Protein 7YZT (pdb70)

Nearest PDB structures (foldseek):
  7yzt-assembly1_B  TM=1.002E+00  e=1.503E-66  Acinetobacter radioresistens
  7zmj-assembly1_B  TM=9.293E-01  e=2.876E-34  Streptomyces lividans
  6yrc-assembly6_F  TM=9.322E-01  e=9.033E-34  Streptomyces lividans 1326
  7qzf-assembly1_C  TM=9.186E-01  e=6.684E-34  Streptomyces lividans
  8u4z-assembly1_A  TM=9.301E-01  e=1.423E-31  Klebsiella pneumoniae

Structure (mmCIF, N/CA/C/O backbone):
data_7YZT
#
_entry.id   7YZT
#
_cell.length_a   88.140
_cell.length_b   88.140
_cell.length_c   231.569
_cell.angle_alpha   90.000
_cell.angle_beta   90.000
_cell.angle_gamma   120.000
#
_symmetry.space_group_name_H-M   'P 32 2 1'
#
loop_
_entity.id
_entity.type
_entity.pdbx_description
1 polymer 'Dyp-type peroxidase family protein'
2 non-polymer 'PROTOPORPHYRIN IX CONTAINING FE'
3 water water
#
loop_
_atom_site.group_PDB
_atom_site.id
_atom_site.type_symbol
_atom_site.label_atom_id
_atom_site.label_alt_id
_atom_site.label_comp_id
_atom_site.label_asym_id
_atom_site.label_entity_id
_atom_site.label_seq_id
_atom_site.pdbx_PDB_ins_code
_atom_site.Cartn_x
_atom_site.Cartn_y
_atom_site.Cartn_z
_atom_site.occupancy
_atom_site.B_iso_or_equiv
_atom_site.auth_seq_id
_atom_site.auth_comp_id
_atom_site.auth_asym_id
_atom_site.auth_atom_id
_atom_site.pdbx_PDB_model_num
ATOM 1 C CA . GLY A 1 2 ? 16.138 11.548 -31.922 1.00 36.39 2 GLY A CA 1
ATOM 2 C C . GLY A 1 2 ? 16.193 12.117 -30.510 1.00 32.90 2 GLY A C 1
ATOM 3 O O . GLY A 1 2 ? 16.311 13.328 -30.332 1.00 34.45 2 GLY A O 1
ATOM 4 N N . THR A 1 3 ? 16.104 11.240 -29.506 1.00 24.24 3 THR A N 1
ATOM 5 C CA . THR A 1 3 ? 16.160 11.639 -28.105 1.00 26.87 3 THR A CA 1
ATOM 6 C C . THR A 1 3 ? 17.298 10.881 -27.440 1.00 24.07 3 THR A C 1
ATOM 7 O O . THR A 1 3 ? 17.296 9.646 -27.438 1.00 24.40 3 THR A O 1
ATOM 11 N N . ALA A 1 4 ? 18.264 11.613 -26.884 1.00 22.42 4 ALA A N 1
ATOM 12 C CA . ALA A 1 4 ? 19.307 10.969 -26.095 1.00 20.71 4 ALA A CA 1
ATOM 13 C C . ALA A 1 4 ? 18.686 10.280 -24.886 1.00 20.62 4 ALA A C 1
ATOM 14 O O . ALA A 1 4 ? 17.673 10.729 -24.340 1.00 22.05 4 ALA A O 1
ATOM 16 N N . GLN A 1 5 ? 19.300 9.183 -24.450 1.00 19.11 5 GLN A N 1
ATOM 17 C CA . GLN A 1 5 ? 18.841 8.592 -23.204 1.00 19.31 5 GLN A CA 1
ATOM 18 C C . GLN A 1 5 ? 18.988 9.621 -22.085 1.00 18.57 5 GLN A C 1
ATOM 19 O O . GLN A 1 5 ? 19.845 10.508 -22.147 1.00 18.71 5 GLN A O 1
ATOM 25 N N . SER A 1 6 ? 18.132 9.491 -21.056 1.00 16.69 6 SER A N 1
ATOM 26 C CA . SER A 1 6 ? 17.783 10.614 -20.185 1.00 18.69 6 SER A CA 1
ATOM 27 C C . SER A 1 6 ? 18.922 11.100 -19.297 1.00 19.41 6 SER A C 1
ATOM 28 O O . SER A 1 6 ? 18.885 12.254 -18.857 1.00 17.93 6 SER A O 1
ATOM 31 N N . VAL A 1 7 ? 19.909 10.258 -18.989 1.00 17.63 7 VAL A N 1
ATOM 32 C CA . VAL A 1 7 ? 20.962 10.697 -18.071 1.00 15.61 7 VAL A CA 1
ATOM 33 C C . VAL A 1 7 ? 22.050 11.505 -18.764 1.00 17.83 7 VAL A C 1
ATOM 34 O O . VAL A 1 7 ? 22.814 12.201 -18.080 1.00 19.17 7 VAL A O 1
ATOM 38 N N . ILE A 1 8 ? 22.140 11.457 -20.098 1.00 17.03 8 ILE A N 1
ATOM 39 C CA . ILE A 1 8 ? 23.331 11.974 -20.775 1.00 18.81 8 ILE A CA 1
ATOM 40 C C . ILE A 1 8 ? 23.425 13.494 -20.638 1.00 19.09 8 ILE A C 1
ATOM 41 O O . ILE A 1 8 ? 24.441 14.031 -20.181 1.00 16.99 8 ILE A O 1
ATOM 46 N N . LEU A 1 9 ? 22.377 14.212 -21.053 1.00 18.46 9 LEU A N 1
ATOM 47 C CA . LEU A 1 9 ? 22.492 15.659 -21.231 1.00 18.03 9 LEU A CA 1
ATOM 48 C C . LEU A 1 9 ? 22.330 16.490 -19.954 1.00 19.93 9 LEU A C 1
ATOM 49 O O . LEU A 1 9 ? 23.038 17.496 -19.810 1.00 18.02 9 LEU A O 1
ATOM 54 N N . PRO A 1 10 ? 21.454 16.139 -19.001 1.00 19.54 10 PRO A N 1
ATOM 55 C CA . PRO A 1 10 ? 21.340 16.975 -17.795 1.00 17.84 10 PRO A CA 1
ATOM 56 C C . PRO A 1 10 ? 22.636 17.012 -16.990 1.00 19.68 10 PRO A C 1
ATOM 57 O O . PRO A 1 10 ? 23.494 16.129 -17.074 1.00 16.24 10 PRO A O 1
ATOM 61 N N . LEU A 1 11 ? 22.781 18.076 -16.203 1.00 17.40 11 LEU A N 1
ATOM 62 C CA . LEU A 1 11 ? 23.923 18.170 -15.312 1.00 19.07 11 LEU A CA 1
ATOM 63 C C . LEU A 1 11 ? 23.838 17.061 -14.262 1.00 18.74 11 LEU A C 1
ATOM 64 O O . LEU A 1 11 ? 22.757 16.514 -14.014 1.00 20.50 11 LEU A O 1
ATOM 69 N N . PRO A 1 12 ? 24.968 16.691 -13.655 1.00 21.08 12 PRO A N 1
ATOM 70 C CA . PRO A 1 12 ? 24.990 15.516 -12.770 1.00 19.21 12 PRO A CA 1
ATOM 71 C C . PRO A 1 12 ? 24.132 15.688 -11.525 1.00 19.56 12 PRO A C 1
ATOM 72 O O . PRO A 1 12 ? 24.099 16.756 -10.913 1.00 16.64 12 PRO A O 1
ATOM 76 N N . SER A 1 13 ? 23.513 14.585 -11.110 1.00 18.66 13 SER A N 1
ATOM 77 C CA . SER A 1 13 ? 22.754 14.495 -9.875 1.00 18.60 13 SER A CA 1
ATOM 78 C C . SER A 1 13 ? 23.668 14.026 -8.741 1.00 20.37 13 SER A C 1
ATOM 79 O O . SER A 1 13 ? 24.837 13.684 -8.950 1.00 19.28 13 SER A O 1
ATOM 82 N N . ASP A 1 14 ? 23.120 13.981 -7.524 1.00 19.31 14 ASP A N 1
ATOM 83 C CA . ASP A 1 14 ? 23.932 13.703 -6.336 1.00 21.38 14 ASP A CA 1
ATOM 84 C C . ASP A 1 14 ? 24.253 12.225 -6.137 1.00 18.07 14 ASP A C 1
ATOM 85 O O . ASP A 1 14 ? 25.209 11.917 -5.417 1.00 19.47 14 ASP A O 1
ATOM 90 N N . HIS A 1 15 ? 23.471 11.303 -6.725 1.00 17.87 15 HIS A N 1
ATOM 91 C CA . HIS A 1 15 ? 23.650 9.872 -6.494 1.00 18.88 15 HIS A CA 1
ATOM 92 C C . HIS A 1 15 ? 23.612 9.114 -7.812 1.00 18.34 15 HIS A C 1
ATOM 93 O O . HIS A 1 15 ? 22.909 9.511 -8.739 1.00 18.92 15 HIS A O 1
ATOM 100 N N . ALA A 1 16 ? 24.379 8.025 -7.886 1.00 17.95 16 ALA A N 1
ATOM 101 C CA . ALA A 1 16 ? 24.399 7.172 -9.069 1.00 16.99 16 ALA A CA 1
ATOM 102 C C . ALA A 1 16 ? 24.665 5.724 -8.680 1.00 17.48 16 ALA A C 1
ATOM 103 O O . ALA A 1 16 ? 25.205 5.427 -7.605 1.00 17.44 16 ALA A O 1
ATOM 105 N N . ARG A 1 17 ? 24.317 4.830 -9.602 1.00 18.06 17 ARG A N 1
ATOM 106 C CA . ARG A 1 17 ? 24.779 3.446 -9.612 1.00 16.81 17 ARG A CA 1
ATOM 107 C C . ARG A 1 17 ? 25.276 3.130 -11.015 1.00 19.66 17 ARG A C 1
ATOM 108 O O . ARG A 1 17 ? 24.603 3.450 -12.001 1.00 18.13 17 ARG A O 1
ATOM 116 N N . PHE A 1 18 ? 26.451 2.520 -11.110 1.00 20.81 18 PHE A N 1
ATOM 117 C CA . PHE A 1 18 ? 27.045 2.167 -12.396 1.00 19.57 18 PHE A CA 1
ATOM 118 C C . PHE A 1 18 ? 27.199 0.656 -12.443 1.00 20.71 18 PHE A C 1
ATOM 119 O O . PHE A 1 18 ? 27.928 0.076 -11.631 1.00 20.77 18 PHE A O 1
ATOM 127 N N . ILE A 1 19 ? 26.512 0.017 -13.385 1.00 19.08 19 ILE A N 1
ATOM 128 C CA . ILE A 1 19 ? 26.444 -1.433 -13.447 1.00 19.01 19 ILE A CA 1
ATOM 129 C C . ILE A 1 19 ? 27.104 -1.900 -14.731 1.00 18.43 19 ILE A C 1
ATOM 130 O O . ILE A 1 19 ? 26.780 -1.402 -15.812 1.00 19.30 19 ILE A O 1
ATOM 135 N N . SER A 1 20 ? 28.007 -2.868 -14.611 1.00 17.53 20 SER A N 1
ATOM 136 C CA . SER A 1 20 ? 28.551 -3.579 -15.760 1.00 17.74 20 SER A CA 1
ATOM 137 C C . SER A 1 20 ? 28.347 -5.076 -15.561 1.00 20.94 20 SER A C 1
ATOM 138 O O . SER A 1 20 ? 28.554 -5.602 -14.460 1.00 21.51 20 SER A O 1
ATOM 141 N N . LEU A 1 21 ? 27.920 -5.765 -16.623 1.00 19.39 21 LEU A N 1
ATOM 142 C CA . LEU A 1 21 ? 27.613 -7.182 -16.503 1.00 22.27 21 LEU A CA 1
ATOM 143 C C . LEU A 1 21 ? 27.876 -7.905 -17.815 1.00 25.09 21 LEU A C 1
ATOM 144 O O . LEU A 1 21 ? 27.943 -7.303 -18.891 1.00 20.76 21 LEU A O 1
ATOM 149 N N . ARG A 1 22 ? 28.026 -9.218 -17.694 1.00 23.62 22 ARG A N 1
ATOM 150 C CA . ARG A 1 22 ? 28.041 -10.140 -18.815 1.00 24.66 22 ARG A CA 1
ATOM 151 C C . ARG A 1 22 ? 26.787 -11.004 -18.735 1.00 24.79 22 ARG A C 1
ATOM 152 O O . ARG A 1 22 ? 26.303 -11.313 -17.643 1.00 23.78 22 ARG A O 1
ATOM 160 N N . LEU A 1 23 ? 26.254 -11.395 -19.892 1.00 24.61 23 LEU A N 1
ATOM 161 C CA . LEU A 1 23 ? 24.946 -12.052 -19.880 1.00 27.00 23 LEU A CA 1
ATOM 162 C C . LEU A 1 23 ? 24.982 -13.424 -19.230 1.00 27.58 23 LEU A C 1
ATOM 163 O O . LEU A 1 23 ? 23.996 -13.822 -18.598 1.00 29.05 23 LEU A O 1
ATOM 168 N N . LYS A 1 24 ? 26.092 -14.147 -19.368 1.00 25.40 24 LYS A N 1
ATOM 169 C CA . LYS A 1 24 ? 26.230 -15.518 -18.886 1.00 30.79 24 LYS A CA 1
ATOM 170 C C . LYS A 1 24 ? 25.048 -16.371 -19.345 1.00 31.91 24 LYS A C 1
ATOM 171 O O . LYS A 1 24 ? 24.979 -16.733 -20.522 1.00 30.16 24 LYS A O 1
ATOM 177 N N . ASP A 1 25 ? 24.112 -16.687 -18.447 1.00 28.46 25 ASP A N 1
ATOM 178 C CA . ASP A 1 25 ? 22.980 -17.544 -18.786 1.00 32.10 25 ASP A CA 1
ATOM 179 C C . ASP A 1 25 ? 21.722 -16.779 -19.180 1.00 31.61 25 ASP A C 1
ATOM 180 O O . ASP A 1 25 ? 20.712 -17.409 -19.501 1.00 36.04 25 ASP A O 1
ATOM 185 N N . LEU A 1 26 ? 21.742 -15.452 -19.148 1.00 29.90 26 LEU A N 1
ATOM 186 C CA . LEU A 1 26 ? 20.569 -14.668 -19.506 1.00 30.94 26 LEU A CA 1
ATOM 187 C C . LEU A 1 26 ? 20.393 -14.654 -21.019 1.00 29.98 26 LEU A C 1
ATOM 188 O O . LEU A 1 26 ? 21.356 -14.435 -21.760 1.00 29.25 26 LEU A O 1
ATOM 193 N N . SER A 1 27 ? 19.169 -14.892 -21.476 1.00 28.19 27 SER A N 1
ATOM 194 C CA . SER A 1 27 ? 18.890 -14.860 -22.902 1.00 28.85 27 SER A CA 1
ATOM 195 C C . SER A 1 27 ? 18.692 -13.421 -23.365 1.00 31.03 27 SER A C 1
ATOM 196 O O . SER A 1 27 ? 18.430 -12.519 -22.565 1.00 27.92 27 SER A O 1
ATOM 199 N N . VAL A 1 28 ? 18.833 -13.212 -24.678 1.00 31.84 28 VAL A N 1
ATOM 200 C CA . VAL A 1 28 ? 18.587 -11.890 -25.250 1.00 30.97 28 VAL A CA 1
ATOM 201 C C . VAL A 1 28 ? 17.160 -11.450 -24.952 1.00 31.07 28 VAL A C 1
ATOM 202 O O . VAL A 1 28 ? 16.915 -10.303 -24.561 1.00 29.74 28 VAL A O 1
ATOM 206 N N . ALA A 1 29 ? 16.200 -12.364 -25.122 1.00 30.25 29 ALA A N 1
ATOM 207 C CA . ALA A 1 29 ? 14.809 -12.073 -24.792 1.00 30.69 29 ALA A CA 1
ATOM 208 C C . ALA A 1 29 ? 14.651 -11.671 -23.331 1.00 28.76 29 ALA A C 1
ATOM 209 O O . ALA A 1 29 ? 13.924 -10.721 -23.018 1.00 29.97 29 ALA A O 1
ATOM 211 N N . GLU A 1 30 ? 15.308 -12.388 -22.416 1.00 27.83 30 GLU A N 1
ATOM 212 C CA . GLU A 1 30 ? 15.207 -12.031 -21.003 1.00 29.36 30 GLU A CA 1
ATOM 213 C C . GLU A 1 30 ? 15.832 -10.671 -20.734 1.00 25.37 30 GLU A C 1
ATOM 214 O O . GLU A 1 30 ? 15.328 -9.903 -19.909 1.00 23.50 30 GLU A O 1
ATOM 220 N N . LEU A 1 31 ? 16.936 -10.363 -21.418 1.00 28.06 31 LEU A N 1
ATOM 221 C CA . LEU A 1 31 ? 17.560 -9.051 -21.270 1.00 26.85 31 LEU A CA 1
ATOM 222 C C . LEU A 1 31 ? 16.577 -7.942 -21.626 1.00 25.24 31 LEU A C 1
ATOM 223 O O . LEU A 1 31 ? 16.412 -6.976 -20.870 1.00 22.97 31 LEU A O 1
ATOM 228 N N . LYS A 1 32 ? 15.883 -8.080 -22.759 1.00 24.15 32 LYS A N 1
ATOM 229 C CA . LYS A 1 32 ? 14.919 -7.054 -23.149 1.00 25.56 32 LYS A CA 1
ATOM 230 C C . LYS A 1 32 ? 13.807 -6.926 -22.119 1.00 26.48 32 LYS A C 1
ATOM 231 O O . LYS A 1 32 ? 13.387 -5.812 -21.786 1.00 26.33 32 LYS A O 1
ATOM 237 N N . LYS A 1 33 ? 13.324 -8.061 -21.597 1.00 27.00 33 LYS A N 1
ATOM 238 C CA . LYS A 1 33 ? 12.316 -8.023 -20.544 1.00 26.63 33 LYS A CA 1
ATOM 239 C C . LYS A 1 33 ? 12.796 -7.203 -19.360 1.00 25.10 33 LYS A C 1
ATOM 240 O O . LYS A 1 33 ? 12.044 -6.401 -18.798 1.00 23.52 33 LYS A O 1
ATOM 246 N N . HIS A 1 34 ? 14.047 -7.383 -18.966 1.00 23.83 34 HIS A N 1
ATOM 247 C CA . HIS A 1 34 ? 14.470 -6.728 -17.746 1.00 24.55 34 HIS A CA 1
ATOM 248 C C . HIS A 1 34 ? 14.866 -5.284 -17.981 1.00 22.32 34 HIS A C 1
ATOM 249 O O . HIS A 1 34 ? 14.715 -4.457 -17.073 1.00 23.31 34 HIS A O 1
ATOM 256 N N . ILE A 1 35 ? 15.328 -4.941 -19.183 1.00 23.33 35 ILE A N 1
ATOM 257 C CA . ILE A 1 35 ? 15.452 -3.520 -19.498 1.00 23.19 35 ILE A CA 1
ATOM 258 C C . ILE A 1 35 ? 14.082 -2.864 -19.447 1.00 24.36 35 ILE A C 1
ATOM 259 O O . ILE A 1 35 ? 13.916 -1.770 -18.888 1.00 22.08 35 ILE A O 1
ATOM 264 N N . ALA A 1 36 ? 13.071 -3.538 -20.003 1.00 22.61 36 ALA A N 1
ATOM 265 C CA . ALA A 1 36 ? 11.705 -3.024 -19.934 1.00 25.71 36 ALA A CA 1
ATOM 266 C C . ALA A 1 36 ? 11.231 -2.862 -18.493 1.00 22.72 36 ALA A C 1
ATOM 267 O O . ALA A 1 36 ? 10.551 -1.882 -18.167 1.00 23.57 36 ALA A O 1
ATOM 269 N N . LEU A 1 37 ? 11.582 -3.805 -17.611 1.00 24.88 37 LEU A N 1
ATOM 270 C CA . LEU A 1 37 ? 11.207 -3.655 -16.203 1.00 24.68 37 LEU A CA 1
ATOM 271 C C . LEU A 1 37 ? 11.896 -2.454 -15.577 1.00 23.56 37 LEU A C 1
ATOM 272 O O . LEU A 1 37 ? 11.299 -1.739 -14.763 1.00 22.82 37 LEU A O 1
ATOM 277 N N . LEU A 1 38 ? 13.168 -2.243 -15.915 1.00 22.85 38 LEU A N 1
ATOM 278 C CA . LEU A 1 38 ? 13.857 -1.035 -15.482 1.00 21.54 38 LEU A CA 1
ATOM 279 C C . LEU A 1 38 ? 13.122 0.213 -15.961 1.00 22.26 38 LEU A C 1
ATOM 280 O O . LEU A 1 38 ? 12.892 1.148 -15.191 1.00 22.51 38 LEU A O 1
ATOM 285 N N . HIS A 1 39 ? 12.752 0.243 -17.243 1.00 22.94 39 HIS A N 1
ATOM 286 C CA . HIS A 1 39 ? 12.053 1.403 -17.790 1.00 22.52 39 HIS A CA 1
ATOM 287 C C . HIS A 1 39 ? 10.698 1.610 -17.121 1.00 24.51 39 HIS A C 1
ATOM 288 O O . HIS A 1 39 ? 10.291 2.750 -16.861 1.00 21.95 39 HIS A O 1
ATOM 295 N N . SER A 1 40 ? 9.973 0.521 -16.854 1.00 22.67 40 SER A N 1
ATOM 296 C CA . SER A 1 40 ? 8.668 0.638 -16.214 1.00 24.29 40 SER A CA 1
ATOM 297 C C . SER A 1 40 ? 8.778 1.289 -14.834 1.00 23.71 40 SER A C 1
ATOM 298 O O . SER A 1 40 ? 7.998 2.185 -14.492 1.00 22.16 40 SER A O 1
ATOM 301 N N . THR A 1 41 ? 9.750 0.847 -14.024 1.00 22.06 41 THR A N 1
ATOM 302 C CA . THR A 1 41 ? 9.946 1.422 -12.695 1.00 22.80 41 THR A CA 1
ATOM 303 C C . THR A 1 41 ? 10.431 2.869 -12.781 1.00 20.27 41 THR A C 1
ATOM 304 O O . THR A 1 41 ? 9.976 3.730 -12.018 1.00 20.25 41 THR A O 1
ATOM 308 N N . ARG A 1 42 ? 11.340 3.153 -13.714 1.00 21.57 42 ARG A N 1
ATOM 309 C CA . ARG A 1 42 ? 11.756 4.529 -13.975 1.00 21.94 42 ARG A CA 1
ATOM 310 C C . ARG A 1 42 ? 10.554 5.411 -14.305 1.00 21.68 42 ARG A C 1
ATOM 311 O O . ARG A 1 42 ? 10.340 6.454 -13.674 1.00 21.82 42 ARG A O 1
ATOM 319 N N . ASP A 1 43 ? 9.722 4.973 -15.259 1.00 21.28 43 ASP A N 1
ATOM 320 C CA . ASP A 1 43 ? 8.569 5.774 -15.664 1.00 20.54 43 ASP A CA 1
ATOM 321 C C . ASP A 1 43 ? 7.622 5.998 -14.502 1.00 22.26 43 ASP A C 1
ATOM 322 O O . ASP A 1 43 ? 7.121 7.111 -14.300 1.00 23.25 43 ASP A O 1
ATOM 327 N N . ARG A 1 44 ? 7.353 4.940 -13.735 1.00 21.03 44 ARG A N 1
ATOM 328 C CA . ARG A 1 44 ? 6.420 5.026 -12.622 1.00 22.63 44 ARG A CA 1
ATOM 329 C C . ARG A 1 44 ? 6.932 5.967 -11.538 1.00 23.97 44 ARG A C 1
ATOM 330 O O . ARG A 1 44 ? 6.161 6.747 -10.963 1.00 22.96 44 ARG A O 1
ATOM 338 N N . LEU A 1 45 ? 8.239 5.927 -11.258 1.00 19.24 45 LEU A N 1
ATOM 339 C CA . LEU A 1 45 ? 8.803 6.803 -10.238 1.00 21.31 45 LEU A CA 1
ATOM 340 C C . LEU A 1 45 ? 8.884 8.251 -10.713 1.00 22.37 45 LEU A C 1
ATOM 341 O O . LEU A 1 45 ? 8.723 9.176 -9.907 1.00 20.94 45 LEU A O 1
ATOM 346 N N . ILE A 1 46 ? 9.123 8.473 -12.010 1.00 22.82 46 ILE A N 1
ATOM 347 C CA . ILE A 1 46 ? 9.135 9.838 -12.523 1.00 21.20 46 ILE A CA 1
ATOM 348 C C . ILE A 1 46 ? 7.794 10.510 -12.271 1.00 23.75 46 ILE A C 1
ATOM 349 O O . ILE A 1 46 ? 7.739 11.681 -11.872 1.00 24.02 46 ILE A O 1
ATOM 354 N N . THR A 1 47 ? 6.693 9.778 -12.493 1.00 23.28 47 THR A N 1
ATOM 355 C CA . THR A 1 47 ? 5.359 10.339 -12.289 1.00 23.82 47 THR A CA 1
ATOM 356 C C . THR A 1 47 ? 5.150 10.724 -10.832 1.00 26.92 47 THR A C 1
ATOM 357 O O . THR A 1 47 ? 4.506 11.736 -10.531 1.00 28.45 47 THR A O 1
ATOM 361 N N . GLN A 1 48 ? 5.681 9.922 -9.913 1.00 25.41 48 GLN A N 1
ATOM 362 C CA . GLN A 1 48 ? 5.511 10.199 -8.492 1.00 28.64 48 GLN A CA 1
ATOM 363 C C . GLN A 1 48 ? 6.516 11.217 -7.964 1.00 27.52 48 GLN A C 1
ATOM 364 O O . GLN A 1 48 ? 6.226 11.897 -6.974 1.00 25.84 48 GLN A O 1
ATOM 370 N N . HIS A 1 49 ? 7.692 11.338 -8.590 1.00 24.71 49 HIS A N 1
ATOM 371 C CA . HIS A 1 49 ? 8.741 12.244 -8.112 1.00 26.50 49 HIS A CA 1
ATOM 372 C C . HIS A 1 49 ? 9.340 13.020 -9.277 1.00 22.83 49 HIS A C 1
ATOM 373 O O . HIS A 1 49 ? 10.521 12.872 -9.598 1.00 23.89 49 HIS A O 1
ATOM 380 N N . PRO A 1 50 ? 8.559 13.879 -9.931 1.00 22.92 50 PRO A N 1
ATOM 381 C CA . PRO A 1 50 ? 9.074 14.558 -11.131 1.00 24.41 50 PRO A CA 1
ATOM 382 C C . PRO A 1 50 ? 10.245 15.491 -10.855 1.00 25.72 50 PRO A C 1
ATOM 383 O O . PRO A 1 50 ? 10.935 15.888 -11.803 1.00 28.53 50 PRO A O 1
ATOM 387 N N . ALA A 1 51 ? 10.513 15.834 -9.599 1.00 22.92 51 ALA A N 1
ATOM 388 C CA . ALA A 1 51 ? 11.656 16.672 -9.255 1.00 26.23 51 ALA A CA 1
ATOM 389 C C . ALA A 1 51 ? 12.884 15.884 -8.796 1.00 26.59 51 ALA A C 1
ATOM 390 O O . ALA A 1 51 ? 13.898 16.497 -8.451 1.00 27.29 51 ALA A O 1
ATOM 392 N N . ALA A 1 52 ? 12.837 14.549 -8.796 1.00 25.68 52 ALA A N 1
ATOM 393 C CA . ALA A 1 52 ? 13.924 13.734 -8.273 1.00 21.16 52 ALA A CA 1
ATOM 394 C C . ALA A 1 52 ? 14.968 13.370 -9.326 1.00 21.13 52 ALA A C 1
ATOM 395 O O . ALA A 1 52 ? 15.835 12.524 -9.055 1.00 21.67 52 ALA A O 1
ATOM 397 N N . GLN A 1 53 ? 14.925 14.003 -10.501 1.00 19.26 53 GLN A N 1
ATOM 398 C CA . GLN A 1 53 ? 16.000 13.887 -11.491 1.00 20.51 53 GLN A CA 1
ATOM 399 C C . GLN A 1 53 ? 16.289 12.430 -11.835 1.00 19.24 53 GLN A C 1
ATOM 400 O O . GLN A 1 53 ? 17.441 11.998 -11.880 1.00 17.72 53 GLN A O 1
ATOM 406 N N . ILE A 1 54 ? 15.230 11.660 -12.062 1.00 17.86 54 ILE A N 1
ATOM 407 C CA . ILE A 1 54 ? 15.362 10.226 -12.294 1.00 20.70 54 ILE A CA 1
ATOM 408 C C . ILE A 1 54 ? 15.780 9.998 -13.741 1.00 20.11 54 ILE A C 1
ATOM 409 O O . ILE A 1 54 ? 15.030 10.320 -14.675 1.00 19.21 54 ILE A O 1
ATOM 414 N N . LYS A 1 55 ? 16.970 9.421 -13.926 1.00 20.71 55 LYS A N 1
ATOM 415 C CA . LYS A 1 55 ? 17.618 9.325 -15.226 1.00 18.64 55 LYS A CA 1
ATOM 416 C C . LYS A 1 55 ? 18.367 8.010 -15.332 1.00 16.98 55 LYS A C 1
ATOM 417 O O . LYS A 1 55 ? 18.790 7.432 -14.329 1.00 17.67 55 LYS A O 1
ATOM 423 N N . ALA A 1 56 ? 18.577 7.568 -16.571 1.00 19.47 56 ALA A N 1
ATOM 424 C CA . ALA A 1 56 ? 19.313 6.334 -16.815 1.00 19.45 56 ALA A CA 1
ATOM 425 C C . ALA A 1 56 ? 19.829 6.302 -18.245 1.00 19.12 56 ALA A C 1
ATOM 426 O O . ALA A 1 56 ? 19.332 7.006 -19.127 1.00 20.25 56 ALA A O 1
ATOM 428 N N . ALA A 1 57 ? 20.842 5.474 -18.457 1.00 19.52 57 ALA A N 1
ATOM 429 C CA . ALA A 1 57 ? 21.229 5.055 -19.794 1.00 18.62 57 ALA A CA 1
ATOM 430 C C . ALA A 1 57 ? 21.554 3.576 -19.751 1.00 19.23 57 ALA A C 1
ATOM 431 O O . ALA A 1 57 ? 22.217 3.109 -18.819 1.00 18.33 57 ALA A O 1
ATOM 433 N N . VAL A 1 58 ? 21.088 2.851 -20.764 1.00 19.13 58 VAL A N 1
ATOM 434 C CA . VAL A 1 58 ? 21.424 1.446 -20.968 1.00 17.50 58 VAL A CA 1
ATOM 435 C C . VAL A 1 58 ? 22.257 1.365 -22.240 1.00 16.77 58 VAL A C 1
ATOM 436 O O . VAL A 1 58 ? 21.883 1.936 -23.269 1.00 18.41 58 VAL A O 1
ATOM 440 N N . ALA A 1 59 ? 23.388 0.672 -22.169 1.00 18.03 59 ALA A N 1
ATOM 441 C CA . ALA A 1 59 ? 24.325 0.609 -23.281 1.00 18.75 59 ALA A CA 1
ATOM 442 C C . ALA A 1 59 ? 24.842 -0.817 -23.414 1.00 20.37 59 ALA A C 1
ATOM 443 O O . ALA A 1 59 ? 24.721 -1.631 -22.490 1.00 18.23 59 ALA A O 1
ATOM 445 N N . PHE A 1 60 ? 25.422 -1.119 -24.584 1.00 18.76 60 PHE A N 1
ATOM 446 C CA . PHE A 1 60 ? 25.744 -2.491 -24.956 1.00 20.50 60 PHE A CA 1
ATOM 447 C C . PHE A 1 60 ? 27.164 -2.590 -25.485 1.00 19.01 60 PHE A C 1
ATOM 448 O O . PHE A 1 60 ? 27.633 -1.704 -26.205 1.00 20.31 60 PHE A O 1
ATOM 456 N N . GLY A 1 61 ? 27.841 -3.680 -25.127 1.00 20.90 61 GLY A N 1
ATOM 457 C CA . GLY A 1 61 ? 29.161 -3.965 -25.638 1.00 19.30 61 GLY A CA 1
ATOM 458 C C . GLY A 1 61 ? 29.152 -4.332 -27.107 1.00 25.05 61 GLY A C 1
ATOM 459 O O . GLY A 1 61 ? 28.114 -4.691 -27.682 1.00 20.59 61 GLY A O 1
ATOM 460 N N . PRO A 1 62 ? 30.320 -4.234 -27.754 1.00 25.08 62 PRO A N 1
ATOM 461 C CA . PRO A 1 62 ? 30.371 -4.498 -29.202 1.00 25.38 62 PRO A CA 1
ATOM 462 C C . PRO A 1 62 ? 30.109 -5.949 -29.530 1.00 30.97 62 PRO A C 1
ATOM 463 O O . PRO A 1 62 ? 29.520 -6.247 -30.578 1.00 27.84 62 PRO A O 1
ATOM 467 N N . GLU A 1 63 ? 30.507 -6.856 -28.635 1.00 29.23 63 GLU A N 1
ATOM 468 C CA . GLU A 1 63 ? 30.303 -8.277 -28.859 1.00 30.93 63 GLU A CA 1
ATOM 469 C C . GLU A 1 63 ? 28.814 -8.628 -28.904 1.00 32.79 63 GLU A C 1
ATOM 470 O O . GLU A 1 63 ? 28.385 -9.405 -29.764 1.00 34.80 63 GLU A O 1
ATOM 476 N N . ILE A 1 64 ? 28.003 -8.046 -28.012 1.00 29.14 64 ILE A N 1
ATOM 477 C CA . ILE A 1 64 ? 26.573 -8.361 -27.973 1.00 27.55 64 ILE A CA 1
ATOM 478 C C . ILE A 1 64 ? 25.725 -7.497 -28.902 1.00 30.18 64 ILE A C 1
ATOM 479 O O . ILE A 1 64 ? 24.592 -7.886 -29.224 1.00 28.57 64 ILE A O 1
ATOM 484 N N . TRP A 1 65 ? 26.232 -6.340 -29.341 1.00 27.89 65 TRP A N 1
ATOM 485 C CA . TRP A 1 65 ? 25.373 -5.387 -30.039 1.00 26.99 65 TRP A CA 1
ATOM 486 C C . TRP A 1 65 ? 24.745 -6.004 -31.282 1.00 27.18 65 TRP A C 1
ATOM 487 O O . TRP A 1 65 ? 23.553 -5.807 -31.540 1.00 26.99 65 TRP A O 1
ATOM 498 N N . LEU A 1 66 ? 25.525 -6.763 -32.061 1.00 27.18 66 LEU A N 1
ATOM 499 C CA . LEU A 1 66 ? 24.993 -7.330 -33.298 1.00 29.30 66 LEU A CA 1
ATOM 500 C C . LEU A 1 66 ? 23.980 -8.444 -33.066 1.00 30.47 66 LEU A C 1
ATOM 501 O O . LEU A 1 66 ? 23.267 -8.806 -34.008 1.00 30.76 66 LEU A O 1
ATOM 506 N N . GLN A 1 67 ? 23.897 -8.999 -31.859 1.00 27.67 67 GLN A N 1
ATOM 507 C CA . GLN A 1 67 ? 22.790 -9.884 -31.519 1.00 29.67 67 GLN A CA 1
ATOM 508 C C . GLN A 1 67 ? 21.505 -9.118 -31.243 1.00 31.44 67 GLN A C 1
ATOM 509 O O . GLN A 1 67 ? 20.424 -9.715 -31.232 1.00 35.99 67 GLN A O 1
ATOM 515 N N . LEU A 1 68 ? 21.601 -7.817 -30.996 1.00 25.25 68 LEU A N 1
ATOM 516 C CA . LEU A 1 68 ? 20.439 -6.997 -30.695 1.00 26.42 68 LEU A CA 1
ATOM 517 C C . LEU A 1 68 ? 19.969 -6.173 -31.876 1.00 30.16 68 LEU A C 1
ATOM 518 O O . LEU A 1 68 ? 18.782 -5.833 -31.951 1.00 31.28 68 LEU A O 1
ATOM 523 N N . TYR A 1 69 ? 20.878 -5.819 -32.780 1.00 28.06 69 TYR A N 1
ATOM 524 C CA . TYR A 1 69 ? 20.529 -4.959 -33.898 1.00 27.06 69 TYR A CA 1
ATOM 525 C C . TYR A 1 69 ? 21.365 -5.355 -35.106 1.00 28.98 69 TYR A C 1
ATOM 526 O O . TYR A 1 69 ? 22.493 -5.842 -34.978 1.00 30.47 69 TYR A O 1
ATOM 535 N N . LYS A 1 70 ? 20.803 -5.125 -36.284 1.00 28.62 70 LYS A N 1
ATOM 536 C CA . LYS A 1 70 ? 21.349 -5.670 -37.520 1.00 33.11 70 LYS A CA 1
ATOM 537 C C . LYS A 1 70 ? 22.593 -4.940 -38.013 1.00 30.83 70 LYS A C 1
ATOM 538 O O . LYS A 1 70 ? 23.177 -5.370 -39.014 1.00 29.42 70 LYS A O 1
ATOM 544 N N . GLU A 1 71 ? 23.014 -3.856 -37.357 1.00 28.76 71 GLU A N 1
ATOM 545 C CA . GLU A 1 71 ? 24.031 -2.966 -37.915 1.00 25.17 71 GLU A CA 1
ATOM 546 C C . GLU A 1 71 ? 24.845 -2.338 -36.788 1.00 25.07 71 GLU A C 1
ATOM 547 O O . GLU A 1 71 ? 24.280 -1.910 -35.777 1.00 23.07 71 GLU A O 1
ATOM 553 N N . MET A 1 72 ? 26.176 -2.280 -36.968 1.00 24.15 72 MET A N 1
ATOM 554 C CA . MET A 1 72 ? 27.033 -1.593 -36.002 1.00 23.68 72 MET A CA 1
ATOM 555 C C . MET A 1 72 ? 27.126 -0.103 -36.319 1.00 23.69 72 MET A C 1
ATOM 556 O O . MET A 1 72 ? 27.350 0.272 -37.476 1.00 24.32 72 MET A O 1
ATOM 561 N N . PRO A 1 73 ? 27.008 0.775 -35.320 1.00 23.03 73 PRO A N 1
ATOM 562 C CA . PRO A 1 73 ? 27.316 2.189 -35.558 1.00 23.13 73 PRO A CA 1
ATOM 563 C C . PRO A 1 73 ? 28.775 2.330 -35.956 1.00 24.76 73 PRO A C 1
ATOM 564 O O . PRO A 1 73 ? 29.641 1.620 -35.444 1.00 21.90 73 PRO A O 1
ATOM 568 N N . SER A 1 74 ? 29.046 3.257 -36.871 1.00 24.73 74 SER A N 1
ATOM 569 C CA . SER A 1 74 ? 30.365 3.309 -37.494 1.00 22.90 74 SER A CA 1
ATOM 570 C C . SER A 1 74 ? 31.431 3.636 -36.455 1.00 26.05 74 SER A C 1
ATOM 571 O O . SER A 1 74 ? 31.298 4.592 -35.687 1.00 25.25 74 SER A O 1
ATOM 574 N N . GLY A 1 75 ? 32.486 2.826 -36.424 1.00 22.23 75 GLY A N 1
ATOM 575 C CA . GLY A 1 75 ? 33.586 3.057 -35.521 1.00 25.34 75 GLY A CA 1
ATOM 576 C C . GLY A 1 75 ? 33.452 2.382 -34.176 1.00 25.30 75 GLY A C 1
ATOM 577 O O . GLY A 1 75 ? 34.377 2.479 -33.358 1.00 27.30 75 GLY A O 1
ATOM 578 N N . PHE A 1 76 ? 32.329 1.718 -33.914 1.00 22.45 76 PHE A N 1
ATOM 579 C CA . PHE A 1 76 ? 32.147 1.013 -32.651 1.00 22.14 76 PHE A CA 1
ATOM 580 C C . PHE A 1 76 ? 33.105 -0.166 -32.583 1.00 22.51 76 PHE A C 1
ATOM 581 O O . PHE A 1 76 ? 33.303 -0.885 -33.566 1.00 22.57 76 PHE A O 1
ATOM 589 N N . LYS A 1 77 ? 33.722 -0.345 -31.419 1.00 19.80 77 LYS A N 1
ATOM 590 C CA . LYS A 1 77 ? 34.796 -1.311 -31.237 1.00 22.25 77 LYS A CA 1
ATOM 591 C C . LYS A 1 77 ? 35.020 -1.441 -29.738 1.00 22.27 77 LYS A C 1
ATOM 592 O O . LYS A 1 77 ? 34.528 -0.626 -28.954 1.00 19.69 77 LYS A O 1
ATOM 598 N N . GLN A 1 78 ? 35.793 -2.454 -29.348 1.00 22.42 78 GLN A N 1
ATOM 599 C CA . GLN A 1 78 ? 36.134 -2.616 -27.941 1.00 21.99 78 GLN A CA 1
ATOM 600 C C . GLN A 1 78 ? 37.319 -1.731 -27.572 1.00 22.76 78 GLN A C 1
ATOM 601 O O . GLN A 1 78 ? 38.169 -1.414 -28.409 1.00 23.29 78 GLN A O 1
ATOM 607 N N . LEU A 1 79 ? 37.358 -1.322 -26.303 1.00 19.25 79 LEU A N 1
ATOM 608 C CA . LEU A 1 79 ? 38.539 -0.683 -25.740 1.00 21.14 79 LEU A CA 1
ATOM 609 C C . LEU A 1 79 ? 39.790 -1.513 -26.020 1.00 19.36 79 LEU A C 1
ATOM 610 O O . LEU A 1 79 ? 39.759 -2.744 -25.970 1.00 19.42 79 LEU A O 1
ATOM 615 N N . ALA A 1 80 ? 40.907 -0.820 -26.356 1.00 19.21 80 ALA A N 1
ATOM 616 C CA . ALA A 1 80 ? 42.161 -1.540 -26.513 1.00 22.52 80 ALA A CA 1
ATOM 617 C C . ALA A 1 80 ? 43.016 -1.386 -25.261 1.00 21.83 80 ALA A C 1
ATOM 618 O O . ALA A 1 80 ? 42.969 -0.345 -24.599 1.00 20.15 80 ALA A O 1
ATOM 620 N N . PRO A 1 81 ? 43.820 -2.393 -24.918 1.00 20.89 81 PRO A N 1
ATOM 621 C CA . PRO A 1 81 ? 44.650 -2.295 -23.710 1.00 21.88 81 PRO A CA 1
ATOM 622 C C . PRO A 1 81 ? 45.816 -1.336 -23.886 1.00 23.52 81 PRO A C 1
ATOM 623 O O . PRO A 1 81 ? 46.238 -1.005 -25.000 1.00 21.91 81 PRO A O 1
ATOM 627 N N . GLN A 1 82 ? 46.340 -0.879 -22.749 1.00 18.57 82 GLN A N 1
ATOM 628 C CA . GLN A 1 82 ? 47.536 -0.049 -22.721 1.00 21.39 82 GLN A CA 1
ATOM 629 C C . GLN A 1 82 ? 48.690 -0.830 -22.112 1.00 21.80 82 GLN A C 1
ATOM 630 O O . GLN A 1 82 ? 48.556 -1.394 -21.021 1.00 20.48 82 GLN A O 1
ATOM 636 N N . GLN A 1 83 ? 49.818 -0.851 -22.811 1.00 19.18 83 GLN A N 1
ATOM 637 C CA . GLN A 1 83 ? 51.089 -1.282 -22.234 1.00 20.98 83 GLN A CA 1
ATOM 638 C C . GLN A 1 83 ? 52.055 -0.106 -22.382 1.00 22.14 83 GLN A C 1
ATOM 639 O O . GLN A 1 83 ? 52.864 -0.050 -23.312 1.00 21.87 83 GLN A O 1
ATOM 645 N N . GLY A 1 84 ? 51.939 0.863 -21.478 1.00 23.37 84 GLY A N 1
ATOM 646 C CA . GLY A 1 84 ? 52.801 2.026 -21.539 1.00 21.11 84 GLY A CA 1
ATOM 647 C C . GLY A 1 84 ? 53.697 2.135 -20.327 1.00 26.35 84 GLY A C 1
ATOM 648 O O . GLY A 1 84 ? 54.196 1.119 -19.829 1.00 26.33 84 GLY A O 1
ATOM 649 N N . THR A 1 85 ? 53.925 3.362 -19.848 1.00 23.03 85 THR A N 1
ATOM 650 C CA . THR A 1 85 ? 54.517 3.525 -18.521 1.00 23.73 85 THR A CA 1
ATOM 651 C C . THR A 1 85 ? 53.701 2.775 -17.479 1.00 24.54 85 THR A C 1
ATOM 652 O O . THR A 1 85 ? 54.256 2.127 -16.579 1.00 23.00 85 THR A O 1
ATOM 656 N N . PHE A 1 86 ? 52.381 2.838 -17.595 1.00 22.55 86 PHE A N 1
ATOM 657 C CA . PHE A 1 86 ? 51.471 2.074 -16.753 1.00 22.16 86 PHE A CA 1
ATOM 658 C C . PHE A 1 86 ? 50.656 1.132 -17.627 1.00 20.05 86 PHE A C 1
ATOM 659 O O . PHE A 1 86 ? 50.536 1.328 -18.837 1.00 21.56 86 PHE A O 1
ATOM 667 N N . GLN A 1 87 ? 50.123 0.089 -17.010 1.00 20.69 87 GLN A N 1
ATOM 668 C CA . GLN A 1 87 ? 49.299 -0.889 -17.708 1.00 20.46 87 GLN A CA 1
ATOM 669 C C . GLN A 1 87 ? 47.825 -0.531 -17.564 1.00 22.53 87 GLN A C 1
ATOM 670 O O . GLN A 1 87 ? 47.393 0.012 -16.541 1.00 18.03 87 GLN A O 1
ATOM 676 N N . MET A 1 88 ? 47.043 -0.895 -18.582 1.00 22.07 88 MET A N 1
ATOM 677 C CA . MET A 1 88 ? 45.588 -0.760 -18.545 1.00 20.63 88 MET A CA 1
ATOM 678 C C . MET A 1 88 ? 44.950 -2.011 -19.129 1.00 21.47 88 MET A C 1
ATOM 679 O O . MET A 1 88 ? 44.854 -2.135 -20.358 1.00 21.68 88 MET A O 1
ATOM 684 N N . PRO A 1 89 ? 44.480 -2.931 -18.287 1.00 21.94 89 PRO A N 1
ATOM 685 C CA . PRO A 1 89 ? 43.697 -4.060 -18.801 1.00 22.16 89 PRO A CA 1
ATOM 686 C C . PRO A 1 89 ? 42.371 -3.574 -19.365 1.00 22.80 89 PRO A C 1
ATOM 687 O O . PRO A 1 89 ? 41.885 -2.487 -19.038 1.00 20.36 89 PRO A O 1
ATOM 691 N N . VAL A 1 90 ? 41.778 -4.406 -20.218 1.00 19.60 90 VAL A N 1
ATOM 692 C CA . VAL A 1 90 ? 40.412 -4.212 -20.686 1.00 18.46 90 VAL A CA 1
ATOM 693 C C . VAL A 1 90 ? 39.534 -5.294 -20.075 1.00 20.44 90 VAL A C 1
ATOM 694 O O . VAL A 1 90 ? 39.910 -6.472 -20.046 1.00 21.48 90 VAL A O 1
ATOM 698 N N . VAL A 1 91 ? 38.363 -4.898 -19.589 1.00 18.46 91 VAL A N 1
ATOM 699 C CA . VAL A 1 91 ? 37.425 -5.846 -18.987 1.00 18.72 91 VAL A CA 1
ATOM 700 C C . VAL A 1 91 ? 36.114 -5.724 -19.754 1.00 20.16 91 VAL A C 1
ATOM 701 O O . VAL A 1 91 ? 35.246 -4.908 -19.394 1.00 20.52 91 VAL A O 1
ATOM 705 N N . PRO A 1 92 ? 35.948 -6.480 -20.834 1.00 21.16 92 PRO A N 1
ATOM 706 C CA . PRO A 1 92 ? 34.744 -6.329 -21.660 1.00 21.89 92 PRO A CA 1
ATOM 707 C C . PRO A 1 92 ? 33.499 -6.719 -20.889 1.00 21.76 92 PRO A C 1
ATOM 708 O O . PRO A 1 92 ? 33.521 -7.610 -20.034 1.00 20.13 92 PRO A O 1
ATOM 712 N N . ALA A 1 93 ? 32.394 -6.046 -21.217 1.00 21.39 93 ALA A N 1
ATOM 713 C CA . ALA A 1 93 ? 31.102 -6.339 -20.609 1.00 18.54 93 ALA A CA 1
ATOM 714 C C . ALA A 1 93 ? 30.016 -6.211 -21.667 1.00 20.26 93 ALA A C 1
ATOM 715 O O . ALA A 1 93 ? 30.161 -5.462 -22.635 1.00 19.26 93 ALA A O 1
ATOM 717 N N . ASP A 1 94 ? 28.926 -6.968 -21.484 1.00 20.50 94 ASP A N 1
ATOM 718 C CA . ASP A 1 94 ? 27.851 -6.961 -22.475 1.00 19.42 94 ASP A CA 1
ATOM 719 C C . ASP A 1 94 ? 26.874 -5.820 -22.269 1.00 19.25 94 ASP A C 1
ATOM 720 O O . ASP A 1 94 ? 26.317 -5.304 -23.244 1.00 19.79 94 ASP A O 1
ATOM 725 N N . VAL A 1 95 ? 26.631 -5.423 -21.024 1.00 20.75 95 VAL A N 1
ATOM 726 C CA . VAL A 1 95 ? 25.614 -4.420 -20.722 1.00 17.17 95 VAL A CA 1
ATOM 727 C C . VAL A 1 95 ? 26.189 -3.466 -19.692 1.00 17.30 95 VAL A C 1
ATOM 728 O O . VAL A 1 95 ? 26.794 -3.903 -18.706 1.00 18.21 95 VAL A O 1
ATOM 732 N N . PHE A 1 96 ? 26.007 -2.169 -19.927 1.00 16.12 96 PHE A N 1
ATOM 733 C CA . PHE A 1 96 ? 26.322 -1.128 -18.963 1.00 19.20 96 PHE A CA 1
ATOM 734 C C . PHE A 1 96 ? 25.043 -0.371 -18.637 1.00 20.08 96 PHE A C 1
ATOM 735 O O . PHE A 1 96 ? 24.245 -0.066 -19.535 1.00 19.87 96 PHE A O 1
ATOM 743 N N . ILE A 1 97 ? 24.830 -0.086 -17.357 1.00 17.85 97 ILE A N 1
ATOM 744 C CA . ILE A 1 97 ? 23.685 0.712 -16.930 1.00 14.50 97 ILE A CA 1
ATOM 745 C C . ILE A 1 97 ? 24.180 1.858 -16.060 1.00 18.00 97 ILE A C 1
ATOM 746 O O . ILE A 1 97 ? 24.844 1.631 -15.042 1.00 18.48 97 ILE A O 1
ATOM 751 N N . HIS A 1 98 ? 23.857 3.081 -16.466 1.00 16.31 98 HIS A N 1
ATOM 752 C CA . HIS A 1 98 ? 24.122 4.295 -15.699 1.00 17.11 98 HIS A CA 1
ATOM 753 C C . HIS A 1 98 ? 22.789 4.720 -15.102 1.00 18.61 98 HIS A C 1
ATOM 754 O O . HIS A 1 98 ? 21.846 4.997 -15.846 1.00 19.12 98 HIS A O 1
ATOM 761 N N . ILE A 1 99 ? 22.690 4.705 -13.775 1.00 15.97 99 ILE A N 1
ATOM 762 C CA . ILE A 1 99 ? 21.487 5.123 -13.058 1.00 14.74 99 ILE A CA 1
ATOM 763 C C . ILE A 1 99 ? 21.836 6.356 -12.243 1.00 16.34 99 ILE A C 1
ATOM 764 O O . ILE A 1 99 ? 22.855 6.368 -11.548 1.00 15.00 99 ILE A O 1
ATOM 769 N N . ALA A 1 100 ? 20.992 7.383 -12.305 1.00 17.44 100 ALA A N 1
ATOM 770 C CA . ALA A 1 100 ? 21.246 8.592 -11.533 1.00 17.60 100 ALA A CA 1
ATOM 771 C C . ALA A 1 100 ? 19.938 9.177 -11.032 1.00 18.18 100 ALA A C 1
ATOM 772 O O . ALA A 1 100 ? 18.885 9.012 -11.657 1.00 18.12 100 ALA A O 1
ATOM 774 N N . SER A 1 101 ? 20.031 9.913 -9.927 1.00 19.73 101 SER A N 1
ATOM 775 C CA . SER A 1 101 ? 18.886 10.560 -9.305 1.00 18.67 101 SER A CA 1
ATOM 776 C C . SER A 1 101 ? 19.375 11.486 -8.198 1.00 20.21 101 SER A C 1
ATOM 777 O O . SER A 1 101 ? 20.493 11.349 -7.687 1.00 17.40 101 SER A O 1
ATOM 780 N N . ALA A 1 102 ? 18.507 12.424 -7.816 1.00 18.45 102 ALA A N 1
ATOM 781 C CA . ALA A 1 102 ? 18.782 13.213 -6.622 1.00 20.53 102 ALA A CA 1
ATOM 782 C C . ALA A 1 102 ? 18.675 12.388 -5.345 1.00 23.25 102 ALA A C 1
ATOM 783 O O . ALA A 1 102 ? 19.019 12.897 -4.273 1.00 19.67 102 ALA A O 1
ATOM 785 N N . ARG A 1 103 ? 18.220 11.136 -5.426 1.00 19.70 103 ARG A N 1
ATOM 786 C CA . ARG A 1 103 ? 17.962 10.322 -4.242 1.00 21.08 103 ARG A CA 1
ATOM 787 C C . ARG A 1 103 ? 18.610 8.950 -4.369 1.00 23.43 103 ARG A C 1
ATOM 788 O O . ARG A 1 103 ? 18.494 8.288 -5.411 1.00 18.70 103 ARG A O 1
ATOM 796 N N . ALA A 1 104 ? 19.285 8.520 -3.299 1.00 19.36 104 ALA A N 1
ATOM 797 C CA . ALA A 1 104 ? 19.904 7.198 -3.308 1.00 19.49 104 ALA A CA 1
ATOM 798 C C . ALA A 1 104 ? 18.870 6.079 -3.351 1.00 21.46 104 ALA A C 1
ATOM 799 O O . ALA A 1 104 ? 19.126 5.035 -3.961 1.00 19.78 104 ALA A O 1
ATOM 801 N N . ASP A 1 105 ? 17.713 6.255 -2.702 1.00 19.76 105 ASP A N 1
ATOM 802 C CA . ASP A 1 105 ? 16.743 5.161 -2.686 1.00 21.50 105 ASP A CA 1
ATOM 803 C C . ASP A 1 105 ? 16.184 4.899 -4.082 1.00 20.29 105 ASP A C 1
ATOM 804 O O . ASP A 1 105 ? 15.954 3.740 -4.449 1.00 20.90 105 ASP A O 1
ATOM 809 N N . ILE A 1 106 ? 15.990 5.958 -4.882 1.00 19.30 106 ILE A N 1
ATOM 810 C CA . ILE A 1 106 ? 15.516 5.791 -6.257 1.00 21.94 106 ILE A CA 1
ATOM 811 C C . ILE A 1 106 ? 16.553 5.041 -7.081 1.00 19.26 106 ILE A C 1
ATOM 812 O O . ILE A 1 106 ? 16.211 4.161 -7.877 1.00 18.41 106 ILE A O 1
ATOM 817 N N . CYS A 1 107 ? 17.837 5.380 -6.911 1.00 18.29 107 CYS A N 1
ATOM 818 C CA . CYS A 1 107 ? 18.897 4.670 -7.632 1.00 19.67 107 CYS A CA 1
ATOM 819 C C . CYS A 1 107 ? 18.853 3.180 -7.323 1.00 19.26 107 CYS A C 1
ATOM 820 O O . CYS A 1 107 ? 18.938 2.339 -8.228 1.00 18.55 107 CYS A O 1
ATOM 823 N N . PHE A 1 108 ? 18.725 2.835 -6.034 1.00 21.32 108 PHE A N 1
ATOM 824 C CA . PHE A 1 108 ? 18.564 1.433 -5.654 1.00 21.33 108 PHE A CA 1
ATOM 825 C C . PHE A 1 108 ? 17.315 0.832 -6.287 1.00 19.17 108 PHE A C 1
ATOM 826 O O . PHE A 1 108 ? 17.353 -0.297 -6.789 1.00 18.82 108 PHE A O 1
ATOM 834 N N . ALA A 1 109 ? 16.197 1.565 -6.262 1.00 19.54 109 ALA A N 1
ATOM 835 C CA . ALA A 1 109 ? 14.943 1.028 -6.794 1.00 23.20 109 ALA A CA 1
ATOM 836 C C . ALA A 1 109 ? 15.080 0.622 -8.256 1.00 20.35 109 ALA A C 1
ATOM 837 O O . ALA A 1 109 ? 14.554 -0.420 -8.668 1.00 21.33 109 ALA A O 1
ATOM 839 N N . LEU A 1 110 ? 15.778 1.434 -9.060 1.00 20.16 110 LEU A N 1
ATOM 840 C CA . LEU A 1 110 ? 15.928 1.113 -10.476 1.00 20.32 110 LEU A CA 1
ATOM 841 C C . LEU A 1 110 ? 16.819 -0.110 -10.675 1.00 19.10 110 LEU A C 1
ATOM 842 O O . LEU A 1 110 ? 16.507 -0.978 -11.497 1.00 20.33 110 LEU A O 1
ATOM 847 N N . SER A 1 111 ? 17.925 -0.200 -9.925 1.00 19.14 111 SER A N 1
ATOM 848 C CA . SER A 1 111 ? 18.768 -1.392 -9.970 1.00 18.99 111 SER A CA 1
ATOM 849 C C . SER A 1 111 ? 17.996 -2.627 -9.514 1.00 18.78 111 SER A C 1
ATOM 850 O O . SER A 1 111 ? 18.043 -3.678 -10.164 1.00 19.61 111 SER A O 1
ATOM 853 N N . GLN A 1 112 ? 17.272 -2.514 -8.396 1.00 18.76 112 GLN A N 1
ATOM 854 C CA . GLN A 1 112 ? 16.452 -3.625 -7.908 1.00 21.65 112 GLN A CA 1
ATOM 855 C C . GLN A 1 112 ? 15.501 -4.133 -8.989 1.00 22.60 112 GLN A C 1
ATOM 856 O O . GLN A 1 112 ? 15.377 -5.350 -9.214 1.00 21.69 112 GLN A O 1
ATOM 862 N N . ALA A 1 113 ? 14.830 -3.209 -9.683 1.00 19.55 113 ALA A N 1
ATOM 863 C CA . ALA A 1 113 ? 13.853 -3.606 -10.690 1.00 19.55 113 ALA A CA 1
ATOM 864 C C . ALA A 1 113 ? 14.507 -4.377 -11.831 1.00 23.55 113 ALA A C 1
ATOM 865 O O . ALA A 1 113 ? 13.936 -5.353 -12.332 1.00 21.31 113 ALA A O 1
ATOM 867 N N . PHE A 1 114 ? 15.694 -3.948 -12.273 1.00 19.74 114 PHE A N 1
ATOM 868 C CA . PHE A 1 114 ? 16.356 -4.652 -13.370 1.00 21.45 114 PHE A CA 1
ATOM 869 C C . PHE A 1 114 ? 16.727 -6.071 -12.956 1.00 23.26 114 PHE A C 1
ATOM 870 O O . PHE A 1 114 ? 16.513 -7.030 -13.705 1.00 22.57 114 PHE A O 1
ATOM 878 N N . PHE A 1 115 ? 17.289 -6.219 -11.763 1.00 19.75 115 PHE A N 1
ATOM 879 C CA . PHE A 1 115 ? 17.878 -7.484 -11.334 1.00 22.67 115 PHE A CA 1
ATOM 880 C C . PHE A 1 115 ? 16.877 -8.473 -10.749 1.00 24.55 115 PHE A C 1
ATOM 881 O O . PHE A 1 115 ? 17.253 -9.628 -10.516 1.00 24.58 115 PHE A O 1
ATOM 889 N N . GLU A 1 116 ? 15.639 -8.052 -10.481 1.00 22.40 116 GLU A N 1
ATOM 890 C CA . GLU A 1 116 ? 14.678 -8.916 -9.804 1.00 28.34 116 GLU A CA 1
ATOM 891 C C . GLU A 1 116 ? 14.508 -10.227 -10.564 1.00 28.90 116 GLU A C 1
ATOM 892 O O . GLU A 1 116 ? 14.022 -10.239 -11.701 1.00 27.45 116 GLU A O 1
ATOM 898 N N . GLY A 1 117 ? 14.933 -11.328 -9.947 1.00 30.93 117 GLY A N 1
ATOM 899 C CA . GLY A 1 117 ? 14.769 -12.647 -10.518 1.00 29.71 117 GLY A CA 1
ATOM 900 C C . GLY A 1 117 ? 15.849 -13.096 -11.477 1.00 31.69 117 GLY A C 1
ATOM 901 O O . GLY A 1 117 ? 15.685 -14.145 -12.106 1.00 31.17 117 GLY A O 1
ATOM 902 N N . ILE A 1 118 ? 16.943 -12.347 -11.624 1.00 30.46 118 ILE A N 1
ATOM 903 C CA . ILE A 1 118 ? 17.983 -12.757 -12.564 1.00 29.16 118 ILE A CA 1
ATOM 904 C C . ILE A 1 118 ? 19.368 -12.644 -11.949 1.00 29.18 118 ILE A C 1
ATOM 905 O O . ILE A 1 118 ? 20.371 -12.743 -12.664 1.00 29.77 118 ILE A O 1
ATOM 910 N N . LYS A 1 119 ? 19.435 -12.461 -10.626 1.00 30.55 119 LYS A N 1
ATOM 911 C CA . LYS A 1 119 ? 20.719 -12.222 -9.967 1.00 30.59 119 LYS A CA 1
ATOM 912 C C . LYS A 1 119 ? 21.716 -13.338 -10.244 1.00 32.08 119 LYS A C 1
ATOM 913 O O . LYS A 1 119 ? 22.906 -13.077 -10.448 1.00 33.70 119 LYS A O 1
ATOM 919 N N . ASP A 1 120 ? 21.261 -14.588 -10.221 1.00 33.66 120 ASP A N 1
ATOM 920 C CA . ASP A 1 120 ? 22.150 -15.710 -10.489 1.00 33.83 120 ASP A CA 1
ATOM 921 C C . ASP A 1 120 ? 22.233 -16.066 -11.969 1.00 33.94 120 ASP A C 1
ATOM 922 O O . ASP A 1 120 ? 23.015 -16.949 -12.334 1.00 32.43 120 ASP A O 1
ATOM 927 N N . LYS A 1 121 ? 21.483 -15.387 -12.834 1.00 29.31 121 LYS A N 1
ATOM 928 C CA . LYS A 1 121 ? 21.593 -15.658 -14.260 1.00 28.42 121 LYS A CA 1
ATOM 929 C C . LYS A 1 121 ? 22.684 -14.850 -14.945 1.00 30.21 121 LYS A C 1
ATOM 930 O O . LYS A 1 121 ? 23.230 -15.306 -15.958 1.00 28.63 121 LYS A O 1
ATOM 936 N N . VAL A 1 122 ? 23.010 -13.659 -14.445 1.00 26.40 122 VAL A N 1
ATOM 937 C CA . VAL A 1 122 ? 24.025 -12.821 -15.072 1.00 24.43 122 VAL A CA 1
ATOM 938 C C . VAL A 1 122 ? 25.319 -12.932 -14.274 1.00 27.28 122 VAL A C 1
ATOM 939 O O . VAL A 1 122 ? 25.344 -13.391 -13.133 1.00 25.74 122 VAL A O 1
ATOM 943 N N . GLU A 1 123 ? 26.409 -12.483 -14.880 1.00 24.79 123 GLU A N 1
ATOM 944 C CA . GLU A 1 123 ? 27.690 -12.304 -14.198 1.00 26.22 123 GLU A CA 1
ATOM 945 C C . GLU A 1 123 ? 27.906 -10.803 -14.026 1.00 25.72 123 GLU A C 1
ATOM 946 O O . GLU A 1 123 ? 28.340 -10.121 -14.957 1.00 26.55 123 GLU A O 1
ATOM 952 N N . VAL A 1 124 ? 27.583 -10.279 -12.851 1.00 24.47 124 VAL A N 1
ATOM 953 C CA . VAL A 1 124 ? 27.783 -8.855 -12.595 1.00 23.08 124 VAL A CA 1
ATOM 954 C C . VAL A 1 124 ? 29.260 -8.601 -12.322 1.00 24.54 124 VAL A C 1
ATOM 955 O O . VAL A 1 124 ? 29.825 -9.135 -11.361 1.00 23.22 124 VAL A O 1
ATOM 959 N N . LEU A 1 125 ? 29.887 -7.774 -13.159 1.00 21.00 125 LEU A N 1
ATOM 960 C CA . LEU A 1 125 ? 31.271 -7.379 -12.904 1.00 23.81 125 LEU A CA 1
ATOM 961 C C . LEU A 1 125 ? 31.356 -6.334 -11.793 1.00 24.29 125 LEU A C 1
ATOM 962 O O . LEU A 1 125 ? 32.182 -6.458 -10.878 1.00 26.29 125 LEU A O 1
ATOM 967 N N . ASP A 1 126 ? 30.500 -5.312 -11.840 1.00 22.48 126 ASP A N 1
ATOM 968 C CA . ASP A 1 126 ? 30.444 -4.331 -10.761 1.00 21.80 126 ASP A CA 1
ATOM 969 C C . ASP A 1 126 ? 29.088 -3.645 -10.740 1.00 22.26 126 ASP A C 1
ATOM 970 O O . ASP A 1 126 ? 28.459 -3.444 -11.782 1.00 22.10 126 ASP A O 1
ATOM 975 N N . GLU A 1 127 ? 28.643 -3.291 -9.535 1.00 19.43 127 GLU A N 1
ATOM 976 C CA . GLU A 1 127 ? 27.528 -2.368 -9.329 1.00 21.96 127 GLU A CA 1
ATOM 977 C C . GLU A 1 127 ? 28.058 -1.337 -8.340 1.00 21.45 127 GLU A C 1
ATOM 978 O O . GLU A 1 127 ? 28.053 -1.580 -7.132 1.00 23.28 127 GLU A O 1
ATOM 984 N N . ARG A 1 128 ? 28.552 -0.211 -8.845 1.00 20.39 128 ARG A N 1
ATOM 985 C CA . ARG A 1 128 ? 29.257 0.758 -8.013 1.00 20.43 128 ARG A CA 1
ATOM 986 C C . ARG A 1 128 ? 28.305 1.860 -7.564 1.00 20.73 128 ARG A C 1
ATOM 987 O O . ARG A 1 128 ? 27.716 2.570 -8.392 1.00 23.20 128 ARG A O 1
ATOM 995 N N . VAL A 1 129 ? 28.192 2.029 -6.259 1.00 20.49 129 VAL A N 1
ATOM 996 C CA . VAL A 1 129 ? 27.433 3.138 -5.700 1.00 20.66 129 VAL A CA 1
ATOM 997 C C . VAL A 1 129 ? 28.334 4.364 -5.645 1.00 21.33 129 VAL A C 1
ATOM 998 O O . VAL A 1 129 ? 29.450 4.309 -5.113 1.00 20.36 129 VAL A O 1
ATOM 1002 N N . CYS A 1 130 ? 27.852 5.477 -6.181 1.00 19.74 130 CYS A N 1
ATOM 1003 C CA . CYS A 1 130 ? 28.643 6.691 -6.278 1.00 20.34 130 CYS A CA 1
ATOM 1004 C C . CYS A 1 130 ? 27.837 7.866 -5.746 1.00 18.94 130 CYS A C 1
ATOM 1005 O O . CYS A 1 130 ? 26.603 7.831 -5.682 1.00 20.79 130 CYS A O 1
ATOM 1008 N N . PHE A 1 131 ? 28.558 8.921 -5.378 1.00 19.66 131 PHE A N 1
ATOM 1009 C CA . PHE A 1 131 ? 27.954 10.078 -4.734 1.00 21.51 131 PHE A CA 1
ATOM 1010 C C . PHE A 1 131 ? 28.776 11.315 -5.059 1.00 22.44 131 PHE A C 1
ATOM 1011 O O . PHE A 1 131 ? 30.006 11.246 -5.136 1.00 18.63 131 PHE A O 1
ATOM 1019 N N . ARG A 1 132 ? 28.092 12.443 -5.235 1.00 20.53 132 ARG A N 1
ATOM 1020 C CA . ARG A 1 132 ? 28.785 13.718 -5.327 1.00 23.12 132 ARG A CA 1
ATOM 1021 C C . ARG A 1 132 ? 29.537 13.971 -4.023 1.00 23.92 132 ARG A C 1
ATOM 1022 O O . ARG A 1 132 ? 29.019 13.728 -2.928 1.00 24.00 132 ARG A O 1
ATOM 1030 N N . TYR A 1 133 ? 30.783 14.421 -4.148 1.00 20.83 133 TYR A N 1
ATOM 1031 C CA . TYR A 1 133 ? 31.702 14.530 -3.019 1.00 22.59 133 TYR A CA 1
ATOM 1032 C C . TYR A 1 133 ? 32.013 16.008 -2.781 1.00 22.65 133 TYR A C 1
ATOM 1033 O O . TYR A 1 133 ? 32.747 16.636 -3.557 1.00 21.39 133 TYR A O 1
ATOM 1042 N N . PHE A 1 134 ? 31.432 16.558 -1.716 1.00 23.18 134 PHE A N 1
ATOM 1043 C CA . PHE A 1 134 ? 31.488 17.989 -1.380 1.00 25.28 134 PHE A CA 1
ATOM 1044 C C . PHE A 1 134 ? 31.155 18.783 -2.642 1.00 24.76 134 PHE A C 1
ATOM 1045 O O . PHE A 1 134 ? 30.192 18.423 -3.333 1.00 24.42 134 PHE A O 1
ATOM 1053 N N . ASP A 1 135 ? 31.889 19.846 -2.968 1.00 24.40 135 ASP A N 1
ATOM 1054 C CA . ASP A 1 135 ? 31.477 20.721 -4.059 1.00 27.45 135 ASP A CA 1
ATOM 1055 C C . ASP A 1 135 ? 32.006 20.198 -5.399 1.00 27.27 135 ASP A C 1
ATOM 1056 O O . ASP A 1 135 ? 32.845 20.821 -6.052 1.00 27.17 135 ASP A O 1
ATOM 1061 N N . GLY A 1 136 ? 31.509 19.016 -5.781 1.00 23.97 136 GLY A N 1
ATOM 1062 C CA . GLY A 1 136 ? 31.892 18.384 -7.037 1.00 21.88 136 GLY A CA 1
ATOM 1063 C C . GLY A 1 136 ? 33.346 17.965 -7.147 1.00 23.39 136 GLY A C 1
ATOM 1064 O O . GLY A 1 136 ? 33.919 18.015 -8.243 1.00 23.32 136 GLY A O 1
ATOM 1065 N N . ARG A 1 137 ? 33.958 17.531 -6.050 1.00 20.66 137 ARG A N 1
ATOM 1066 C CA . ARG A 1 137 ? 35.373 17.213 -6.055 1.00 17.06 137 ARG A CA 1
ATOM 1067 C C . ARG A 1 137 ? 35.607 15.713 -6.208 1.00 19.57 137 ARG A C 1
ATOM 1068 O O . ARG A 1 137 ? 34.750 14.882 -5.902 1.00 19.80 137 ARG A O 1
ATOM 1076 N N . ASP A 1 138 ? 36.787 15.385 -6.719 1.00 16.63 138 ASP A N 1
ATOM 1077 C CA . ASP A 1 138 ? 37.370 14.064 -6.596 1.00 17.06 138 ASP A CA 1
ATOM 1078 C C . ASP A 1 138 ? 37.989 13.941 -5.205 1.00 19.31 138 ASP A C 1
ATOM 1079 O O . ASP A 1 138 ? 38.253 14.939 -4.542 1.00 16.88 138 ASP A O 1
ATOM 1084 N N . ILE A 1 139 ? 38.170 12.707 -4.731 1.00 20.57 139 ILE A N 1
ATOM 1085 C CA . ILE A 1 139 ? 38.678 12.544 -3.373 1.00 19.35 139 ILE A CA 1
ATOM 1086 C C . ILE A 1 139 ? 40.125 12.995 -3.228 1.00 19.42 139 ILE A C 1
ATOM 1087 O O . ILE A 1 139 ? 40.619 13.100 -2.097 1.00 20.06 139 ILE A O 1
ATOM 1092 N N . THR A 1 140 ? 40.813 13.297 -4.335 1.00 19.32 140 THR A N 1
ATOM 1093 C CA . THR A 1 140 ? 42.080 14.012 -4.243 1.00 18.10 140 THR A CA 1
ATOM 1094 C C . THR A 1 140 ? 41.911 15.399 -3.653 1.00 17.64 140 THR A C 1
ATOM 1095 O O . THR A 1 140 ? 42.904 15.995 -3.221 1.00 19.24 140 THR A O 1
ATOM 1099 N N . GLY A 1 141 ? 40.684 15.932 -3.653 1.00 17.78 141 GLY A N 1
ATOM 1100 C CA . GLY A 1 141 ? 40.416 17.291 -3.240 1.00 19.16 141 GLY A CA 1
ATOM 1101 C C . GLY A 1 141 ? 40.274 18.283 -4.382 1.00 18.46 141 GLY A C 1
ATOM 1102 O O . GLY A 1 141 ? 39.935 19.448 -4.127 1.00 18.77 141 GLY A O 1
ATOM 1103 N N . PHE A 1 142 ? 40.521 17.857 -5.622 1.00 17.70 142 PHE A N 1
ATOM 1104 C CA . PHE A 1 142 ? 40.434 18.731 -6.783 1.00 17.97 142 PHE A CA 1
ATOM 1105 C C . PHE A 1 142 ? 39.035 18.648 -7.386 1.00 18.23 142 PHE A C 1
ATOM 1106 O O . PHE A 1 142 ? 38.432 17.573 -7.434 1.00 19.94 142 PHE A O 1
ATOM 1114 N N . ILE A 1 143 ? 38.513 19.800 -7.817 1.00 18.47 143 ILE A N 1
ATOM 1115 C CA . ILE A 1 143 ? 37.224 19.830 -8.505 1.00 18.46 143 ILE A CA 1
ATOM 1116 C C . ILE A 1 143 ? 37.349 19.060 -9.809 1.00 19.92 143 ILE A C 1
ATOM 1117 O O . ILE A 1 143 ? 38.325 19.231 -10.545 1.00 19.04 143 ILE A O 1
ATOM 1122 N N . ASP A 1 144 ? 36.367 18.196 -10.093 1.00 20.01 144 ASP A N 1
ATOM 1123 C CA . ASP A 1 144 ? 36.316 17.428 -11.331 1.00 20.61 144 ASP A CA 1
ATOM 1124 C C . ASP A 1 144 ? 35.100 17.916 -12.108 1.00 24.66 144 ASP A C 1
ATOM 1125 O O . ASP A 1 144 ? 33.973 17.857 -11.598 1.00 26.93 144 ASP A O 1
ATOM 1130 N N . GLY A 1 145 ? 35.337 18.448 -13.311 1.00 20.12 145 GLY A N 1
ATOM 1131 C CA . GLY A 1 145 ? 34.262 18.866 -14.194 1.00 23.44 145 GLY A CA 1
ATOM 1132 C C . GLY A 1 145 ? 34.428 20.234 -14.832 1.00 23.32 145 GLY A C 1
ATOM 1133 O O . GLY A 1 145 ? 33.640 20.595 -15.713 1.00 21.52 145 GLY A O 1
ATOM 1134 N N . THR A 1 146 ? 35.451 20.994 -14.414 1.00 22.50 146 THR A N 1
ATOM 1135 C CA . THR A 1 146 ? 35.564 22.407 -14.786 1.00 19.06 146 THR A CA 1
ATOM 1136 C C . THR A 1 146 ? 35.470 22.627 -16.297 1.00 22.04 146 THR A C 1
ATOM 1137 O O . THR A 1 146 ? 34.737 23.510 -16.757 1.00 22.74 146 THR A O 1
ATOM 1141 N N . GLU A 1 147 ? 36.186 21.833 -17.095 1.00 18.57 147 GLU A N 1
ATOM 1142 C CA . GLU A 1 147 ? 36.220 22.061 -18.539 1.00 21.99 147 GLU A CA 1
ATOM 1143 C C . GLU A 1 147 ? 35.239 21.179 -19.306 1.00 19.98 147 GLU A C 1
ATOM 1144 O O . GLU A 1 147 ? 35.247 21.192 -20.541 1.00 19.82 147 GLU A O 1
ATOM 1150 N N . ASN A 1 148 ? 34.406 20.420 -18.604 1.00 18.97 148 ASN A N 1
ATOM 1151 C CA . ASN A 1 148 ? 33.295 19.702 -19.225 1.00 19.41 148 ASN A CA 1
ATOM 1152 C C . ASN A 1 148 ? 32.378 20.673 -19.970 1.00 20.51 148 ASN A C 1
ATOM 1153 O O . ASN A 1 148 ? 32.115 21.774 -19.472 1.00 18.91 148 ASN A O 1
ATOM 1158 N N . PRO A 1 149 ? 31.818 20.285 -21.124 1.00 19.85 149 PRO A N 1
ATOM 1159 C CA . PRO A 1 149 ? 30.746 21.101 -21.719 1.00 18.45 149 PRO A CA 1
ATOM 1160 C C . PRO A 1 149 ? 29.626 21.345 -20.712 1.00 19.98 149 PRO A C 1
ATOM 1161 O O . PRO A 1 149 ? 29.278 20.466 -19.915 1.00 18.80 149 PRO A O 1
ATOM 1165 N N . GLN A 1 150 ? 29.048 22.545 -20.762 1.00 19.26 150 GLN A N 1
ATOM 1166 C CA . GLN A 1 150 ? 28.137 23.002 -19.715 1.00 21.13 150 GLN A CA 1
ATOM 1167 C C . GLN A 1 150 ? 26.759 23.355 -20.252 1.00 20.00 150 GLN A C 1
ATOM 1168 O O . GLN A 1 150 ? 25.750 22.913 -19.693 1.00 19.63 150 GLN A O 1
ATOM 1174 N N . PHE A 1 151 ? 26.682 24.156 -21.316 1.00 20.83 151 PHE A N 1
ATOM 1175 C CA . PHE A 1 151 ? 25.393 24.428 -21.944 1.00 20.23 151 PHE A CA 1
ATOM 1176 C C . PHE A 1 151 ? 24.814 23.143 -22.524 1.00 21.27 151 PHE A C 1
ATOM 1177 O O . PHE A 1 151 ? 25.549 22.299 -23.052 1.00 19.92 151 PHE A O 1
ATOM 1185 N N . ASN A 1 152 ? 23.486 23.011 -22.452 1.00 21.03 152 ASN A N 1
ATOM 1186 C CA . ASN A 1 152 ? 22.813 21.827 -22.985 1.00 24.76 152 ASN A CA 1
ATOM 1187 C C . ASN A 1 152 ? 23.203 21.548 -24.437 1.00 22.23 152 ASN A C 1
ATOM 1188 O O . ASN A 1 152 ? 23.469 20.400 -24.809 1.00 21.38 152 ASN A O 1
ATOM 1193 N N . ASP A 1 153 ? 23.253 22.590 -25.272 1.00 22.21 153 ASP A N 1
ATOM 1194 C CA . ASP A 1 153 ? 23.541 22.390 -26.692 1.00 24.90 153 ASP A CA 1
ATOM 1195 C C . ASP A 1 153 ? 24.987 21.952 -26.932 1.00 22.03 153 ASP A C 1
ATOM 1196 O O . ASP A 1 153 ? 25.263 21.162 -27.847 1.00 20.07 153 ASP A O 1
ATOM 1201 N N . ASP A 1 154 ? 25.928 22.493 -26.158 1.00 20.05 154 ASP A N 1
ATOM 1202 C CA . ASP A 1 154 ? 27.312 22.025 -26.231 1.00 22.06 154 ASP A CA 1
ATOM 1203 C C . ASP A 1 154 ? 27.429 20.569 -25.798 1.00 17.98 154 ASP A C 1
ATOM 1204 O O . ASP A 1 154 ? 28.130 19.775 -26.438 1.00 20.05 154 ASP A O 1
ATOM 1209 N N . ARG A 1 155 ? 26.770 20.206 -24.696 1.00 15.79 155 ARG A N 1
ATOM 1210 C CA . ARG A 1 155 ? 26.825 18.826 -24.225 1.00 17.06 155 ARG A CA 1
ATOM 1211 C C . ARG A 1 155 ? 26.276 17.882 -25.284 1.00 18.78 155 ARG A C 1
ATOM 1212 O O . ARG A 1 155 ? 26.827 16.797 -25.515 1.00 17.64 155 ARG A O 1
ATOM 1220 N N . ALA A 1 156 ? 25.204 18.296 -25.958 1.00 16.53 156 ALA A N 1
ATOM 1221 C CA . ALA A 1 156 ? 24.636 17.474 -27.020 1.00 17.90 156 ALA A CA 1
ATOM 1222 C C . ALA A 1 156 ? 25.587 17.359 -28.207 1.00 18.02 156 ALA A C 1
ATOM 1223 O O . ALA A 1 156 ? 25.711 16.286 -28.808 1.00 19.88 156 ALA A O 1
ATOM 1225 N N . GLU A 1 157 ? 26.258 18.447 -28.572 1.00 16.76 157 GLU A N 1
ATOM 1226 C CA . GLU A 1 157 ? 27.124 18.388 -29.749 1.00 21.08 157 GLU A CA 1
ATOM 1227 C C . GLU A 1 157 ? 28.325 17.486 -29.482 1.00 21.55 157 GLU A C 1
ATOM 1228 O O . GLU A 1 157 ? 28.750 16.724 -30.361 1.00 21.56 157 GLU A O 1
ATOM 1234 N N . VAL A 1 158 ? 28.823 17.498 -28.245 1.00 18.12 158 VAL A N 1
ATOM 1235 C CA . VAL A 1 158 ? 30.002 16.712 -27.890 1.00 17.97 158 VAL A CA 1
ATOM 1236 C C . VAL A 1 158 ? 29.662 15.224 -27.764 1.00 19.62 158 VAL A C 1
ATOM 1237 O O . VAL A 1 158 ? 30.417 14.359 -28.231 1.00 19.24 158 VAL A O 1
ATOM 1241 N N . ALA A 1 159 ? 28.527 14.895 -27.138 1.00 16.39 159 ALA A N 1
ATOM 1242 C CA . ALA A 1 159 ? 28.244 13.509 -26.759 1.00 18.77 159 ALA A CA 1
ATOM 1243 C C . ALA A 1 159 ? 27.507 12.691 -27.818 1.00 17.94 159 ALA A C 1
ATOM 1244 O O . ALA A 1 159 ? 27.691 11.467 -27.872 1.00 19.83 159 ALA A O 1
ATOM 1246 N N . LEU A 1 160 ? 26.665 13.314 -28.643 1.00 18.79 160 LEU A N 1
ATOM 1247 C CA . LEU A 1 160 ? 25.668 12.582 -29.421 1.00 21.41 160 LEU A CA 1
ATOM 1248 C C . LEU A 1 160 ? 26.069 12.409 -30.886 1.00 21.55 160 LEU A C 1
ATOM 1249 O O . LEU A 1 160 ? 26.623 13.320 -31.513 1.00 21.47 160 LEU A O 1
ATOM 1254 N N . LEU A 1 161 ? 25.755 11.240 -31.440 1.00 22.59 161 LEU A N 1
ATOM 1255 C CA . LEU A 1 161 ? 25.940 11.045 -32.867 1.00 23.90 161 LEU A CA 1
ATOM 1256 C C . LEU A 1 161 ? 24.998 11.982 -33.625 1.00 24.77 161 LEU A C 1
ATOM 1257 O O . LEU A 1 161 ? 23.856 12.195 -33.200 1.00 21.09 161 LEU A O 1
ATOM 1262 N N . PRO A 1 162 ? 25.463 12.592 -34.705 1.00 26.19 162 PRO A N 1
ATOM 1263 C CA . PRO A 1 162 ? 24.676 13.602 -35.419 1.00 28.83 162 PRO A CA 1
ATOM 1264 C C . PRO A 1 162 ? 23.597 12.975 -36.300 1.00 31.67 162 PRO A C 1
ATOM 1265 O O . PRO A 1 162 ? 23.498 11.758 -36.449 1.00 26.61 162 PRO A O 1
ATOM 1269 N N . GLU A 1 163 ? 22.788 13.854 -36.897 1.00 32.41 163 GLU A N 1
ATOM 1270 C CA . GLU A 1 163 ? 21.632 13.426 -37.676 1.00 37.89 163 GLU A CA 1
ATOM 1271 C C . GLU A 1 163 ? 22.015 12.508 -38.833 1.00 34.50 163 GLU A C 1
ATOM 1272 O O . GLU A 1 163 ? 21.237 11.617 -39.190 1.00 37.59 163 GLU A O 1
ATOM 1278 N N . ASP A 1 164 ? 23.201 12.686 -39.419 1.00 34.96 164 ASP A N 1
ATOM 1279 C CA . ASP A 1 164 ? 23.588 11.858 -40.557 1.00 37.28 164 ASP A CA 1
ATOM 1280 C C . ASP A 1 164 ? 24.056 10.466 -40.153 1.00 37.70 164 ASP A C 1
ATOM 1281 O O . ASP A 1 164 ? 24.509 9.711 -41.023 1.00 40.16 164 ASP A O 1
ATOM 1286 N N . SER A 1 165 ? 23.986 10.116 -38.868 1.00 30.52 165 SER A N 1
ATOM 1287 C CA . SER A 1 165 ? 24.228 8.750 -38.425 1.00 30.12 165 SER A CA 1
ATOM 1288 C C . SER A 1 165 ? 22.987 7.878 -38.556 1.00 29.55 165 SER A C 1
ATOM 1289 O O . SER A 1 165 ? 23.014 6.719 -38.128 1.00 28.74 165 SER A O 1
ATOM 1292 N N . GLY A 1 166 ? 21.901 8.419 -39.108 1.00 31.61 166 GLY A N 1
ATOM 1293 C CA . GLY A 1 166 ? 20.731 7.603 -39.394 1.00 28.82 166 GLY A CA 1
ATOM 1294 C C . GLY A 1 166 ? 20.066 7.144 -38.114 1.00 24.95 166 GLY A C 1
ATOM 1295 O O . GLY A 1 166 ? 19.779 7.945 -37.219 1.00 25.50 166 GLY A O 1
ATOM 1296 N N . VAL A 1 167 ? 19.828 5.833 -38.014 1.00 26.30 167 VAL A N 1
ATOM 1297 C CA . VAL A 1 167 ? 19.191 5.277 -36.826 1.00 27.93 167 VAL A CA 1
ATOM 1298 C C . VAL A 1 167 ? 20.053 5.467 -35.585 1.00 23.93 167 VAL A C 1
ATOM 1299 O O . VAL A 1 167 ? 19.530 5.462 -34.466 1.00 26.74 167 VAL A O 1
ATOM 1303 N N . PHE A 1 168 ? 21.365 5.638 -35.751 1.00 24.68 168 PHE A N 1
ATOM 1304 C CA . PHE A 1 168 ? 22.253 5.816 -34.608 1.00 23.52 168 PHE A CA 1
ATOM 1305 C C . PHE A 1 168 ? 22.320 7.259 -34.129 1.00 24.10 168 PHE A C 1
ATOM 1306 O O . PHE A 1 168 ? 22.925 7.510 -33.081 1.00 21.72 168 PHE A O 1
ATOM 1314 N N . ALA A 1 169 ? 21.704 8.198 -34.854 1.00 26.65 169 ALA A N 1
ATOM 1315 C CA . ALA A 1 169 ? 21.652 9.584 -34.409 1.00 21.49 169 ALA A CA 1
ATOM 1316 C C . ALA A 1 169 ? 21.122 9.659 -32.986 1.00 22.35 169 ALA A C 1
ATOM 1317 O O . ALA A 1 169 ? 20.226 8.904 -32.603 1.00 21.23 169 ALA A O 1
ATOM 1319 N N . ASP A 1 170 ? 21.714 10.558 -32.197 1.00 22.72 170 ASP A N 1
ATOM 1320 C CA . ASP A 1 170 ? 21.398 10.769 -30.786 1.00 23.41 170 ASP A CA 1
ATOM 1321 C C . ASP A 1 170 ? 21.744 9.573 -29.903 1.00 19.79 170 ASP A C 1
ATOM 1322 O O . ASP A 1 170 ? 21.361 9.549 -28.730 1.00 19.32 170 ASP A O 1
ATOM 1327 N N . GLY A 1 171 ? 22.418 8.562 -30.449 1.00 21.49 171 GLY A N 1
ATOM 1328 C CA . GLY A 1 171 ? 23.121 7.596 -29.628 1.00 17.56 171 GLY A CA 1
ATOM 1329 C C . GLY A 1 171 ? 24.432 8.193 -29.129 1.00 18.88 171 GLY A C 1
ATOM 1330 O O . GLY A 1 171 ? 24.815 9.291 -29.521 1.00 19.21 171 GLY A O 1
ATOM 1331 N N . SER A 1 172 ? 25.128 7.450 -28.268 1.00 16.77 172 SER A N 1
ATOM 1332 C CA . SER A 1 172 ? 26.385 7.936 -27.706 1.00 17.35 172 SER A CA 1
ATOM 1333 C C . SER A 1 172 ? 27.259 6.739 -27.358 1.00 18.12 172 SER A C 1
ATOM 1334 O O . SER A 1 172 ? 26.748 5.687 -26.969 1.00 18.99 172 SER A O 1
ATOM 1337 N N . PHE A 1 173 ? 28.578 6.893 -27.514 1.00 20.17 173 PHE A N 1
ATOM 1338 C CA . PHE A 1 173 ? 29.511 5.867 -27.065 1.00 19.01 173 PHE A CA 1
ATOM 1339 C C . PHE A 1 173 ? 29.924 6.146 -25.628 1.00 19.56 173 PHE A C 1
ATOM 1340 O O . PHE A 1 173 ? 30.193 7.292 -25.262 1.00 17.66 173 PHE A O 1
ATOM 1348 N N . ILE A 1 174 ? 29.977 5.086 -24.822 1.00 17.31 174 ILE A N 1
ATOM 1349 C CA . ILE A 1 174 ? 30.350 5.169 -23.412 1.00 18.38 174 ILE A CA 1
ATOM 1350 C C . ILE A 1 174 ? 31.708 4.515 -23.221 1.00 17.30 174 ILE A C 1
ATOM 1351 O O . ILE A 1 174 ? 31.948 3.408 -23.718 1.00 18.95 174 ILE A O 1
ATOM 1356 N N . PHE A 1 175 ? 32.586 5.195 -22.501 1.00 14.66 175 PHE A N 1
ATOM 1357 C CA . PHE A 1 175 ? 33.783 4.606 -21.911 1.00 14.27 175 PHE A CA 1
ATOM 1358 C C . PHE A 1 175 ? 33.603 4.689 -20.402 1.00 16.39 175 PHE A C 1
ATOM 1359 O O . PHE A 1 175 ? 33.351 5.775 -19.872 1.00 17.36 175 PHE A O 1
ATOM 1367 N N . ALA A 1 176 ? 33.657 3.539 -19.725 1.00 14.75 176 ALA A N 1
ATOM 1368 C CA . ALA A 1 176 ? 33.469 3.468 -18.278 1.00 17.72 176 ALA A CA 1
ATOM 1369 C C . ALA A 1 176 ? 34.652 2.739 -17.660 1.00 15.63 176 ALA A C 1
ATOM 1370 O O . ALA A 1 176 ? 35.042 1.674 -18.143 1.00 17.21 176 ALA A O 1
ATOM 1372 N N . GLN A 1 177 ? 35.219 3.302 -16.592 1.00 17.97 177 GLN A N 1
ATOM 1373 C CA . GLN A 1 177 ? 36.425 2.720 -16.006 1.00 19.42 177 GLN A CA 1
ATOM 1374 C C . GLN A 1 177 ? 36.564 3.164 -14.556 1.00 20.97 177 GLN A C 1
ATOM 1375 O O . GLN A 1 177 ? 36.657 4.370 -14.290 1.00 17.91 177 GLN A O 1
ATOM 1381 N N . ARG A 1 178 ? 36.600 2.203 -13.629 1.00 18.62 178 ARG A N 1
ATOM 1382 C CA . ARG A 1 178 ? 36.742 2.508 -12.204 1.00 21.45 178 ARG A CA 1
ATOM 1383 C C . ARG A 1 178 ? 38.214 2.666 -11.832 1.00 20.92 178 ARG A C 1
ATOM 1384 O O . ARG A 1 178 ? 39.064 1.874 -12.253 1.00 19.26 178 ARG A O 1
ATOM 1392 N N . TYR A 1 179 ? 38.510 3.694 -11.038 1.00 19.89 179 TYR A N 1
ATOM 1393 C CA . TYR A 1 179 ? 39.854 3.945 -10.525 1.00 20.16 179 TYR A CA 1
ATOM 1394 C C . TYR A 1 179 ? 39.860 3.851 -9.008 1.00 20.18 179 TYR A C 1
ATOM 1395 O O . TYR A 1 179 ? 38.924 4.319 -8.350 1.00 19.79 179 TYR A O 1
ATOM 1404 N N . ALA A 1 180 ? 40.923 3.260 -8.452 1.00 20.63 180 ALA A N 1
ATOM 1405 C CA . ALA A 1 180 ? 41.210 3.329 -7.021 1.00 20.71 180 ALA A CA 1
ATOM 1406 C C . ALA A 1 180 ? 42.398 4.249 -6.782 1.00 20.41 180 ALA A C 1
ATOM 1407 O O . ALA A 1 180 ? 43.415 4.153 -7.475 1.00 21.05 180 ALA A O 1
ATOM 1409 N N . HIS A 1 181 ? 42.275 5.127 -5.794 1.00 21.57 181 HIS A N 1
ATOM 1410 C CA . HIS A 1 181 ? 43.309 6.097 -5.466 1.00 21.18 181 HIS A CA 1
ATOM 1411 C C . HIS A 1 181 ? 44.191 5.598 -4.335 1.00 24.51 181 HIS A C 1
ATOM 1412 O O . HIS A 1 181 ? 43.741 4.880 -3.439 1.00 23.40 181 HIS A O 1
ATOM 1419 N N . ASP A 1 182 ? 45.449 6.020 -4.368 1.00 21.39 182 ASP A N 1
ATOM 1420 C CA . ASP A 1 182 ? 46.370 5.832 -3.242 1.00 21.49 182 ASP A CA 1
ATOM 1421 C C . ASP A 1 182 ? 46.468 7.186 -2.540 1.00 22.02 182 ASP A C 1
ATOM 1422 O O . ASP A 1 182 ? 47.357 7.990 -2.811 1.00 19.72 182 ASP A O 1
ATOM 1427 N N . LEU A 1 183 ? 45.531 7.440 -1.628 1.00 21.07 183 LEU A N 1
ATOM 1428 C CA . LEU A 1 183 ? 45.464 8.750 -0.986 1.00 23.18 183 LEU A CA 1
ATOM 1429 C C . LEU A 1 183 ? 46.600 8.946 0.005 1.00 23.86 183 LEU A C 1
ATOM 1430 O O . LEU A 1 183 ? 47.023 10.080 0.248 1.00 22.65 183 LEU A O 1
ATOM 1435 N N . GLU A 1 184 ? 47.121 7.863 0.579 1.00 24.01 184 GLU A N 1
ATOM 1436 C CA . GLU A 1 184 ? 48.231 8.027 1.509 1.00 24.78 184 GLU A CA 1
ATOM 1437 C C . GLU A 1 184 ? 49.458 8.572 0.788 1.00 26.10 184 GLU A C 1
ATOM 1438 O O . GLU A 1 184 ? 50.142 9.467 1.299 1.00 25.47 184 GLU A O 1
ATOM 1444 N N . LYS A 1 185 ? 49.732 8.061 -0.418 1.00 22.60 185 LYS A N 1
ATOM 1445 C CA . LYS A 1 185 ? 50.809 8.590 -1.250 1.00 22.90 185 LYS A CA 1
ATOM 1446 C C . LYS A 1 185 ? 50.506 10.012 -1.722 1.00 24.34 185 LYS A C 1
ATOM 1447 O O . LYS A 1 185 ? 51.395 10.874 -1.741 1.00 25.13 185 LYS A O 1
ATOM 1453 N N . TRP A 1 186 ? 49.251 10.271 -2.103 1.00 22.52 186 TRP A N 1
ATOM 1454 C CA . TRP A 1 186 ? 48.851 11.592 -2.582 1.00 23.17 186 TRP A CA 1
ATOM 1455 C C . TRP A 1 186 ? 49.002 12.652 -1.497 1.00 23.04 186 TRP A C 1
ATOM 1456 O O . TRP A 1 186 ? 49.494 13.759 -1.757 1.00 20.92 186 TRP A O 1
ATOM 1467 N N . LYS A 1 187 ? 48.601 12.321 -0.270 1.00 22.30 187 LYS A N 1
ATOM 1468 C CA . LYS A 1 187 ? 48.559 13.304 0.802 1.00 23.83 187 LYS A CA 1
ATOM 1469 C C . LYS A 1 187 ? 49.944 13.673 1.327 1.00 26.71 187 LYS A C 1
ATOM 1470 O O . LYS A 1 187 ? 50.074 14.706 1.991 1.00 25.53 187 LYS A O 1
ATOM 1476 N N . ARG A 1 188 ? 50.979 12.883 1.025 1.00 23.29 188 ARG A N 1
ATOM 1477 C CA . ARG A 1 188 ? 52.346 13.280 1.376 1.00 26.29 188 ARG A CA 1
ATOM 1478 C C . ARG A 1 188 ? 52.905 14.401 0.503 1.00 26.81 188 ARG A C 1
ATOM 1479 O O . ARG A 1 188 ? 53.985 14.913 0.812 1.00 26.77 188 ARG A O 1
ATOM 1487 N N . LEU A 1 189 ? 52.223 14.786 -0.569 1.00 22.70 189 LEU A N 1
ATOM 1488 C CA . LEU A 1 189 ? 52.710 15.844 -1.445 1.00 25.08 189 LEU A CA 1
ATOM 1489 C C . LEU A 1 189 ? 52.341 17.221 -0.905 1.00 21.45 189 LEU A C 1
ATOM 1490 O O . LEU A 1 189 ? 51.328 17.391 -0.223 1.00 22.18 189 LEU A O 1
ATOM 1495 N N . LYS A 1 190 ? 53.168 18.215 -1.223 1.00 25.64 190 LYS A N 1
ATOM 1496 C CA . LYS A 1 190 ? 52.756 19.601 -1.020 1.00 24.43 190 LYS A CA 1
ATOM 1497 C C . LYS A 1 190 ? 51.640 19.950 -1.997 1.00 22.37 190 LYS A C 1
ATOM 1498 O O . LYS A 1 190 ? 51.546 19.381 -3.088 1.00 19.36 190 LYS A O 1
ATOM 1504 N N . VAL A 1 191 ? 50.779 20.888 -1.605 1.00 18.26 191 VAL A N 1
ATOM 1505 C CA . VAL A 1 191 ? 49.662 21.228 -2.489 1.00 19.22 191 VAL A CA 1
ATOM 1506 C C . VAL A 1 191 ? 50.173 21.780 -3.817 1.00 20.25 191 VAL A C 1
ATOM 1507 O O . VAL A 1 191 ? 49.598 21.501 -4.876 1.00 16.90 191 VAL A O 1
ATOM 1511 N N . ASP A 1 192 ? 51.267 22.555 -3.794 1.00 18.10 192 ASP A N 1
ATOM 1512 C CA . ASP A 1 192 ? 51.790 23.096 -5.047 1.00 20.55 192 ASP A CA 1
ATOM 1513 C C . ASP A 1 192 ? 52.195 21.980 -6.008 1.00 21.10 192 ASP A C 1
ATOM 1514 O O . ASP A 1 192 ? 52.071 22.131 -7.233 1.00 19.49 192 ASP A O 1
ATOM 1519 N N . THR A 1 193 ? 52.694 20.862 -5.470 1.00 17.40 193 THR A N 1
ATOM 1520 C CA . THR A 1 193 ? 53.047 19.721 -6.310 1.00 17.96 193 THR A CA 1
ATOM 1521 C C . THR A 1 193 ? 51.806 19.038 -6.856 1.00 16.35 193 THR A C 1
ATOM 1522 O O . THR A 1 193 ? 51.777 18.644 -8.025 1.00 18.94 193 THR A O 1
ATOM 1526 N N . GLN A 1 194 ? 50.786 18.851 -6.014 1.00 17.09 194 GLN A N 1
ATOM 1527 C CA . GLN A 1 194 ? 49.513 18.340 -6.509 1.00 17.03 194 GLN A CA 1
ATOM 1528 C C . GLN A 1 194 ? 48.987 19.201 -7.656 1.00 18.49 194 GLN A C 1
ATOM 1529 O O . GLN A 1 194 ? 48.453 18.682 -8.645 1.00 16.36 194 GLN A O 1
ATOM 1535 N N . GLU A 1 195 ? 49.110 20.528 -7.532 1.00 15.94 195 GLU A N 1
ATOM 1536 C CA . GLU A 1 195 ? 48.630 21.409 -8.595 1.00 19.03 195 GLU A CA 1
ATOM 1537 C C . GLU A 1 195 ? 49.466 21.254 -9.874 1.00 18.30 195 GLU A C 1
ATOM 1538 O O . GLU A 1 195 ? 48.918 21.308 -10.984 1.00 17.18 195 GLU A O 1
ATOM 1544 N N . GLN A 1 196 ? 50.787 21.046 -9.739 1.00 17.01 196 GLN A N 1
ATOM 1545 C CA . GLN A 1 196 ? 51.624 20.658 -10.884 1.00 19.75 196 GLN A CA 1
ATOM 1546 C C . GLN A 1 196 ? 51.133 19.374 -11.548 1.00 18.95 196 GLN A C 1
ATOM 1547 O O . GLN A 1 196 ? 51.182 19.243 -12.779 1.00 19.23 196 GLN A O 1
ATOM 1553 N N . ILE A 1 197 ? 50.694 18.400 -10.747 1.00 16.13 197 ILE A N 1
ATOM 1554 C CA . ILE A 1 197 ? 50.286 17.103 -11.283 1.00 17.81 197 ILE A CA 1
ATOM 1555 C C . ILE A 1 197 ? 48.967 17.227 -12.028 1.00 20.33 197 ILE A C 1
ATOM 1556 O O . ILE A 1 197 ? 48.779 16.628 -13.093 1.00 17.77 197 ILE A O 1
ATOM 1561 N N . MET A 1 198 ? 48.036 18.008 -11.482 1.00 16.41 198 MET A N 1
ATOM 1562 C CA . MET A 1 198 ? 46.717 18.175 -12.085 1.00 18.31 198 MET A CA 1
ATOM 1563 C C . MET A 1 198 ? 46.743 19.181 -13.234 1.00 18.61 198 MET A C 1
ATOM 1564 O O . MET A 1 198 ? 46.096 18.969 -14.269 1.00 17.47 198 MET A O 1
ATOM 1569 N N . GLY A 1 199 ? 47.447 20.302 -13.054 1.00 16.98 199 GLY A N 1
ATOM 1570 C CA . GLY A 1 199 ? 47.404 21.400 -14.001 1.00 17.85 199 GLY A CA 1
ATOM 1571 C C . GLY A 1 199 ? 46.395 22.494 -13.686 1.00 19.92 199 GLY A C 1
ATOM 1572 O O . GLY A 1 199 ? 46.278 23.453 -14.466 1.00 19.59 199 GLY A O 1
ATOM 1573 N N . ARG A 1 200 ? 45.668 22.385 -12.577 1.00 14.54 200 ARG A N 1
ATOM 1574 C CA . ARG A 1 200 ? 44.775 23.430 -12.093 1.00 17.00 200 ARG A CA 1
ATOM 1575 C C . ARG A 1 200 ? 45.043 23.643 -10.609 1.00 16.84 200 ARG A C 1
ATOM 1576 O O . ARG A 1 200 ? 45.670 22.807 -9.952 1.00 17.45 200 ARG A O 1
ATOM 1584 N N . THR A 1 201 ? 44.565 24.767 -10.066 1.00 18.13 201 THR A N 1
ATOM 1585 C CA . THR A 1 201 ? 44.717 24.985 -8.629 1.00 18.46 201 THR A CA 1
ATOM 1586 C C . THR A 1 201 ? 43.720 24.125 -7.850 1.00 18.50 201 THR A C 1
ATOM 1587 O O . THR A 1 201 ? 42.649 23.772 -8.350 1.00 17.54 201 THR A O 1
ATOM 1591 N N . LYS A 1 202 ? 44.075 23.802 -6.600 1.00 15.49 202 LYS A N 1
ATOM 1592 C CA . LYS A 1 202 ? 43.282 22.835 -5.844 1.00 14.87 202 LYS A CA 1
ATOM 1593 C C . LYS A 1 202 ? 41.974 23.438 -5.342 1.00 16.71 202 LYS A C 1
ATOM 1594 O O . LYS A 1 202 ? 40.900 22.836 -5.499 1.00 17.16 202 LYS A O 1
ATOM 1600 N N . LEU A 1 203 ? 42.035 24.619 -4.720 1.00 14.46 203 LEU A N 1
ATOM 1601 C CA . LEU A 1 203 ? 40.822 25.188 -4.133 1.00 14.89 203 LEU A CA 1
ATOM 1602 C C . LEU A 1 203 ? 39.833 25.634 -5.208 1.00 16.79 203 LEU A C 1
ATOM 1603 O O . LEU A 1 203 ? 38.638 25.328 -5.132 1.00 15.08 203 LEU A O 1
ATOM 1608 N N . GLU A 1 204 ? 40.311 26.368 -6.207 1.00 17.46 204 GLU A N 1
ATOM 1609 C CA . GLU A 1 204 ? 39.444 27.060 -7.153 1.00 17.86 204 GLU A CA 1
ATOM 1610 C C . GLU A 1 204 ? 39.330 26.405 -8.524 1.00 19.33 204 GLU A C 1
ATOM 1611 O O . GLU A 1 204 ? 38.424 26.773 -9.281 1.00 19.52 204 GLU A O 1
ATOM 1617 N N . SER A 1 205 ? 40.201 25.453 -8.856 1.00 17.79 205 SER A N 1
ATOM 1618 C CA . SER A 1 205 ? 40.275 24.869 -10.199 1.00 18.54 205 SER A CA 1
ATOM 1619 C C . SER A 1 205 ? 40.549 25.940 -11.254 1.00 20.81 205 SER A C 1
ATOM 1620 O O . SER A 1 205 ? 39.952 25.938 -12.336 1.00 20.28 205 SER A O 1
ATOM 1623 N N . ILE A 1 206 ? 41.454 26.868 -10.939 1.00 18.87 206 ILE A N 1
ATOM 1624 C CA . ILE A 1 206 ? 41.938 27.819 -11.939 1.00 18.69 206 ILE A CA 1
ATOM 1625 C C . ILE A 1 206 ? 43.047 27.151 -12.739 1.00 18.84 206 ILE A C 1
ATOM 1626 O O . ILE A 1 206 ? 43.941 26.515 -12.170 1.00 18.23 206 ILE A O 1
ATOM 1631 N N . GLU A 1 207 ? 42.995 27.272 -14.057 1.00 18.59 207 GLU A N 1
ATOM 1632 C CA . GLU A 1 207 ? 44.017 26.617 -14.867 1.00 20.69 207 GLU A CA 1
ATOM 1633 C C . GLU A 1 207 ? 45.399 27.214 -14.605 1.00 19.13 207 GLU A C 1
ATOM 1634 O O . GLU A 1 207 ? 45.553 28.431 -14.508 1.00 20.94 207 GLU A O 1
ATOM 1640 N N . LEU A 1 208 ? 46.420 26.356 -14.503 1.00 21.62 208 LEU A N 1
ATOM 1641 C CA . LEU A 1 208 ? 47.785 26.864 -14.377 1.00 23.08 208 LEU A CA 1
ATOM 1642 C C . LEU A 1 208 ? 48.243 27.517 -15.686 1.00 25.72 208 LEU A C 1
ATOM 1643 O O . LEU A 1 208 ? 47.917 27.044 -16.777 1.00 23.49 208 LEU A O 1
ATOM 1648 N N . ASP A 1 209 ? 49.008 28.609 -15.574 1.00 26.48 209 ASP A N 1
ATOM 1649 C CA . ASP A 1 209 ? 49.567 29.262 -16.757 1.00 31.56 209 ASP A CA 1
ATOM 1650 C C . ASP A 1 209 ? 50.456 28.286 -17.525 1.00 31.21 209 ASP A C 1
ATOM 1651 O O . ASP A 1 209 ? 51.061 27.381 -16.944 1.00 29.03 209 ASP A O 1
ATOM 1656 N N . ASN A 1 210 ? 50.549 28.487 -18.846 1.00 31.78 210 ASN A N 1
ATOM 1657 C CA . ASN A 1 210 ? 51.325 27.568 -19.686 1.00 34.22 210 ASN A CA 1
ATOM 1658 C C . ASN A 1 210 ? 52.765 27.441 -19.206 1.00 33.74 210 ASN A C 1
ATOM 1659 O O . ASN A 1 210 ? 53.357 26.357 -19.271 1.00 32.33 210 ASN A O 1
ATOM 1664 N N . GLU A 1 211 ? 53.349 28.537 -18.734 1.00 31.93 211 GLU A N 1
ATOM 1665 C CA . GLU A 1 211 ? 54.745 28.512 -18.320 1.00 35.63 211 GLU A CA 1
ATOM 1666 C C . GLU A 1 211 ? 54.958 27.721 -17.031 1.00 33.73 211 GLU A C 1
ATOM 1667 O O . GLU A 1 211 ? 56.076 27.258 -16.780 1.00 34.82 211 GLU A O 1
ATOM 1673 N N . VAL A 1 212 ? 53.921 27.543 -16.213 1.00 30.03 212 VAL A N 1
ATOM 1674 C CA . VAL A 1 212 ? 54.060 26.806 -14.964 1.00 30.88 212 VAL A CA 1
ATOM 1675 C C . VAL A 1 212 ? 53.480 25.394 -15.042 1.00 31.18 212 VAL A C 1
ATOM 1676 O O . VAL A 1 212 ? 53.831 24.553 -14.197 1.00 30.13 212 VAL A O 1
ATOM 1680 N N . LYS A 1 213 ? 52.627 25.102 -16.025 1.00 27.20 213 LYS A N 1
ATOM 1681 C CA . LYS A 1 213 ? 52.057 23.766 -16.170 1.00 27.46 213 LYS A CA 1
ATOM 1682 C C . LYS A 1 213 ? 53.063 22.831 -16.826 1.00 27.14 213 LYS A C 1
ATOM 1683 O O . LYS A 1 213 ? 53.509 23.107 -17.944 1.00 28.24 213 LYS A O 1
ATOM 1689 N N . PRO A 1 214 ? 53.431 21.725 -16.195 1.00 24.78 214 PRO A N 1
ATOM 1690 C CA . PRO A 1 214 ? 54.394 20.806 -16.811 1.00 23.91 214 PRO A CA 1
ATOM 1691 C C . PRO A 1 214 ? 53.728 19.971 -17.898 1.00 23.36 214 PRO A C 1
ATOM 1692 O O . PRO A 1 214 ? 52.504 19.877 -17.992 1.00 21.45 214 PRO A O 1
ATOM 1696 N N . GLU A 1 215 ? 54.577 19.344 -18.718 1.00 23.52 215 GLU A N 1
ATOM 1697 C CA . GLU A 1 215 ? 54.087 18.577 -19.859 1.00 23.88 215 GLU A CA 1
ATOM 1698 C C . GLU A 1 215 ? 53.313 17.342 -19.427 1.00 21.59 215 GLU A C 1
ATOM 1699 O O . GLU A 1 215 ? 52.486 16.831 -20.194 1.00 21.15 215 GLU A O 1
ATOM 1705 N N . ASN A 1 216 ? 53.612 16.816 -18.238 1.00 18.86 216 ASN A N 1
ATOM 1706 C CA . ASN A 1 216 ? 53.032 15.576 -17.750 1.00 20.45 216 ASN A CA 1
ATOM 1707 C C . ASN A 1 216 ? 51.889 15.816 -16.775 1.00 18.95 216 ASN A C 1
ATOM 1708 O O . ASN A 1 216 ? 51.475 14.884 -16.079 1.00 17.72 216 ASN A O 1
ATOM 1713 N N . ALA A 1 217 ? 51.379 17.048 -16.704 1.00 19.26 217 ALA A N 1
ATOM 1714 C CA . ALA A 1 217 ? 50.185 17.326 -15.923 1.00 18.07 217 ALA A CA 1
ATOM 1715 C C . ALA A 1 217 ? 48.972 16.637 -16.540 1.00 18.96 217 ALA A C 1
ATOM 1716 O O . ALA A 1 217 ? 48.885 16.459 -17.757 1.00 17.61 217 ALA A O 1
ATOM 1718 N N . HIS A 1 218 ? 48.017 16.262 -15.679 1.00 16.58 218 HIS A N 1
ATOM 1719 C CA . HIS A 1 218 ? 46.852 15.511 -16.138 1.00 16.65 218 HIS A CA 1
ATOM 1720 C C . HIS A 1 218 ? 46.138 16.219 -17.282 1.00 20.46 218 HIS A C 1
ATOM 1721 O O . HIS A 1 218 ? 45.860 15.615 -18.323 1.00 18.43 218 HIS A O 1
ATOM 1728 N N . ILE A 1 219 ? 45.838 17.510 -17.121 1.00 19.45 219 ILE A N 1
ATOM 1729 C CA . ILE A 1 219 ? 45.077 18.154 -18.190 1.00 20.60 219 ILE A CA 1
ATOM 1730 C C . ILE A 1 219 ? 45.941 18.568 -19.369 1.00 20.09 219 ILE A C 1
ATOM 1731 O O . ILE A 1 219 ? 45.394 18.927 -20.416 1.00 18.12 219 ILE A O 1
ATOM 1736 N N . ALA A 1 220 ? 47.268 18.507 -19.251 1.00 17.22 220 ALA A N 1
ATOM 1737 C CA . ALA A 1 220 ? 48.087 18.590 -20.460 1.00 20.53 220 ALA A CA 1
ATOM 1738 C C . ALA A 1 220 ? 47.929 17.329 -21.303 1.00 20.26 220 ALA A C 1
ATOM 1739 O O . ALA A 1 220 ? 47.912 17.395 -22.539 1.00 20.55 220 ALA A O 1
ATOM 1741 N N . ARG A 1 221 ? 47.784 16.175 -20.652 1.00 17.43 221 ARG A N 1
ATOM 1742 C CA . ARG A 1 221 ? 47.647 14.933 -21.409 1.00 17.75 221 ARG A CA 1
ATOM 1743 C C . ARG A 1 221 ? 46.235 14.745 -21.954 1.00 19.75 221 ARG A C 1
ATOM 1744 O O . ARG A 1 221 ? 46.068 14.214 -23.059 1.00 18.97 221 ARG A O 1
ATOM 1752 N N . THR A 1 222 ? 45.207 15.164 -21.214 1.00 16.83 222 THR A N 1
ATOM 1753 C CA . THR A 1 222 ? 43.833 14.926 -21.658 1.00 19.27 222 THR A CA 1
ATOM 1754 C C . THR A 1 222 ? 43.267 16.040 -22.534 1.00 23.07 222 THR A C 1
ATOM 1755 O O . THR A 1 222 ? 42.117 15.926 -22.980 1.00 23.11 222 THR A O 1
ATOM 1759 N N . VAL A 1 223 ? 44.001 17.121 -22.764 1.00 19.06 223 VAL A N 1
ATOM 1760 C CA . VAL A 1 223 ? 43.588 18.114 -23.755 1.00 23.78 223 VAL A CA 1
ATOM 1761 C C . VAL A 1 223 ? 44.190 17.668 -25.079 1.00 25.37 223 VAL A C 1
ATOM 1762 O O . VAL A 1 223 ? 45.412 17.529 -25.192 1.00 23.30 223 VAL A O 1
ATOM 1766 N N . VAL A 1 224 ? 43.328 17.381 -26.057 1.00 24.12 224 VAL A N 1
ATOM 1767 C CA . VAL A 1 224 ? 43.732 16.761 -27.310 1.00 28.39 224 VAL A CA 1
ATOM 1768 C C . VAL A 1 224 ? 43.164 17.579 -28.457 1.00 29.79 224 VAL A C 1
ATOM 1769 O O . VAL A 1 224 ? 42.148 18.261 -28.322 1.00 31.22 224 VAL A O 1
ATOM 1773 N N . GLU A 1 225 ? 43.823 17.467 -29.605 1.00 33.61 225 GLU A N 1
ATOM 1774 C CA . GLU A 1 225 ? 43.689 18.407 -30.706 1.00 36.67 225 GLU A CA 1
ATOM 1775 C C . GLU A 1 225 ? 43.574 17.602 -31.994 1.00 38.79 225 GLU A C 1
ATOM 1776 O O . GLU A 1 225 ? 44.267 16.594 -32.150 1.00 35.13 225 GLU A O 1
ATOM 1782 N N . ASP A 1 226 ? 42.677 18.012 -32.896 1.00 38.77 226 ASP A N 1
ATOM 1783 C CA . ASP A 1 226 ? 42.555 17.303 -34.167 1.00 44.64 226 ASP A CA 1
ATOM 1784 C C . ASP A 1 226 ? 43.614 17.803 -35.152 1.00 45.79 226 ASP A C 1
ATOM 1785 O O . ASP A 1 226 ? 44.406 18.702 -34.849 1.00 45.95 226 ASP A O 1
ATOM 1790 N N . GLU A 1 227 ? 43.623 17.222 -36.357 1.00 49.81 227 GLU A N 1
ATOM 1791 C CA . GLU A 1 227 ? 44.669 17.558 -37.321 1.00 52.87 227 GLU A CA 1
ATOM 1792 C C . GLU A 1 227 ? 44.597 19.021 -37.742 1.00 52.51 227 GLU A C 1
ATOM 1793 O O . GLU A 1 227 ? 45.622 19.621 -38.081 1.00 55.36 227 GLU A O 1
ATOM 1799 N N . ASN A 1 228 ? 43.409 19.613 -37.711 1.00 52.23 228 ASN A N 1
ATOM 1800 C CA . ASN A 1 228 ? 43.220 20.996 -38.116 1.00 54.61 228 ASN A CA 1
ATOM 1801 C C . ASN A 1 228 ? 43.383 21.978 -36.960 1.00 52.69 228 ASN A C 1
ATOM 1802 O O . ASN A 1 228 ? 43.100 23.168 -37.130 1.00 54.77 228 ASN A O 1
ATOM 1807 N N . GLY A 1 229 ? 43.828 21.511 -35.793 1.00 50.44 229 GLY A N 1
ATOM 1808 C CA . GLY A 1 229 ? 44.116 22.390 -34.679 1.00 50.42 229 GLY A CA 1
ATOM 1809 C C . GLY A 1 229 ? 42.990 22.613 -33.685 1.00 50.47 229 GLY A C 1
ATOM 1810 O O . GLY A 1 229 ? 43.152 23.425 -32.764 1.00 48.38 229 GLY A O 1
ATOM 1811 N N . GLU A 1 230 ? 41.861 21.921 -33.826 1.00 47.36 230 GLU A N 1
ATOM 1812 C CA . GLU A 1 230 ? 40.721 22.143 -32.947 1.00 47.29 230 GLU A CA 1
ATOM 1813 C C . GLU A 1 230 ? 40.744 21.145 -31.793 1.00 41.45 230 GLU A C 1
ATOM 1814 O O . GLU A 1 230 ? 41.065 19.967 -31.979 1.00 37.55 230 GLU A O 1
ATOM 1820 N N . GLU A 1 231 ? 40.414 21.622 -30.596 1.00 38.77 231 GLU A N 1
ATOM 1821 C CA . GLU A 1 231 ? 40.397 20.732 -29.446 1.00 37.59 231 GLU A CA 1
ATOM 1822 C C . GLU A 1 231 ? 39.206 19.782 -29.541 1.00 34.00 231 GLU A C 1
ATOM 1823 O O . GLU A 1 231 ? 38.110 20.167 -29.956 1.00 34.41 231 GLU A O 1
ATOM 1829 N N . MET A 1 232 ? 39.432 18.522 -29.195 1.00 26.79 232 MET A N 1
ATOM 1830 C CA . MET A 1 232 ? 38.390 17.506 -29.238 1.00 25.38 232 MET A CA 1
ATOM 1831 C C . MET A 1 232 ? 37.898 17.252 -27.819 1.00 27.02 232 MET A C 1
ATOM 1832 O O . MET A 1 232 ? 38.706 17.079 -26.905 1.00 26.74 232 MET A O 1
ATOM 1837 N N . GLU A 1 233 ? 36.582 17.244 -27.630 1.00 22.43 233 GLU A N 1
ATOM 1838 C CA . GLU A 1 233 ? 36.022 17.195 -26.291 1.00 21.68 233 GLU A CA 1
ATOM 1839 C C . GLU A 1 233 ? 35.245 15.909 -26.071 1.00 22.07 233 GLU A C 1
ATOM 1840 O O . GLU A 1 233 ? 34.857 15.217 -27.020 1.00 20.37 233 GLU A O 1
ATOM 1846 N N . ILE A 1 234 ? 35.014 15.615 -24.785 1.00 18.87 234 ILE A N 1
ATOM 1847 C CA . ILE A 1 234 ? 34.156 14.521 -24.347 1.00 16.13 234 ILE A CA 1
ATOM 1848 C C . ILE A 1 234 ? 33.272 15.050 -23.227 1.00 18.19 234 ILE A C 1
ATOM 1849 O O . ILE A 1 234 ? 33.570 16.071 -22.597 1.00 17.47 234 ILE A O 1
ATOM 1854 N N . LEU A 1 235 ? 32.155 14.352 -22.997 1.00 16.08 235 LEU A N 1
ATOM 1855 C CA . LEU A 1 235 ? 31.225 14.685 -21.925 1.00 18.14 235 LEU A CA 1
ATOM 1856 C C . LEU A 1 235 ? 31.429 13.683 -20.793 1.00 16.93 235 LEU A C 1
ATOM 1857 O O . LEU A 1 235 ? 31.040 12.520 -20.915 1.00 17.28 235 LEU A O 1
ATOM 1862 N N . ARG A 1 236 ? 32.052 14.129 -19.693 1.00 18.04 236 ARG A N 1
ATOM 1863 C CA . ARG A 1 236 ? 32.319 13.249 -18.566 1.00 18.16 236 ARG A CA 1
ATOM 1864 C C . ARG A 1 236 ? 31.155 13.275 -17.585 1.00 19.77 236 ARG A C 1
ATOM 1865 O O . ARG A 1 236 ? 30.523 14.319 -17.369 1.00 20.63 236 ARG A O 1
ATOM 1873 N N . HIS A 1 237 ? 30.865 12.110 -16.999 1.00 17.86 237 HIS A N 1
ATOM 1874 C CA . HIS A 1 237 ? 29.851 11.978 -15.954 1.00 16.41 237 HIS A CA 1
ATOM 1875 C C . HIS A 1 237 ? 30.434 11.287 -14.717 1.00 18.90 237 HIS A C 1
ATOM 1876 O O . HIS A 1 237 ? 29.700 10.676 -13.938 1.00 17.64 237 HIS A O 1
ATOM 1883 N N . SER A 1 238 ? 31.750 11.393 -14.526 1.00 17.52 238 SER A N 1
ATOM 1884 C CA . SER A 1 238 ? 32.448 10.653 -13.478 1.00 20.36 238 SER A CA 1
ATOM 1885 C C . SER A 1 238 ? 31.914 11.028 -12.094 1.00 18.31 238 SER A C 1
ATOM 1886 O O . SER A 1 238 ? 31.542 12.173 -11.847 1.00 18.77 238 SER A O 1
ATOM 1889 N N . LEU A 1 239 ? 31.894 10.050 -11.180 1.00 16.70 239 LEU A N 1
ATOM 1890 C CA . LEU A 1 239 ? 31.474 10.311 -9.789 1.00 17.80 239 LEU A CA 1
ATOM 1891 C C . LEU A 1 239 ? 32.326 9.543 -8.789 1.00 18.25 239 LEU A C 1
ATOM 1892 O O . LEU A 1 239 ? 32.669 8.376 -9.031 1.00 17.20 239 LEU A O 1
ATOM 1897 N N . PRO A 1 240 ? 32.648 10.158 -7.649 1.00 18.22 240 PRO A N 1
ATOM 1898 C CA . PRO A 1 240 ? 33.405 9.459 -6.604 1.00 18.27 240 PRO A CA 1
ATOM 1899 C C . PRO A 1 240 ? 32.653 8.260 -6.039 1.00 19.00 240 PRO A C 1
ATOM 1900 O O . PRO A 1 240 ? 31.425 8.178 -6.082 1.00 18.78 240 PRO A O 1
ATOM 1904 N N . TYR A 1 241 ? 33.417 7.341 -5.461 1.00 19.08 241 TYR A N 1
ATOM 1905 C CA . TYR A 1 241 ? 32.871 6.245 -4.667 1.00 20.93 241 TYR A CA 1
ATOM 1906 C C . TYR A 1 241 ? 33.874 5.947 -3.570 1.00 17.91 241 TYR A C 1
ATOM 1907 O O . TYR A 1 241 ? 35.020 6.401 -3.622 1.00 19.02 241 TYR A O 1
ATOM 1916 N N . GLY A 1 242 ? 33.456 5.153 -2.592 1.00 17.78 242 GLY A N 1
ATOM 1917 C CA . GLY A 1 242 ? 34.421 4.617 -1.656 1.00 18.66 242 GLY A CA 1
ATOM 1918 C C . GLY A 1 242 ? 33.789 4.080 -0.398 1.00 21.13 242 GLY A C 1
ATOM 1919 O O . GLY A 1 242 ? 32.641 4.377 -0.055 1.00 19.64 242 GLY A O 1
ATOM 1920 N N . ASP A 1 243 ? 34.573 3.252 0.298 1.00 21.53 243 ASP A N 1
ATOM 1921 C CA . ASP A 1 243 ? 34.287 2.811 1.653 1.00 23.25 243 ASP A CA 1
ATOM 1922 C C . ASP A 1 243 ? 35.533 3.040 2.494 1.00 22.05 243 ASP A C 1
ATOM 1923 O O . ASP A 1 243 ? 36.655 2.917 1.994 1.00 22.73 243 ASP A O 1
ATOM 1928 N N . GLY A 1 244 ? 35.331 3.421 3.756 1.00 23.63 244 GLY A N 1
ATOM 1929 C CA . GLY A 1 244 ? 36.468 3.663 4.630 1.00 21.17 244 GLY A CA 1
ATOM 1930 C C . GLY A 1 244 ? 37.380 2.459 4.740 1.00 24.57 244 GLY A C 1
ATOM 1931 O O . GLY A 1 244 ? 38.603 2.606 4.804 1.00 26.28 244 GLY A O 1
ATOM 1932 N N . LYS A 1 245 ? 36.811 1.256 4.706 1.00 25.23 245 LYS A N 1
ATOM 1933 C CA . LYS A 1 245 ? 37.590 0.046 4.944 1.00 24.79 245 LYS A CA 1
ATOM 1934 C C . LYS A 1 245 ? 38.402 -0.420 3.739 1.00 29.78 245 LYS A C 1
ATOM 1935 O O . LYS A 1 245 ? 39.274 -1.277 3.909 1.00 32.51 245 LYS A O 1
ATOM 1941 N N . GLY A 1 246 ? 38.133 0.077 2.534 1.00 26.14 246 GLY A N 1
ATOM 1942 C CA . GLY A 1 246 ? 38.709 -0.500 1.322 1.00 30.84 246 GLY A CA 1
ATOM 1943 C C . GLY A 1 246 ? 38.945 0.500 0.213 1.00 28.05 246 GLY A C 1
ATOM 1944 O O . GLY A 1 246 ? 39.412 1.622 0.456 1.00 22.17 246 GLY A O 1
ATOM 1945 N N . ASP A 1 247 ? 38.641 0.087 -1.015 1.00 25.77 247 ASP A N 1
ATOM 1946 C CA . ASP A 1 247 ? 38.883 0.931 -2.172 1.00 26.93 247 ASP A CA 1
ATOM 1947 C C . ASP A 1 247 ? 38.114 2.238 -2.060 1.00 24.53 247 ASP A C 1
ATOM 1948 O O . ASP A 1 247 ? 36.941 2.263 -1.669 1.00 20.36 247 ASP A O 1
ATOM 1953 N N . GLN A 1 248 ? 38.782 3.322 -2.448 1.00 20.10 248 GLN A N 1
ATOM 1954 C CA . GLN A 1 248 ? 38.178 4.630 -2.620 1.00 19.65 248 GLN A CA 1
ATOM 1955 C C . GLN A 1 248 ? 38.726 5.242 -3.901 1.00 20.11 248 GLN A C 1
ATOM 1956 O O . GLN A 1 248 ? 39.911 5.085 -4.217 1.00 18.66 248 GLN A O 1
ATOM 1962 N N . GLY A 1 249 ? 37.860 5.907 -4.665 1.00 19.94 249 GLY A N 1
ATOM 1963 C CA . GLY A 1 249 ? 38.334 6.470 -5.919 1.00 19.63 249 GLY A CA 1
ATOM 1964 C C . GLY A 1 249 ? 37.300 7.223 -6.728 1.00 19.02 249 GLY A C 1
ATOM 1965 O O . GLY A 1 249 ? 36.368 7.823 -6.179 1.00 19.99 249 GLY A O 1
ATOM 1966 N N . LEU A 1 250 ? 37.470 7.187 -8.048 1.00 16.72 250 LEU A N 1
ATOM 1967 C CA . LEU A 1 250 ? 36.592 7.850 -8.999 1.00 15.76 250 LEU A CA 1
ATOM 1968 C C . LEU A 1 250 ? 36.066 6.789 -9.947 1.00 18.02 250 LEU A C 1
ATOM 1969 O O . LEU A 1 250 ? 36.848 5.990 -10.470 1.00 19.01 250 LEU A O 1
ATOM 1974 N N . PHE A 1 251 ? 34.755 6.777 -10.168 1.00 16.56 251 PHE A N 1
ATOM 1975 C CA . PHE A 1 251 ? 34.213 5.988 -11.267 1.00 18.63 251 PHE A CA 1
ATOM 1976 C C . PHE A 1 251 ? 34.214 6.902 -12.482 1.00 18.14 251 PHE A C 1
ATOM 1977 O O . PHE A 1 251 ? 33.396 7.826 -12.590 1.00 16.13 251 PHE A O 1
ATOM 1985 N N . PHE A 1 252 ? 35.170 6.683 -13.376 1.00 16.85 252 PHE A N 1
ATOM 1986 C CA . PHE A 1 252 ? 35.267 7.519 -14.559 1.00 17.48 252 PHE A CA 1
ATOM 1987 C C . PHE A 1 252 ? 34.302 7.023 -15.631 1.00 15.80 252 PHE A C 1
ATOM 1988 O O . PHE A 1 252 ? 34.249 5.826 -15.933 1.00 18.19 252 PHE A O 1
ATOM 1996 N N . ILE A 1 253 ? 33.552 7.945 -16.216 1.00 16.88 253 ILE A N 1
ATOM 1997 C CA . ILE A 1 253 ? 32.689 7.602 -17.335 1.00 19.33 253 ILE A CA 1
ATOM 1998 C C . ILE A 1 253 ? 32.604 8.818 -18.245 1.00 16.64 253 ILE A C 1
ATOM 1999 O O . ILE A 1 253 ? 32.554 9.960 -17.777 1.00 17.26 253 ILE A O 1
ATOM 2004 N N . ALA A 1 254 ? 32.657 8.574 -19.550 1.00 16.66 254 ALA A N 1
ATOM 2005 C CA . ALA A 1 254 ? 32.511 9.639 -20.528 1.00 17.58 254 ALA A CA 1
ATOM 2006 C C . ALA A 1 254 ? 31.596 9.189 -21.653 1.00 17.35 254 ALA A C 1
ATOM 2007 O O . ALA A 1 254 ? 31.558 8.008 -22.005 1.00 17.18 254 ALA A O 1
ATOM 2009 N N . TYR A 1 255 ? 30.855 10.151 -22.198 1.00 17.38 255 TYR A N 1
ATOM 2010 C CA . TYR A 1 255 ? 30.022 9.971 -23.375 1.00 17.45 255 TYR A CA 1
ATOM 2011 C C . TYR A 1 255 ? 30.644 10.749 -24.530 1.00 17.76 255 TYR A C 1
ATOM 2012 O O . TYR A 1 255 ? 31.085 11.886 -24.343 1.00 17.58 255 TYR A O 1
ATOM 2021 N N . THR A 1 256 ? 30.692 10.138 -25.719 1.00 17.69 256 THR A N 1
ATOM 2022 C CA . THR A 1 256 ? 31.372 10.766 -26.845 1.00 16.20 256 THR A CA 1
ATOM 2023 C C . THR A 1 256 ? 30.768 10.288 -28.157 1.00 18.27 256 THR A C 1
ATOM 2024 O O . THR A 1 256 ? 30.271 9.165 -28.251 1.00 18.53 256 THR A O 1
ATOM 2028 N N . LYS A 1 257 ? 30.838 11.143 -29.178 1.00 16.64 257 LYS A N 1
ATOM 2029 C CA . LYS A 1 257 ? 30.423 10.748 -30.519 1.00 19.08 257 LYS A CA 1
ATOM 2030 C C . LYS A 1 257 ? 31.543 10.060 -31.292 1.00 20.55 257 LYS A C 1
ATOM 2031 O O . LYS A 1 257 ? 31.321 9.623 -32.426 1.00 21.15 257 LYS A O 1
ATOM 2037 N N . ASP A 1 258 ? 32.739 9.948 -30.718 1.00 17.87 258 ASP A N 1
ATOM 2038 C CA . ASP A 1 258 ? 33.864 9.378 -31.456 1.00 18.89 258 ASP A CA 1
ATOM 2039 C C . ASP A 1 258 ? 34.832 8.747 -30.468 1.00 19.19 258 ASP A C 1
ATOM 2040 O O . ASP A 1 258 ? 35.567 9.466 -29.787 1.00 18.45 258 ASP A O 1
ATOM 2045 N N . LEU A 1 259 ? 34.849 7.414 -30.419 1.00 18.75 259 LEU A N 1
ATOM 2046 C CA . LEU A 1 259 ? 35.745 6.710 -29.504 1.00 17.57 259 LEU A CA 1
ATOM 2047 C C . LEU A 1 259 ? 37.216 6.955 -29.827 1.00 19.52 259 LEU A C 1
ATOM 2048 O O . LEU A 1 259 ? 38.070 6.798 -28.942 1.00 19.29 259 LEU A O 1
ATOM 2053 N N . ASN A 1 260 ? 37.539 7.388 -31.053 1.00 18.30 260 ASN A N 1
ATOM 2054 C CA . ASN A 1 260 ? 38.933 7.691 -31.353 1.00 18.66 260 ASN A CA 1
ATOM 2055 C C . ASN A 1 260 ? 39.463 8.814 -30.471 1.00 18.78 260 ASN A C 1
ATOM 2056 O O . ASN A 1 260 ? 40.673 8.883 -30.220 1.00 19.25 260 ASN A O 1
ATOM 2061 N N . ILE A 1 261 ? 38.580 9.698 -29.988 1.00 18.09 261 ILE A N 1
ATOM 2062 C CA . ILE A 1 261 ? 39.015 10.756 -29.071 1.00 17.64 261 ILE A CA 1
ATOM 2063 C C . ILE A 1 261 ? 39.524 10.150 -27.765 1.00 20.06 261 ILE A C 1
ATOM 2064 O O . ILE A 1 261 ? 40.604 10.510 -27.281 1.00 18.71 261 ILE A O 1
ATOM 2069 N N . ILE A 1 262 ? 38.738 9.235 -27.171 1.00 19.45 262 ILE A N 1
ATOM 2070 C CA . ILE A 1 262 ? 39.148 8.531 -25.949 1.00 19.54 262 ILE A CA 1
ATOM 2071 C C . ILE A 1 262 ? 40.427 7.740 -26.177 1.00 21.53 262 ILE A C 1
ATOM 2072 O O . ILE A 1 262 ? 41.308 7.703 -25.306 1.00 19.39 262 ILE A O 1
ATOM 2077 N N . ASP A 1 263 ? 40.533 7.051 -27.323 1.00 19.54 263 ASP A N 1
ATOM 2078 C CA . ASP A 1 263 ? 41.767 6.334 -27.634 1.00 19.46 263 ASP A CA 1
ATOM 2079 C C . ASP A 1 263 ? 42.982 7.237 -27.465 1.00 19.65 263 ASP A C 1
ATOM 2080 O O . ASP A 1 263 ? 43.968 6.864 -26.818 1.00 18.13 263 ASP A O 1
ATOM 2085 N N . LEU A 1 264 ? 42.934 8.424 -28.076 1.00 17.73 264 LEU A N 1
ATOM 2086 C CA . LEU A 1 264 ? 44.077 9.334 -28.054 1.00 18.77 264 LEU A CA 1
ATOM 2087 C C . LEU A 1 264 ? 44.375 9.807 -26.640 1.00 19.04 264 LEU A C 1
ATOM 2088 O O . LEU A 1 264 ? 45.539 9.946 -26.251 1.00 18.01 264 LEU A O 1
ATOM 2093 N N . MET A 1 265 ? 43.325 10.051 -25.864 1.00 17.23 265 MET A N 1
ATOM 2094 C CA . MET A 1 265 ? 43.467 10.519 -24.491 1.00 18.40 265 MET A CA 1
ATOM 2095 C C . MET A 1 265 ? 44.179 9.471 -23.647 1.00 17.44 265 MET A C 1
ATOM 2096 O O . MET A 1 265 ? 45.114 9.777 -22.885 1.00 18.28 265 MET A O 1
ATOM 2101 N N . LEU A 1 266 ? 43.722 8.219 -23.759 1.00 18.55 266 LEU A N 1
ATOM 2102 C CA . LEU A 1 266 ? 44.314 7.120 -23.001 1.00 16.70 266 LEU A CA 1
ATOM 2103 C C . LEU A 1 266 ? 45.758 6.865 -23.423 1.00 18.15 266 LEU A C 1
ATOM 2104 O O . LEU A 1 266 ? 46.634 6.655 -22.567 1.00 17.36 266 LEU A O 1
ATOM 2109 N N . ASN A 1 267 ? 46.033 6.894 -24.735 1.00 16.83 267 ASN A N 1
ATOM 2110 C CA . ASN A 1 267 ? 47.408 6.755 -25.212 1.00 18.70 267 ASN A CA 1
ATOM 2111 C C . ASN A 1 267 ? 48.313 7.800 -24.578 1.00 19.86 267 ASN A C 1
ATOM 2112 O O . ASN A 1 267 ? 49.424 7.489 -24.130 1.00 19.57 267 ASN A O 1
ATOM 2117 N N . ARG A 1 268 ? 47.865 9.057 -24.572 1.00 18.55 268 ARG A N 1
ATOM 2118 C CA . ARG A 1 268 ? 48.678 10.137 -24.022 1.00 18.07 268 ARG A CA 1
ATOM 2119 C C . ARG A 1 268 ? 48.860 9.976 -22.513 1.00 19.40 268 ARG A C 1
ATOM 2120 O O . ARG A 1 268 ? 49.949 10.230 -21.982 1.00 20.41 268 ARG A O 1
ATOM 2128 N N . MET A 1 269 ? 47.816 9.517 -21.814 1.00 18.24 269 MET A N 1
ATOM 2129 C CA . MET A 1 269 ? 47.881 9.357 -20.364 1.00 18.28 269 MET A CA 1
ATOM 2130 C C . MET A 1 269 ? 48.819 8.217 -19.983 1.00 18.30 269 MET A C 1
ATOM 2131 O O . MET A 1 269 ? 49.707 8.378 -19.135 1.00 17.13 269 MET A O 1
ATOM 2136 N N . PHE A 1 270 ? 48.640 7.054 -20.605 1.00 18.11 270 PHE A N 1
ATOM 2137 C CA . PHE A 1 270 ? 49.360 5.864 -20.171 1.00 19.03 270 PHE A CA 1
ATOM 2138 C C . PHE A 1 270 ? 50.757 5.762 -20.767 1.00 22.11 270 PHE A C 1
ATOM 2139 O O . PHE A 1 270 ? 51.563 4.965 -20.273 1.00 19.08 270 PHE A O 1
ATOM 2147 N N . GLY A 1 271 ? 51.073 6.571 -21.773 1.00 18.38 271 GLY A N 1
ATOM 2148 C CA . GLY A 1 271 ? 52.410 6.651 -22.308 1.00 21.37 271 GLY A CA 1
ATOM 2149 C C . GLY A 1 271 ? 52.653 5.919 -23.609 1.00 22.28 271 GLY A C 1
ATOM 2150 O O . GLY A 1 271 ? 53.785 5.491 -23.844 1.00 23.86 271 GLY A O 1
ATOM 2151 N N . THR A 1 272 ? 51.635 5.756 -24.459 1.00 21.97 272 THR A N 1
ATOM 2152 C CA . THR A 1 272 ? 51.808 5.055 -25.729 1.00 21.85 272 THR A CA 1
ATOM 2153 C C . THR A 1 272 ? 51.508 5.929 -26.937 1.00 22.77 272 THR A C 1
ATOM 2154 O O . THR A 1 272 ? 51.364 5.397 -28.042 1.00 20.33 272 THR A O 1
ATOM 2158 N N . SER A 1 273 ? 51.421 7.247 -26.767 1.00 18.54 273 SER A N 1
ATOM 2159 C CA . SER A 1 273 ? 51.018 8.113 -27.867 1.00 23.08 273 SER A CA 1
ATOM 2160 C C . SER A 1 273 ? 52.146 8.416 -28.840 1.00 26.01 273 SER A C 1
ATOM 2161 O O . SER A 1 273 ? 51.878 8.933 -29.930 1.00 25.12 273 SER A O 1
ATOM 2164 N N . GLY A 1 274 ? 53.390 8.135 -28.481 1.00 23.41 274 GLY A N 1
ATOM 2165 C CA . GLY A 1 274 ? 54.507 8.359 -29.371 1.00 26.25 274 GLY A CA 1
ATOM 2166 C C . GLY A 1 274 ? 55.431 9.488 -28.963 1.00 25.79 274 GLY A C 1
ATOM 2167 O O . GLY A 1 274 ? 56.544 9.578 -29.504 1.00 27.82 274 GLY A O 1
ATOM 2168 N N . ASP A 1 275 ? 55.020 10.351 -28.037 1.00 21.29 275 ASP A N 1
ATOM 2169 C CA . ASP A 1 275 ? 55.896 11.416 -27.574 1.00 23.45 275 ASP A CA 1
ATOM 2170 C C . ASP A 1 275 ? 56.644 11.029 -26.310 1.00 23.09 275 ASP A C 1
ATOM 2171 O O . ASP A 1 275 ? 57.406 11.843 -25.780 1.00 23.63 275 ASP A O 1
ATOM 2176 N N . GLY A 1 276 ? 56.460 9.800 -25.833 1.00 24.71 276 GLY A N 1
ATOM 2177 C CA . GLY A 1 276 ? 57.189 9.288 -24.689 1.00 23.88 276 GLY A CA 1
ATOM 2178 C C . GLY A 1 276 ? 56.802 9.871 -23.348 1.00 25.67 276 GLY A C 1
ATOM 2179 O O . GLY A 1 276 ? 57.485 9.600 -22.354 1.00 24.82 276 GLY A O 1
ATOM 2180 N N . ILE A 1 277 ? 55.731 10.651 -23.276 1.00 21.66 277 ILE A N 1
ATOM 2181 C CA . ILE A 1 277 ? 55.307 11.298 -22.036 1.00 19.31 277 ILE A CA 1
ATOM 2182 C C . ILE A 1 277 ? 54.107 10.534 -21.488 1.00 20.24 277 ILE A C 1
ATOM 2183 O O . ILE A 1 277 ? 53.346 9.912 -22.246 1.00 18.94 277 ILE A O 1
ATOM 2188 N N . HIS A 1 278 ? 53.939 10.546 -20.166 1.00 18.18 278 HIS A N 1
ATOM 2189 C CA . HIS A 1 278 ? 52.750 9.972 -19.548 1.00 17.24 278 HIS A CA 1
ATOM 2190 C C . HIS A 1 278 ? 52.193 10.935 -18.504 1.00 20.96 278 HIS A C 1
ATOM 2191 O O . HIS A 1 278 ? 52.834 11.913 -18.114 1.00 23.67 278 HIS A O 1
ATOM 2198 N N . ASP A 1 279 ? 50.975 10.639 -18.066 1.00 19.13 279 ASP A N 1
ATOM 2199 C CA . ASP A 1 279 ? 50.256 11.438 -17.076 1.00 17.41 279 ASP A CA 1
ATOM 2200 C C . ASP A 1 279 ? 50.783 11.149 -15.673 1.00 19.02 279 ASP A C 1
ATOM 2201 O O . ASP A 1 279 ? 50.629 10.031 -15.170 1.00 18.53 279 ASP A O 1
ATOM 2206 N N . ARG A 1 280 ? 51.364 12.163 -15.025 1.00 17.32 280 ARG A N 1
ATOM 2207 C CA . ARG A 1 280 ? 51.877 11.983 -13.665 1.00 18.58 280 ARG A CA 1
ATOM 2208 C C . ARG A 1 280 ? 50.788 11.586 -12.664 1.00 21.03 280 ARG A C 1
ATOM 2209 O O . ARG A 1 280 ? 51.092 10.968 -11.632 1.00 17.78 280 ARG A O 1
ATOM 2217 N N . LEU A 1 281 ? 49.524 11.922 -12.930 1.00 17.21 281 LEU A N 1
ATOM 2218 C CA . LEU A 1 281 ? 48.466 11.498 -12.016 1.00 16.74 281 LEU A CA 1
ATOM 2219 C C . LEU A 1 281 ? 48.402 9.977 -11.901 1.00 16.63 281 LEU A C 1
ATOM 2220 O O . LEU A 1 281 ? 47.943 9.448 -10.879 1.00 17.05 281 LEU A O 1
ATOM 2225 N N . LEU A 1 282 ? 48.862 9.254 -12.931 1.00 16.54 282 LEU A N 1
ATOM 2226 C CA . LEU A 1 282 ? 48.792 7.796 -12.904 1.00 18.76 282 LEU A CA 1
ATOM 2227 C C . LEU A 1 282 ? 49.753 7.173 -11.891 1.00 17.27 282 LEU A C 1
ATOM 2228 O O . LEU A 1 282 ? 49.682 5.962 -11.660 1.00 19.75 282 LEU A O 1
ATOM 2233 N N . HIS A 1 283 ? 50.618 7.966 -11.256 1.00 19.37 283 HIS A N 1
ATOM 2234 C CA . HIS A 1 283 ? 51.395 7.482 -10.120 1.00 19.68 283 HIS A CA 1
ATOM 2235 C C . HIS A 1 283 ? 50.567 7.370 -8.839 1.00 18.92 283 HIS A C 1
ATOM 2236 O O . HIS A 1 283 ? 51.085 6.877 -7.830 1.00 20.40 283 HIS A O 1
ATOM 2243 N N . PHE A 1 284 ? 49.305 7.804 -8.857 1.00 17.03 284 PHE A N 1
ATOM 2244 C CA . PHE A 1 284 ? 48.483 7.874 -7.648 1.00 17.61 284 PHE A CA 1
ATOM 2245 C C . PHE A 1 284 ? 47.104 7.244 -7.794 1.00 19.97 284 PHE A C 1
ATOM 2246 O O . PHE A 1 284 ? 46.351 7.197 -6.809 1.00 16.68 284 PHE A O 1
ATOM 2254 N N . VAL A 1 285 ? 46.741 6.771 -8.982 1.00 17.14 285 VAL A N 1
ATOM 2255 C CA . VAL A 1 285 ? 45.449 6.138 -9.205 1.00 18.63 285 VAL A CA 1
ATOM 2256 C C . VAL A 1 285 ? 45.656 4.924 -10.102 1.00 19.91 285 VAL A C 1
ATOM 2257 O O . VAL A 1 285 ? 46.567 4.888 -10.936 1.00 21.66 285 VAL A O 1
ATOM 2261 N N . THR A 1 286 ? 44.786 3.931 -9.946 1.00 22.09 286 THR A N 1
ATOM 2262 C CA . THR A 1 286 ? 44.927 2.678 -10.674 1.00 19.97 286 THR A CA 1
ATOM 2263 C C . THR A 1 286 ? 43.612 2.333 -11.360 1.00 21.79 286 THR A C 1
ATOM 2264 O O . THR A 1 286 ? 42.571 2.258 -10.688 1.00 20.84 286 THR A O 1
ATOM 2268 N N . PRO A 1 287 ? 43.618 2.058 -12.667 1.00 19.81 287 PRO A N 1
ATOM 2269 C CA . PRO A 1 287 ? 42.399 1.544 -13.307 1.00 19.48 287 PRO A CA 1
ATOM 2270 C C . PRO A 1 287 ? 42.158 0.094 -12.913 1.00 20.72 287 PRO A C 1
ATOM 2271 O O . PRO A 1 287 ? 43.091 -0.712 -12.852 1.00 22.74 287 PRO A O 1
ATOM 2275 N N . LEU A 1 288 ? 40.898 -0.245 -12.657 1.00 19.60 288 LEU A N 1
ATOM 2276 C CA . LEU A 1 288 ? 40.558 -1.587 -12.195 1.00 21.74 288 LEU A CA 1
ATOM 2277 C C . LEU A 1 288 ? 39.654 -2.360 -13.143 1.00 23.46 288 LEU A C 1
ATOM 2278 O O . LEU A 1 288 ? 39.413 -3.552 -12.909 1.00 21.13 288 LEU A O 1
ATOM 2283 N N . ASP A 1 289 ? 39.149 -1.724 -14.195 1.00 21.67 289 ASP A N 1
ATOM 2284 C CA . ASP A 1 289 ? 38.353 -2.367 -15.233 1.00 19.68 289 ASP A CA 1
ATOM 2285 C C . ASP A 1 289 ? 38.408 -1.467 -16.464 1.00 19.81 289 ASP A C 1
ATOM 2286 O O . ASP A 1 289 ? 39.366 -0.692 -16.629 1.00 17.73 289 ASP A O 1
ATOM 2291 N N . GLY A 1 290 ? 37.408 -1.561 -17.331 1.00 19.89 290 GLY A N 1
ATOM 2292 C CA . GLY A 1 290 ? 37.344 -0.660 -18.470 1.00 17.27 290 GLY A CA 1
ATOM 2293 C C . GLY A 1 290 ? 36.827 -1.294 -19.746 1.00 19.47 290 GLY A C 1
ATOM 2294 O O . GLY A 1 290 ? 37.238 -2.405 -20.104 1.00 19.83 290 GLY A O 1
ATOM 2295 N N . ALA A 1 291 ? 35.947 -0.585 -20.450 1.00 16.97 291 ALA A N 1
ATOM 2296 C CA . ALA A 1 291 ? 35.311 -1.115 -21.649 1.00 19.25 291 ALA A CA 1
ATOM 2297 C C . ALA A 1 291 ? 34.611 0.026 -22.380 1.00 17.90 291 ALA A C 1
ATOM 2298 O O . ALA A 1 291 ? 34.400 1.112 -21.822 1.00 16.35 291 ALA A O 1
ATOM 2300 N N . TYR A 1 292 ? 34.282 -0.236 -23.646 1.00 16.34 292 TYR A N 1
ATOM 2301 C CA . TYR A 1 292 ? 33.522 0.648 -24.518 1.00 18.00 292 TYR A CA 1
ATOM 2302 C C . TYR A 1 292 ? 32.127 0.072 -24.754 1.00 20.88 292 TYR A C 1
ATOM 2303 O O . TYR A 1 292 ? 31.952 -1.149 -24.829 1.00 20.23 292 TYR A O 1
ATOM 2312 N N . TYR A 1 293 ? 31.136 0.961 -24.886 1.00 17.66 293 TYR A N 1
ATOM 2313 C CA . TYR A 1 293 ? 29.751 0.557 -25.091 1.00 18.99 293 TYR A CA 1
ATOM 2314 C C . TYR A 1 293 ? 29.083 1.517 -26.059 1.00 16.91 293 TYR A C 1
ATOM 2315 O O . TYR A 1 293 ? 29.587 2.612 -26.326 1.00 18.62 293 TYR A O 1
ATOM 2324 N N . PHE A 1 294 ? 27.927 1.106 -26.576 1.00 20.25 294 PHE A N 1
ATOM 2325 C CA . PHE A 1 294 ? 27.075 1.994 -27.360 1.00 19.28 294 PHE A CA 1
ATOM 2326 C C . PHE A 1 294 ? 25.733 2.137 -26.659 1.00 20.20 294 PHE A C 1
ATOM 2327 O O . PHE A 1 294 ? 25.065 1.132 -26.384 1.00 19.49 294 PHE A O 1
ATOM 2335 N N . ALA A 1 295 ? 25.353 3.388 -26.370 1.00 18.84 295 ALA A N 1
ATOM 2336 C CA . ALA A 1 295 ? 24.039 3.736 -25.850 1.00 19.06 295 ALA A CA 1
ATOM 2337 C C . ALA A 1 295 ? 23.160 4.243 -26.986 1.00 17.57 295 ALA A C 1
ATOM 2338 O O . ALA A 1 295 ? 23.360 5.378 -27.452 1.00 17.70 295 ALA A O 1
ATOM 2340 N N . PRO A 1 296 ? 22.180 3.471 -27.452 1.00 20.28 296 PRO A N 1
ATOM 2341 C CA . PRO A 1 296 ? 21.308 3.950 -28.534 1.00 17.74 296 PRO A CA 1
ATOM 2342 C C . PRO A 1 296 ? 20.451 5.124 -28.083 1.00 21.22 296 PRO A C 1
ATOM 2343 O O . PRO A 1 296 ? 20.306 5.413 -26.894 1.00 19.03 296 PRO A O 1
ATOM 2347 N N . SER A 1 297 ? 19.869 5.817 -29.066 1.00 19.71 297 SER A N 1
ATOM 2348 C CA . SER A 1 297 ? 18.836 6.779 -28.722 1.00 21.16 297 SER A CA 1
ATOM 2349 C C . SER A 1 297 ? 17.692 6.056 -28.019 1.00 21.25 297 SER A C 1
ATOM 2350 O O . SER A 1 297 ? 17.553 4.830 -28.099 1.00 20.36 297 SER A O 1
ATOM 2353 N N . ALA A 1 298 ? 16.851 6.832 -27.336 1.00 19.39 298 ALA A N 1
ATOM 2354 C CA . ALA A 1 298 ? 15.700 6.231 -26.670 1.00 21.19 298 ALA A CA 1
ATOM 2355 C C . ALA A 1 298 ? 14.773 5.550 -27.668 1.00 23.24 298 ALA A C 1
ATOM 2356 O O . ALA A 1 298 ? 14.167 4.520 -27.344 1.00 22.10 298 ALA A O 1
ATOM 2358 N N . GLU A 1 299 ? 14.656 6.110 -28.880 1.00 20.57 299 GLU A N 1
ATOM 2359 C CA . GLU A 1 299 ? 13.819 5.509 -29.917 1.00 26.36 299 GLU A CA 1
ATOM 2360 C C . GLU A 1 299 ? 14.432 4.220 -30.454 1.00 23.99 299 GLU A C 1
ATOM 2361 O O . GLU A 1 299 ? 13.734 3.215 -30.603 1.00 24.12 299 GLU A O 1
ATOM 2367 N N . LEU A 1 300 ? 15.736 4.220 -30.738 1.00 23.62 300 LEU A N 1
ATOM 2368 C CA . LEU A 1 300 ? 16.365 2.989 -31.196 1.00 23.33 300 LEU A CA 1
ATOM 2369 C C . LEU A 1 300 ? 16.320 1.919 -30.108 1.00 23.66 300 LEU A C 1
ATOM 2370 O O . LEU A 1 300 ? 16.078 0.740 -30.399 1.00 22.73 300 LEU A O 1
ATOM 2375 N N . LEU A 1 301 ? 16.534 2.311 -28.845 1.00 21.64 301 LEU A N 1
ATOM 2376 C CA . LEU A 1 301 ? 16.406 1.356 -27.746 1.00 23.01 301 LEU A CA 1
ATOM 2377 C C . LEU A 1 301 ? 15.004 0.753 -27.700 1.00 23.30 301 LEU A C 1
ATOM 2378 O O . LEU A 1 301 ? 14.847 -0.453 -27.478 1.00 21.92 301 LEU A O 1
ATOM 2383 N N . GLU A 1 302 ? 13.973 1.581 -27.918 1.00 25.42 302 GLU A N 1
ATOM 2384 C CA . GLU A 1 302 ? 12.605 1.073 -27.977 1.00 27.35 302 GLU A CA 1
ATOM 2385 C C . GLU A 1 302 ? 12.424 0.074 -29.119 1.00 26.79 302 GLU A C 1
ATOM 2386 O O . GLU A 1 302 ? 11.736 -0.940 -28.956 1.00 29.01 302 GLU A O 1
ATOM 2392 N N . VAL A 1 303 ? 13.030 0.344 -30.279 1.00 25.16 303 VAL A N 1
ATOM 2393 C CA . VAL A 1 303 ? 12.958 -0.604 -31.393 1.00 27.51 303 VAL A CA 1
ATOM 2394 C C . VAL A 1 303 ? 13.548 -1.948 -30.976 1.00 27.78 303 VAL A C 1
ATOM 2395 O O . VAL A 1 303 ? 12.981 -3.014 -31.245 1.00 28.01 303 VAL A O 1
ATOM 2399 N N . ILE A 1 304 ? 14.697 -1.915 -30.302 1.00 26.71 304 ILE A N 1
ATOM 2400 C CA . ILE A 1 304 ? 15.339 -3.153 -29.891 1.00 27.44 304 ILE A CA 1
ATOM 2401 C C . ILE A 1 304 ? 14.466 -3.901 -28.890 1.00 32.18 304 ILE A C 1
ATOM 2402 O O . ILE A 1 304 ? 14.310 -5.126 -28.975 1.00 35.03 304 ILE A O 1
ATOM 2407 N N . LEU A 1 305 ? 13.855 -3.179 -27.947 1.00 26.63 305 LEU A N 1
ATOM 2408 C CA . LEU A 1 305 ? 13.044 -3.838 -26.924 1.00 28.34 305 LEU A CA 1
ATOM 2409 C C . LEU A 1 305 ? 11.815 -4.506 -27.527 1.00 32.94 305 LEU A C 1
ATOM 2410 O O . LEU A 1 305 ? 11.395 -5.571 -27.063 1.00 34.07 305 LEU A O 1
ATOM 2415 N N . GLU A 1 306 ? 11.222 -3.889 -28.551 1.00 32.40 306 GLU A N 1
ATOM 2416 C CA . GLU A 1 306 ? 9.984 -4.369 -29.153 1.00 35.81 306 GLU A CA 1
ATOM 2417 C C . GLU A 1 306 ? 10.207 -5.424 -30.224 1.00 37.52 306 GLU A C 1
ATOM 2418 O O . GLU A 1 306 ? 9.229 -6.029 -30.674 1.00 40.32 306 GLU A O 1
ATOM 2424 N N . SER A 1 307 ? 11.446 -5.651 -30.654 1.00 37.97 307 SER A N 1
ATOM 2425 C CA . SER A 1 307 ? 11.713 -6.590 -31.748 1.00 42.43 307 SER A CA 1
ATOM 2426 C C . SER A 1 307 ? 11.629 -8.031 -31.261 1.00 41.47 307 SER A C 1
ATOM 2427 O O . SER A 1 307 ? 12.174 -8.365 -30.211 1.00 43.43 307 SER A O 1
ATOM 2430 C CA . GLY B 1 2 ? 19.463 37.072 31.878 1.00 36.93 2 GLY B CA 1
ATOM 2431 C C . GLY B 1 2 ? 19.481 36.541 30.454 1.00 29.30 2 GLY B C 1
ATOM 2432 O O . GLY B 1 2 ? 19.615 35.338 30.256 1.00 33.29 2 GLY B O 1
ATOM 2433 N N . THR B 1 3 ? 19.364 37.434 29.463 1.00 25.55 3 THR B N 1
ATOM 2434 C CA . THR B 1 3 ? 19.297 37.042 28.057 1.00 25.89 3 THR B CA 1
ATOM 2435 C C . THR B 1 3 ? 20.312 37.833 27.244 1.00 23.24 3 THR B C 1
ATOM 2436 O O . THR B 1 3 ? 20.293 39.069 27.260 1.00 19.91 3 THR B O 1
ATOM 2440 N N . ALA B 1 4 ? 21.179 37.126 26.522 1.00 20.82 4 ALA B N 1
ATOM 2441 C CA . ALA B 1 4 ? 22.088 37.796 25.604 1.00 20.10 4 ALA B CA 1
ATOM 2442 C C . ALA B 1 4 ? 21.293 38.478 24.498 1.00 18.98 4 ALA B C 1
ATOM 2443 O O . ALA B 1 4 ? 20.233 38.007 24.079 1.00 19.08 4 ALA B O 1
ATOM 2445 N N . GLN B 1 5 ? 21.816 39.588 24.002 1.00 19.15 5 GLN B N 1
ATOM 2446 C CA . GLN B 1 5 ? 21.186 40.165 22.828 1.00 16.12 5 GLN B CA 1
ATOM 2447 C C . GLN B 1 5 ? 21.230 39.149 21.684 1.00 16.03 5 GLN B C 1
ATOM 2448 O O . GLN B 1 5 ? 22.096 38.271 21.638 1.00 16.53 5 GLN B O 1
ATOM 2454 N N . SER B 1 6 ? 20.276 39.267 20.764 1.00 14.31 6 SER B N 1
ATOM 2455 C CA . SER B 1 6 ? 19.855 38.106 19.980 1.00 16.02 6 SER B CA 1
ATOM 2456 C C . SER B 1 6 ? 20.885 37.643 18.956 1.00 15.82 6 SER B C 1
ATOM 2457 O O . SER B 1 6 ? 20.813 36.493 18.511 1.00 18.68 6 SER B O 1
ATOM 2460 N N . VAL B 1 7 ? 21.823 38.495 18.544 1.00 14.93 7 VAL B N 1
ATOM 2461 C CA . VAL B 1 7 ? 22.765 38.051 17.512 1.00 14.80 7 VAL B CA 1
ATOM 2462 C C . VAL B 1 7 ? 23.920 37.232 18.079 1.00 16.94 7 VAL B C 1
ATOM 2463 O O . VAL B 1 7 ? 24.592 36.519 17.319 1.00 17.02 7 VAL B O 1
ATOM 2467 N N . ILE B 1 8 ? 24.171 37.298 19.391 1.00 16.82 8 ILE B N 1
ATOM 2468 C CA . ILE B 1 8 ? 25.439 36.786 19.920 1.00 16.77 8 ILE B CA 1
ATOM 2469 C C . ILE B 1 8 ? 25.527 35.265 19.811 1.00 17.99 8 ILE B C 1
ATOM 2470 O O . ILE B 1 8 ? 26.495 34.733 19.255 1.00 18.94 8 ILE B O 1
ATOM 2475 N N . LEU B 1 9 ? 24.538 34.539 20.343 1.00 15.54 9 LEU B N 1
ATOM 2476 C CA . LEU B 1 9 ? 24.685 33.089 20.476 1.00 18.35 9 LEU B CA 1
ATOM 2477 C C . LEU B 1 9 ? 24.399 32.274 19.208 1.00 18.27 9 LEU B C 1
ATOM 2478 O O . LEU B 1 9 ? 25.097 31.276 18.974 1.00 17.98 9 LEU B O 1
ATOM 2483 N N . PRO B 1 10 ? 23.406 32.614 18.376 1.00 19.68 10 PRO B N 1
ATOM 2484 C CA . PRO B 1 10 ? 23.115 31.749 17.228 1.00 16.17 10 PRO B CA 1
ATOM 2485 C C . PRO B 1 10 ? 24.281 31.715 16.249 1.00 18.11 10 PRO B C 1
ATOM 2486 O O . PRO B 1 10 ? 25.099 32.630 16.191 1.00 15.70 10 PRO B O 1
ATOM 2490 N N . LEU B 1 11 ? 24.352 30.628 15.467 1.00 17.99 11 LEU B N 1
ATOM 2491 C CA . LEU B 1 11 ? 25.385 30.532 14.437 1.00 17.54 11 LEU B CA 1
ATOM 2492 C C . LEU B 1 11 ? 25.185 31.640 13.403 1.00 17.23 11 LEU B C 1
ATOM 2493 O O . LEU B 1 11 ? 24.078 32.175 13.263 1.00 16.78 11 LEU B O 1
ATOM 2498 N N . PRO B 1 12 ? 26.251 32.016 12.686 1.00 18.62 12 PRO B N 1
ATOM 2499 C CA . PRO B 1 12 ? 26.175 33.173 11.782 1.00 15.70 12 PRO B CA 1
ATOM 2500 C C . PRO B 1 12 ? 25.182 32.993 10.637 1.00 18.58 12 PRO B C 1
ATOM 2501 O O . PRO B 1 12 ? 25.099 31.929 10.015 1.00 17.46 12 PRO B O 1
ATOM 2505 N N . SER B 1 13 ? 24.476 34.078 10.321 1.00 14.74 13 SER B N 1
ATOM 2506 C CA . SER B 1 13 ? 23.611 34.149 9.150 1.00 15.88 13 SER B CA 1
ATOM 2507 C C . SER B 1 13 ? 24.406 34.635 7.929 1.00 17.93 13 SER B C 1
ATOM 2508 O O . SER B 1 13 ? 25.556 35.067 8.034 1.00 16.08 13 SER B O 1
ATOM 2511 N N . ASP B 1 14 ? 23.752 34.624 6.761 1.00 17.54 14 ASP B N 1
ATOM 2512 C CA . ASP B 1 14 ? 24.472 34.897 5.518 1.00 17.25 14 ASP B CA 1
ATOM 2513 C C . ASP B 1 14 ? 24.777 36.377 5.283 1.00 18.20 14 ASP B C 1
ATOM 2514 O O . ASP B 1 14 ? 25.683 36.680 4.496 1.00 17.79 14 ASP B O 1
ATOM 2519 N N . HIS B 1 15 ? 24.060 37.302 5.933 1.00 15.47 15 HIS B N 1
ATOM 2520 C CA . HIS B 1 15 ? 24.183 38.729 5.650 1.00 15.52 15 HIS B CA 1
ATOM 2521 C C . HIS B 1 15 ? 24.303 39.501 6.954 1.00 17.82 15 HIS B C 1
ATOM 2522 O O . HIS B 1 15 ? 23.667 39.143 7.947 1.00 17.80 15 HIS B O 1
ATOM 2529 N N . ALA B 1 16 ? 25.097 40.571 6.942 1.00 16.37 16 ALA B N 1
ATOM 2530 C CA . ALA B 1 16 ? 25.235 41.409 8.126 1.00 16.96 16 ALA B CA 1
ATOM 2531 C C . ALA B 1 16 ? 25.524 42.855 7.738 1.00 18.80 16 ALA B C 1
ATOM 2532 O O . ALA B 1 16 ? 25.964 43.152 6.621 1.00 18.73 16 ALA B O 1
ATOM 2534 N N . ARG B 1 17 ? 25.272 43.754 8.690 1.00 17.95 17 ARG B N 1
ATOM 2535 C CA . ARG B 1 17 ? 25.743 45.129 8.631 1.00 17.28 17 ARG B CA 1
ATOM 2536 C C . ARG B 1 17 ? 26.385 45.465 9.974 1.00 19.63 17 ARG B C 1
ATOM 2537 O O . ARG B 1 17 ? 25.779 45.230 11.029 1.00 18.23 17 ARG B O 1
ATOM 2545 N N . PHE B 1 18 ? 27.606 45.999 9.940 1.00 16.57 18 PHE B N 1
ATOM 2546 C CA . PHE B 1 18 ? 28.337 46.386 11.151 1.00 18.70 18 PHE B CA 1
ATOM 2547 C C . PHE B 1 18 ? 28.512 47.899 11.160 1.00 19.13 18 PHE B C 1
ATOM 2548 O O . PHE B 1 18 ? 29.204 48.448 10.293 1.00 21.86 18 PHE B O 1
ATOM 2556 N N . ILE B 1 19 ? 27.907 48.568 12.143 1.00 17.63 19 ILE B N 1
ATOM 2557 C CA . ILE B 1 19 ? 27.821 50.023 12.184 1.00 16.75 19 ILE B CA 1
ATOM 2558 C C . ILE B 1 19 ? 28.579 50.529 13.402 1.00 18.91 19 ILE B C 1
ATOM 2559 O O . ILE B 1 19 ? 28.347 50.056 14.519 1.00 17.16 19 ILE B O 1
ATOM 2564 N N . SER B 1 20 ? 29.470 51.494 13.188 1.00 18.89 20 SER B N 1
ATOM 2565 C CA . SER B 1 20 ? 30.135 52.215 14.273 1.00 20.33 20 SER B CA 1
ATOM 2566 C C . SER B 1 20 ? 29.898 53.706 14.091 1.00 21.56 20 SER B C 1
ATOM 2567 O O . SER B 1 20 ? 30.045 54.230 12.978 1.00 19.27 20 SER B O 1
ATOM 2570 N N . LEU B 1 21 ? 29.554 54.401 15.179 1.00 19.64 21 LEU B N 1
ATOM 2571 C CA . LEU B 1 21 ? 29.207 55.806 15.037 1.00 22.24 21 LEU B CA 1
ATOM 2572 C C . LEU B 1 21 ? 29.557 56.581 16.298 1.00 20.94 21 LEU B C 1
ATOM 2573 O O . LEU B 1 21 ? 29.730 56.021 17.387 1.00 19.53 21 LEU B O 1
ATOM 2578 N N . ARG B 1 22 ? 29.659 57.892 16.121 1.00 21.05 22 ARG B N 1
ATOM 2579 C CA . ARG B 1 22 ? 29.787 58.844 17.214 1.00 22.65 22 ARG B CA 1
ATOM 2580 C C . ARG B 1 22 ? 28.539 59.710 17.234 1.00 23.07 22 ARG B C 1
ATOM 2581 O O . ARG B 1 22 ? 27.960 60.008 16.181 1.00 22.17 22 ARG B O 1
ATOM 2589 N N . LEU B 1 23 ? 28.127 60.105 18.448 1.00 20.17 23 LEU B N 1
ATOM 2590 C CA . LEU B 1 23 ? 26.823 60.731 18.623 1.00 23.99 23 LEU B CA 1
ATOM 2591 C C . LEU B 1 23 ? 26.746 62.091 17.941 1.00 26.47 23 LEU B C 1
ATOM 2592 O O . LEU B 1 23 ? 25.673 62.479 17.465 1.00 26.20 23 LEU B O 1
ATOM 2597 N N . LYS B 1 24 ? 27.860 62.816 17.883 1.00 25.53 24 LYS B N 1
ATOM 2598 C CA . LYS B 1 24 ? 27.897 64.165 17.330 1.00 30.21 24 LYS B CA 1
ATOM 2599 C C . LYS B 1 24 ? 26.792 65.008 17.966 1.00 31.68 24 LYS B C 1
ATOM 2600 O O . LYS B 1 24 ? 26.864 65.319 19.158 1.00 31.33 24 LYS B O 1
ATOM 2606 N N . ASP B 1 25 ? 25.754 65.342 17.203 1.00 29.57 25 ASP B N 1
ATOM 2607 C CA . ASP B 1 25 ? 24.686 66.213 17.682 1.00 32.42 25 ASP B CA 1
ATOM 2608 C C . ASP B 1 25 ? 23.519 65.457 18.306 1.00 33.97 25 ASP B C 1
ATOM 2609 O O . ASP B 1 25 ? 22.561 66.096 18.756 1.00 34.08 25 ASP B O 1
ATOM 2614 N N . LEU B 1 26 ? 23.566 64.126 18.349 1.00 29.15 26 LEU B N 1
ATOM 2615 C CA . LEU B 1 26 ? 22.455 63.359 18.889 1.00 28.71 26 LEU B CA 1
ATOM 2616 C C . LEU B 1 26 ? 22.537 63.347 20.407 1.00 29.54 26 LEU B C 1
ATOM 2617 O O . LEU B 1 26 ? 23.608 63.115 20.975 1.00 30.31 26 LEU B O 1
ATOM 2622 N N . SER B 1 27 ? 21.410 63.613 21.062 1.00 26.11 27 SER B N 1
ATOM 2623 C CA . SER B 1 27 ? 21.330 63.542 22.511 1.00 28.68 27 SER B CA 1
ATOM 2624 C C . SER B 1 27 ? 21.157 62.097 22.963 1.00 30.17 27 SER B C 1
ATOM 2625 O O . SER B 1 27 ? 20.790 61.210 22.180 1.00 23.27 27 SER B O 1
ATOM 2628 N N . VAL B 1 28 ? 21.399 61.875 24.259 1.00 30.03 28 VAL B N 1
ATOM 2629 C CA . VAL B 1 28 ? 21.212 60.553 24.847 1.00 28.87 28 VAL B CA 1
ATOM 2630 C C . VAL B 1 28 ? 19.753 60.125 24.752 1.00 29.73 28 VAL B C 1
ATOM 2631 O O . VAL B 1 28 ? 19.449 58.955 24.487 1.00 26.78 28 VAL B O 1
ATOM 2635 N N . ALA B 1 29 ? 18.826 61.058 24.973 1.00 29.21 29 ALA B N 1
ATOM 2636 C CA . ALA B 1 29 ? 17.412 60.724 24.851 1.00 29.83 29 ALA B CA 1
ATOM 2637 C C . ALA B 1 29 ? 17.058 60.343 23.419 1.00 24.56 29 ALA B C 1
ATOM 2638 O O . ALA B 1 29 ? 16.278 59.407 23.190 1.00 25.59 29 ALA B O 1
ATOM 2640 N N . GLU B 1 30 ? 17.605 61.069 22.442 1.00 24.04 30 GLU B N 1
ATOM 2641 C CA . GLU B 1 30 ? 17.353 60.727 21.046 1.00 24.83 30 GLU B CA 1
ATOM 2642 C C . GLU B 1 30 ? 17.967 59.376 20.695 1.00 24.27 30 GLU B C 1
ATOM 2643 O O . GLU B 1 30 ? 17.392 58.608 19.913 1.00 21.63 30 GLU B O 1
ATOM 2649 N N . LEU B 1 31 ? 19.137 59.066 21.262 1.00 24.09 31 LEU B N 1
ATOM 2650 C CA . LEU B 1 31 ? 19.731 57.748 21.042 1.00 25.12 31 LEU B CA 1
ATOM 2651 C C . LEU B 1 31 ? 18.808 56.648 21.543 1.00 21.36 31 LEU B C 1
ATOM 2652 O O . LEU B 1 31 ? 18.591 55.642 20.858 1.00 19.59 31 LEU B O 1
ATOM 2657 N N . LYS B 1 32 ? 18.255 56.823 22.746 1.00 21.81 32 LYS B N 1
ATOM 2658 C CA . LYS B 1 32 ? 17.315 55.839 23.279 1.00 22.01 32 LYS B CA 1
ATOM 2659 C C . LYS B 1 32 ? 16.107 55.689 22.367 1.00 20.55 32 LYS B C 1
ATOM 2660 O O . LYS B 1 32 ? 15.613 54.577 22.154 1.00 22.32 32 LYS B O 1
ATOM 2666 N N . LYS B 1 33 ? 15.609 56.806 21.832 1.00 21.42 33 LYS B N 1
ATOM 2667 C CA . LYS B 1 33 ? 14.459 56.755 20.936 1.00 21.46 33 LYS B CA 1
ATOM 2668 C C . LYS B 1 33 ? 14.779 55.953 19.681 1.00 21.86 33 LYS B C 1
ATOM 2669 O O . LYS B 1 33 ? 13.945 55.183 19.189 1.00 22.18 33 LYS B O 1
ATOM 2675 N N . HIS B 1 34 ? 15.988 56.101 19.159 1.00 22.57 34 HIS B N 1
ATOM 2676 C CA . HIS B 1 34 ? 16.295 55.446 17.896 1.00 20.39 34 HIS B CA 1
ATOM 2677 C C . HIS B 1 34 ? 16.708 53.985 18.073 1.00 18.93 34 HIS B C 1
ATOM 2678 O O . HIS B 1 34 ? 16.443 53.172 17.178 1.00 18.07 34 HIS B O 1
ATOM 2685 N N . ILE B 1 35 ? 17.320 53.615 19.207 1.00 19.26 35 ILE B N 1
ATOM 2686 C CA . ILE B 1 35 ? 17.424 52.193 19.538 1.00 17.98 35 ILE B CA 1
ATOM 2687 C C . ILE B 1 35 ? 16.033 51.575 19.641 1.00 20.74 35 ILE B C 1
ATOM 2688 O O . ILE B 1 35 ? 15.779 50.479 19.122 1.00 20.07 35 ILE B O 1
ATOM 2693 N N . ALA B 1 36 ? 15.105 52.269 20.305 1.00 19.64 36 ALA B N 1
ATOM 2694 C CA . ALA B 1 36 ? 13.738 51.763 20.376 1.00 19.83 36 ALA B CA 1
ATOM 2695 C C . ALA B 1 36 ? 13.119 51.641 18.987 1.00 20.50 36 ALA B C 1
ATOM 2696 O O . ALA B 1 36 ? 12.356 50.703 18.726 1.00 20.07 36 ALA B O 1
ATOM 2698 N N . LEU B 1 37 ? 13.436 52.571 18.077 1.00 22.83 37 LEU B N 1
ATOM 2699 C CA . LEU B 1 37 ? 12.931 52.453 16.709 1.00 20.93 37 LEU B CA 1
ATOM 2700 C C . LEU B 1 37 ? 13.533 51.244 15.992 1.00 19.29 37 LEU B C 1
ATOM 2701 O O . LEU B 1 37 ? 12.839 50.546 15.243 1.00 18.85 37 LEU B O 1
ATOM 2706 N N . LEU B 1 38 ? 14.829 51.004 16.180 1.00 18.90 38 LEU B N 1
ATOM 2707 C CA . LEU B 1 38 ? 15.439 49.777 15.675 1.00 17.44 38 LEU B CA 1
ATOM 2708 C C . LEU B 1 38 ? 14.704 48.548 16.203 1.00 18.76 38 LEU B C 1
ATOM 2709 O O . LEU B 1 38 ? 14.334 47.644 15.437 1.00 19.22 38 LEU B O 1
ATOM 2714 N N . HIS B 1 39 ? 14.453 48.519 17.518 1.00 19.05 39 HIS B N 1
ATOM 2715 C CA . HIS B 1 39 ? 13.802 47.367 18.132 1.00 19.08 39 HIS B CA 1
ATOM 2716 C C . HIS B 1 39 ? 12.391 47.188 17.603 1.00 17.84 39 HIS B C 1
ATOM 2717 O O . HIS B 1 39 ? 11.931 46.057 17.406 1.00 18.68 39 HIS B O 1
ATOM 2724 N N . SER B 1 40 ? 11.676 48.296 17.407 1.00 18.63 40 SER B N 1
ATOM 2725 C CA . SER B 1 40 ? 10.312 48.219 16.898 1.00 20.27 40 SER B CA 1
ATOM 2726 C C . SER B 1 40 ? 10.277 47.547 15.529 1.00 19.60 40 SER B C 1
ATOM 2727 O O . SER B 1 40 ? 9.470 46.644 15.288 1.00 19.15 40 SER B O 1
ATOM 2730 N N . THR B 1 41 ? 11.144 47.981 14.613 1.00 19.96 41 THR B N 1
ATOM 2731 C CA . THR B 1 41 ? 11.174 47.375 13.280 1.00 19.54 41 THR B CA 1
ATOM 2732 C C . THR B 1 41 ? 11.699 45.946 13.335 1.00 19.16 41 THR B C 1
ATOM 2733 O O . THR B 1 41 ? 11.182 45.060 12.645 1.00 18.21 41 THR B O 1
ATOM 2737 N N . ARG B 1 42 ? 12.709 45.694 14.172 1.00 17.22 42 ARG B N 1
ATOM 2738 C CA . ARG B 1 42 ? 13.144 44.319 14.396 1.00 18.94 42 ARG B CA 1
ATOM 2739 C C . ARG B 1 42 ? 11.963 43.445 14.824 1.00 17.56 42 ARG B C 1
ATOM 2740 O O . ARG B 1 42 ? 11.675 42.418 14.197 1.00 17.34 42 ARG B O 1
ATOM 2748 N N . ASP B 1 43 ? 11.231 43.874 15.857 1.00 16.78 43 ASP B N 1
ATOM 2749 C CA . ASP B 1 43 ? 10.110 43.078 16.361 1.00 19.28 43 ASP B CA 1
ATOM 2750 C C . ASP B 1 43 ? 9.052 42.867 15.291 1.00 17.71 43 ASP B C 1
ATOM 2751 O O . ASP B 1 43 ? 8.510 41.764 15.153 1.00 16.36 43 ASP B O 1
ATOM 2756 N N . ARG B 1 44 ? 8.733 43.926 14.538 1.00 19.33 44 ARG B N 1
ATOM 2757 C CA . ARG B 1 44 ? 7.698 43.844 13.512 1.00 17.04 44 ARG B CA 1
ATOM 2758 C C . ARG B 1 44 ? 8.079 42.855 12.419 1.00 18.37 44 ARG B C 1
ATOM 2759 O O . ARG B 1 44 ? 7.255 42.046 11.979 1.00 20.10 44 ARG B O 1
ATOM 2767 N N . LEU B 1 45 ? 9.321 42.927 11.943 1.00 17.81 45 LEU B N 1
ATOM 2768 C CA . LEU B 1 45 ? 9.744 42.032 10.875 1.00 15.62 45 LEU B CA 1
ATOM 2769 C C . LEU B 1 45 ? 9.884 40.597 11.374 1.00 19.28 45 LEU B C 1
ATOM 2770 O O . LEU B 1 45 ? 9.666 39.651 10.606 1.00 18.61 45 LEU B O 1
ATOM 2775 N N . ILE B 1 46 ? 10.243 40.406 12.648 1.00 17.68 46 ILE B N 1
ATOM 2776 C CA . ILE B 1 46 ? 10.279 39.044 13.179 1.00 16.75 46 ILE B CA 1
ATOM 2777 C C . ILE B 1 46 ? 8.893 38.407 13.078 1.00 18.59 46 ILE B C 1
ATOM 2778 O O . ILE B 1 46 ? 8.753 37.236 12.685 1.00 18.79 46 ILE B O 1
ATOM 2783 N N . THR B 1 47 ? 7.843 39.165 13.429 1.00 20.44 47 THR B N 1
ATOM 2784 C CA . THR B 1 47 ? 6.491 38.625 13.314 1.00 21.37 47 THR B CA 1
ATOM 2785 C C . THR B 1 47 ? 6.152 38.289 11.868 1.00 22.16 47 THR B C 1
ATOM 2786 O O . THR B 1 47 ? 5.487 37.281 11.611 1.00 21.78 47 THR B O 1
ATOM 2790 N N . GLN B 1 48 ? 6.652 39.075 10.915 1.00 20.26 48 GLN B N 1
ATOM 2791 C CA . GLN B 1 48 ? 6.364 38.836 9.506 1.00 23.35 48 GLN B CA 1
ATOM 2792 C C . GLN B 1 48 ? 7.309 37.819 8.861 1.00 24.05 48 GLN B C 1
ATOM 2793 O O . GLN B 1 48 ? 6.908 37.139 7.910 1.00 21.67 48 GLN B O 1
ATOM 2799 N N . HIS B 1 49 ? 8.527 37.652 9.376 1.00 19.75 49 HIS B N 1
ATOM 2800 C CA . HIS B 1 49 ? 9.519 36.760 8.771 1.00 21.16 49 HIS B CA 1
ATOM 2801 C C . HIS B 1 49 ? 10.193 35.937 9.860 1.00 17.57 49 HIS B C 1
ATOM 2802 O O . HIS B 1 49 ? 11.381 36.107 10.144 1.00 15.85 49 HIS B O 1
ATOM 2809 N N . PRO B 1 50 ? 9.450 35.031 10.505 1.00 19.69 50 PRO B N 1
ATOM 2810 C CA . PRO B 1 50 ? 10.026 34.325 11.662 1.00 21.74 50 PRO B CA 1
ATOM 2811 C C . PRO B 1 50 ? 11.158 33.372 11.303 1.00 22.49 50 PRO B C 1
ATOM 2812 O O . PRO B 1 50 ? 11.946 33.020 12.190 1.00 22.18 50 PRO B O 1
ATOM 2816 N N . ALA B 1 51 ? 11.306 32.990 10.036 1.00 20.75 51 ALA B N 1
ATOM 2817 C CA . ALA B 1 51 ? 12.418 32.152 9.611 1.00 21.39 51 ALA B CA 1
ATOM 2818 C C . ALA B 1 51 ? 13.616 32.950 9.104 1.00 20.14 51 ALA B C 1
ATOM 2819 O O . ALA B 1 51 ? 14.628 32.341 8.732 1.00 21.81 51 ALA B O 1
ATOM 2821 N N . ALA B 1 52 ? 13.548 34.290 9.092 1.00 20.10 52 ALA B N 1
ATOM 2822 C CA . ALA B 1 52 ? 14.613 35.106 8.495 1.00 19.08 52 ALA B CA 1
ATOM 2823 C C . ALA B 1 52 ? 15.794 35.386 9.434 1.00 18.54 52 ALA B C 1
ATOM 2824 O O . ALA B 1 52 ? 16.657 36.198 9.077 1.00 17.83 52 ALA B O 1
ATOM 2826 N N . GLN B 1 53 ? 15.856 34.759 10.612 1.00 16.32 53 GLN B N 1
ATOM 2827 C CA . GLN B 1 53 ? 17.040 34.849 11.481 1.00 19.16 53 GLN B CA 1
ATOM 2828 C C . GLN B 1 53 ? 17.393 36.300 11.791 1.00 18.28 53 GLN B C 1
ATOM 2829 O O . GLN B 1 53 ? 18.559 36.701 11.759 1.00 15.90 53 GLN B O 1
ATOM 2835 N N . ILE B 1 54 ? 16.375 37.096 12.096 1.00 16.99 54 ILE B N 1
ATOM 2836 C CA . ILE B 1 54 ? 16.544 38.528 12.302 1.00 15.75 54 ILE B CA 1
ATOM 2837 C C . ILE B 1 54 ? 17.122 38.750 13.695 1.00 17.94 54 ILE B C 1
ATOM 2838 O O . ILE B 1 54 ? 16.466 38.469 14.708 1.00 17.54 54 ILE B O 1
ATOM 2843 N N . LYS B 1 55 ? 18.356 39.248 13.746 1.00 16.13 55 LYS B N 1
ATOM 2844 C CA . LYS B 1 55 ? 19.132 39.330 14.980 1.00 16.36 55 LYS B CA 1
ATOM 2845 C C . LYS B 1 55 ? 19.889 40.651 15.026 1.00 18.82 55 LYS B C 1
ATOM 2846 O O . LYS B 1 55 ? 20.208 41.240 13.982 1.00 15.70 55 LYS B O 1
ATOM 2852 N N . ALA B 1 56 ? 20.201 41.101 16.245 1.00 14.34 56 ALA B N 1
ATOM 2853 C CA . ALA B 1 56 ? 20.990 42.317 16.404 1.00 16.36 56 ALA B CA 1
ATOM 2854 C C . ALA B 1 56 ? 21.627 42.361 17.789 1.00 17.95 56 ALA B C 1
ATOM 2855 O O . ALA B 1 56 ? 21.210 41.654 18.713 1.00 16.11 56 ALA B O 1
ATOM 2857 N N . ALA B 1 57 ? 22.643 43.218 17.911 1.00 16.50 57 ALA B N 1
ATOM 2858 C CA . ALA B 1 57 ? 23.197 43.646 19.187 1.00 16.73 57 ALA B CA 1
ATOM 2859 C C . ALA B 1 57 ? 23.552 45.123 19.089 1.00 19.02 57 ALA B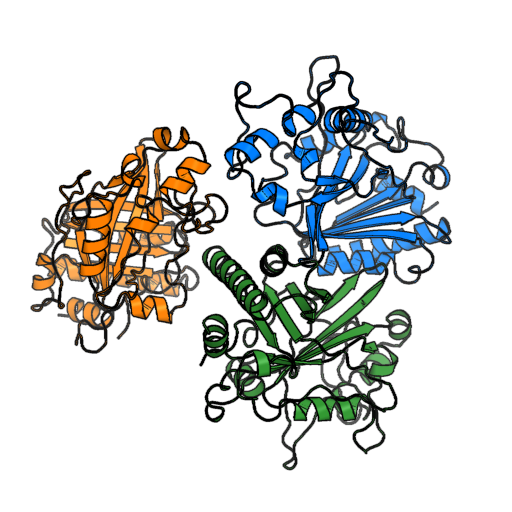 C 1
ATOM 2860 O O . ALA B 1 57 ? 24.082 45.580 18.068 1.00 16.63 57 ALA B O 1
ATOM 2862 N N . VAL B 1 58 ? 23.230 45.874 20.138 1.00 15.79 58 VAL B N 1
ATOM 2863 C CA . VAL B 1 58 ? 23.616 47.275 20.254 1.00 17.25 58 VAL B CA 1
ATOM 2864 C C . VAL B 1 58 ? 24.585 47.385 21.418 1.00 17.88 58 VAL B C 1
ATOM 2865 O O . VAL B 1 58 ? 24.302 46.894 22.521 1.00 16.84 58 VAL B O 1
ATOM 2869 N N . ALA B 1 59 ? 25.738 48.003 21.177 1.00 16.87 59 ALA B N 1
ATOM 2870 C CA . ALA B 1 59 ? 26.771 48.083 22.199 1.00 16.80 59 ALA B CA 1
ATOM 2871 C C . ALA B 1 59 ? 27.303 49.508 22.293 1.00 18.05 59 ALA B C 1
ATOM 2872 O O . ALA B 1 59 ? 27.107 50.324 21.389 1.00 17.28 59 ALA B O 1
ATOM 2874 N N . PHE B 1 60 ? 28.015 49.798 23.381 1.00 16.19 60 PHE B N 1
ATOM 2875 C CA . PHE B 1 60 ? 28.373 51.171 23.713 1.00 17.74 60 PHE B CA 1
ATOM 2876 C C . PHE B 1 60 ? 29.839 51.334 24.086 1.00 19.09 60 PHE B C 1
ATOM 2877 O O . PHE B 1 60 ? 30.426 50.484 24.773 1.00 20.69 60 PHE B O 1
ATOM 2885 N N . GLY B 1 61 ? 30.412 52.464 23.663 1.00 19.24 61 GLY B N 1
ATOM 2886 C CA . GLY B 1 61 ? 31.752 52.841 24.049 1.00 20.19 61 GLY B CA 1
ATOM 2887 C C . GLY B 1 61 ? 31.820 53.227 25.514 1.00 21.81 61 GLY B C 1
ATOM 2888 O O . GLY B 1 61 ? 30.795 53.471 26.159 1.00 22.17 61 GLY B O 1
ATOM 2889 N N . PRO B 1 62 ? 33.037 53.275 26.075 1.00 21.10 62 PRO B N 1
ATOM 2890 C CA . PRO B 1 62 ? 33.167 53.566 27.515 1.00 23.50 62 PRO B CA 1
ATOM 2891 C C . PRO B 1 62 ? 32.537 54.888 27.948 1.00 27.08 62 PRO B C 1
ATOM 2892 O O . PRO B 1 62 ? 31.871 54.930 28.987 1.00 28.73 62 PRO B O 1
ATOM 2896 N N . GLU B 1 63 ? 32.704 55.965 27.175 1.00 28.21 63 GLU B N 1
ATOM 2897 C CA . GLU B 1 63 ? 32.221 57.270 27.623 1.00 27.20 63 GLU B CA 1
ATOM 2898 C C . GLU B 1 63 ? 30.703 57.354 27.584 1.00 29.95 63 GLU B C 1
ATOM 2899 O O . GLU B 1 63 ? 30.071 57.777 28.559 1.00 27.71 63 GLU B O 1
ATOM 2905 N N . ILE B 1 64 ? 30.094 56.959 26.467 1.00 24.35 64 ILE B N 1
ATOM 2906 C CA . ILE B 1 64 ? 28.649 57.101 26.373 1.00 26.31 64 ILE B CA 1
ATOM 2907 C C . ILE B 1 64 ? 27.963 56.096 27.303 1.00 25.92 64 ILE B C 1
ATOM 2908 O O . ILE B 1 64 ? 26.872 56.368 27.827 1.00 24.69 64 ILE B O 1
ATOM 2913 N N . TRP B 1 65 ? 28.596 54.939 27.554 1.00 23.88 65 TRP B N 1
ATOM 2914 C CA . TRP B 1 65 ? 28.014 53.959 28.473 1.00 24.08 65 TRP B CA 1
ATOM 2915 C C . TRP B 1 65 ? 27.701 54.584 29.826 1.00 22.39 65 TRP B C 1
ATOM 2916 O O . TRP B 1 65 ? 26.618 54.376 30.383 1.00 22.80 65 TRP B O 1
ATOM 2927 N N . LEU B 1 66 ? 28.651 55.345 30.371 1.00 22.76 66 LEU B N 1
ATOM 2928 C CA . LEU B 1 66 ? 28.461 55.969 31.674 1.00 24.89 66 LEU B CA 1
ATOM 2929 C C . LEU B 1 66 ? 27.349 57.009 31.660 1.00 27.42 66 LEU B C 1
ATOM 2930 O O . LEU B 1 66 ? 26.771 57.302 32.718 1.00 26.30 66 LEU B O 1
ATOM 2935 N N . GLN B 1 67 ? 27.047 57.572 30.487 1.00 26.75 67 GLN B N 1
ATOM 2936 C CA . GLN B 1 67 ? 25.905 58.461 30.339 1.00 26.56 67 GLN B CA 1
ATOM 2937 C C . GLN B 1 67 ? 24.589 57.693 30.324 1.00 26.77 67 GLN B C 1
ATOM 2938 O O . GLN B 1 67 ? 23.544 58.267 30.633 1.00 31.12 67 GLN B O 1
ATOM 2944 N N . LEU B 1 68 ? 24.611 56.417 29.960 1.00 24.93 68 LEU B N 1
ATOM 2945 C CA . LEU B 1 68 ? 23.408 55.598 29.973 1.00 22.74 68 LEU B CA 1
ATOM 2946 C C . LEU B 1 68 ? 23.213 54.872 31.289 1.00 25.08 68 LEU B C 1
ATOM 2947 O O . LEU B 1 68 ? 22.066 54.633 31.697 1.00 24.40 68 LEU B O 1
ATOM 2952 N N . TYR B 1 69 ? 24.306 54.511 31.958 1.00 23.04 69 TYR B N 1
ATOM 2953 C CA . TYR B 1 69 ? 24.244 53.688 33.162 1.00 25.20 69 TYR B CA 1
ATOM 2954 C C . TYR B 1 69 ? 25.475 53.991 34.005 1.00 24.92 69 TYR B C 1
ATOM 2955 O O . TYR B 1 69 ? 26.600 53.738 33.567 1.00 25.29 69 TYR B O 1
ATOM 2964 N N . LYS B 1 70 ? 25.260 54.537 35.204 1.00 24.02 70 LYS B N 1
ATOM 2965 C CA . LYS B 1 70 ? 26.323 55.152 36.000 1.00 29.46 70 LYS B CA 1
ATOM 2966 C C . LYS B 1 70 ? 27.186 54.125 36.736 1.00 23.51 70 LYS B C 1
ATOM 2967 O O . LYS B 1 70 ? 27.481 54.296 37.924 1.00 24.29 70 LYS B O 1
ATOM 2973 N N . GLU B 1 71 ? 27.608 53.068 36.034 1.00 22.78 71 GLU B N 1
ATOM 2974 C CA . GLU B 1 71 ? 28.451 52.016 36.599 1.00 20.83 71 GLU B CA 1
ATOM 2975 C C . GLU B 1 71 ? 29.124 51.270 35.452 1.00 22.32 71 GLU B C 1
ATOM 2976 O O . GLU B 1 71 ? 28.442 50.871 34.503 1.00 22.83 71 GLU B O 1
ATOM 2982 N N . MET B 1 72 ? 30.460 51.100 35.528 1.00 21.06 72 MET B N 1
ATOM 2983 C CA . MET B 1 72 ? 31.154 50.335 34.483 1.00 21.47 72 MET B CA 1
ATOM 2984 C C . MET B 1 72 ? 31.115 48.841 34.779 1.00 21.79 72 MET B C 1
ATOM 2985 O O . MET B 1 72 ? 31.288 48.433 35.933 1.00 23.54 72 MET B O 1
ATOM 2990 N N . PRO B 1 73 ? 30.921 48.009 33.761 1.00 21.50 73 PRO B N 1
ATOM 2991 C CA . PRO B 1 73 ? 31.190 46.581 33.937 1.00 22.13 73 PRO B CA 1
ATOM 2992 C C . PRO B 1 73 ? 32.656 46.374 34.263 1.00 23.63 73 PRO B C 1
ATOM 2993 O O . PRO B 1 73 ? 33.527 47.121 33.815 1.00 19.83 73 PRO B O 1
ATOM 2997 N N . SER B 1 74 ? 32.928 45.345 35.058 1.00 23.91 74 SER B N 1
ATOM 2998 C CA . SER B 1 74 ? 34.301 45.106 35.478 1.00 27.78 74 SER B CA 1
ATOM 2999 C C . SER B 1 74 ? 35.198 44.845 34.275 1.00 27.12 74 SER B C 1
ATOM 3000 O O . SER B 1 74 ? 34.890 44.007 33.430 1.00 30.05 74 SER B O 1
ATOM 3003 N N . GLY B 1 75 ? 36.314 45.568 34.207 1.00 27.99 75 GLY B N 1
ATOM 3004 C CA . GLY B 1 75 ? 37.264 45.405 33.130 1.00 30.24 75 GLY B CA 1
ATOM 3005 C C . GLY B 1 75 ? 36.981 46.207 31.873 1.00 31.12 75 GLY B C 1
ATOM 3006 O O . GLY B 1 75 ? 37.786 46.150 30.929 1.00 30.76 75 GLY B O 1
ATOM 3007 N N . PHE B 1 76 ? 35.874 46.947 31.816 1.00 27.91 76 PHE B N 1
ATOM 3008 C CA . PHE B 1 76 ? 35.547 47.682 30.600 1.00 23.67 76 PHE B CA 1
ATOM 3009 C C . PHE B 1 76 ? 36.513 48.845 30.433 1.00 25.61 76 PHE B C 1
ATOM 3010 O O . PHE B 1 76 ? 36.774 49.600 31.377 1.00 26.17 76 PHE B O 1
ATOM 3018 N N . LYS B 1 77 ? 37.058 48.979 29.231 1.00 25.63 77 LYS B N 1
ATOM 3019 C CA . LYS B 1 77 ? 38.047 50.004 28.940 1.00 24.25 77 LYS B CA 1
ATOM 3020 C C . LYS B 1 77 ? 38.128 50.134 27.428 1.00 23.23 77 LYS B C 1
ATOM 3021 O O . LYS B 1 77 ? 37.600 49.299 26.688 1.00 24.21 77 LYS B O 1
ATOM 3027 N N . GLN B 1 78 ? 38.792 51.192 26.970 1.00 22.19 78 GLN B N 1
ATOM 3028 C CA . GLN B 1 78 ? 38.982 51.349 25.536 1.00 23.82 78 GLN B CA 1
ATOM 3029 C C . GLN B 1 78 ? 40.181 50.537 25.063 1.00 25.00 78 GLN B C 1
ATOM 3030 O O . GLN B 1 78 ? 41.157 50.337 25.794 1.00 23.38 78 GLN B O 1
ATOM 3036 N N . LEU B 1 79 ? 40.082 50.054 23.829 1.00 22.11 79 LEU B N 1
ATOM 3037 C CA . LEU B 1 79 ? 41.205 49.413 23.163 1.00 21.29 79 LEU B CA 1
ATOM 3038 C C . LEU B 1 79 ? 42.403 50.353 23.126 1.00 22.15 79 LEU B C 1
ATOM 3039 O O . LEU B 1 79 ? 42.258 51.561 22.920 1.00 21.79 79 LEU B O 1
ATOM 3044 N N . ALA B 1 80 ? 43.598 49.794 23.359 1.00 21.96 80 ALA B N 1
ATOM 3045 C CA . ALA B 1 80 ? 44.878 50.486 23.275 1.00 20.90 80 ALA B CA 1
ATOM 3046 C C . ALA B 1 80 ? 45.547 50.205 21.939 1.00 21.71 80 ALA B C 1
ATOM 3047 O O . ALA B 1 80 ? 45.501 49.064 21.453 1.00 21.01 80 ALA B O 1
ATOM 3049 N N . PRO B 1 81 ? 46.160 51.211 21.305 1.00 18.54 81 PRO B N 1
ATOM 3050 C CA . PRO B 1 81 ? 46.835 50.966 20.020 1.00 19.95 81 PRO B CA 1
ATOM 3051 C C . PRO B 1 81 ? 47.985 49.979 20.180 1.00 20.86 81 PRO B C 1
ATOM 3052 O O . PRO B 1 81 ? 48.535 49.794 21.270 1.00 21.58 81 PRO B O 1
ATOM 3056 N N . GLN B 1 82 ? 48.360 49.348 19.071 1.00 23.24 82 GLN B N 1
ATOM 3057 C CA . GLN B 1 82 ? 49.545 48.498 19.018 1.00 22.58 82 GLN B CA 1
ATOM 3058 C C . GLN B 1 82 ? 50.658 49.226 18.284 1.00 25.08 82 GLN B C 1
ATOM 3059 O O . GLN B 1 82 ? 50.460 49.686 17.152 1.00 23.51 82 GLN B O 1
ATOM 3065 N N . GLN B 1 83 ? 51.820 49.326 18.924 1.00 23.89 83 GLN B N 1
ATOM 3066 C CA . GLN B 1 83 ? 53.021 49.888 18.306 1.00 26.15 83 GLN B CA 1
ATOM 3067 C C . GLN B 1 83 ? 54.089 48.803 18.272 1.00 25.25 83 GLN B C 1
ATOM 3068 O O . GLN B 1 83 ? 55.085 48.875 18.995 1.00 25.02 83 GLN B O 1
ATOM 3074 N N . GLY B 1 84 ? 53.861 47.774 17.463 1.00 22.78 84 GLY B N 1
ATOM 3075 C CA . GLY B 1 84 ? 54.793 46.668 17.423 1.00 24.96 84 GLY B CA 1
ATOM 3076 C C . GLY B 1 84 ? 55.530 46.604 16.104 1.00 26.30 84 GLY B C 1
ATOM 3077 O O . GLY B 1 84 ? 55.892 47.643 15.540 1.00 26.15 84 GLY B O 1
ATOM 3078 N N . THR B 1 85 ? 55.773 45.387 15.610 1.00 21.62 85 THR B N 1
ATOM 3079 C CA . THR B 1 85 ? 56.285 45.250 14.252 1.00 24.10 85 THR B CA 1
ATOM 3080 C C . THR B 1 85 ? 55.344 45.914 13.266 1.00 22.41 85 THR B C 1
ATOM 3081 O O . THR B 1 85 ? 55.781 46.593 12.328 1.00 23.26 85 THR B O 1
ATOM 3085 N N . PHE B 1 86 ? 54.047 45.724 13.469 1.00 22.19 86 PHE B N 1
ATOM 3086 C CA . PHE B 1 86 ? 53.012 46.423 12.737 1.00 22.65 86 PHE B CA 1
ATOM 3087 C C . PHE B 1 86 ? 52.247 47.304 13.714 1.00 21.98 86 PHE B C 1
ATOM 3088 O O . PHE B 1 86 ? 52.280 47.095 14.933 1.00 22.75 86 PHE B O 1
ATOM 3096 N N . GLN B 1 87 ? 51.600 48.325 13.164 1.00 23.09 87 GLN B N 1
ATOM 3097 C CA . GLN B 1 87 ? 50.783 49.250 13.930 1.00 23.23 87 GLN B CA 1
ATOM 3098 C C . GLN B 1 87 ? 49.332 48.802 13.850 1.00 22.85 87 GLN B C 1
ATOM 3099 O O . GLN B 1 87 ? 48.876 48.340 12.799 1.00 21.02 87 GLN B O 1
ATOM 3105 N N . MET B 1 88 ? 48.615 48.922 14.966 1.00 21.93 88 MET B N 1
ATOM 3106 C CA . MET B 1 88 ? 47.182 48.689 14.959 1.00 21.47 88 MET B CA 1
ATOM 3107 C C . MET B 1 88 ? 46.524 49.968 15.461 1.00 19.76 88 MET B C 1
ATOM 3108 O O . MET B 1 88 ? 46.897 50.466 16.539 1.00 20.33 88 MET B O 1
ATOM 3113 N N . PRO B 1 89 ? 45.602 50.573 14.717 1.00 21.07 89 PRO B N 1
ATOM 3114 C CA . PRO B 1 89 ? 45.002 51.831 15.160 1.00 21.39 89 PRO B CA 1
ATOM 3115 C C . PRO B 1 89 ? 43.839 51.580 16.109 1.00 21.23 89 PRO B C 1
ATOM 3116 O O . PRO B 1 89 ? 43.325 50.470 16.223 1.00 19.37 89 PRO B O 1
ATOM 3120 N N . VAL B 1 90 ? 43.426 52.648 16.786 1.00 21.19 90 VAL B N 1
ATOM 3121 C CA . VAL B 1 90 ? 42.179 52.681 17.545 1.00 21.86 90 VAL B CA 1
ATOM 3122 C C . VAL B 1 90 ? 41.324 53.811 16.995 1.00 20.70 90 VAL B C 1
ATOM 3123 O O . VAL B 1 90 ? 41.813 54.933 16.814 1.00 22.38 90 VAL B O 1
ATOM 3127 N N . VAL B 1 91 ? 40.058 53.516 16.718 1.00 18.96 91 VAL B N 1
ATOM 3128 C CA . VAL B 1 91 ? 39.110 54.559 16.343 1.00 21.41 91 VAL B CA 1
ATOM 3129 C C . VAL B 1 91 ? 37.925 54.462 17.298 1.00 19.77 91 VAL B C 1
ATOM 3130 O O . VAL B 1 91 ? 36.991 53.679 17.058 1.00 20.72 91 VAL B O 1
ATOM 3134 N N . PRO B 1 92 ? 37.931 55.229 18.386 1.00 17.71 92 PRO B N 1
ATOM 3135 C CA . PRO B 1 92 ? 36.841 55.136 19.367 1.00 19.93 92 PRO B CA 1
ATOM 3136 C C . PRO B 1 92 ? 35.495 55.451 18.736 1.00 22.56 92 PRO B C 1
ATOM 3137 O O . PRO B 1 92 ? 35.378 56.333 17.882 1.00 22.15 92 PRO B O 1
ATOM 3141 N N . ALA B 1 93 ? 34.474 54.698 19.144 1.00 20.26 93 ALA B N 1
ATOM 3142 C CA . ALA B 1 93 ? 33.118 54.947 18.689 1.00 20.81 93 ALA B CA 1
ATOM 3143 C C . ALA B 1 93 ? 32.167 54.859 19.879 1.00 17.76 93 ALA B C 1
ATOM 3144 O O . ALA B 1 93 ? 32.404 54.109 20.833 1.00 20.21 93 ALA B O 1
ATOM 3146 N N . ASP B 1 94 ? 31.091 55.642 19.816 1.00 20.24 94 ASP B N 1
ATOM 3147 C CA . ASP B 1 94 ? 30.121 55.679 20.914 1.00 18.35 94 ASP B CA 1
ATOM 3148 C C . ASP B 1 94 ? 29.147 54.513 20.853 1.00 19.75 94 ASP B C 1
ATOM 3149 O O . ASP B 1 94 ? 28.774 53.957 21.891 1.00 19.69 94 ASP B O 1
ATOM 3154 N N . VAL B 1 95 ? 28.701 54.151 19.651 1.00 18.44 95 VAL B N 1
ATOM 3155 C CA . VAL B 1 95 ? 27.676 53.136 19.460 1.00 17.52 95 VAL B CA 1
ATOM 3156 C C . VAL B 1 95 ? 28.132 52.176 18.370 1.00 20.01 95 VAL B C 1
ATOM 3157 O O . VAL B 1 95 ? 28.658 52.598 17.334 1.00 16.86 95 VAL B O 1
ATOM 3161 N N . PHE B 1 96 ? 27.948 50.883 18.624 1.00 16.65 96 PHE B N 1
ATOM 3162 C CA . PHE B 1 96 ? 28.171 49.825 17.652 1.00 16.71 96 PHE B CA 1
ATOM 3163 C C . PHE B 1 96 ? 26.880 49.046 17.477 1.00 17.36 96 PHE B C 1
ATOM 3164 O O . PHE B 1 96 ? 26.208 48.715 18.460 1.00 17.93 96 PHE B O 1
ATOM 3172 N N . ILE B 1 97 ? 26.533 48.736 16.231 1.00 17.00 97 ILE B N 1
ATOM 3173 C CA . ILE B 1 97 ? 25.335 47.967 15.937 1.00 17.57 97 ILE B CA 1
ATOM 3174 C C . ILE B 1 97 ? 25.725 46.811 15.033 1.00 16.46 97 ILE B C 1
ATOM 3175 O O . ILE B 1 97 ? 26.277 47.021 13.945 1.00 17.14 97 ILE B O 1
ATOM 3180 N N . HIS B 1 98 ? 25.428 45.604 15.478 1.00 14.49 98 HIS B N 1
ATOM 3181 C CA . HIS B 1 98 ? 25.660 44.377 14.720 1.00 17.52 98 HIS B CA 1
ATOM 3182 C C . HIS B 1 98 ? 24.281 43.911 14.284 1.00 14.58 98 HIS B C 1
ATOM 3183 O O . HIS B 1 98 ? 23.457 43.537 15.126 1.00 16.02 98 HIS B O 1
ATOM 3190 N N . ILE B 1 99 ? 24.003 44.013 12.988 1.00 15.67 99 ILE B N 1
ATOM 3191 C CA . ILE B 1 99 ? 22.744 43.566 12.400 1.00 14.10 99 ILE B CA 1
ATOM 3192 C C . ILE B 1 99 ? 23.029 42.333 11.555 1.00 16.02 99 ILE B C 1
ATOM 3193 O O . ILE B 1 99 ? 24.016 42.303 10.812 1.00 15.70 99 ILE B O 1
ATOM 3198 N N . ALA B 1 100 ? 22.159 41.325 11.648 1.00 15.42 100 ALA B N 1
ATOM 3199 C CA . ALA B 1 100 ? 22.330 40.111 10.851 1.00 14.97 100 ALA B CA 1
ATOM 3200 C C . ALA B 1 100 ? 20.971 39.527 10.504 1.00 16.50 100 ALA B C 1
ATOM 3201 O O . ALA B 1 100 ? 19.998 39.686 11.250 1.00 16.78 100 ALA B O 1
ATOM 3203 N N . SER B 1 101 ? 20.929 38.800 9.391 1.00 14.74 101 SER B N 1
ATOM 3204 C CA . SER B 1 101 ? 19.707 38.165 8.923 1.00 15.21 101 SER B CA 1
ATOM 3205 C C . SER B 1 101 ? 20.059 37.206 7.793 1.00 16.77 101 SER B C 1
ATOM 3206 O O . SER B 1 101 ? 21.131 37.299 7.187 1.00 17.00 101 SER B O 1
ATOM 3209 N N . ALA B 1 102 ? 19.125 36.300 7.498 1.00 15.55 102 ALA B N 1
ATOM 3210 C CA . ALA B 1 102 ? 19.258 35.493 6.296 1.00 17.99 102 ALA B CA 1
ATOM 3211 C C . ALA B 1 102 ? 19.067 36.319 5.029 1.00 20.79 102 ALA B C 1
ATOM 3212 O O . ALA B 1 102 ? 19.292 35.790 3.940 1.00 19.04 102 ALA B O 1
ATOM 3214 N N . ARG B 1 103 ? 18.644 37.586 5.144 1.00 15.75 103 ARG B N 1
ATOM 3215 C CA . ARG B 1 103 ? 18.271 38.395 3.988 1.00 20.29 103 ARG B CA 1
ATOM 3216 C C . ARG B 1 103 ? 18.948 39.755 4.032 1.00 19.52 103 ARG B C 1
ATOM 3217 O O . ARG B 1 103 ? 18.979 40.417 5.073 1.00 18.26 103 ARG B O 1
ATOM 3225 N N . ALA B 1 104 ? 19.456 40.188 2.881 1.00 16.98 104 ALA B N 1
ATOM 3226 C CA . ALA B 1 104 ? 20.112 41.489 2.817 1.00 16.70 104 ALA B CA 1
ATOM 3227 C C . ALA B 1 104 ? 19.108 42.624 2.975 1.00 19.07 104 ALA B C 1
ATOM 3228 O O . ALA B 1 104 ? 19.427 43.663 3.568 1.00 17.54 104 ALA B O 1
ATOM 3230 N N . ASP B 1 105 ? 17.887 42.453 2.449 1.00 15.71 105 ASP B N 1
ATOM 3231 C CA . ASP B 1 105 ? 16.913 43.531 2.562 1.00 20.46 105 ASP B CA 1
ATOM 3232 C C . ASP B 1 105 ? 16.486 43.762 4.011 1.00 19.73 105 ASP B C 1
ATOM 3233 O O . ASP B 1 105 ? 16.245 44.908 4.411 1.00 19.60 105 ASP B O 1
ATOM 3238 N N . ILE B 1 106 ? 16.434 42.710 4.825 1.00 16.96 106 ILE B N 1
ATOM 3239 C CA . ILE B 1 106 ? 16.076 42.903 6.230 1.00 17.28 106 ILE B CA 1
ATOM 3240 C C . ILE B 1 106 ? 17.215 43.578 6.995 1.00 17.75 106 ILE B C 1
ATOM 3241 O O . ILE B 1 106 ? 16.979 44.446 7.846 1.00 16.20 106 ILE B O 1
ATOM 3246 N N . CYS B 1 107 ? 18.466 43.219 6.692 1.00 17.55 107 CYS B N 1
ATOM 3247 C CA . CYS B 1 107 ? 19.588 43.927 7.314 1.00 18.66 107 CYS B CA 1
ATOM 3248 C C . CYS B 1 107 ? 19.514 45.418 7.032 1.00 18.87 107 CYS B C 1
ATOM 3249 O O . CYS B 1 107 ? 19.772 46.248 7.914 1.00 18.45 107 CYS B O 1
ATOM 3252 N N . PHE B 1 108 ? 19.166 45.775 5.799 1.00 16.66 108 PHE B N 1
ATOM 3253 C CA . PHE B 1 108 ? 19.012 47.183 5.453 1.00 18.17 108 PHE B CA 1
ATOM 3254 C C . PHE B 1 108 ? 17.836 47.806 6.198 1.00 15.50 108 PHE B C 1
ATOM 3255 O O . PHE B 1 108 ? 17.925 48.949 6.660 1.00 15.38 108 PHE B O 1
ATOM 3263 N N . ALA B 1 109 ? 16.712 47.087 6.289 1.00 17.77 109 ALA B N 1
ATOM 3264 C CA . ALA B 1 109 ? 15.529 47.643 6.950 1.00 16.16 109 ALA B CA 1
ATOM 3265 C C . ALA B 1 109 ? 15.825 48.014 8.393 1.00 18.05 109 ALA B C 1
ATOM 3266 O O . ALA B 1 109 ? 15.361 49.048 8.892 1.00 16.89 109 ALA B O 1
ATOM 3268 N N . LEU B 1 110 ? 16.605 47.190 9.085 1.00 16.87 110 LEU B N 1
ATOM 3269 C CA . LEU B 1 110 ? 16.909 47.507 10.476 1.00 16.40 110 LEU B CA 1
ATOM 3270 C C . LEU B 1 110 ? 17.806 48.737 10.580 1.00 18.07 110 LEU B C 1
ATOM 3271 O O . LEU B 1 110 ? 17.601 49.594 11.448 1.00 17.70 110 LEU B O 1
ATOM 3276 N N . SER B 1 111 ? 18.827 48.828 9.724 1.00 16.43 111 SER B N 1
ATOM 3277 C CA . SER B 1 111 ? 19.670 50.021 9.706 1.00 15.87 111 SER B CA 1
ATOM 3278 C C . SER B 1 111 ? 18.849 51.259 9.363 1.00 18.31 111 SER B C 1
ATOM 3279 O O . SER B 1 111 ? 18.975 52.304 10.014 1.00 18.71 111 SER B O 1
ATOM 3282 N N . GLN B 1 112 ? 17.997 51.152 8.337 1.00 17.93 112 GLN B N 1
ATOM 3283 C CA . GLN B 1 112 ? 17.129 52.264 7.955 1.00 18.38 112 GLN B CA 1
ATOM 3284 C C . GLN B 1 112 ? 16.317 52.736 9.148 1.00 20.17 112 GLN B C 1
ATOM 3285 O O . GLN B 1 112 ? 16.152 53.941 9.367 1.00 19.76 112 GLN B O 1
ATOM 3291 N N . ALA B 1 113 ? 15.801 51.780 9.934 1.00 18.84 113 ALA B N 1
ATOM 3292 C CA . ALA B 1 113 ? 14.929 52.117 11.055 1.00 20.11 113 ALA B CA 1
ATOM 3293 C C . ALA B 1 113 ? 15.676 52.920 12.099 1.00 19.09 113 ALA B C 1
ATOM 3294 O O . ALA B 1 113 ? 15.147 53.899 12.641 1.00 18.81 113 ALA B O 1
ATOM 3296 N N . PHE B 1 114 ? 16.907 52.510 12.407 1.00 17.54 114 PHE B N 1
ATOM 3297 C CA . PHE B 1 114 ? 17.689 53.249 13.386 1.00 17.72 114 PHE B CA 1
ATOM 3298 C C . PHE B 1 114 ? 17.974 54.666 12.906 1.00 19.81 114 PHE B C 1
ATOM 3299 O O . PHE B 1 114 ? 17.872 55.624 13.684 1.00 19.07 114 PHE B O 1
ATOM 3307 N N . PHE B 1 115 ? 18.313 54.826 11.623 1.00 20.49 115 PHE B N 1
ATOM 3308 C CA . PHE B 1 115 ? 18.821 56.097 11.120 1.00 20.97 115 PHE B CA 1
ATOM 3309 C C . PHE B 1 115 ? 17.735 57.062 10.653 1.00 24.15 115 PHE B C 1
ATOM 3310 O O . PHE B 1 115 ? 18.063 58.205 10.321 1.00 24.58 115 PHE B O 1
ATOM 3318 N N . GLU B 1 116 ? 16.468 56.640 10.611 1.00 22.98 116 GLU B N 1
ATOM 3319 C CA . GLU B 1 116 ? 15.403 57.462 10.036 1.00 24.32 116 GLU B CA 1
ATOM 3320 C C . GLU B 1 116 ? 15.353 58.831 10.705 1.00 27.08 116 GLU B C 1
ATOM 3321 O O . GLU B 1 116 ? 15.026 58.939 11.890 1.00 25.06 116 GLU B O 1
ATOM 3327 N N . GLY B 1 117 ? 15.726 59.877 9.967 1.00 27.46 117 GLY B N 1
ATOM 3328 C CA . GLY B 1 117 ? 15.641 61.237 10.458 1.00 29.17 117 GLY B CA 1
ATOM 3329 C C . GLY B 1 117 ? 16.830 61.754 11.245 1.00 30.12 117 GLY B C 1
ATOM 3330 O O . GLY B 1 117 ? 16.772 62.896 11.727 1.00 33.70 117 GLY B O 1
ATOM 3331 N N . ILE B 1 118 ? 17.909 60.974 11.388 1.00 25.50 118 ILE B N 1
ATOM 3332 C CA . ILE B 1 118 ? 19.078 61.438 12.136 1.00 26.26 118 ILE B CA 1
ATOM 3333 C C . ILE B 1 118 ? 20.364 61.247 11.346 1.00 28.08 118 ILE B C 1
ATOM 3334 O O . ILE B 1 118 ? 21.454 61.268 11.927 1.00 27.31 118 ILE B O 1
ATOM 3339 N N . LYS B 1 119 ? 20.254 61.056 10.027 1.00 27.19 119 LYS B N 1
ATOM 3340 C CA . LYS B 1 119 ? 21.443 60.823 9.207 1.00 29.51 119 LYS B CA 1
ATOM 3341 C C . LYS B 1 119 ? 22.484 61.926 9.382 1.00 31.47 119 LYS B C 1
ATOM 3342 O O . LYS B 1 119 ? 23.692 61.654 9.405 1.00 29.16 119 LYS B O 1
ATOM 3348 N N . ASP B 1 120 ? 22.039 63.176 9.497 1.00 32.98 120 ASP B N 1
ATOM 3349 C CA . ASP B 1 120 ? 22.950 64.303 9.638 1.00 34.86 120 ASP B CA 1
ATOM 3350 C C . ASP B 1 120 ? 23.232 64.663 11.089 1.00 33.12 120 ASP B C 1
ATOM 3351 O O . ASP B 1 120 ? 24.069 65.532 11.344 1.00 33.89 120 ASP B O 1
ATOM 3356 N N . LYS B 1 121 ? 22.558 64.028 12.044 1.00 30.78 121 LYS B N 1
ATOM 3357 C CA . LYS B 1 121 ? 22.813 64.324 13.446 1.00 31.20 121 LYS B CA 1
ATOM 3358 C C . LYS B 1 121 ? 23.918 63.474 14.049 1.00 27.41 121 LYS B C 1
ATOM 3359 O O . LYS B 1 121 ? 24.494 63.875 15.061 1.00 29.61 121 LYS B O 1
ATOM 3365 N N . VAL B 1 122 ? 24.229 62.324 13.458 1.00 25.75 122 VAL B N 1
ATOM 3366 C CA . VAL B 1 122 ? 25.284 61.457 13.960 1.00 25.08 122 VAL B CA 1
ATOM 3367 C C . VAL B 1 122 ? 26.437 61.472 12.967 1.00 27.32 122 VAL B C 1
ATOM 3368 O O . VAL B 1 122 ? 26.303 61.905 11.816 1.00 26.98 122 VAL B O 1
ATOM 3372 N N . GLU B 1 123 ? 27.589 60.986 13.426 1.00 21.82 123 GLU B N 1
ATOM 3373 C CA . GLU B 1 123 ? 28.771 60.800 12.585 1.00 25.44 123 GLU B CA 1
ATOM 3374 C C . GLU B 1 123 ? 29.028 59.296 12.468 1.00 23.89 123 GLU B C 1
ATOM 3375 O O . GLU B 1 123 ? 29.582 58.675 13.381 1.00 22.85 123 GLU B O 1
ATOM 3381 N N . VAL B 1 124 ? 28.646 58.713 11.339 1.00 22.12 124 VAL B N 1
ATOM 3382 C CA . VAL B 1 124 ? 28.870 57.290 11.111 1.00 22.74 124 VAL B CA 1
ATOM 3383 C C . VAL B 1 124 ? 30.306 57.088 10.641 1.00 25.97 124 VAL B C 1
ATOM 3384 O O . VAL B 1 124 ? 30.695 57.577 9.575 1.00 21.76 124 VAL B O 1
ATOM 3388 N N . LEU B 1 125 ? 31.096 56.350 11.428 1.00 19.49 125 LEU B N 1
ATOM 3389 C CA . LEU B 1 125 ? 32.445 56.005 10.990 1.00 20.49 125 LEU B CA 1
ATOM 3390 C C . LEU B 1 125 ? 32.417 54.967 9.867 1.00 22.70 125 LEU B C 1
ATOM 3391 O O . LEU B 1 125 ? 33.173 55.068 8.899 1.00 21.54 125 LEU B O 1
ATOM 3396 N N . ASP B 1 126 ? 31.579 53.942 9.991 1.00 20.66 126 ASP B N 1
ATOM 3397 C CA . ASP B 1 126 ? 31.474 52.935 8.940 1.00 21.03 126 ASP B CA 1
ATOM 3398 C C . ASP B 1 126 ? 30.151 52.213 9.101 1.00 22.57 126 ASP B C 1
ATOM 3399 O O . ASP B 1 126 ? 29.705 51.980 10.227 1.00 20.77 126 ASP B O 1
ATOM 3404 N N . GLU B 1 127 ? 29.527 51.873 7.974 1.00 18.71 127 GLU B N 1
ATOM 3405 C CA . GLU B 1 127 ? 28.390 50.957 7.934 1.00 20.24 127 GLU B CA 1
ATOM 3406 C C . GLU B 1 127 ? 28.805 49.882 6.939 1.00 22.84 127 GLU B C 1
ATOM 3407 O O . GLU B 1 127 ? 28.672 50.068 5.723 1.00 21.44 127 GLU B O 1
ATOM 3413 N N . ARG B 1 128 ? 29.356 48.782 7.439 1.00 20.10 128 ARG B N 1
ATOM 3414 C CA . ARG B 1 128 ? 30.010 47.802 6.579 1.00 19.23 128 ARG B CA 1
ATOM 3415 C C . ARG B 1 128 ? 29.044 46.676 6.243 1.00 20.88 128 ARG B C 1
ATOM 3416 O O . ARG B 1 128 ? 28.590 45.947 7.136 1.00 18.98 128 ARG B O 1
ATOM 3424 N N . VAL B 1 129 ? 28.746 46.527 4.956 1.00 18.98 129 VAL B N 1
ATOM 3425 C CA . VAL B 1 129 ? 27.915 45.424 4.486 1.00 17.73 129 VAL B CA 1
ATOM 3426 C C . VAL B 1 129 ? 28.786 44.192 4.294 1.00 18.12 129 VAL B C 1
ATOM 3427 O O . VAL B 1 129 ? 29.796 44.236 3.581 1.00 19.10 129 VAL B O 1
ATOM 3431 N N . CYS B 1 130 ? 28.392 43.080 4.913 1.00 17.32 130 CYS B N 1
ATOM 3432 C CA . CYS B 1 130 ? 29.176 41.860 4.880 1.00 16.36 130 CYS B CA 1
ATOM 3433 C C . CYS B 1 130 ? 28.293 40.707 4.430 1.00 17.76 130 CYS B C 1
ATOM 3434 O O . CYS B 1 130 ? 27.063 40.778 4.498 1.00 17.32 130 CYS B O 1
ATOM 3437 N N . PHE B 1 131 ? 28.946 39.631 3.983 1.00 17.99 131 PHE B N 1
ATOM 3438 C CA . PHE B 1 131 ? 28.268 38.459 3.443 1.00 20.63 131 PHE B CA 1
ATOM 3439 C C . PHE B 1 131 ? 29.126 37.223 3.699 1.00 20.30 131 PHE B C 1
ATOM 3440 O O . PHE B 1 131 ? 30.357 37.295 3.630 1.00 18.02 131 PHE B O 1
ATOM 3448 N N . ARG B 1 132 ? 28.475 36.097 3.999 1.00 21.21 132 ARG B N 1
ATOM 3449 C CA . ARG B 1 132 ? 29.178 34.820 3.982 1.00 20.70 132 ARG B CA 1
ATOM 3450 C C . ARG B 1 132 ? 29.792 34.611 2.600 1.00 24.20 132 ARG B C 1
ATOM 3451 O O . ARG B 1 132 ? 29.180 34.920 1.574 1.00 21.29 132 ARG B O 1
ATOM 3459 N N . TYR B 1 133 ? 31.026 34.123 2.573 1.00 20.95 133 TYR B N 1
ATOM 3460 C CA . TYR B 1 133 ? 31.796 34.024 1.336 1.00 20.17 133 TYR B CA 1
ATOM 3461 C C . TYR B 1 133 ? 32.071 32.548 1.085 1.00 22.18 133 TYR B C 1
ATOM 3462 O O . TYR B 1 133 ? 32.894 31.928 1.778 1.00 18.90 133 TYR B O 1
ATOM 3471 N N . PHE B 1 134 ? 31.348 31.994 0.114 1.00 19.89 134 PHE B N 1
ATOM 3472 C CA . PHE B 1 134 ? 31.393 30.581 -0.228 1.00 23.71 134 PHE B CA 1
ATOM 3473 C C . PHE B 1 134 ? 31.224 29.737 1.032 1.00 24.04 134 PHE B C 1
ATOM 3474 O O . PHE B 1 134 ? 30.356 30.046 1.862 1.00 24.26 134 PHE B O 1
ATOM 3482 N N . ASP B 1 135 ? 31.989 28.660 1.192 1.00 20.24 135 ASP B N 1
ATOM 3483 C CA . ASP B 1 135 ? 31.707 27.747 2.303 1.00 24.20 135 ASP B CA 1
ATOM 3484 C C . ASP B 1 135 ? 32.376 28.231 3.598 1.00 27.44 135 ASP B C 1
ATOM 3485 O O . ASP B 1 135 ? 33.213 27.554 4.183 1.00 25.83 135 ASP B O 1
ATOM 3490 N N . GLY B 1 136 ? 31.967 29.418 4.055 1.00 23.45 136 GLY B N 1
ATOM 3491 C CA . GLY B 1 136 ? 32.498 29.978 5.297 1.00 22.16 136 GLY B CA 1
ATOM 3492 C C . GLY B 1 136 ? 33.955 30.401 5.257 1.00 23.80 136 GLY B C 1
ATOM 3493 O O . GLY B 1 136 ? 34.666 30.256 6.265 1.00 21.40 136 GLY B O 1
ATOM 3494 N N . ARG B 1 137 ? 34.420 30.933 4.126 1.00 18.68 137 ARG B N 1
ATOM 3495 C CA . ARG B 1 137 ? 35.826 31.275 3.953 1.00 18.27 137 ARG B CA 1
ATOM 3496 C C . ARG B 1 137 ? 36.060 32.777 4.065 1.00 18.59 137 ARG B C 1
ATOM 3497 O O . ARG B 1 137 ? 35.178 33.592 3.782 1.00 17.95 137 ARG B O 1
ATOM 3505 N N . ASP B 1 138 ? 37.281 33.129 4.467 1.00 17.30 138 ASP B N 1
ATOM 3506 C CA . ASP B 1 138 ? 37.852 34.447 4.258 1.00 16.02 138 ASP B CA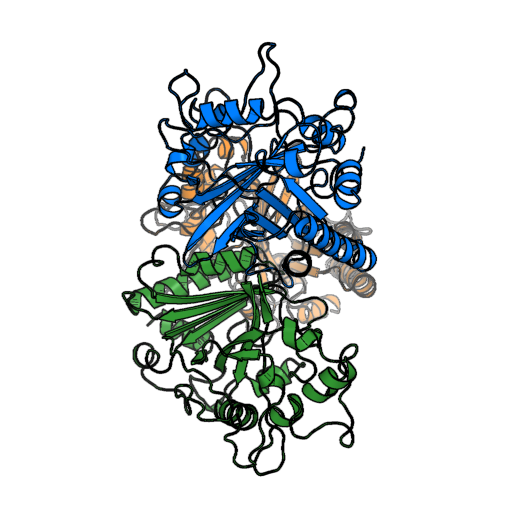 1
ATOM 3507 C C . ASP B 1 138 ? 38.313 34.562 2.805 1.00 17.15 138 ASP B C 1
ATOM 3508 O O . ASP B 1 138 ? 38.526 33.555 2.121 1.00 17.60 138 ASP B O 1
ATOM 3513 N N . ILE B 1 139 ? 38.455 35.794 2.312 1.00 18.13 139 ILE B N 1
ATOM 3514 C CA . ILE B 1 139 ? 38.809 35.955 0.900 1.00 17.67 139 ILE B CA 1
ATOM 3515 C C . ILE B 1 139 ? 40.237 35.527 0.590 1.00 19.98 139 ILE B C 1
ATOM 3516 O O . ILE B 1 139 ? 40.597 35.459 -0.593 1.00 16.48 139 ILE B O 1
ATOM 3521 N N . THR B 1 140 ? 41.064 35.231 1.611 1.00 16.37 140 THR B N 1
ATOM 3522 C CA . THR B 1 140 ? 42.319 34.520 1.361 1.00 15.58 140 THR B CA 1
ATOM 3523 C C . THR B 1 140 ? 42.081 33.134 0.778 1.00 18.65 140 THR B C 1
ATOM 3524 O O . THR B 1 140 ? 43.025 32.523 0.268 1.00 18.00 140 THR B O 1
ATOM 3528 N N . GLY B 1 141 ? 40.857 32.611 0.879 1.00 16.96 141 GLY B N 1
ATOM 3529 C CA . GLY B 1 141 ? 40.563 31.239 0.520 1.00 17.80 141 GLY B CA 1
ATOM 3530 C C . GLY B 1 141 ? 40.565 30.267 1.687 1.00 17.66 141 GLY B C 1
ATOM 3531 O O . GLY B 1 141 ? 40.259 29.082 1.485 1.00 17.95 141 GLY B O 1
ATOM 3532 N N . PHE B 1 142 ? 40.933 30.717 2.889 1.00 17.76 142 PHE B N 1
ATOM 3533 C CA . PHE B 1 142 ? 40.981 29.851 4.059 1.00 15.58 142 PHE B CA 1
ATOM 3534 C C . PHE B 1 142 ? 39.664 29.917 4.816 1.00 16.70 142 PHE B C 1
ATOM 3535 O O . PHE B 1 142 ? 39.050 30.982 4.923 1.00 16.31 142 PHE B O 1
ATOM 3543 N N . ILE B 1 143 ? 39.236 28.769 5.343 1.00 18.13 143 ILE B N 1
ATOM 3544 C CA . ILE B 1 143 ? 38.019 28.727 6.145 1.00 16.69 143 ILE B CA 1
ATOM 3545 C C . ILE B 1 143 ? 38.233 29.499 7.441 1.00 18.82 143 ILE B C 1
ATOM 3546 O O . ILE B 1 143 ? 39.248 29.324 8.127 1.00 16.35 143 ILE B O 1
ATOM 3551 N N . ASP B 1 144 ? 37.279 30.354 7.780 1.00 18.31 144 ASP B N 1
ATOM 3552 C CA . ASP B 1 144 ? 37.312 31.110 9.026 1.00 20.55 144 ASP B CA 1
ATOM 3553 C C . ASP B 1 144 ? 36.274 30.521 9.963 1.00 22.03 144 ASP B C 1
ATOM 3554 O O . ASP B 1 144 ? 35.105 30.420 9.593 1.00 24.92 144 ASP B O 1
ATOM 3559 N N . GLY B 1 145 ? 36.697 30.135 11.160 1.00 24.19 145 GLY B N 1
ATOM 3560 C CA . GLY B 1 145 ? 35.770 29.732 12.213 1.00 23.66 145 GLY B CA 1
ATOM 3561 C C . GLY B 1 145 ? 35.965 28.326 12.745 1.00 22.34 145 GLY B C 1
ATOM 3562 O O . GLY B 1 145 ? 35.217 27.921 13.649 1.00 21.61 145 GLY B O 1
ATOM 3563 N N . THR B 1 146 ? 36.945 27.576 12.232 1.00 20.30 146 THR B N 1
ATOM 3564 C CA . THR B 1 146 ? 37.101 26.166 12.579 1.00 23.67 146 THR B CA 1
ATOM 3565 C C . THR B 1 146 ? 37.168 25.940 14.089 1.00 20.04 146 THR B C 1
ATOM 3566 O O . THR B 1 146 ? 36.531 25.020 14.611 1.00 21.95 146 THR B O 1
ATOM 3570 N N . GLU B 1 147 ? 37.940 26.754 14.807 1.00 21.70 147 GLU B N 1
ATOM 3571 C CA . GLU B 1 147 ? 38.116 26.558 16.248 1.00 22.57 147 GLU B CA 1
ATOM 3572 C C . GLU B 1 147 ? 37.226 27.477 17.092 1.00 22.22 147 GLU B C 1
ATOM 3573 O O . GLU B 1 147 ? 37.348 27.508 18.328 1.00 18.93 147 GLU B O 1
ATOM 3579 N N . ASN B 1 148 ? 36.338 28.217 16.453 1.00 17.83 148 ASN B N 1
ATOM 3580 C CA . ASN B 1 148 ? 35.325 28.982 17.160 1.00 17.31 148 ASN B CA 1
ATOM 3581 C C . ASN B 1 148 ? 34.422 28.042 17.956 1.00 19.35 148 ASN B C 1
ATOM 3582 O O . ASN B 1 148 ? 34.037 26.979 17.448 1.00 19.80 148 ASN B O 1
ATOM 3587 N N . PRO B 1 149 ? 34.035 28.405 19.182 1.00 19.50 149 PRO B N 1
ATOM 3588 C CA . PRO B 1 149 ? 33.050 27.599 19.915 1.00 20.08 149 PRO B CA 1
ATOM 3589 C C . PRO B 1 149 ? 31.782 27.398 19.098 1.00 19.74 149 PRO B C 1
ATOM 3590 O O . PRO B 1 149 ? 31.263 28.331 18.477 1.00 20.51 149 PRO B O 1
ATOM 3594 N N . GLN B 1 150 ? 31.276 26.167 19.119 1.00 18.74 150 GLN B N 1
ATOM 3595 C CA . GLN B 1 150 ? 30.201 25.736 18.231 1.00 20.95 150 GLN B CA 1
ATOM 3596 C C . GLN B 1 150 ? 28.900 25.423 18.955 1.00 21.18 150 GLN B C 1
ATOM 3597 O O . GLN B 1 150 ? 27.825 25.857 18.519 1.00 18.90 150 GLN B O 1
ATOM 3603 N N . PHE B 1 151 ? 28.961 24.658 20.043 1.00 17.72 151 PHE B N 1
ATOM 3604 C CA . PHE B 1 151 ? 27.767 24.369 20.823 1.00 18.94 151 PHE B CA 1
ATOM 3605 C C . PHE B 1 151 ? 27.241 25.640 21.482 1.00 19.35 151 PHE B C 1
ATOM 3606 O O . PHE B 1 151 ? 28.010 26.494 21.928 1.00 19.26 151 PHE B O 1
ATOM 3614 N N . ASN B 1 152 ? 25.914 25.729 21.598 1.00 21.11 152 ASN B N 1
ATOM 3615 C CA . ASN B 1 152 ? 25.292 26.887 22.236 1.00 21.16 152 ASN B CA 1
ATOM 3616 C C . ASN B 1 152 ? 25.898 27.171 23.607 1.00 23.37 152 ASN B C 1
ATOM 3617 O O . ASN B 1 152 ? 26.293 28.307 23.896 1.00 19.65 152 ASN B O 1
ATOM 3622 N N . ASP B 1 153 ? 25.980 26.143 24.466 1.00 22.52 153 ASP B N 1
ATOM 3623 C CA . ASP B 1 153 ? 26.447 26.343 25.837 1.00 24.80 153 ASP B CA 1
ATOM 3624 C C . ASP B 1 153 ? 27.889 26.834 25.875 1.00 23.05 153 ASP B C 1
ATOM 3625 O O . ASP B 1 153 ? 28.248 27.632 26.750 1.00 21.53 153 ASP B O 1
ATOM 3630 N N . ASP B 1 154 ? 28.740 26.330 24.969 1.00 20.45 154 ASP B N 1
ATOM 3631 C CA . ASP B 1 154 ? 30.121 26.803 24.896 1.00 21.33 154 ASP B CA 1
ATOM 3632 C C . ASP B 1 154 ? 30.174 28.257 24.439 1.00 18.10 154 ASP B C 1
ATOM 3633 O O . ASP B 1 154 ? 30.948 29.060 24.975 1.00 18.78 154 ASP B O 1
ATOM 3638 N N . ARG B 1 155 ? 29.363 28.611 23.440 1.00 17.18 155 ARG B N 1
ATOM 3639 C CA . ARG B 1 155 ? 29.344 29.988 22.952 1.00 16.46 155 ARG B CA 1
ATOM 3640 C C . ARG B 1 155 ? 28.924 30.948 24.067 1.00 18.33 155 ARG B C 1
ATOM 3641 O O . ARG B 1 155 ? 29.541 32.002 24.269 1.00 17.23 155 ARG B O 1
ATOM 3649 N N . ALA B 1 156 ? 27.916 30.563 24.847 1.00 16.92 156 ALA B N 1
ATOM 3650 C CA . ALA B 1 156 ? 27.484 31.397 25.968 1.00 17.28 156 ALA B CA 1
ATOM 3651 C C . ALA B 1 156 ? 28.554 31.493 27.049 1.00 19.49 156 ALA B C 1
ATOM 3652 O O . ALA B 1 156 ? 28.764 32.568 27.627 1.00 18.45 156 ALA B O 1
ATOM 3654 N N . GLU B 1 157 ? 29.221 30.374 27.361 1.00 18.52 157 GLU B N 1
ATOM 3655 C CA . GLU B 1 157 ? 30.213 30.395 28.439 1.00 21.09 157 GLU B CA 1
ATOM 3656 C C . GLU B 1 157 ? 31.381 31.292 28.052 1.00 20.90 157 GLU B C 1
ATOM 3657 O O . GLU B 1 157 ? 31.927 32.024 28.888 1.00 19.34 157 GLU B O 1
ATOM 3663 N N . VAL B 1 158 ? 31.746 31.284 26.771 1.00 17.32 158 VAL B N 1
ATOM 3664 C CA . VAL B 1 158 ? 32.890 32.069 26.327 1.00 17.03 158 VAL B CA 1
ATOM 3665 C C . VAL B 1 158 ? 32.545 33.550 26.228 1.00 18.87 158 VAL B C 1
ATOM 3666 O O . VAL B 1 158 ? 33.341 34.418 26.618 1.00 18.53 158 VAL B O 1
ATOM 3670 N N . ALA B 1 159 ? 31.354 33.870 25.740 1.00 17.98 159 ALA B N 1
ATOM 3671 C CA . ALA B 1 159 ? 31.048 35.244 25.369 1.00 16.65 159 ALA B CA 1
ATOM 3672 C C . ALA B 1 159 ? 30.460 36.084 26.498 1.00 17.76 159 ALA B C 1
ATOM 3673 O O . ALA B 1 159 ? 30.624 37.308 26.483 1.00 17.85 159 ALA B O 1
ATOM 3675 N N . LEU B 1 160 ? 29.738 35.488 27.443 1.00 18.22 160 LEU B N 1
ATOM 3676 C CA . LEU B 1 160 ? 28.809 36.241 28.282 1.00 17.56 160 LEU B CA 1
ATOM 3677 C C . LEU B 1 160 ? 29.356 36.454 29.683 1.00 19.63 160 LEU B C 1
ATOM 3678 O O . LEU B 1 160 ? 29.961 35.555 30.272 1.00 19.22 160 LEU B O 1
ATOM 3683 N N . LEU B 1 161 ? 29.110 37.639 30.233 1.00 20.19 161 LEU B N 1
ATOM 3684 C CA . LEU B 1 161 ? 29.538 37.876 31.604 1.00 19.39 161 LEU B CA 1
ATOM 3685 C C . LEU B 1 161 ? 28.730 36.980 32.544 1.00 23.87 161 LEU B C 1
ATOM 3686 O O . LEU B 1 161 ? 27.556 36.695 32.279 1.00 22.61 161 LEU B O 1
ATOM 3691 N N . PRO B 1 162 ? 29.331 36.507 33.625 1.00 20.00 162 PRO B N 1
ATOM 3692 C CA . PRO B 1 162 ? 28.692 35.498 34.475 1.00 26.53 162 PRO B CA 1
ATOM 3693 C C . PRO B 1 162 ? 27.668 36.109 35.428 1.00 25.85 162 PRO B C 1
ATOM 3694 O O . PRO B 1 162 ? 27.525 37.328 35.548 1.00 23.14 162 PRO B O 1
ATOM 3698 N N . GLU B 1 163 ? 26.977 35.221 36.151 1.00 27.22 163 GLU B N 1
ATOM 3699 C CA . GLU B 1 163 ? 25.855 35.650 36.982 1.00 29.16 163 GLU B CA 1
ATOM 3700 C C . GLU B 1 163 ? 26.283 36.603 38.089 1.00 28.87 163 GLU B C 1
ATOM 3701 O O . GLU B 1 163 ? 25.514 37.493 38.466 1.00 26.78 163 GLU B O 1
ATOM 3707 N N . ASP B 1 164 ? 27.494 36.456 38.621 1.00 29.31 164 ASP B N 1
ATOM 3708 C CA . ASP B 1 164 ? 27.862 37.351 39.710 1.00 30.01 164 ASP B CA 1
ATOM 3709 C C . ASP B 1 164 ? 28.380 38.701 39.216 1.00 29.79 164 ASP B C 1
ATOM 3710 O O . ASP B 1 164 ? 28.952 39.455 40.010 1.00 27.61 164 ASP B O 1
ATOM 3715 N N . SER B 1 165 ? 28.166 39.028 37.932 1.00 28.68 165 SER B N 1
ATOM 3716 C CA . SER B 1 165 ? 28.345 40.384 37.423 1.00 28.01 165 SER B CA 1
ATOM 3717 C C . SER B 1 165 ? 27.135 41.275 37.672 1.00 25.84 165 SER B C 1
ATOM 3718 O O . SER B 1 165 ? 27.088 42.383 37.128 1.00 23.56 165 SER B O 1
ATOM 3721 N N . GLY B 1 166 ? 26.154 40.823 38.453 1.00 24.67 166 GLY B N 1
ATOM 3722 C CA . GLY B 1 166 ? 25.015 41.680 38.747 1.00 24.07 166 GLY B CA 1
ATOM 3723 C C . GLY B 1 166 ? 24.212 41.989 37.493 1.00 23.79 166 GLY B C 1
ATOM 3724 O O . GLY B 1 166 ? 23.891 41.103 36.693 1.00 23.32 166 GLY B O 1
ATOM 3725 N N . VAL B 1 167 ? 23.887 43.271 37.305 1.00 25.37 167 VAL B N 1
ATOM 3726 C CA . VAL B 1 167 ? 23.108 43.656 36.132 1.00 26.08 167 VAL B CA 1
ATOM 3727 C C . VAL B 1 167 ? 23.889 43.434 34.851 1.00 22.41 167 VAL B C 1
ATOM 3728 O O . VAL B 1 167 ? 23.288 43.346 33.778 1.00 23.45 167 VAL B O 1
ATOM 3732 N N . PHE B 1 168 ? 25.213 43.317 34.937 1.00 21.35 168 PHE B N 1
ATOM 3733 C CA . PHE B 1 168 ? 26.025 43.115 33.743 1.00 21.57 168 PHE B CA 1
ATOM 3734 C C . PHE B 1 168 ? 26.038 41.674 33.259 1.00 23.27 168 PHE B C 1
ATOM 3735 O O . PHE B 1 168 ? 26.565 41.422 32.166 1.00 20.88 168 PHE B O 1
ATOM 3743 N N . ALA B 1 169 ? 25.486 40.737 34.040 1.00 21.33 169 ALA B N 1
ATOM 3744 C CA . ALA B 1 169 ? 25.401 39.346 33.612 1.00 21.88 169 ALA B CA 1
ATOM 3745 C C . ALA B 1 169 ? 24.699 39.240 32.268 1.00 21.88 169 ALA B C 1
ATOM 3746 O O . ALA B 1 169 ? 23.716 39.938 32.005 1.00 18.95 169 ALA B O 1
ATOM 3748 N N . ASP B 1 170 ? 25.209 38.347 31.413 1.00 20.09 170 ASP B N 1
ATOM 3749 C CA . ASP B 1 170 ? 24.678 38.075 30.078 1.00 21.71 170 ASP B CA 1
ATOM 3750 C C . ASP B 1 170 ? 24.862 39.237 29.112 1.00 19.75 170 ASP B C 1
ATOM 3751 O O . ASP B 1 170 ? 24.374 39.176 27.971 1.00 17.90 170 ASP B O 1
ATOM 3756 N N . GLY B 1 171 ? 25.559 40.291 29.526 1.00 18.22 171 GLY B N 1
ATOM 3757 C CA . GLY B 1 171 ? 26.197 41.181 28.580 1.00 17.73 171 GLY B CA 1
ATOM 3758 C C . GLY B 1 171 ? 27.483 40.564 28.042 1.00 15.97 171 GLY B C 1
ATOM 3759 O O . GLY B 1 171 ? 27.869 39.452 28.395 1.00 16.72 171 GLY B O 1
ATOM 3760 N N . SER B 1 172 ? 28.151 41.311 27.158 1.00 16.86 172 SER B N 1
ATOM 3761 C CA . SER B 1 172 ? 29.339 40.808 26.483 1.00 15.54 172 SER B CA 1
ATOM 3762 C C . SER B 1 172 ? 30.162 41.995 26.004 1.00 19.22 172 SER B C 1
ATOM 3763 O O . SER B 1 172 ? 29.613 43.051 25.680 1.00 17.93 172 SER B O 1
ATOM 3766 N N . PHE B 1 173 ? 31.482 41.822 25.968 1.00 16.73 173 PHE B N 1
ATOM 3767 C CA . PHE B 1 173 ? 32.354 42.851 25.416 1.00 16.54 173 PHE B CA 1
ATOM 3768 C C . PHE B 1 173 ? 32.582 42.590 23.934 1.00 18.05 173 PHE B C 1
ATOM 3769 O O . PHE B 1 173 ? 32.841 41.456 23.531 1.00 19.41 173 PHE B O 1
ATOM 3777 N N . ILE B 1 174 ? 32.491 43.642 23.124 1.00 17.99 174 ILE B N 1
ATOM 3778 C CA . ILE B 1 174 ? 32.675 43.537 21.676 1.00 17.36 174 ILE B CA 1
ATOM 3779 C C . ILE B 1 174 ? 33.999 44.173 21.300 1.00 17.03 174 ILE B C 1
ATOM 3780 O O . ILE B 1 174 ? 34.279 45.315 21.685 1.00 17.72 174 ILE B O 1
ATOM 3785 N N . PHE B 1 175 ? 34.791 43.449 20.520 1.00 16.33 175 PHE B N 1
ATOM 3786 C CA . PHE B 1 175 ? 35.941 44.000 19.812 1.00 16.73 175 PHE B CA 1
ATOM 3787 C C . PHE B 1 175 ? 35.632 43.941 18.322 1.00 17.27 175 PHE B C 1
ATOM 3788 O O . PHE B 1 175 ? 35.384 42.856 17.791 1.00 17.07 175 PHE B O 1
ATOM 3796 N N . ALA B 1 176 ? 35.653 45.096 17.655 1.00 17.64 176 ALA B N 1
ATOM 3797 C CA . ALA B 1 176 ? 35.332 45.194 16.234 1.00 17.24 176 ALA B CA 1
ATOM 3798 C C . ALA B 1 176 ? 36.449 45.928 15.508 1.00 16.73 176 ALA B C 1
ATOM 3799 O O . ALA B 1 176 ? 36.884 46.994 15.954 1.00 16.41 176 ALA B O 1
ATOM 3801 N N . GLN B 1 177 ? 36.899 45.363 14.390 1.00 16.61 177 GLN B N 1
ATOM 3802 C CA . GLN B 1 177 ? 38.046 45.904 13.657 1.00 16.64 177 GLN B CA 1
ATOM 3803 C C . GLN B 1 177 ? 37.991 45.423 12.216 1.00 16.43 177 GLN B C 1
ATOM 3804 O O . GLN B 1 177 ? 38.020 44.213 11.968 1.00 17.20 177 GLN B O 1
ATOM 3810 N N . ARG B 1 178 ? 37.937 46.357 11.269 1.00 18.30 178 ARG B N 1
ATOM 3811 C CA . ARG B 1 178 ? 37.880 46.006 9.857 1.00 16.83 178 ARG B CA 1
ATOM 3812 C C . ARG B 1 178 ? 39.295 45.834 9.307 1.00 17.07 178 ARG B C 1
ATOM 3813 O O . ARG B 1 178 ? 40.164 46.680 9.539 1.00 18.40 178 ARG B O 1
ATOM 3821 N N . TYR B 1 179 ? 39.520 44.744 8.584 1.00 17.42 179 TYR B N 1
ATOM 3822 C CA . TYR B 1 179 ? 40.794 44.473 7.930 1.00 17.90 179 TYR B CA 1
ATOM 3823 C C . TYR B 1 179 ? 40.645 44.602 6.421 1.00 19.62 179 TYR B C 1
ATOM 3824 O O . TYR B 1 179 ? 39.610 44.230 5.860 1.00 18.68 179 TYR B O 1
ATOM 3833 N N . ALA B 1 180 ? 41.678 45.135 5.766 1.00 17.90 180 ALA B N 1
ATOM 3834 C CA . ALA B 1 180 ? 41.751 45.166 4.309 1.00 18.86 180 ALA B CA 1
ATOM 3835 C C . ALA B 1 180 ? 42.920 44.302 3.864 1.00 20.79 180 ALA B C 1
ATOM 3836 O O . ALA B 1 180 ? 44.033 44.458 4.376 1.00 20.99 180 ALA B O 1
ATOM 3838 N N . HIS B 1 181 ? 42.669 43.394 2.916 1.00 18.53 181 HIS B N 1
ATOM 3839 C CA . HIS B 1 181 ? 43.661 42.422 2.460 1.00 18.64 181 HIS B CA 1
ATOM 3840 C C . HIS B 1 181 ? 44.390 42.917 1.215 1.00 22.25 181 HIS B C 1
ATOM 3841 O O . HIS B 1 181 ? 43.829 43.640 0.387 1.00 21.43 181 HIS B O 1
ATOM 3848 N N . ASP B 1 182 ? 45.657 42.513 1.095 1.00 19.96 182 ASP B N 1
ATOM 3849 C CA . ASP B 1 182 ? 46.433 42.693 -0.135 1.00 24.40 182 ASP B CA 1
ATOM 3850 C C . ASP B 1 182 ? 46.440 41.343 -0.847 1.00 22.70 182 ASP B C 1
ATOM 3851 O O . ASP B 1 182 ? 47.349 40.535 -0.709 1.00 20.86 182 ASP B O 1
ATOM 3856 N N . LEU B 1 183 ? 45.380 41.096 -1.611 1.00 20.29 183 LEU B N 1
ATOM 3857 C CA . LEU B 1 183 ? 45.224 39.784 -2.216 1.00 21.69 183 LEU B CA 1
ATOM 3858 C C . LEU B 1 183 ? 46.234 39.566 -3.329 1.00 23.19 183 LEU B C 1
ATOM 3859 O O . LEU B 1 183 ? 46.599 38.421 -3.617 1.00 23.10 183 LEU B O 1
ATOM 3864 N N . GLU B 1 184 ? 46.675 40.644 -3.978 1.00 21.83 184 GLU B N 1
ATOM 3865 C CA . GLU B 1 184 ? 47.674 40.512 -5.033 1.00 27.28 184 GLU B CA 1
ATOM 3866 C C . GLU B 1 184 ? 48.992 39.991 -4.465 1.00 24.63 184 GLU B C 1
ATOM 3867 O O . GLU B 1 184 ? 49.627 39.105 -5.053 1.00 21.64 184 GLU B O 1
ATOM 3873 N N . LYS B 1 185 ? 49.395 40.500 -3.301 1.00 21.29 185 LYS B N 1
ATOM 3874 C CA . LYS B 1 185 ? 50.583 39.978 -2.630 1.00 22.55 185 LYS B CA 1
ATOM 3875 C C . LYS B 1 185 ? 50.353 38.552 -2.144 1.00 21.46 185 LYS B C 1
ATOM 3876 O O . LYS B 1 185 ? 51.222 37.684 -2.296 1.00 22.23 185 LYS B O 1
ATOM 3882 N N . TRP B 1 186 ? 49.171 38.294 -1.581 1.00 21.11 186 TRP B N 1
ATOM 3883 C CA . TRP B 1 186 ? 48.831 36.966 -1.085 1.00 21.44 186 TRP B CA 1
ATOM 3884 C C . TRP B 1 186 ? 48.880 35.920 -2.192 1.00 20.52 186 TRP B C 1
ATOM 3885 O O . TRP B 1 186 ? 49.399 34.815 -1.990 1.00 17.35 186 TRP B O 1
ATOM 3896 N N . LYS B 1 187 ? 48.339 36.252 -3.367 1.00 19.57 187 LYS B N 1
ATOM 3897 C CA . LYS B 1 187 ? 48.146 35.267 -4.427 1.00 22.79 187 LYS B CA 1
ATOM 3898 C C . LYS B 1 187 ? 49.446 34.855 -5.098 1.00 22.72 187 LYS B C 1
ATOM 3899 O O . LYS B 1 187 ? 49.464 33.840 -5.804 1.00 23.91 187 LYS B O 1
ATOM 3905 N N . ARG B 1 188 ? 50.527 35.606 -4.898 1.00 24.24 188 ARG B N 1
ATOM 3906 C CA . ARG B 1 188 ? 51.828 35.220 -5.437 1.00 27.55 188 ARG B CA 1
ATOM 3907 C C . ARG B 1 188 ? 52.504 34.122 -4.628 1.00 28.09 188 ARG B C 1
ATOM 3908 O O . ARG B 1 188 ? 53.475 33.531 -5.111 1.00 24.48 188 ARG B O 1
ATOM 3916 N N . LEU B 1 189 ? 52.015 33.842 -3.422 1.00 21.35 189 LEU B N 1
ATOM 3917 C CA . LEU B 1 189 ? 52.582 32.806 -2.573 1.00 20.54 189 LEU B CA 1
ATOM 3918 C C . LEU B 1 189 ? 52.155 31.427 -3.050 1.00 18.75 189 LEU B C 1
ATOM 3919 O O . LEU B 1 189 ? 51.063 31.248 -3.579 1.00 17.86 189 LEU B O 1
ATOM 3924 N N . LYS B 1 190 ? 53.021 30.442 -2.827 1.00 20.72 190 LYS B N 1
ATOM 3925 C CA . LYS B 1 190 ? 52.628 29.047 -2.970 1.00 21.70 190 LYS B CA 1
ATOM 3926 C C . LYS B 1 190 ? 51.596 28.690 -1.907 1.00 20.81 190 LYS B C 1
ATOM 3927 O O . LYS B 1 190 ? 51.571 29.279 -0.823 1.00 18.10 190 LYS B O 1
ATOM 3933 N N . VAL B 1 191 ? 50.753 27.696 -2.207 1.00 19.10 191 VAL B N 1
ATOM 3934 C CA . VAL B 1 191 ? 49.725 27.307 -1.239 1.00 19.58 191 VAL B CA 1
ATOM 3935 C C . VAL B 1 191 ? 50.359 26.772 0.040 1.00 21.00 191 VAL B C 1
ATOM 3936 O O . VAL B 1 191 ? 49.883 27.061 1.141 1.00 17.68 191 VAL B O 1
ATOM 3940 N N . ASP B 1 192 ? 51.436 25.979 -0.079 1.00 18.74 192 ASP B N 1
ATOM 3941 C CA . ASP B 1 192 ? 52.145 25.522 1.117 1.00 20.07 192 ASP B CA 1
ATOM 3942 C C . ASP B 1 192 ? 52.568 26.686 1.997 1.00 20.19 192 ASP B C 1
ATOM 3943 O O . ASP B 1 192 ? 52.522 26.592 3.229 1.00 21.26 192 ASP B O 1
ATOM 3948 N N . THR B 1 193 ? 53.007 27.788 1.383 1.00 19.27 193 THR B N 1
ATOM 3949 C CA . THR B 1 193 ? 53.440 28.934 2.176 1.00 19.05 193 THR B CA 1
ATOM 3950 C C . THR B 1 193 ? 52.263 29.595 2.872 1.00 19.90 193 THR B C 1
ATOM 3951 O O . THR B 1 193 ? 52.350 29.928 4.062 1.00 17.67 193 THR B O 1
ATOM 3955 N N . GLN B 1 194 ? 51.147 29.786 2.154 1.00 17.22 194 GLN B N 1
ATOM 3956 C CA . GLN B 1 194 ? 49.941 30.300 2.805 1.00 19.06 194 GLN B CA 1
ATOM 3957 C C . GLN B 1 194 ? 49.550 29.431 3.994 1.00 17.62 194 GLN B C 1
ATOM 3958 O O . GLN B 1 194 ? 49.117 29.940 5.034 1.00 17.09 194 GLN B O 1
ATOM 3964 N N . GLU B 1 195 ? 49.679 28.109 3.853 1.00 18.69 195 GLU B N 1
ATOM 3965 C CA . GLU B 1 195 ? 49.338 27.229 4.967 1.00 16.97 195 GLU B CA 1
ATOM 3966 C C . GLU B 1 195 ? 50.318 27.407 6.129 1.00 22.07 195 GLU B C 1
ATOM 3967 O O . GLU B 1 195 ? 49.913 27.328 7.300 1.00 18.18 195 GLU B O 1
ATOM 3973 N N . GLN B 1 196 ? 51.589 27.694 5.832 1.00 16.83 196 GLN B N 1
ATOM 3974 C CA . GLN B 1 196 ? 52.547 28.010 6.894 1.00 21.39 196 GLN B CA 1
ATOM 3975 C C . GLN B 1 196 ? 52.180 29.304 7.607 1.00 22.24 196 GLN B C 1
ATOM 3976 O O . GLN B 1 196 ? 52.397 29.432 8.819 1.00 20.62 196 GLN B O 1
ATOM 3982 N N . ILE B 1 197 ? 51.629 30.269 6.869 1.00 16.85 197 ILE B N 1
ATOM 3983 C CA . ILE B 1 197 ? 51.271 31.562 7.439 1.00 18.17 197 ILE B CA 1
ATOM 3984 C C . ILE B 1 197 ? 50.040 31.430 8.326 1.00 20.41 197 ILE B C 1
ATOM 3985 O O . ILE B 1 197 ? 49.928 32.099 9.364 1.00 18.38 197 ILE B O 1
ATOM 3990 N N . MET B 1 198 ? 49.097 30.570 7.934 1.00 19.35 198 MET B N 1
ATOM 3991 C CA . MET B 1 198 ? 47.846 30.486 8.662 1.00 16.90 198 MET B CA 1
ATOM 3992 C C . MET B 1 198 ? 47.949 29.469 9.796 1.00 19.85 198 MET B C 1
ATOM 3993 O O . MET B 1 198 ? 47.420 29.703 10.888 1.00 17.73 198 MET B O 1
ATOM 3998 N N . GLY B 1 199 ? 48.623 28.333 9.549 1.00 18.25 199 GLY B N 1
ATOM 3999 C CA . GLY B 1 199 ? 48.694 27.240 10.504 1.00 19.57 199 GLY B CA 1
ATOM 4000 C C . GLY B 1 199 ? 47.693 26.118 10.293 1.00 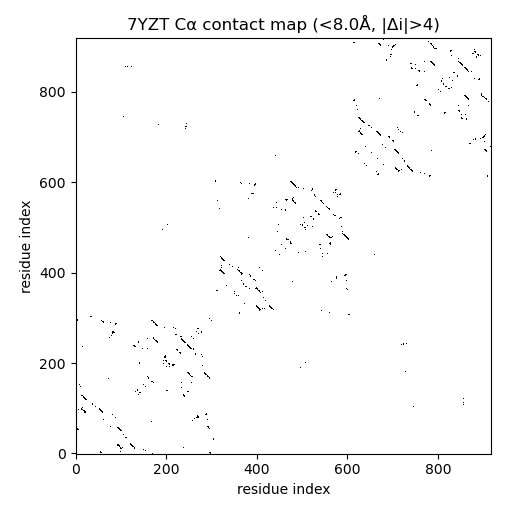20.36 199 GLY B C 1
ATOM 4001 O O . GLY B 1 199 ? 47.678 25.168 11.091 1.00 18.76 199 GLY B O 1
ATOM 4002 N N . ARG B 1 200 ? 46.848 26.215 9.259 1.00 18.45 200 ARG B N 1
ATOM 4003 C CA . ARG B 1 200 ? 45.884 25.192 8.869 1.00 16.27 200 ARG B CA 1
ATOM 4004 C C . ARG B 1 200 ? 45.976 24.989 7.356 1.00 17.85 200 ARG B C 1
ATOM 4005 O O . ARG B 1 200 ? 46.490 25.843 6.628 1.00 17.48 200 ARG B O 1
ATOM 4013 N N . THR B 1 201 ? 45.473 23.856 6.863 1.00 19.58 201 THR B N 1
ATOM 4014 C CA . THR B 1 201 ? 45.486 23.646 5.419 1.00 17.80 201 THR B CA 1
ATOM 4015 C C . THR B 1 201 ? 44.384 24.463 4.750 1.00 18.93 201 THR B C 1
ATOM 4016 O O . THR B 1 201 ? 43.353 24.774 5.353 1.00 17.42 201 THR B O 1
ATOM 4020 N N . LYS B 1 202 ? 44.610 24.797 3.479 1.00 17.33 202 LYS B N 1
ATOM 4021 C CA . LYS B 1 202 ? 43.735 25.741 2.794 1.00 16.58 202 LYS B CA 1
ATOM 4022 C C . LYS B 1 202 ? 42.387 25.108 2.431 1.00 15.51 202 LYS B C 1
ATOM 4023 O O . LYS B 1 202 ? 41.328 25.655 2.758 1.00 17.43 202 LYS B O 1
ATOM 4029 N N . LEU B 1 203 ? 42.395 23.953 1.760 1.00 17.66 203 LEU B N 1
ATOM 4030 C CA . LEU B 1 203 ? 41.122 23.365 1.344 1.00 17.33 203 LEU B CA 1
ATOM 4031 C C . LEU B 1 203 ? 40.288 22.939 2.549 1.00 16.50 203 LEU B C 1
ATOM 4032 O O . LEU B 1 203 ? 39.117 23.306 2.662 1.00 17.17 203 LEU B O 1
ATOM 4037 N N . GLU B 1 204 ? 40.891 22.195 3.486 1.00 16.63 204 GLU B N 1
ATOM 4038 C CA . GLU B 1 204 ? 40.136 21.490 4.517 1.00 21.38 204 GLU B CA 1
ATOM 4039 C C . GLU B 1 204 ? 40.138 22.177 5.876 1.00 21.10 204 GLU B C 1
ATOM 4040 O O . GLU B 1 204 ? 39.281 21.854 6.704 1.00 20.46 204 GLU B O 1
ATOM 4046 N N . SER B 1 205 ? 41.081 23.091 6.131 1.00 18.03 205 SER B N 1
ATOM 4047 C CA . SER B 1 205 ? 41.292 23.675 7.464 1.00 17.38 205 SER B CA 1
ATOM 4048 C C . SER B 1 205 ? 41.715 22.610 8.483 1.00 20.84 205 SER B C 1
ATOM 4049 O O . SER B 1 205 ? 41.317 22.639 9.652 1.00 20.35 205 SER B O 1
ATOM 4052 N N . ILE B 1 206 ? 42.541 21.667 8.047 1.00 18.92 206 ILE B N 1
ATOM 4053 C CA . ILE B 1 206 ? 43.164 20.737 8.985 1.00 20.72 206 ILE B CA 1
ATOM 4054 C C . ILE B 1 206 ? 44.363 21.429 9.622 1.00 21.88 206 ILE B C 1
ATOM 4055 O O . ILE B 1 206 ? 45.165 22.060 8.924 1.00 20.23 206 ILE B O 1
ATOM 4060 N N . GLU B 1 207 ? 44.491 21.324 10.949 1.00 23.00 207 GLU B N 1
ATOM 4061 C CA . GLU B 1 207 ? 45.587 21.992 11.646 1.00 22.36 207 GLU B CA 1
ATOM 4062 C C . GLU B 1 207 ? 46.932 21.364 11.290 1.00 23.80 207 GLU B C 1
ATOM 4063 O O . GLU B 1 207 ? 47.068 20.138 11.227 1.00 24.13 207 GLU B O 1
ATOM 4069 N N . LEU B 1 208 ? 47.933 22.212 11.051 1.00 23.35 208 LEU B N 1
ATOM 4070 C CA . LEU B 1 208 ? 49.272 21.713 10.761 1.00 26.77 208 LEU B CA 1
ATOM 4071 C C . LEU B 1 208 ? 49.872 21.083 12.013 1.00 29.19 208 LEU B C 1
ATOM 4072 O O . LEU B 1 208 ? 49.604 21.516 13.137 1.00 26.55 208 LEU B O 1
ATOM 4077 N N . ASP B 1 209 ? 50.692 20.053 11.804 1.00 27.52 209 ASP B N 1
ATOM 4078 C CA . ASP B 1 209 ? 51.366 19.391 12.913 1.00 33.57 209 ASP B CA 1
ATOM 4079 C C . ASP B 1 209 ? 52.311 20.352 13.632 1.00 33.83 209 ASP B C 1
ATOM 4080 O O . ASP B 1 209 ? 52.706 21.401 13.114 1.00 27.53 209 ASP B O 1
ATOM 4085 N N . ASN B 1 210 ? 52.696 19.954 14.839 1.00 35.62 210 ASN B N 1
ATOM 4086 C CA . ASN B 1 210 ? 53.526 20.814 15.672 1.00 36.61 210 ASN B CA 1
ATOM 4087 C C . ASN B 1 210 ? 54.894 21.041 15.038 1.00 36.48 210 ASN B C 1
ATOM 4088 O O . ASN B 1 210 ? 55.449 22.141 15.123 1.00 37.01 210 ASN B O 1
ATOM 4093 N N . GLU B 1 211 ? 55.450 20.012 14.393 1.00 33.14 211 GLU B N 1
ATOM 4094 C CA . GLU B 1 211 ? 56.708 20.179 13.673 1.00 37.49 211 GLU B CA 1
ATOM 4095 C C . GLU B 1 211 ? 56.587 21.155 12.515 1.00 36.06 211 GLU B C 1
ATOM 4096 O O . GLU B 1 211 ? 57.561 21.837 12.170 1.00 36.91 211 GLU B O 1
ATOM 4102 N N . VAL B 1 212 ? 55.421 21.210 11.880 1.00 31.10 212 VAL B N 1
ATOM 4103 C CA . VAL B 1 212 ? 55.313 21.845 10.577 1.00 33.23 212 VAL B CA 1
ATOM 4104 C C . VAL B 1 212 ? 54.818 23.276 10.760 1.00 30.31 212 VAL B C 1
ATOM 4105 O O . VAL B 1 212 ? 55.119 24.157 9.946 1.00 29.24 212 VAL B O 1
ATOM 4109 N N . LYS B 1 213 ? 54.103 23.531 11.855 1.00 30.15 213 LYS B N 1
ATOM 4110 C CA . LYS B 1 213 ? 53.528 24.853 12.094 1.00 27.32 213 LYS B CA 1
ATOM 4111 C C . LYS B 1 213 ? 54.568 25.797 12.691 1.00 30.05 213 LYS B C 1
ATOM 4112 O O . LYS B 1 213 ? 55.081 25.527 13.788 1.00 27.33 213 LYS B O 1
ATOM 4118 N N . PRO B 1 214 ? 54.902 26.900 12.025 1.00 27.36 214 PRO B N 1
ATOM 4119 C CA . PRO B 1 214 ? 55.891 27.825 12.586 1.00 25.51 214 PRO B CA 1
ATOM 4120 C C . PRO B 1 214 ? 55.301 28.651 13.724 1.00 25.93 214 PRO B C 1
ATOM 4121 O O . PRO B 1 214 ? 54.087 28.785 13.880 1.00 22.65 214 PRO B O 1
ATOM 4125 N N . GLU B 1 215 ? 56.200 29.192 14.545 1.00 22.48 215 GLU B N 1
ATOM 4126 C CA . GLU B 1 215 ? 55.801 29.985 15.698 1.00 28.10 215 GLU B CA 1
ATOM 4127 C C . GLU B 1 215 ? 55.110 31.278 15.301 1.00 21.08 215 GLU B C 1
ATOM 4128 O O . GLU B 1 215 ? 54.411 31.861 16.125 1.00 22.72 215 GLU B O 1
ATOM 4134 N N . ASN B 1 216 ? 55.298 31.753 14.069 1.00 22.67 216 ASN B N 1
ATOM 4135 C CA . ASN B 1 216 ? 54.691 33.007 13.648 1.00 21.97 216 ASN B CA 1
ATOM 4136 C C . ASN B 1 216 ? 53.449 32.787 12.782 1.00 18.90 216 ASN B C 1
ATOM 4137 O O . ASN B 1 216 ? 52.940 33.746 12.196 1.00 18.73 216 ASN B O 1
ATOM 4142 N N . ALA B 1 217 ? 52.949 31.555 12.700 1.00 20.58 217 ALA B N 1
ATOM 4143 C CA . ALA B 1 217 ? 51.667 31.308 12.044 1.00 19.74 217 ALA B CA 1
ATOM 4144 C C . ALA B 1 217 ? 50.537 31.985 12.806 1.00 19.68 217 ALA B C 1
ATOM 4145 O O . ALA B 1 217 ? 50.603 32.180 14.024 1.00 17.41 217 ALA B O 1
ATOM 4147 N N . HIS B 1 218 ? 49.481 32.342 12.067 1.00 19.27 218 HIS B N 1
ATOM 4148 C CA . HIS B 1 218 ? 48.393 33.109 12.652 1.00 18.12 218 HIS B CA 1
ATOM 4149 C C . HIS B 1 218 ? 47.806 32.412 13.874 1.00 20.59 218 HIS B C 1
ATOM 4150 O O . HIS B 1 218 ? 47.684 33.018 14.948 1.00 19.77 218 HIS B O 1
ATOM 4157 N N . ILE B 1 219 ? 47.462 31.128 13.748 1.00 18.09 219 ILE B N 1
ATOM 4158 C CA . ILE B 1 219 ? 46.822 30.459 14.882 1.00 17.37 219 ILE B CA 1
ATOM 4159 C C . ILE B 1 219 ? 47.813 30.043 15.961 1.00 21.45 219 ILE B C 1
ATOM 4160 O O . ILE B 1 219 ? 47.388 29.666 17.058 1.00 21.50 219 ILE B O 1
ATOM 4165 N N . ALA B 1 220 ? 49.120 30.105 15.700 1.00 18.15 220 ALA B N 1
ATOM 4166 C CA . ALA B 1 220 ? 50.070 30.006 16.805 1.00 20.33 220 ALA B CA 1
ATOM 4167 C C . ALA B 1 220 ? 49.998 31.251 17.679 1.00 23.17 220 ALA B C 1
ATOM 4168 O O . ALA B 1 220 ? 50.112 31.172 18.909 1.00 20.54 220 ALA B O 1
ATOM 4170 N N . ARG B 1 221 ? 49.765 32.406 17.060 1.00 18.16 221 ARG B N 1
ATOM 4171 C CA . ARG B 1 221 ? 49.721 33.652 17.813 1.00 20.56 221 ARG B CA 1
ATOM 4172 C C . ARG B 1 221 ? 48.372 33.873 18.495 1.00 20.04 221 ARG B C 1
ATOM 4173 O O . ARG B 1 221 ? 48.326 34.466 19.580 1.00 20.80 221 ARG B O 1
ATOM 4181 N N . THR B 1 222 ? 47.272 33.406 17.903 1.00 19.16 222 THR B N 1
ATOM 4182 C CA . THR B 1 222 ? 45.956 33.668 18.472 1.00 19.65 222 THR B CA 1
ATOM 4183 C C . THR B 1 222 ? 45.481 32.581 19.432 1.00 23.57 222 THR B C 1
ATOM 4184 O O . THR B 1 222 ? 44.395 32.723 20.010 1.00 21.38 222 THR B O 1
ATOM 4188 N N . VAL B 1 223 ? 46.244 31.501 19.601 1.00 20.08 223 VAL B N 1
ATOM 4189 C CA . VAL B 1 223 ? 45.982 30.519 20.651 1.00 23.30 223 VAL B CA 1
ATOM 4190 C C . VAL B 1 223 ? 46.750 30.973 21.887 1.00 25.14 223 VAL B C 1
ATOM 4191 O O . VAL B 1 223 ? 47.979 31.085 21.846 1.00 25.29 223 VAL B O 1
ATOM 4195 N N . VAL B 1 224 ? 46.031 31.258 22.980 1.00 26.89 224 VAL B N 1
ATOM 4196 C CA . VAL B 1 224 ? 46.626 31.815 24.193 1.00 26.65 224 VAL B CA 1
ATOM 4197 C C . VAL B 1 224 ? 46.158 31.026 25.413 1.00 32.01 224 VAL B C 1
ATOM 4198 O O . VAL B 1 224 ? 45.036 30.512 25.445 1.00 28.24 224 VAL B O 1
ATOM 4202 N N . GLU B 1 225 ? 47.024 30.939 26.433 1.00 34.95 225 GLU B N 1
ATOM 4203 C CA . GLU B 1 225 ? 46.699 30.211 27.655 1.00 38.43 225 GLU B CA 1
ATOM 4204 C C . GLU B 1 225 ? 46.760 31.129 28.870 1.00 39.71 225 GLU B C 1
ATOM 4205 O O . GLU B 1 225 ? 47.410 32.180 28.848 1.00 35.73 225 GLU B O 1
ATOM 4211 N N . ASP B 1 226 ? 46.089 30.705 29.951 1.00 41.12 226 ASP B N 1
ATOM 4212 C CA . ASP B 1 226 ? 46.120 31.419 31.222 1.00 45.12 226 ASP B CA 1
ATOM 4213 C C . ASP B 1 226 ? 47.287 30.923 32.077 1.00 50.74 226 ASP B C 1
ATOM 4214 O O . ASP B 1 226 ? 48.089 30.088 31.648 1.00 48.33 226 ASP B O 1
ATOM 4219 N N . GLU B 1 227 ? 47.353 31.416 33.321 1.00 54.46 227 GLU B N 1
ATOM 4220 C CA . GLU B 1 227 ? 48.426 31.053 34.245 1.00 57.65 227 GLU B CA 1
ATOM 4221 C C . GLU B 1 227 ? 48.552 29.546 34.396 1.00 56.86 227 GLU B C 1
ATOM 4222 O O . GLU B 1 227 ? 49.662 29.003 34.390 1.00 62.52 227 GLU B O 1
ATOM 4228 N N . ASN B 1 228 ? 47.425 28.856 34.537 1.00 54.73 228 ASN B N 1
ATOM 4229 C CA . ASN B 1 228 ? 47.389 27.405 34.661 1.00 57.01 228 ASN B CA 1
ATOM 4230 C C . ASN B 1 228 ? 47.613 26.690 33.339 1.00 53.69 228 ASN B C 1
ATOM 4231 O O . ASN B 1 228 ? 47.442 25.468 33.279 1.00 52.82 228 ASN B O 1
ATOM 4236 N N . GLY B 1 229 ? 47.967 27.418 32.282 1.00 54.49 229 GLY B N 1
ATOM 4237 C CA . GLY B 1 229 ? 48.140 26.800 30.985 1.00 47.99 229 GLY B CA 1
ATOM 4238 C C . GLY B 1 229 ? 46.861 26.358 30.314 1.00 49.13 229 GLY B C 1
ATOM 4239 O O . GLY B 1 229 ? 46.914 25.571 29.367 1.00 48.80 229 GLY B O 1
ATOM 4240 N N . GLU B 1 230 ? 45.706 26.831 30.779 1.00 45.42 230 GLU B N 1
ATOM 4241 C CA . GLU B 1 230 ? 44.430 26.515 30.147 1.00 47.11 230 GLU B CA 1
ATOM 4242 C C . GLU B 1 230 ? 44.154 27.488 29.006 1.00 39.60 230 GLU B C 1
ATOM 4243 O O . GLU B 1 230 ? 44.454 28.679 29.114 1.00 37.58 230 GLU B O 1
ATOM 4249 N N . GLU B 1 231 ? 43.582 26.978 27.916 1.00 40.16 231 GLU B N 1
ATOM 4250 C CA . GLU B 1 231 ? 43.332 27.826 26.757 1.00 38.36 231 GLU B CA 1
ATOM 4251 C C . GLU B 1 231 ? 42.244 28.846 27.061 1.00 34.41 231 GLU B C 1
ATOM 4252 O O . GLU B 1 231 ? 41.267 28.552 27.757 1.00 35.08 231 GLU B O 1
ATOM 4258 N N . MET B 1 232 ? 42.432 30.061 26.560 1.00 27.16 232 MET B N 1
ATOM 4259 C CA . MET B 1 232 ? 41.452 31.124 26.697 1.00 24.16 232 MET B CA 1
ATOM 4260 C C . MET B 1 232 ? 40.820 31.378 25.331 1.00 25.61 232 MET B C 1
ATOM 4261 O O . MET B 1 232 ? 41.518 31.416 24.313 1.00 24.71 232 MET B O 1
ATOM 4266 N N . GLU B 1 233 ? 39.502 31.511 25.303 1.00 21.03 233 GLU B N 1
ATOM 4267 C CA . GLU B 1 233 ? 38.771 31.583 24.045 1.00 22.58 233 GLU B CA 1
ATOM 4268 C C . GLU B 1 233 ? 37.963 32.866 23.910 1.00 18.93 233 GLU B C 1
ATOM 4269 O O . GLU B 1 233 ? 37.630 33.531 24.894 1.00 19.74 233 GLU B O 1
ATOM 4275 N N . ILE B 1 234 ? 37.614 33.178 22.655 1.00 19.21 234 ILE B N 1
ATOM 4276 C CA . ILE B 1 234 ? 36.674 34.243 22.321 1.00 17.33 234 ILE B CA 1
ATOM 4277 C C . ILE B 1 234 ? 35.643 33.683 21.344 1.00 19.20 234 ILE B C 1
ATOM 4278 O O . ILE B 1 234 ? 35.823 32.610 20.760 1.00 17.66 234 ILE B O 1
ATOM 4283 N N . LEU B 1 235 ? 34.537 34.422 21.184 1.00 16.16 235 LEU B N 1
ATOM 4284 C CA . LEU B 1 235 ? 33.447 34.045 20.282 1.00 18.27 235 LEU B CA 1
ATOM 4285 C C . LEU B 1 235 ? 33.498 34.999 19.093 1.00 17.79 235 LEU B C 1
ATOM 4286 O O . LEU B 1 235 ? 33.100 36.161 19.199 1.00 17.64 235 LEU B O 1
ATOM 4291 N N . ARG B 1 236 ? 34.014 34.519 17.968 1.00 17.73 236 ARG B N 1
ATOM 4292 C CA . ARG B 1 236 ? 34.135 35.372 16.789 1.00 19.08 236 ARG B CA 1
ATOM 4293 C C . ARG B 1 236 ? 32.864 35.344 15.953 1.00 14.52 236 ARG B C 1
ATOM 4294 O O . ARG B 1 236 ? 32.203 34.312 15.824 1.00 19.86 236 ARG B O 1
ATOM 4302 N N . HIS B 1 237 ? 32.556 36.494 15.342 1.00 15.07 237 HIS B N 1
ATOM 4303 C CA . HIS B 1 237 ? 31.430 36.643 14.425 1.00 16.42 237 HIS B CA 1
ATOM 4304 C C . HIS B 1 237 ? 31.857 37.329 13.124 1.00 17.53 237 HIS B C 1
ATOM 4305 O O . HIS B 1 237 ? 31.011 37.908 12.429 1.00 17.75 237 HIS B O 1
ATOM 4312 N N . SER B 1 238 ? 33.152 37.277 12.798 1.00 15.98 238 SER B N 1
ATOM 4313 C CA . SER B 1 238 ? 33.714 37.974 11.646 1.00 16.52 238 SER B CA 1
ATOM 4314 C C . SER B 1 238 ? 33.034 37.549 10.348 1.00 18.78 238 SER B C 1
ATOM 4315 O O . SER B 1 238 ? 32.594 36.402 10.200 1.00 17.86 238 SER B O 1
ATOM 4318 N N . LEU B 1 239 ? 32.959 38.490 9.392 1.00 16.68 239 LEU B N 1
ATOM 4319 C CA . LEU B 1 239 ? 32.374 38.219 8.061 1.00 18.23 239 LEU B CA 1
ATOM 4320 C C . LEU B 1 239 ? 33.117 38.975 6.968 1.00 17.77 239 LEU B C 1
ATOM 4321 O O . LEU B 1 239 ? 33.486 40.146 7.168 1.00 16.52 239 LEU B O 1
ATOM 4326 N N . PRO B 1 240 ? 33.329 38.345 5.813 1.00 14.96 240 PRO B N 1
ATOM 4327 C CA . PRO B 1 240 ? 33.976 39.025 4.690 1.00 15.79 240 PRO B CA 1
ATOM 4328 C C . PRO B 1 240 ? 33.161 40.209 4.197 1.00 18.09 240 PRO B C 1
ATOM 4329 O O . PRO B 1 240 ? 31.954 40.324 4.437 1.00 18.11 240 PRO B O 1
ATOM 4333 N N . TYR B 1 241 ? 33.852 41.100 3.493 1.00 13.54 241 TYR B N 1
ATOM 4334 C CA . TYR B 1 241 ? 33.222 42.219 2.810 1.00 16.10 241 TYR B CA 1
ATOM 4335 C C . TYR B 1 241 ? 34.100 42.550 1.623 1.00 17.61 241 TYR B C 1
ATOM 4336 O O . TYR B 1 241 ? 35.265 42.153 1.570 1.00 17.82 241 TYR B O 1
ATOM 4345 N N . GLY B 1 242 ? 33.558 43.336 0.700 1.00 16.14 242 GLY B N 1
ATOM 4346 C CA . GLY B 1 242 ? 34.406 43.849 -0.356 1.00 18.15 242 GLY B CA 1
ATOM 4347 C C . GLY B 1 242 ? 33.690 44.510 -1.512 1.00 19.30 242 GLY B C 1
ATOM 4348 O O . GLY B 1 242 ? 32.496 44.292 -1.744 1.00 17.13 242 GLY B O 1
ATOM 4349 N N . ASP B 1 243 ? 34.432 45.320 -2.252 1.00 19.56 243 ASP B N 1
ATOM 4350 C CA . ASP B 1 243 ? 33.996 45.818 -3.547 1.00 21.99 243 ASP B CA 1
ATOM 4351 C C . ASP B 1 243 ? 35.140 45.620 -4.524 1.00 22.42 243 ASP B C 1
ATOM 4352 O O . ASP B 1 243 ? 36.310 45.737 -4.142 1.00 21.45 243 ASP B O 1
ATOM 4357 N N . GLY B 1 244 ? 34.807 45.259 -5.767 1.00 21.86 244 GLY B N 1
ATOM 4358 C CA . GLY B 1 244 ? 35.848 45.095 -6.774 1.00 20.54 244 GLY B CA 1
ATOM 4359 C C . GLY B 1 244 ? 36.701 46.339 -6.943 1.00 24.89 244 GLY B C 1
ATOM 4360 O O . GLY B 1 244 ? 37.907 46.248 -7.209 1.00 24.33 244 GLY B O 1
ATOM 4361 N N . LYS B 1 245 ? 36.105 47.512 -6.756 1.00 23.78 245 LYS B N 1
ATOM 4362 C CA . LYS B 1 245 ? 36.796 48.761 -7.045 1.00 25.26 245 LYS B CA 1
ATOM 4363 C C . LYS B 1 245 ? 37.776 49.187 -5.953 1.00 28.55 245 LYS B C 1
ATOM 4364 O O . LYS B 1 245 ? 38.621 50.051 -6.215 1.00 28.29 245 LYS B O 1
ATOM 4370 N N . GLY B 1 246 ? 37.691 48.625 -4.744 1.00 24.72 246 GLY B N 1
ATOM 4371 C CA . GLY B 1 246 ? 38.455 49.129 -3.605 1.00 25.97 246 GLY B CA 1
ATOM 4372 C C . GLY B 1 246 ? 38.741 48.068 -2.564 1.00 24.33 246 GLY B C 1
ATOM 4373 O O . GLY B 1 246 ? 39.084 46.928 -2.906 1.00 19.91 246 GLY B O 1
ATOM 4374 N N . ASP B 1 247 ? 38.622 48.449 -1.288 1.00 22.20 247 ASP B N 1
ATOM 4375 C CA . ASP B 1 247 ? 38.951 47.556 -0.179 1.00 21.76 247 ASP B CA 1
ATOM 4376 C C . ASP B 1 247 ? 38.160 46.255 -0.242 1.00 23.51 247 ASP B C 1
ATOM 4377 O O . ASP B 1 247 ? 36.959 46.240 -0.535 1.00 21.18 247 ASP B O 1
ATOM 4382 N N . GLN B 1 248 ? 38.838 45.163 0.095 1.00 19.75 248 GLN B N 1
ATOM 4383 C CA . GLN B 1 248 ? 38.210 43.865 0.251 1.00 19.00 248 GLN B CA 1
ATOM 4384 C C . GLN B 1 248 ? 38.892 43.220 1.444 1.00 18.42 248 GLN B C 1
ATOM 4385 O O . GLN B 1 248 ? 40.096 43.391 1.623 1.00 18.05 248 GLN B O 1
ATOM 4391 N N . GLY B 1 249 ? 38.137 42.519 2.279 1.00 17.45 249 GLY B N 1
ATOM 4392 C CA . GLY B 1 249 ? 38.787 41.980 3.454 1.00 16.52 249 GLY B CA 1
ATOM 4393 C C . GLY B 1 249 ? 37.872 41.240 4.400 1.00 18.25 249 GLY B C 1
ATOM 4394 O O . GLY B 1 249 ? 36.919 40.572 3.987 1.00 15.99 249 GLY B O 1
ATOM 4395 N N . LEU B 1 250 ? 38.171 41.344 5.686 1.00 16.18 250 LEU B N 1
ATOM 4396 C CA . LEU B 1 250 ? 37.397 40.690 6.723 1.00 16.54 250 LEU B CA 1
ATOM 4397 C C . LEU B 1 250 ? 36.994 41.750 7.726 1.00 15.35 250 LEU B C 1
ATOM 4398 O O . LEU B 1 250 ? 37.834 42.551 8.156 1.00 17.02 250 LEU B O 1
ATOM 4403 N N . PHE B 1 251 ? 35.719 41.775 8.081 1.00 16.46 251 PHE B N 1
ATOM 4404 C CA . PHE B 1 251 ? 35.297 42.586 9.224 1.00 14.99 251 PHE B CA 1
ATOM 4405 C C . PHE B 1 251 ? 35.426 41.694 10.445 1.00 16.72 251 PHE B C 1
ATOM 4406 O O . PHE B 1 251 ? 34.614 40.795 10.653 1.00 14.88 251 PHE B O 1
ATOM 4414 N N . PHE B 1 252 ? 36.463 41.921 11.246 1.00 15.30 252 PHE B N 1
ATOM 4415 C CA . PHE B 1 252 ? 36.672 41.087 12.415 1.00 14.49 252 PHE B CA 1
ATOM 4416 C C . PHE B 1 252 ? 35.810 41.576 13.570 1.00 15.15 252 PHE B C 1
ATOM 4417 O O . PHE B 1 252 ? 35.778 42.774 13.866 1.00 17.04 252 PHE B O 1
ATOM 4425 N N . ILE B 1 253 ? 35.127 40.654 14.228 1.00 15.80 253 ILE B N 1
ATOM 4426 C CA . ILE B 1 253 ? 34.394 40.995 15.444 1.00 15.68 253 ILE B CA 1
ATOM 4427 C C . ILE B 1 253 ? 34.437 39.793 16.368 1.00 16.28 253 ILE B C 1
ATOM 4428 O O . ILE B 1 253 ? 34.342 38.638 15.927 1.00 17.14 253 ILE B O 1
ATOM 4433 N N . ALA B 1 254 ? 34.613 40.072 17.658 1.00 15.84 254 ALA B N 1
ATOM 4434 C CA . ALA B 1 254 ? 34.601 39.033 18.666 1.00 15.69 254 ALA B CA 1
ATOM 4435 C C . ALA B 1 254 ? 33.797 39.506 19.866 1.00 16.85 254 ALA B C 1
ATOM 4436 O O . ALA B 1 254 ? 33.781 40.693 20.201 1.00 16.91 254 ALA B O 1
ATOM 4438 N N . TYR B 1 255 ? 33.124 38.556 20.498 1.00 15.25 255 TYR B N 1
ATOM 4439 C CA . TYR B 1 255 ? 32.403 38.761 21.743 1.00 16.40 255 TYR B CA 1
ATOM 4440 C C . TYR B 1 255 ? 33.167 38.022 22.830 1.00 17.07 255 TYR B C 1
ATOM 4441 O O . TYR B 1 255 ? 33.593 36.883 22.612 1.00 15.61 255 TYR B O 1
ATOM 4450 N N . THR B 1 256 ? 33.370 38.671 23.980 1.00 16.90 256 THR B N 1
ATOM 4451 C CA . THR B 1 256 ? 34.142 38.038 25.039 1.00 16.69 256 THR B CA 1
ATOM 4452 C C . THR B 1 256 ? 33.687 38.520 26.410 1.00 18.33 256 THR B C 1
ATOM 4453 O O . THR B 1 256 ? 33.233 39.654 26.580 1.00 16.74 256 THR B O 1
ATOM 4457 N N . LYS B 1 257 ? 33.857 37.663 27.399 1.00 16.28 257 LYS B N 1
ATOM 4458 C CA . LYS B 1 257 ? 33.603 38.104 28.759 1.00 19.79 257 LYS B CA 1
ATOM 4459 C C . LYS B 1 257 ? 34.837 38.703 29.425 1.00 17.31 257 LYS B C 1
ATOM 4460 O O . LYS B 1 257 ? 34.761 39.077 30.599 1.00 18.06 257 LYS B O 1
ATOM 4466 N N . ASP B 1 258 ? 35.971 38.823 28.715 1.00 18.41 258 ASP B N 1
ATOM 4467 C CA . ASP B 1 258 ? 37.197 39.370 29.320 1.00 21.18 258 ASP B CA 1
ATOM 4468 C C . ASP B 1 258 ? 38.074 39.972 28.224 1.00 22.51 258 ASP B C 1
ATOM 4469 O O . ASP B 1 258 ? 38.754 39.236 27.501 1.00 19.82 258 ASP B O 1
ATOM 4474 N N . LEU B 1 259 ? 38.096 41.305 28.151 1.00 21.70 259 LEU B N 1
ATOM 4475 C CA . LEU B 1 259 ? 38.872 41.992 27.123 1.00 22.63 259 LEU B CA 1
ATOM 4476 C C . LEU B 1 259 ? 40.365 41.738 27.263 1.00 22.53 259 LEU B C 1
ATOM 4477 O O . LEU B 1 259 ? 41.118 41.945 26.300 1.00 18.75 259 LEU B O 1
ATOM 4482 N N . ASN B 1 260 ? 40.811 41.300 28.442 1.00 21.17 260 ASN B N 1
ATOM 4483 C CA . ASN B 1 260 ? 42.222 40.995 28.619 1.00 21.17 260 ASN B CA 1
ATOM 4484 C C . ASN B 1 260 ? 42.653 39.862 27.690 1.00 20.63 260 ASN B C 1
ATOM 4485 O O . ASN B 1 260 ? 43.821 39.800 27.287 1.00 19.63 260 ASN B O 1
ATOM 4490 N N . ILE B 1 261 ? 41.735 38.951 27.352 1.00 17.51 261 ILE B N 1
ATOM 4491 C CA . ILE B 1 261 ? 42.059 37.889 26.397 1.00 17.53 261 ILE B CA 1
ATOM 4492 C C . ILE B 1 261 ? 42.383 38.492 25.034 1.00 19.33 261 ILE B C 1
ATOM 4493 O O . ILE B 1 261 ? 43.354 38.102 24.376 1.00 19.24 261 ILE B O 1
ATOM 4498 N N . ILE B 1 262 ? 41.559 39.442 24.580 1.00 19.48 262 ILE B N 1
ATOM 4499 C CA . ILE B 1 262 ? 41.794 40.031 23.262 1.00 19.83 262 ILE B CA 1
ATOM 4500 C C . ILE B 1 262 ? 43.073 40.863 23.269 1.00 20.32 262 ILE B C 1
ATOM 4501 O O . ILE B 1 262 ? 43.857 40.818 22.308 1.00 18.19 262 ILE B O 1
ATOM 4506 N N . ASP B 1 263 ? 43.322 41.612 24.357 1.00 18.92 263 ASP B N 1
ATOM 4507 C CA . ASP B 1 263 ? 44.591 42.335 24.500 1.00 18.61 263 ASP B CA 1
ATOM 4508 C C . ASP B 1 263 ? 45.778 41.420 24.234 1.00 19.41 263 ASP B C 1
ATOM 4509 O O . ASP B 1 263 ? 46.703 41.773 23.491 1.00 18.21 263 ASP B O 1
ATOM 4514 N N . LEU B 1 264 ? 45.771 40.242 24.864 1.00 18.11 264 LEU B N 1
ATOM 4515 C CA . LEU B 1 264 ? 46.883 39.306 24.742 1.00 20.44 264 LEU B CA 1
ATOM 4516 C C . LEU B 1 264 ? 47.042 38.816 23.311 1.00 19.49 264 LEU B C 1
ATOM 4517 O O . LEU B 1 264 ? 48.159 38.776 22.784 1.00 18.09 264 LEU B O 1
ATOM 4522 N N . MET B 1 265 ? 45.934 38.434 22.659 1.00 17.80 265 MET B N 1
ATOM 4523 C CA . MET B 1 265 ? 46.050 38.008 21.266 1.00 20.24 265 MET B CA 1
ATOM 4524 C C . MET B 1 265 ? 46.581 39.128 20.381 1.00 19.57 265 MET B C 1
ATOM 4525 O O . MET B 1 265 ? 47.445 38.885 19.531 1.00 19.61 265 MET B O 1
ATOM 4530 N N . LEU B 1 266 ? 46.083 40.358 20.565 1.00 17.40 266 LEU B N 1
ATOM 4531 C CA . LEU B 1 266 ? 46.567 41.482 19.769 1.00 20.73 266 LEU B CA 1
ATOM 4532 C C . LEU B 1 266 ? 48.039 41.757 20.039 1.00 19.12 266 LEU B C 1
ATOM 4533 O O . LEU B 1 266 ? 48.806 42.022 19.105 1.00 19.87 266 LEU B O 1
ATOM 4538 N N . ASN B 1 267 ? 48.453 41.702 21.306 1.00 17.56 267 ASN B N 1
ATOM 4539 C CA . ASN B 1 267 ? 49.873 41.841 21.630 1.00 18.95 267 ASN B CA 1
ATOM 4540 C C . ASN B 1 267 ? 50.704 40.822 20.860 1.00 20.62 267 ASN B C 1
ATOM 4541 O O . ASN B 1 267 ? 51.734 41.161 20.262 1.00 19.81 267 ASN B O 1
ATOM 4546 N N . ARG B 1 268 ? 50.267 39.562 20.858 1.00 19.93 268 ARG B N 1
ATOM 4547 C CA . ARG B 1 268 ? 51.044 38.513 20.207 1.00 19.94 268 ARG B CA 1
ATOM 4548 C C . ARG B 1 268 ? 51.018 38.646 18.687 1.00 20.88 268 ARG B C 1
ATOM 4549 O O . ARG B 1 268 ? 52.016 38.335 18.018 1.00 20.87 268 ARG B O 1
ATOM 4557 N N . MET B 1 269 ? 49.892 39.084 18.115 1.00 18.00 269 MET B N 1
ATOM 4558 C CA . MET B 1 269 ? 49.862 39.260 16.665 1.00 20.61 269 MET B CA 1
ATOM 4559 C C . MET B 1 269 ? 50.771 40.399 16.225 1.00 18.31 269 MET B C 1
ATOM 4560 O O . MET B 1 269 ? 51.574 40.231 15.301 1.00 18.23 269 MET B O 1
ATOM 4565 N N . PHE B 1 270 ? 50.653 41.574 16.857 1.00 17.39 270 PHE B N 1
ATOM 4566 C CA . PHE B 1 270 ? 51.324 42.760 16.325 1.00 18.68 270 PHE B CA 1
ATOM 4567 C C . PHE B 1 270 ? 52.763 42.917 16.809 1.00 21.85 270 PHE B C 1
ATOM 4568 O O . PHE B 1 270 ? 53.493 43.765 16.268 1.00 20.65 270 PHE B O 1
ATOM 4576 N N . GLY B 1 271 ? 53.192 42.118 17.786 1.00 17.95 271 GLY B N 1
ATOM 4577 C CA . GLY B 1 271 ? 54.579 42.122 18.212 1.00 19.26 271 GLY B CA 1
ATOM 4578 C C . GLY B 1 271 ? 54.862 42.986 19.426 1.00 21.46 271 GLY B C 1
ATOM 4579 O O . GLY B 1 271 ? 55.927 43.612 19.504 1.00 21.77 271 GLY B O 1
ATOM 4580 N N . THR B 1 272 ? 53.927 43.046 20.385 1.00 21.15 272 THR B N 1
ATOM 4581 C CA . THR B 1 272 ? 54.182 43.755 21.640 1.00 24.37 272 THR B CA 1
ATOM 4582 C C . THR B 1 272 ? 54.084 42.839 22.859 1.00 23.27 272 THR B C 1
ATOM 4583 O O . THR B 1 272 ? 54.014 43.328 23.991 1.00 23.13 272 THR B O 1
ATOM 4587 N N . SER B 1 273 ? 54.115 41.518 22.655 1.00 20.94 273 SER B N 1
ATOM 4588 C CA . SER B 1 273 ? 53.912 40.567 23.741 1.00 20.52 273 SER B CA 1
ATOM 4589 C C . SER B 1 273 ? 55.164 40.336 24.570 1.00 24.40 273 SER B C 1
ATOM 4590 O O . SER B 1 273 ? 55.073 39.763 25.662 1.00 23.17 273 SER B O 1
ATOM 4593 N N . GLY B 1 274 ? 56.323 40.746 24.073 1.00 21.44 274 GLY B N 1
ATOM 4594 C CA . GLY B 1 274 ? 57.566 40.563 24.769 1.00 22.38 274 GLY B CA 1
ATOM 4595 C C . GLY B 1 274 ? 58.429 39.438 24.235 1.00 21.46 274 GLY B C 1
ATOM 4596 O O . GLY B 1 274 ? 59.621 39.409 24.541 1.00 20.95 274 GLY B O 1
ATOM 4597 N N . ASP B 1 275 ? 57.869 38.524 23.439 1.00 19.83 275 ASP B N 1
ATOM 4598 C CA . ASP B 1 275 ? 58.631 37.364 22.996 1.00 20.86 275 ASP B CA 1
ATOM 4599 C C . ASP B 1 275 ? 59.309 37.566 21.642 1.00 22.08 275 ASP B C 1
ATOM 4600 O O . ASP B 1 275 ? 59.890 36.613 21.104 1.00 19.85 275 ASP B O 1
ATOM 4605 N N . GLY B 1 276 ? 59.268 38.782 21.089 1.00 20.52 276 GLY B N 1
ATOM 4606 C CA . GLY B 1 276 ? 59.985 39.084 19.865 1.00 19.67 276 GLY B CA 1
ATOM 4607 C C . GLY B 1 276 ? 59.306 38.604 18.595 1.00 19.90 276 GLY B C 1
ATOM 4608 O O . GLY B 1 276 ? 59.871 38.779 17.504 1.00 20.87 276 GLY B O 1
ATOM 4609 N N . ILE B 1 277 ? 58.110 38.029 18.698 1.00 19.08 277 ILE B N 1
ATOM 4610 C CA . ILE B 1 277 ? 57.441 37.378 17.576 1.00 19.17 277 ILE B CA 1
ATOM 4611 C C . ILE B 1 277 ? 56.213 38.194 17.181 1.00 19.59 277 ILE B C 1
ATOM 4612 O O . ILE B 1 277 ? 55.565 38.833 18.025 1.00 19.21 277 ILE B O 1
ATOM 4617 N N . HIS B 1 278 ? 55.903 38.180 15.880 1.00 18.62 278 HIS B N 1
ATOM 4618 C CA . HIS B 1 278 ? 54.668 38.750 15.367 1.00 18.68 278 HIS B CA 1
ATOM 4619 C C . HIS B 1 278 ? 54.027 37.780 14.378 1.00 20.13 278 HIS B C 1
ATOM 4620 O O . HIS B 1 278 ? 54.669 36.857 13.860 1.00 19.51 278 HIS B O 1
ATOM 4627 N N . ASP B 1 279 ? 52.733 37.997 14.144 1.00 19.40 279 ASP B N 1
ATOM 4628 C CA . ASP B 1 279 ? 51.931 37.166 13.250 1.00 18.85 279 ASP B CA 1
ATOM 4629 C C . ASP B 1 279 ? 52.312 37.419 11.787 1.00 20.38 279 ASP B C 1
ATOM 4630 O O . ASP B 1 279 ? 52.126 38.528 11.282 1.00 18.67 279 ASP B O 1
ATOM 4635 N N . ARG B 1 280 ? 52.795 36.384 11.083 1.00 17.25 280 ARG B N 1
ATOM 4636 C CA . ARG B 1 280 ? 53.190 36.576 9.685 1.00 19.23 280 ARG B CA 1
ATOM 4637 C C . ARG B 1 280 ? 52.015 36.998 8.800 1.00 18.06 280 ARG B C 1
ATOM 4638 O O . ARG B 1 280 ? 52.232 37.616 7.750 1.00 17.64 280 ARG B O 1
ATOM 4646 N N . LEU B 1 281 ? 50.776 36.693 9.199 1.00 15.19 281 LEU B N 1
ATOM 4647 C CA . LEU B 1 281 ? 49.630 37.098 8.386 1.00 17.24 281 LEU B CA 1
ATOM 4648 C C . LEU B 1 281 ? 49.528 38.613 8.277 1.00 17.18 281 LEU B C 1
ATOM 4649 O O . LEU B 1 281 ? 48.961 39.123 7.300 1.00 18.13 281 LEU B O 1
ATOM 4654 N N . LEU B 1 282 ? 50.097 39.347 9.238 1.00 16.65 282 LEU B N 1
ATOM 4655 C CA . LEU B 1 282 ? 50.015 40.800 9.206 1.00 18.70 282 LEU B CA 1
ATOM 4656 C C . LEU B 1 282 ? 50.860 41.417 8.095 1.00 17.97 282 LEU B C 1
ATOM 4657 O O . LEU B 1 282 ? 50.769 42.627 7.873 1.00 20.42 282 LEU B O 1
ATOM 4662 N N . HIS B 1 283 ? 51.641 40.623 7.376 1.00 18.80 283 HIS B N 1
ATOM 4663 C CA . HIS B 1 283 ? 52.291 41.091 6.151 1.00 19.05 283 HIS B CA 1
ATOM 4664 C C . HIS B 1 283 ? 51.333 41.188 4.968 1.00 21.13 283 HIS B C 1
ATOM 4665 O O . HIS B 1 283 ? 51.736 41.687 3.915 1.00 20.80 283 HIS B O 1
ATOM 4672 N N . PHE B 1 284 ? 50.084 40.734 5.120 1.00 18.73 284 PHE B N 1
ATOM 4673 C CA . PHE B 1 284 ? 49.138 40.646 4.013 1.00 17.44 284 PHE B CA 1
ATOM 4674 C C . PHE B 1 284 ? 47.780 41.259 4.312 1.00 19.95 284 PHE B C 1
ATOM 4675 O O . PHE B 1 284 ? 46.934 41.299 3.416 1.00 18.85 284 PHE B O 1
ATOM 4683 N N . VAL B 1 285 ? 47.535 41.721 5.540 1.00 19.75 285 VAL B N 1
ATOM 4684 C CA . VAL B 1 285 ? 46.265 42.332 5.906 1.00 18.78 285 VAL B CA 1
ATOM 4685 C C . VAL B 1 285 ? 46.567 43.519 6.808 1.00 19.42 285 VAL B C 1
ATOM 4686 O O . VAL B 1 285 ? 47.577 43.543 7.515 1.00 20.02 285 VAL B O 1
ATOM 4690 N N . THR B 1 286 ? 45.680 44.513 6.777 1.00 18.41 286 THR B N 1
ATOM 4691 C CA . THR B 1 286 ? 45.894 45.764 7.483 1.00 17.80 286 THR B CA 1
ATOM 4692 C C . THR B 1 286 ? 44.640 46.136 8.276 1.00 19.10 286 THR B C 1
ATOM 4693 O O . THR B 1 286 ? 43.562 46.278 7.682 1.00 19.24 286 THR B O 1
ATOM 4697 N N . PRO B 1 287 ? 44.744 46.361 9.583 1.00 18.02 287 PRO B N 1
ATOM 4698 C CA . PRO B 1 287 ? 43.582 46.880 10.320 1.00 20.72 287 PRO B CA 1
ATOM 4699 C C . PRO B 1 287 ? 43.411 48.371 10.056 1.00 21.34 287 PRO B C 1
ATOM 4700 O O . PRO B 1 287 ? 44.381 49.133 10.011 1.00 22.15 287 PRO B O 1
ATOM 4704 N N . LEU B 1 288 ? 42.164 48.788 9.834 1.00 17.85 288 LEU B N 1
ATOM 4705 C CA . LEU B 1 288 ? 41.887 50.176 9.488 1.00 21.25 288 LEU B CA 1
ATOM 4706 C C . LEU B 1 288 ? 41.085 50.931 10.541 1.00 23.82 288 LEU B C 1
ATOM 4707 O O . LEU B 1 288 ? 40.904 52.148 10.400 1.00 21.66 288 LEU B O 1
ATOM 4712 N N . ASP B 1 289 ? 40.580 50.252 11.566 1.00 19.23 289 ASP B N 1
ATOM 4713 C CA . ASP B 1 289 ? 39.888 50.923 12.660 1.00 19.45 289 ASP B CA 1
ATOM 4714 C C . ASP B 1 289 ? 40.014 50.030 13.894 1.00 19.19 289 ASP B C 1
ATOM 4715 O O . ASP B 1 289 ? 40.896 49.166 13.961 1.00 17.60 289 ASP B O 1
ATOM 4720 N N . GLY B 1 290 ? 39.148 50.235 14.882 1.00 19.63 290 GLY B N 1
ATOM 4721 C CA . GLY B 1 290 ? 39.198 49.356 16.032 1.00 16.79 290 GLY B CA 1
ATOM 4722 C C . GLY B 1 290 ? 38.730 49.989 17.324 1.00 18.33 290 GLY B C 1
ATOM 4723 O O . GLY B 1 290 ? 39.076 51.138 17.620 1.00 19.02 290 GLY B O 1
ATOM 4724 N N . ALA B 1 291 ? 37.954 49.248 18.110 1.00 18.10 291 ALA B N 1
ATOM 4725 C CA . ALA B 1 291 ? 37.461 49.775 19.379 1.00 18.33 291 ALA B CA 1
ATOM 4726 C C . ALA B 1 291 ? 36.894 48.633 20.211 1.00 19.35 291 ALA B C 1
ATOM 4727 O O . ALA B 1 291 ? 36.619 47.546 19.702 1.00 13.99 291 ALA B O 1
ATOM 4729 N N . TYR B 1 292 ? 36.674 48.925 21.497 1.00 17.85 292 TYR B N 1
ATOM 4730 C CA . TYR B 1 292 ? 36.033 48.024 22.440 1.00 16.81 292 TYR B CA 1
ATOM 4731 C C . TYR B 1 292 ? 34.679 48.611 22.844 1.00 19.07 292 TYR B C 1
ATOM 4732 O O . TYR B 1 292 ? 34.545 49.834 22.984 1.00 18.94 292 TYR B O 1
ATOM 4741 N N . TYR B 1 293 ? 33.669 47.748 23.035 1.00 15.62 293 TYR B N 1
ATOM 4742 C CA . TYR B 1 293 ? 32.335 48.193 23.432 1.00 18.47 293 TYR B CA 1
ATOM 4743 C C . TYR B 1 293 ? 31.759 47.228 24.457 1.00 17.88 293 TYR B C 1
ATOM 4744 O O . TYR B 1 293 ? 32.222 46.094 24.589 1.00 16.96 293 TYR B O 1
ATOM 4753 N N . PHE B 1 294 ? 30.704 47.672 25.150 1.00 17.40 294 PHE B N 1
ATOM 4754 C CA . PHE B 1 294 ? 29.919 46.805 26.022 1.00 17.54 294 PHE B CA 1
ATOM 4755 C C . PHE B 1 294 ? 28.511 46.630 25.463 1.00 18.37 294 PHE B C 1
ATOM 4756 O O . PHE B 1 294 ? 27.791 47.614 25.263 1.00 18.29 294 PHE B O 1
ATOM 4764 N N . ALA B 1 295 ? 28.125 45.371 25.214 1.00 17.09 295 ALA B N 1
ATOM 4765 C CA . ALA B 1 295 ? 26.771 45.011 24.819 1.00 16.74 295 ALA B CA 1
ATOM 4766 C C . ALA B 1 295 ? 26.027 44.535 26.056 1.00 16.36 295 ALA B C 1
ATOM 4767 O O . ALA B 1 295 ? 26.335 43.452 26.561 1.00 18.79 295 ALA B O 1
ATOM 4769 N N . PRO B 1 296 ? 25.074 45.289 26.598 1.00 18.97 296 PRO B N 1
ATOM 4770 C CA . PRO B 1 296 ? 24.333 44.801 27.772 1.00 17.58 296 PRO B CA 1
ATOM 4771 C C . PRO B 1 296 ? 23.435 43.627 27.403 1.00 16.25 296 PRO B C 1
ATOM 4772 O O . PRO B 1 296 ? 23.197 43.325 26.228 1.00 17.84 296 PRO B O 1
ATOM 4776 N N . SER B 1 297 ? 22.945 42.940 28.431 1.00 17.79 297 SER B N 1
ATOM 4777 C CA . SER B 1 297 ? 21.868 41.987 28.222 1.00 18.43 297 SER B CA 1
ATOM 4778 C C . SER B 1 297 ? 20.639 42.700 27.662 1.00 17.74 297 SER B C 1
ATOM 4779 O O . SER B 1 297 ? 20.503 43.921 27.749 1.00 19.11 297 SER B O 1
ATOM 4782 N N . ALA B 1 298 ? 19.722 41.914 27.100 1.00 17.69 298 ALA B N 1
ATOM 4783 C CA . ALA B 1 298 ? 18.480 42.490 26.599 1.00 21.06 298 ALA B CA 1
ATOM 4784 C C . ALA B 1 2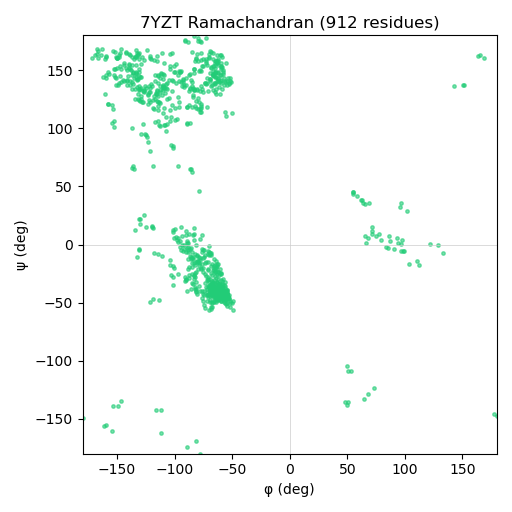98 ? 17.680 43.153 27.720 1.00 19.93 298 ALA B C 1
ATOM 4785 O O . ALA B 1 298 ? 17.017 44.171 27.493 1.00 20.94 298 ALA B O 1
ATOM 4787 N N . GLU B 1 299 ? 17.740 42.602 28.932 1.00 19.13 299 GLU B N 1
ATOM 4788 C CA . GLU B 1 299 ? 17.006 43.181 30.060 1.00 23.70 299 GLU B CA 1
ATOM 4789 C C . GLU B 1 299 ? 17.628 44.494 30.512 1.00 21.11 299 GLU B C 1
ATOM 4790 O O . GLU B 1 299 ? 16.914 45.466 30.794 1.00 27.15 299 GLU B O 1
ATOM 4796 N N . LEU B 1 300 ? 18.956 44.547 30.590 1.00 21.47 300 LEU B N 1
ATOM 4797 C CA . LEU B 1 300 ? 19.603 45.784 30.997 1.00 19.98 300 LEU B CA 1
ATOM 4798 C C . LEU B 1 300 ? 19.438 46.853 29.926 1.00 21.23 300 LEU B C 1
ATOM 4799 O O . LEU B 1 300 ? 19.288 48.040 30.246 1.00 19.63 300 LEU B O 1
ATOM 4804 N N . LEU B 1 301 ? 19.461 46.452 28.646 1.00 20.36 301 LEU B N 1
ATOM 4805 C CA . LEU B 1 301 ? 19.196 47.411 27.572 1.00 21.58 301 LEU B CA 1
ATOM 4806 C C . LEU B 1 301 ? 17.789 47.985 27.693 1.00 21.77 301 LEU B C 1
ATOM 4807 O O . LEU B 1 301 ? 17.574 49.184 27.480 1.00 19.56 301 LEU B O 1
ATOM 4812 N N . GLU B 1 302 ? 16.821 47.139 28.043 1.00 20.97 302 GLU B N 1
ATOM 4813 C CA . GLU B 1 302 ? 15.454 47.610 28.212 1.00 24.13 302 GLU B CA 1
ATOM 4814 C C . GLU B 1 302 ? 15.351 48.589 29.371 1.00 26.84 302 GLU B C 1
ATOM 4815 O O . GLU B 1 302 ? 14.664 49.613 29.266 1.00 27.27 302 GLU B O 1
ATOM 4821 N N . VAL B 1 303 ? 16.044 48.303 30.481 1.00 20.85 303 VAL B N 1
ATOM 4822 C CA . VAL B 1 303 ? 16.074 49.248 31.592 1.00 27.26 303 VAL B CA 1
ATOM 4823 C C . VAL B 1 303 ? 16.608 50.596 31.124 1.00 27.75 303 VAL B C 1
ATOM 4824 O O . VAL B 1 303 ? 16.059 51.654 31.461 1.00 28.27 303 VAL B O 1
ATOM 4828 N N . ILE B 1 304 ? 17.675 50.582 30.324 1.00 22.51 304 ILE B N 1
ATOM 4829 C CA . ILE B 1 304 ? 18.263 51.838 29.876 1.00 26.09 304 ILE B CA 1
ATOM 4830 C C . ILE B 1 304 ? 17.293 52.593 28.980 1.00 27.31 304 ILE B C 1
ATOM 4831 O O . ILE B 1 304 ? 17.111 53.807 29.124 1.00 29.43 304 ILE B O 1
ATOM 4836 N N . LEU B 1 305 ? 16.645 51.888 28.048 1.00 25.52 305 LEU B N 1
ATOM 4837 C CA . LEU B 1 305 ? 15.725 52.552 27.128 1.00 28.19 305 LEU B CA 1
ATOM 4838 C C . LEU B 1 305 ? 14.538 53.176 27.853 1.00 33.17 305 LEU B C 1
ATOM 4839 O O . LEU B 1 305 ? 14.016 54.206 27.411 1.00 34.68 305 LEU B O 1
ATOM 4844 N N . GLU B 1 306 ? 14.083 52.560 28.944 1.00 30.79 306 GLU B N 1
ATOM 4845 C CA . GLU B 1 306 ? 12.910 53.039 29.656 1.00 34.02 306 GLU B CA 1
ATOM 4846 C C . GLU B 1 306 ? 13.229 54.119 30.676 1.00 36.00 306 GLU B C 1
ATOM 4847 O O . GLU B 1 306 ? 12.303 54.778 31.161 1.00 39.90 306 GLU B O 1
ATOM 4853 N N . SER B 1 307 ? 14.502 54.322 30.999 1.00 35.39 307 SER B N 1
ATOM 4854 C CA . SER B 1 307 ? 14.908 55.285 32.018 1.00 39.15 307 SER B CA 1
ATOM 4855 C C . SER B 1 307 ? 14.664 56.716 31.556 1.00 39.78 307 SER B C 1
ATOM 4856 O O . SER B 1 307 ? 14.964 57.061 30.411 1.00 44.59 307 SER B O 1
ATOM 4859 C CA . GLY C 1 2 ? 25.693 14.288 30.812 1.00 42.64 2 GLY C CA 1
ATOM 4860 C C . GLY C 1 2 ? 25.162 14.504 29.398 1.00 37.83 2 GLY C C 1
ATOM 4861 O O . GLY C 1 2 ? 24.103 15.099 29.227 1.00 41.63 2 GLY C O 1
ATOM 4862 N N . THR C 1 3 ? 25.889 14.029 28.384 1.00 35.47 3 THR C N 1
ATOM 4863 C CA . THR C 1 3 ? 25.494 14.232 26.994 1.00 34.63 3 THR C CA 1
ATOM 4864 C C . THR C 1 3 ? 25.532 12.905 26.245 1.00 33.24 3 THR C C 1
ATOM 4865 O O . THR C 1 3 ? 26.569 12.234 26.215 1.00 30.29 3 THR C O 1
ATOM 4869 N N . ALA C 1 4 ? 24.405 12.531 25.643 1.00 30.50 4 ALA C N 1
ATOM 4870 C CA . ALA C 1 4 ? 24.376 11.353 24.791 1.00 29.92 4 ALA C CA 1
ATOM 4871 C C . ALA C 1 4 ? 25.222 11.593 23.552 1.00 25.45 4 ALA C C 1
ATOM 4872 O O . ALA C 1 4 ? 25.305 12.716 23.042 1.00 27.78 4 ALA C O 1
ATOM 4874 N N . GLN C 1 5 ? 25.855 10.532 23.054 1.00 25.84 5 GLN C N 1
ATOM 4875 C CA . GLN C 1 5 ? 26.521 10.666 21.769 1.00 23.41 5 GLN C CA 1
ATOM 4876 C C . GLN C 1 5 ? 25.503 11.107 20.716 1.00 26.53 5 GLN C C 1
ATOM 4877 O O . GLN C 1 5 ? 24.321 10.743 20.770 1.00 24.71 5 GLN C O 1
ATOM 4883 N N . SER C 1 6 ? 25.988 11.902 19.750 1.00 19.52 6 SER C N 1
ATOM 4884 C CA . SER C 1 6 ? 25.165 12.832 18.988 1.00 20.41 6 SER C CA 1
ATOM 4885 C C . SER C 1 6 ? 24.125 12.169 18.085 1.00 21.86 6 SER C C 1
ATOM 4886 O O . SER C 1 6 ? 23.163 12.837 17.691 1.00 19.81 6 SER C O 1
ATOM 4889 N N . VAL C 1 7 ? 24.301 10.902 17.710 1.00 21.92 7 VAL C N 1
ATOM 4890 C CA . VAL C 1 7 ? 23.363 10.283 16.778 1.00 23.05 7 VAL C CA 1
ATOM 4891 C C . VAL C 1 7 ? 22.126 9.705 17.459 1.00 20.15 7 VAL C C 1
ATOM 4892 O O . VAL C 1 7 ? 21.129 9.442 16.774 1.00 21.24 7 VAL C O 1
ATOM 4896 N N . ILE C 1 8 ? 22.144 9.523 18.783 1.00 22.50 8 ILE C N 1
ATOM 4897 C CA . ILE C 1 8 ? 21.109 8.718 19.434 1.00 23.50 8 ILE C CA 1
ATOM 4898 C C . ILE C 1 8 ? 19.753 9.431 19.409 1.00 24.83 8 ILE C C 1
ATOM 4899 O O . ILE C 1 8 ? 18.759 8.901 18.895 1.00 23.65 8 ILE C O 1
ATOM 4904 N N . LEU C 1 9 ? 19.690 10.646 19.948 1.00 21.57 9 LEU C N 1
ATOM 4905 C CA . LEU C 1 9 ? 18.397 11.294 20.170 1.00 20.65 9 LEU C CA 1
ATOM 4906 C C . LEU C 1 9 ? 17.745 11.913 18.928 1.00 24.07 9 LEU C C 1
ATOM 4907 O O . LEU C 1 9 ? 16.518 11.809 18.789 1.00 22.77 9 LEU C O 1
ATOM 4912 N N . PRO C 1 10 ? 18.469 12.575 18.014 1.00 24.77 10 PRO C N 1
ATOM 4913 C CA . PRO C 1 10 ? 17.767 13.212 16.889 1.00 23.61 10 PRO C CA 1
ATOM 4914 C C . PRO C 1 10 ? 17.037 12.184 16.035 1.00 24.19 10 PRO C C 1
ATOM 4915 O O . PRO C 1 10 ? 17.399 11.007 16.002 1.00 22.94 10 PRO C O 1
ATOM 4919 N N . LEU C 1 11 ? 15.976 12.640 15.355 1.00 21.98 11 LEU C N 1
ATOM 4920 C CA . LEU C 1 11 ? 15.291 11.796 14.381 1.00 23.09 11 LEU C CA 1
ATOM 4921 C C . LEU C 1 11 ? 16.269 11.372 13.283 1.00 23.01 11 LEU C C 1
ATOM 4922 O O . LEU C 1 11 ? 17.272 12.045 13.047 1.00 23.04 11 LEU C O 1
ATOM 4927 N N . PRO C 1 12 ? 16.005 10.254 12.605 1.00 22.19 12 PRO C N 1
ATOM 4928 C CA . PRO C 1 12 ? 16.993 9.721 11.654 1.00 21.12 12 PRO C CA 1
ATOM 4929 C C . PRO C 1 12 ? 17.214 10.623 10.449 1.00 22.69 12 PRO C C 1
ATOM 4930 O O . PRO C 1 12 ? 16.286 11.249 9.923 1.00 20.38 12 PRO C O 1
ATOM 4934 N N . SER C 1 13 ? 18.458 10.631 9.978 1.00 19.55 13 SER C N 1
ATOM 4935 C CA . SER C 1 13 ? 18.827 11.323 8.758 1.00 22.55 13 SER C CA 1
ATOM 4936 C C . SER C 1 13 ? 18.701 10.376 7.560 1.00 24.52 13 SER C C 1
ATOM 4937 O O . SER C 1 13 ? 18.438 9.176 7.697 1.00 19.17 13 SER C O 1
ATOM 4940 N N . ASP C 1 14 ? 18.924 10.925 6.366 1.00 21.42 14 ASP C N 1
ATOM 4941 C CA . ASP C 1 14 ? 18.699 10.185 5.128 1.00 23.54 14 ASP C CA 1
ATOM 4942 C C . ASP C 1 14 ? 19.793 9.172 4.807 1.00 22.54 14 ASP C C 1
ATOM 4943 O O . ASP C 1 14 ? 19.543 8.246 4.025 1.00 22.87 14 ASP C O 1
ATOM 4948 N N . HIS C 1 15 ? 21.001 9.327 5.364 1.00 19.24 15 HIS C N 1
ATOM 4949 C CA . HIS C 1 15 ? 22.146 8.496 5.002 1.00 20.79 15 HIS C CA 1
ATOM 4950 C C . HIS C 1 15 ? 22.876 8.017 6.244 1.00 21.50 15 HIS C C 1
ATOM 4951 O O . HIS C 1 15 ? 22.944 8.726 7.253 1.00 18.91 15 HIS C O 1
ATOM 4958 N N . ALA C 1 16 ? 23.429 6.808 6.156 1.00 19.67 16 ALA C N 1
ATOM 4959 C CA . ALA C 1 16 ? 24.164 6.248 7.283 1.00 20.11 16 ALA C CA 1
ATOM 4960 C C . ALA C 1 16 ? 25.239 5.294 6.800 1.00 20.32 16 ALA C C 1
ATOM 4961 O O . ALA C 1 16 ? 25.182 4.773 5.680 1.00 20.00 16 ALA C O 1
ATOM 4963 N N . ARG C 1 17 ? 26.203 5.042 7.687 1.00 20.39 17 ARG C N 1
ATOM 4964 C CA . ARG C 1 17 ? 27.142 3.932 7.565 1.00 19.10 17 ARG C CA 1
ATOM 4965 C C . ARG C 1 17 ? 27.223 3.261 8.924 1.00 21.94 17 ARG C C 1
ATOM 4966 O O . ARG C 1 17 ? 27.346 3.944 9.948 1.00 19.69 17 ARG C O 1
ATOM 4974 N N . PHE C 1 18 ? 27.150 1.936 8.934 1.00 20.28 18 PHE C N 1
ATOM 4975 C CA . PHE C 1 18 ? 27.257 1.143 10.152 1.00 20.45 18 PHE C CA 1
ATOM 4976 C C . PHE C 1 18 ? 28.487 0.249 10.047 1.00 23.20 18 PHE C C 1
ATOM 4977 O O . PHE C 1 18 ? 28.627 -0.508 9.079 1.00 24.56 18 PHE C O 1
ATOM 4985 N N . ILE C 1 19 ? 29.376 0.336 11.031 1.00 20.33 19 ILE C N 1
ATOM 4986 C CA . ILE C 1 19 ? 30.659 -0.353 10.997 1.00 21.06 19 ILE C CA 1
ATOM 4987 C C . ILE C 1 19 ? 30.764 -1.239 12.228 1.00 22.65 19 ILE C C 1
ATOM 4988 O O . ILE C 1 19 ? 30.569 -0.768 13.354 1.00 22.12 19 ILE C O 1
ATOM 4993 N N . SER C 1 20 ? 31.085 -2.513 12.013 1.00 22.78 20 SER C N 1
ATOM 4994 C CA . SER C 1 20 ? 31.500 -3.417 13.081 1.00 23.13 20 SER C CA 1
ATOM 4995 C C . SER C 1 20 ? 32.890 -3.952 12.760 1.00 23.92 20 SER C C 1
ATOM 4996 O O . SER C 1 20 ? 33.169 -4.344 11.618 1.00 24.93 20 SER C O 1
ATOM 4999 N N . LEU C 1 21 ? 33.772 -3.966 13.762 1.00 24.75 21 LEU C N 1
ATOM 5000 C CA . LEU C 1 21 ? 35.133 -4.399 13.492 1.00 26.04 21 LEU C CA 1
ATOM 5001 C C . LEU C 1 21 ? 35.713 -5.081 14.723 1.00 25.58 21 LEU C C 1
ATOM 5002 O O . LEU C 1 21 ? 35.204 -4.945 15.842 1.00 23.98 21 LEU C O 1
ATOM 5007 N N . ARG C 1 22 ? 36.793 -5.822 14.489 1.00 24.34 22 ARG C N 1
ATOM 5008 C CA . ARG C 1 22 ? 37.616 -6.412 15.535 1.00 27.51 22 ARG C CA 1
ATOM 5009 C C . ARG C 1 22 ? 39.007 -5.800 15.440 1.00 30.55 22 ARG C C 1
ATOM 5010 O O . ARG C 1 22 ? 39.479 -5.501 14.337 1.00 27.73 22 ARG C O 1
ATOM 5018 N N . LEU C 1 23 ? 39.669 -5.612 16.590 1.00 25.92 23 LEU C N 1
ATOM 5019 C CA . LEU C 1 23 ? 40.919 -4.851 16.587 1.00 28.74 23 LEU C CA 1
ATOM 5020 C C . LEU C 1 23 ? 42.013 -5.560 15.796 1.00 31.01 23 LEU C C 1
ATOM 5021 O O . LEU C 1 23 ? 42.814 -4.908 15.114 1.00 31.18 23 LEU C O 1
ATOM 5026 N N . LYS C 1 24 ? 42.063 -6.889 15.870 1.00 32.80 24 LYS C N 1
ATOM 5027 C CA . LYS C 1 24 ? 43.115 -7.664 15.214 1.00 33.68 24 LYS C CA 1
ATOM 5028 C C . LYS C 1 24 ? 44.491 -7.135 15.624 1.00 34.16 24 LYS C C 1
ATOM 5029 O O . LYS C 1 24 ? 44.899 -7.312 16.776 1.00 31.71 24 LYS C O 1
ATOM 5035 N N . ASP C 1 25 ? 45.204 -6.466 14.716 1.00 33.69 25 ASP C N 1
ATOM 5036 C CA . ASP C 1 25 ? 46.533 -5.951 15.040 1.00 35.48 25 ASP C CA 1
ATOM 5037 C C . ASP C 1 25 ? 46.538 -4.533 15.604 1.00 33.28 25 ASP C C 1
ATOM 5038 O O . ASP C 1 25 ? 47.605 -4.056 16.008 1.00 33.18 25 ASP C O 1
ATOM 5043 N N . LEU C 1 26 ? 45.397 -3.843 15.637 1.00 33.46 26 LEU C N 1
ATOM 5044 C CA . LEU C 1 26 ? 45.354 -2.470 16.129 1.00 32.90 26 LEU C CA 1
ATOM 5045 C C . LEU C 1 26 ? 45.456 -2.437 17.650 1.00 35.14 26 LEU C C 1
ATOM 5046 O O . LEU C 1 26 ? 44.743 -3.169 18.346 1.00 35.32 26 LEU C O 1
ATOM 5051 N N . SER C 1 27 ? 46.340 -1.584 18.165 1.00 33.68 27 SER C N 1
ATOM 5052 C CA . SER C 1 27 ? 46.497 -1.446 19.604 1.00 32.67 27 SER C CA 1
ATOM 5053 C C . SER C 1 27 ? 45.440 -0.506 20.168 1.00 35.02 27 SER C C 1
ATOM 5054 O O . SER C 1 27 ? 44.876 0.339 19.463 1.00 33.33 27 SER C O 1
ATOM 5057 N N . VAL C 1 28 ? 45.185 -0.653 21.472 1.00 34.54 28 VAL C N 1
ATOM 5058 C CA . VAL C 1 28 ? 44.223 0.213 22.146 1.00 34.37 28 VAL C CA 1
ATOM 5059 C C . VAL C 1 28 ? 44.615 1.678 21.979 1.00 37.20 28 VAL C C 1
ATOM 5060 O O . VAL C 1 28 ? 43.760 2.544 21.746 1.00 34.31 28 VAL C O 1
ATOM 5064 N N . ALA C 1 29 ? 45.913 1.979 22.082 1.00 34.66 29 ALA C N 1
ATOM 5065 C CA . ALA C 1 29 ? 46.364 3.351 21.867 1.00 34.58 29 ALA C CA 1
ATOM 5066 C C . ALA C 1 29 ? 46.009 3.826 20.462 1.00 30.13 29 ALA C C 1
ATOM 5067 O O . ALA C 1 29 ? 45.525 4.948 20.275 1.00 29.25 29 ALA C O 1
ATOM 5069 N N . GLU C 1 30 ? 46.243 2.975 19.462 1.00 31.62 30 GLU C N 1
ATOM 5070 C CA . GLU C 1 30 ? 45.916 3.325 18.083 1.00 31.88 30 GLU C CA 1
ATOM 5071 C C . GLU C 1 30 ? 44.414 3.528 17.900 1.00 29.83 30 GLU C C 1
ATOM 5072 O O . GLU C 1 30 ? 43.984 4.414 17.149 1.00 28.37 30 GLU C O 1
ATOM 5078 N N . LEU C 1 31 ? 43.602 2.718 18.579 1.00 31.25 31 LEU C N 1
ATOM 5079 C CA . LEU C 1 31 ? 42.154 2.870 18.486 1.00 30.87 31 LEU C CA 1
ATOM 5080 C C . LEU C 1 31 ? 41.711 4.234 19.003 1.00 30.40 31 LEU C C 1
ATOM 5081 O O . LEU C 1 31 ? 40.922 4.929 18.350 1.00 27.27 31 LEU C O 1
ATOM 5086 N N . LYS C 1 32 ? 42.209 4.636 20.179 1.00 28.63 32 LYS C N 1
ATOM 5087 C CA . LYS C 1 32 ? 41.876 5.958 20.707 1.00 27.48 32 LYS C CA 1
ATOM 5088 C C . LYS C 1 32 ? 42.304 7.057 19.743 1.00 29.14 32 LYS C C 1
ATOM 5089 O O . LYS C 1 32 ? 41.582 8.043 19.549 1.00 29.09 32 LYS C O 1
ATOM 5095 N N . LYS C 1 33 ? 43.479 6.905 19.125 1.00 26.41 33 LYS C N 1
ATOM 5096 C CA . LYS C 1 33 ? 43.925 7.890 18.144 1.00 28.78 33 LYS C CA 1
ATOM 5097 C C . LYS C 1 33 ? 42.928 8.027 16.998 1.00 27.45 33 LYS C C 1
ATOM 5098 O O . LYS C 1 33 ? 42.615 9.144 16.562 1.00 26.81 33 LYS C O 1
ATOM 5104 N N . HIS C 1 34 ? 42.404 6.906 16.504 1.00 27.71 34 HIS C N 1
ATOM 5105 C CA . HIS C 1 34 ? 41.584 6.964 15.301 1.00 26.41 34 HIS C CA 1
ATOM 5106 C C . HIS C 1 34 ? 40.134 7.333 15.604 1.00 24.35 34 HIS C C 1
ATOM 5107 O O . HIS C 1 34 ? 39.474 7.935 14.757 1.00 24.53 34 HIS C O 1
ATOM 5114 N N . ILE C 1 35 ? 39.626 7.027 16.798 1.00 25.10 35 ILE C N 1
ATOM 5115 C CA . ILE C 1 35 ? 38.387 7.669 17.238 1.00 22.64 35 ILE C CA 1
ATOM 5116 C C . ILE C 1 35 ? 38.566 9.184 17.261 1.00 25.46 35 ILE C C 1
ATOM 5117 O O . ILE C 1 35 ? 37.712 9.942 16.776 1.00 25.19 35 ILE C O 1
ATOM 5122 N N . ALA C 1 36 ? 39.699 9.652 17.799 1.00 26.04 36 ALA C N 1
ATOM 5123 C CA . ALA C 1 36 ? 39.937 11.093 17.861 1.00 24.90 36 ALA C CA 1
ATOM 5124 C C . ALA C 1 36 ? 40.015 11.702 16.469 1.00 25.92 36 ALA C C 1
ATOM 5125 O O . ALA C 1 36 ? 39.534 12.818 16.245 1.00 22.93 36 ALA C O 1
ATOM 5127 N N . LEU C 1 37 ? 40.618 10.981 15.518 1.00 25.67 37 LEU C N 1
ATOM 5128 C CA . LEU C 1 37 ? 40.639 11.446 14.136 1.00 24.48 37 LEU C CA 1
ATOM 5129 C C . LEU C 1 37 ? 39.228 11.523 13.556 1.00 24.28 37 LEU C C 1
ATOM 5130 O O . LEU C 1 37 ? 38.893 12.472 12.837 1.00 24.17 37 LEU C O 1
ATOM 5135 N N . LEU C 1 38 ? 38.395 10.523 13.842 1.00 22.91 38 LEU C N 1
ATOM 5136 C CA . LEU C 1 38 ? 36.994 10.591 13.434 1.00 23.69 38 LEU C CA 1
ATOM 5137 C C . LEU C 1 38 ? 36.318 11.810 14.053 1.00 22.52 38 LEU C C 1
ATOM 5138 O O . LEU C 1 38 ? 35.626 12.572 13.363 1.00 22.66 38 LEU C O 1
ATOM 5143 N N . HIS C 1 39 ? 36.503 11.996 15.366 1.00 23.73 39 HIS C N 1
ATOM 5144 C CA . HIS C 1 39 ? 35.901 13.136 16.057 1.00 24.42 39 HIS C CA 1
ATOM 5145 C C . HIS C 1 39 ? 36.404 14.452 15.482 1.00 23.67 39 HIS C C 1
ATOM 5146 O O . HIS C 1 39 ? 35.648 15.427 15.373 1.00 25.02 39 HIS C O 1
ATOM 5153 N N . SER C 1 40 ? 37.679 14.489 15.098 1.00 25.95 40 SER C N 1
ATOM 5154 C CA . SER C 1 40 ? 38.275 15.701 14.554 1.00 24.59 40 SER C CA 1
ATOM 5155 C C . SER C 1 40 ? 37.662 16.065 13.206 1.00 24.90 40 SER C C 1
ATOM 5156 O O . SER C 1 40 ? 37.367 17.238 12.939 1.00 23.92 40 SER C O 1
ATOM 5159 N N . THR C 1 41 ? 37.493 15.077 12.325 1.00 22.68 41 THR C N 1
ATOM 5160 C CA . THR C 1 41 ? 36.825 15.343 11.054 1.00 21.26 41 THR C CA 1
ATOM 5161 C C . THR C 1 41 ? 35.342 15.641 11.266 1.00 19.62 41 THR C C 1
ATOM 5162 O O . THR C 1 41 ? 34.797 16.562 10.647 1.00 19.02 41 THR C O 1
ATOM 5166 N N . ARG C 1 42 ? 34.680 14.890 12.152 1.00 20.87 42 ARG C N 1
ATOM 5167 C CA . ARG C 1 42 ? 33.314 15.226 12.563 1.00 21.67 42 ARG C CA 1
ATOM 5168 C C . ARG C 1 42 ? 33.197 16.697 12.971 1.00 21.97 42 ARG C C 1
ATOM 5169 O O . ARG C 1 42 ? 32.393 17.457 12.416 1.00 22.49 42 ARG C O 1
ATOM 5177 N N . ASP C 1 43 ? 34.011 17.120 13.941 1.00 23.95 43 ASP C N 1
ATOM 5178 C CA . ASP C 1 43 ? 33.912 18.495 14.436 1.00 24.19 43 ASP C CA 1
ATOM 5179 C C . ASP C 1 43 ? 34.169 19.507 13.329 1.00 22.02 43 ASP C C 1
ATOM 5180 O O . ASP C 1 43 ? 33.467 20.519 13.223 1.00 23.76 43 ASP C O 1
ATOM 5185 N N . ARG C 1 44 ? 35.196 19.268 12.510 1.00 24.50 44 ARG C N 1
ATOM 5186 C CA . ARG C 1 44 ? 35.548 20.219 11.459 1.00 22.47 44 ARG C CA 1
ATOM 5187 C C . ARG C 1 44 ? 34.412 20.365 10.449 1.00 23.73 44 ARG C C 1
ATOM 5188 O O . ARG C 1 44 ? 34.067 21.481 10.034 1.00 21.61 44 ARG C O 1
ATOM 5196 N N . LEU C 1 45 ? 33.801 19.248 10.051 1.00 22.14 45 LEU C N 1
ATOM 5197 C CA . LEU C 1 45 ? 32.712 19.324 9.079 1.00 23.25 45 LEU C CA 1
ATOM 5198 C C . LEU C 1 45 ? 31.442 19.916 9.688 1.00 20.35 45 LEU C C 1
ATOM 5199 O O . LEU C 1 45 ? 30.662 20.558 8.975 1.00 24.07 45 LEU C O 1
ATOM 5204 N N . ILE C 1 46 ? 31.205 19.717 10.988 1.00 24.44 46 ILE C N 1
ATOM 5205 C CA . ILE C 1 46 ? 30.054 20.375 11.619 1.00 22.51 46 ILE C CA 1
ATOM 5206 C C . ILE C 1 46 ? 30.179 21.887 11.476 1.00 22.81 46 ILE C C 1
ATOM 5207 O O . ILE C 1 46 ? 29.235 22.574 11.070 1.00 20.16 46 ILE C O 1
ATOM 5212 N N . THR C 1 47 ? 31.366 22.421 11.779 1.00 23.41 47 THR C N 1
ATOM 5213 C CA . THR C 1 47 ? 31.595 23.856 11.646 1.00 23.56 47 THR C CA 1
ATOM 5214 C C . THR C 1 47 ? 31.273 24.344 10.238 1.00 23.07 47 THR C C 1
ATOM 5215 O O . THR C 1 47 ? 30.677 25.414 10.062 1.00 24.93 47 THR C O 1
ATOM 5219 N N . GLN C 1 48 ? 31.641 23.560 9.224 1.00 24.09 48 GLN C N 1
ATOM 5220 C CA . GLN C 1 48 ? 31.430 23.946 7.833 1.00 25.25 48 GLN C CA 1
ATOM 5221 C C . GLN C 1 48 ? 30.014 23.649 7.339 1.00 25.90 48 GLN C C 1
ATOM 5222 O O . GLN C 1 48 ? 29.546 24.306 6.404 1.00 25.10 48 GLN C O 1
ATOM 5228 N N . HIS C 1 49 ? 29.314 22.688 7.942 1.00 25.73 49 HIS C N 1
ATOM 5229 C CA . HIS C 1 49 ? 27.993 22.263 7.464 1.00 26.67 49 HIS C CA 1
ATOM 5230 C C . HIS C 1 49 ? 27.047 22.075 8.643 1.00 24.67 49 HIS C C 1
ATOM 5231 O O . HIS C 1 49 ? 26.599 20.961 8.937 1.00 24.43 49 HIS C O 1
ATOM 5238 N N . PRO C 1 50 ? 26.709 23.155 9.351 1.00 27.28 50 PRO C N 1
ATOM 5239 C CA . PRO C 1 50 ? 25.931 23.002 10.594 1.00 25.05 50 PRO C CA 1
ATOM 5240 C C . PRO C 1 50 ? 24.532 22.447 10.390 1.00 25.76 50 PRO C C 1
ATOM 5241 O O . PRO C 1 50 ? 23.924 21.983 11.364 1.00 27.49 50 PRO C O 1
ATOM 5245 N N . ALA C 1 51 ? 24.004 22.478 9.171 1.00 24.17 51 ALA C N 1
ATOM 5246 C CA . ALA C 1 51 ? 22.685 21.939 8.868 1.00 29.01 51 ALA C CA 1
ATOM 5247 C C . ALA C 1 51 ? 22.716 20.529 8.283 1.00 29.12 51 ALA C C 1
ATOM 5248 O O . ALA C 1 51 ? 21.656 20.008 7.914 1.00 26.02 51 ALA C O 1
ATOM 5250 N N . ALA C 1 52 ? 23.889 19.899 8.175 1.00 25.08 52 ALA C N 1
ATOM 5251 C CA . ALA C 1 52 ? 23.997 18.592 7.531 1.00 23.73 52 ALA C CA 1
ATOM 5252 C C . ALA C 1 52 ? 23.757 17.437 8.493 1.00 21.07 52 ALA C C 1
ATOM 5253 O O . ALA C 1 52 ? 23.969 16.279 8.118 1.00 21.53 52 ALA C O 1
ATOM 5255 N N . GLN C 1 53 ? 23.314 17.719 9.716 1.00 21.25 53 GLN C N 1
ATOM 5256 C CA . GLN C 1 53 ? 22.927 16.671 10.658 1.00 23.04 53 GLN C CA 1
ATOM 5257 C C . GLN C 1 53 ? 24.056 15.665 10.873 1.00 22.78 53 GLN C C 1
ATOM 5258 O O . GLN C 1 53 ? 23.833 14.454 10.859 1.00 21.31 53 GLN C O 1
ATOM 5264 N N . ILE C 1 54 ? 25.280 16.161 11.055 1.00 21.43 54 ILE C N 1
ATOM 5265 C CA . ILE C 1 54 ? 26.448 15.288 11.156 1.00 22.66 54 ILE C CA 1
ATOM 5266 C C . ILE C 1 54 ? 26.469 14.674 12.554 1.00 24.31 54 ILE C C 1
ATOM 5267 O O . ILE C 1 54 ? 26.659 15.378 13.552 1.00 24.96 54 ILE C O 1
ATOM 5272 N N . LYS C 1 55 ? 26.281 13.355 12.627 1.00 20.35 55 LYS C N 1
ATOM 5273 C CA . LYS C 1 55 ? 26.110 12.659 13.895 1.00 22.53 55 LYS C CA 1
ATOM 5274 C C . LYS C 1 55 ? 26.856 11.335 13.869 1.00 22.69 55 LYS C C 1
ATOM 5275 O O . LYS C 1 55 ? 27.067 10.746 12.802 1.00 21.62 55 LYS C O 1
ATOM 5281 N N . ALA C 1 56 ? 27.219 10.852 15.057 1.00 21.85 56 ALA C N 1
ATOM 5282 C CA . ALA C 1 56 ? 27.815 9.531 15.167 1.00 20.49 56 ALA C CA 1
ATOM 5283 C C . ALA C 1 56 ? 27.672 9.012 16.589 1.00 23.27 56 ALA C C 1
ATOM 5284 O O . ALA C 1 56 ? 27.432 9.769 17.534 1.00 22.96 56 ALA C O 1
ATOM 5286 N N . ALA C 1 57 ? 27.824 7.700 16.719 1.00 19.44 57 ALA C N 1
ATOM 5287 C CA . ALA C 1 57 ? 28.132 7.081 17.998 1.00 21.83 57 ALA C CA 1
ATOM 5288 C C . ALA C 1 57 ? 29.231 6.046 17.804 1.00 24.11 57 ALA C C 1
ATOM 5289 O O . ALA C 1 57 ? 29.276 5.345 16.781 1.00 21.86 57 ALA C O 1
ATOM 5291 N N . VAL C 1 58 ? 30.118 5.960 18.791 1.00 21.40 58 VAL C N 1
ATOM 5292 C CA . VAL C 1 58 ? 31.134 4.919 18.865 1.00 20.96 58 VAL C CA 1
ATOM 5293 C C . VAL C 1 58 ? 30.829 4.076 20.091 1.00 24.68 58 VAL C C 1
ATOM 5294 O O . VAL C 1 58 ? 30.589 4.616 21.180 1.00 25.04 58 VAL C O 1
ATOM 5298 N N . ALA C 1 59 ? 30.843 2.760 19.923 1.00 22.89 59 ALA C N 1
ATOM 5299 C CA . ALA C 1 59 ? 30.454 1.851 20.990 1.00 24.51 59 ALA C CA 1
ATOM 5300 C C . ALA C 1 59 ? 31.435 0.688 21.029 1.00 23.75 59 ALA C C 1
ATOM 5301 O O . ALA C 1 59 ? 32.158 0.436 20.058 1.00 26.04 59 ALA C O 1
ATOM 5303 N N . PHE C 1 60 ? 31.460 -0.027 22.160 1.00 24.08 60 PHE C N 1
ATOM 5304 C CA . PHE C 1 60 ? 32.474 -1.047 22.392 1.00 24.72 60 PHE C CA 1
ATOM 5305 C C . PHE C 1 60 ? 31.859 -2.361 22.854 1.00 25.25 60 PHE C C 1
ATOM 5306 O O . PHE C 1 60 ? 30.858 -2.384 23.576 1.00 26.36 60 PHE C O 1
ATOM 5314 N N . GLY C 1 61 ? 32.470 -3.462 22.418 1.00 24.88 61 GLY C N 1
ATOM 5315 C CA . GLY C 1 61 ? 32.064 -4.779 22.848 1.00 28.20 61 GLY C CA 1
ATOM 5316 C C . GLY C 1 61 ? 32.423 -5.034 24.303 1.00 32.57 61 GLY C C 1
ATOM 5317 O O . GLY C 1 61 ? 33.293 -4.365 24.880 1.00 31.06 61 GLY C O 1
ATOM 5318 N N . PRO C 1 62 ? 31.761 -6.013 24.927 1.00 31.88 62 PRO C N 1
ATOM 5319 C CA . PRO C 1 62 ? 32.032 -6.268 26.349 1.00 34.78 62 PRO C CA 1
ATOM 5320 C C . PRO C 1 62 ? 33.432 -6.774 26.601 1.00 37.46 62 PRO C C 1
ATOM 5321 O O . PRO C 1 62 ? 34.004 -6.483 27.658 1.00 40.11 62 PRO C O 1
ATOM 5325 N N . GLU C 1 63 ? 34.009 -7.501 25.646 1.00 39.00 63 GLU C N 1
ATOM 5326 C CA . GLU C 1 63 ? 35.355 -8.032 25.816 1.00 38.70 63 GLU C CA 1
ATOM 5327 C C . GLU C 1 63 ? 36.400 -6.920 25.833 1.00 38.19 63 GLU C C 1
ATOM 5328 O O . GLU C 1 63 ? 37.310 -6.928 26.669 1.00 41.15 63 GLU C O 1
ATOM 5334 N N . ILE C 1 64 ? 36.280 -5.941 24.938 1.00 36.11 64 ILE C N 1
ATOM 5335 C CA . ILE C 1 64 ? 37.272 -4.875 24.861 1.00 32.40 64 ILE C CA 1
ATOM 5336 C C . ILE C 1 64 ? 37.014 -3.737 25.841 1.00 39.28 64 ILE C C 1
ATOM 5337 O O . ILE C 1 64 ? 37.937 -2.965 26.136 1.00 39.58 64 ILE C O 1
ATOM 5342 N N . TRP C 1 65 ? 35.788 -3.603 26.354 1.00 35.83 65 TRP C N 1
ATOM 5343 C CA . TRP C 1 65 ? 35.467 -2.438 27.171 1.00 34.71 65 TRP C CA 1
ATOM 5344 C C . TRP C 1 65 ? 36.340 -2.378 28.417 1.00 40.01 65 TRP C C 1
ATOM 5345 O O . TRP C 1 65 ? 36.793 -1.298 28.812 1.00 39.46 65 TRP C O 1
ATOM 5356 N N . LEU C 1 66 ? 36.592 -3.528 29.045 1.00 41.78 66 LEU C N 1
ATOM 5357 C CA . LEU C 1 66 ? 37.406 -3.552 30.256 1.00 44.49 66 LEU C CA 1
ATOM 5358 C C . LEU C 1 66 ? 38.855 -3.160 29.992 1.00 46.28 66 LEU C C 1
ATOM 5359 O O . LEU C 1 66 ? 39.548 -2.738 30.923 1.00 47.46 66 LEU C O 1
ATOM 5364 N N . GLN C 1 67 ? 39.328 -3.286 28.753 1.00 43.06 67 GLN C N 1
ATOM 5365 C CA . GLN C 1 67 ? 40.656 -2.803 28.400 1.00 46.14 67 GLN C CA 1
ATOM 5366 C C . GLN C 1 67 ? 40.687 -1.297 28.163 1.00 44.98 67 GLN C C 1
ATOM 5367 O O . GLN C 1 67 ? 41.777 -0.715 28.107 1.00 47.24 67 GLN C O 1
ATOM 5373 N N . LEU C 1 68 ? 39.526 -0.660 28.015 1.00 39.90 68 LEU C N 1
ATOM 5374 C CA . LEU C 1 68 ? 39.409 0.780 27.820 1.00 39.43 68 LEU C CA 1
ATOM 5375 C C . LEU C 1 68 ? 39.013 1.521 29.089 1.00 40.97 68 LEU C C 1
ATOM 5376 O O . LEU C 1 68 ? 39.442 2.660 29.299 1.00 42.15 68 LEU C O 1
ATOM 5381 N N . TYR C 1 69 ? 38.180 0.901 29.920 1.00 41.00 69 TYR C N 1
ATOM 5382 C CA . TYR C 1 69 ? 37.704 1.468 31.172 1.00 42.75 69 TYR C CA 1
ATOM 5383 C C . TYR C 1 69 ? 37.675 0.342 32.192 1.00 47.12 69 TYR C C 1
ATOM 5384 O O . TYR C 1 69 ? 37.406 -0.813 31.852 1.00 46.71 69 TYR C O 1
ATOM 5393 N N . LYS C 1 70 ? 37.971 0.673 33.443 1.00 47.43 70 LYS C N 1
ATOM 5394 C CA . LYS C 1 70 ? 38.188 -0.390 34.411 1.00 52.02 70 LYS C CA 1
ATOM 5395 C C . LYS C 1 70 ? 36.900 -0.903 35.042 1.00 52.68 70 LYS C C 1
ATOM 5396 O O . LYS C 1 70 ? 36.930 -1.949 35.699 1.00 52.21 70 LYS C O 1
ATOM 5402 N N . GLU C 1 71 ? 35.775 -0.216 34.849 1.00 50.29 71 GLU C N 1
ATOM 5403 C CA . GLU C 1 71 ? 34.494 -0.636 35.403 1.00 48.26 71 GLU C CA 1
ATOM 5404 C C . GLU C 1 71 ? 33.534 -1.003 34.282 1.00 44.19 71 GLU C C 1
ATOM 5405 O O . GLU C 1 71 ? 33.533 -0.376 33.219 1.00 41.63 71 GLU C O 1
ATOM 5411 N N . MET C 1 72 ? 32.717 -1.998 34.538 1.00 45.23 72 MET C N 1
ATOM 5412 C CA . MET C 1 72 ? 31.743 -2.502 33.589 1.00 44.59 72 MET C CA 1
ATOM 5413 C C . MET C 1 72 ? 30.388 -1.879 33.881 1.00 44.57 72 MET C C 1
ATOM 5414 O O . MET C 1 72 ? 29.937 -1.919 35.035 1.00 45.90 72 MET C O 1
ATOM 5419 N N . PRO C 1 73 ? 29.710 -1.266 32.910 1.00 43.65 73 PRO C N 1
ATOM 5420 C CA . PRO C 1 73 ? 28.332 -0.833 33.159 1.00 42.80 73 PRO C CA 1
ATOM 5421 C C . PRO C 1 73 ? 27.475 -2.026 33.546 1.00 43.15 73 PRO C C 1
ATOM 5422 O O . PRO C 1 73 ? 27.760 -3.169 33.180 1.00 42.26 73 PRO C O 1
ATOM 5426 N N . SER C 1 74 ? 26.431 -1.751 34.320 1.00 43.95 74 SER C N 1
ATOM 5427 C CA . SER C 1 74 ? 25.624 -2.819 34.887 1.00 44.74 74 SER C CA 1
ATOM 5428 C C . SER C 1 74 ? 24.757 -3.452 33.808 1.00 41.78 74 SER C C 1
ATOM 5429 O O . SER C 1 74 ? 24.198 -2.760 32.955 1.00 43.77 74 SER C O 1
ATOM 5432 N N . GLY C 1 75 ? 24.657 -4.778 33.841 1.00 40.22 75 GLY C N 1
ATOM 5433 C CA . GLY C 1 75 ? 23.881 -5.503 32.855 1.00 40.41 75 GLY C CA 1
ATOM 5434 C C . GLY C 1 75 ? 24.543 -5.681 31.506 1.00 40.93 75 GLY C C 1
ATOM 5435 O O . GLY C 1 75 ? 23.880 -6.133 30.567 1.00 43.05 75 GLY C O 1
ATOM 5436 N N . PHE C 1 76 ? 25.825 -5.340 31.372 1.00 40.40 76 PHE C N 1
ATOM 5437 C CA . PHE C 1 76 ? 26.540 -5.498 30.109 1.00 36.34 76 PHE C CA 1
ATOM 5438 C C . PHE C 1 76 ? 27.011 -6.934 29.940 1.00 36.88 76 PHE C C 1
ATOM 5439 O O . PHE C 1 76 ? 27.731 -7.464 30.791 1.00 36.83 76 PHE C O 1
ATOM 5447 N N . LYS C 1 77 ? 26.607 -7.554 28.836 1.00 33.60 77 LYS C N 1
ATOM 5448 C CA . LYS C 1 77 ? 26.998 -8.907 28.476 1.00 35.24 77 LYS C CA 1
ATOM 5449 C C . LYS C 1 77 ? 26.921 -9.017 26.959 1.00 31.12 77 LYS C C 1
ATOM 5450 O O . LYS C 1 77 ? 26.355 -8.150 26.289 1.00 33.42 77 LYS C O 1
ATOM 5456 N N . GLN C 1 78 ? 27.507 -10.077 26.415 1.00 32.65 78 GLN C N 1
ATOM 5457 C CA . GLN C 1 78 ? 27.395 -10.294 24.979 1.00 29.87 78 GLN C CA 1
ATOM 5458 C C . GLN C 1 78 ? 26.024 -10.875 24.655 1.00 28.46 78 GLN C C 1
ATOM 5459 O O . GLN C 1 78 ? 25.398 -11.539 25.487 1.00 31.96 78 GLN C O 1
ATOM 5465 N N . LEU C 1 79 ? 25.537 -10.568 23.452 1.00 27.83 79 LEU C N 1
ATOM 5466 C CA . LEU C 1 79 ? 24.321 -11.182 22.933 1.00 26.70 79 LEU C CA 1
ATOM 5467 C C . LEU C 1 79 ? 24.417 -12.703 23.004 1.00 30.79 79 LEU C C 1
ATOM 5468 O O . LEU C 1 79 ? 25.468 -13.289 22.725 1.00 28.19 79 LEU C O 1
ATOM 5473 N N . ALA C 1 80 ? 23.293 -13.357 23.390 1.00 29.99 80 ALA C N 1
ATOM 5474 C CA . ALA C 1 80 ? 23.333 -14.807 23.518 1.00 32.50 80 ALA C CA 1
ATOM 5475 C C . ALA C 1 80 ? 22.712 -15.472 22.297 1.00 29.71 80 ALA C C 1
ATOM 5476 O O . ALA C 1 80 ? 21.796 -14.922 21.686 1.00 30.11 80 ALA C O 1
ATOM 5478 N N . PRO C 1 81 ? 23.173 -16.653 21.887 1.00 31.85 81 PRO C N 1
ATOM 5479 C CA . PRO C 1 81 ? 22.586 -17.282 20.699 1.00 34.54 81 PRO C CA 1
ATOM 5480 C C . PRO C 1 81 ? 21.158 -17.718 20.979 1.00 31.31 81 PRO C C 1
ATOM 5481 O O . PRO C 1 81 ? 20.773 -17.968 22.124 1.00 32.52 81 PRO C O 1
ATOM 5485 N N . GLN C 1 82 ? 20.356 -17.759 19.918 1.00 31.99 82 GLN C N 1
ATOM 5486 C CA . GLN C 1 82 ? 18.986 -18.256 19.990 1.00 32.14 82 GLN C CA 1
ATOM 5487 C C . GLN C 1 82 ? 18.959 -19.688 19.475 1.00 34.50 82 GLN C C 1
ATOM 5488 O O . GLN C 1 82 ? 19.272 -19.938 18.302 1.00 35.47 82 GLN C O 1
ATOM 5494 N N . GLN C 1 83 ? 18.581 -20.618 20.344 1.00 31.35 83 GLN C N 1
ATOM 5495 C CA . GLN C 1 83 ? 18.248 -21.968 19.915 1.00 29.38 83 GLN C CA 1
ATOM 5496 C C . GLN C 1 83 ? 16.732 -22.068 19.771 1.00 33.89 83 GLN C C 1
ATOM 5497 O O . GLN C 1 83 ? 16.039 -22.746 20.531 1.00 31.02 83 GLN C O 1
ATOM 5503 N N . GLY C 1 84 ? 16.217 -21.350 18.775 1.00 31.22 84 GLY C N 1
ATOM 5504 C CA . GLY C 1 84 ? 14.802 -21.253 18.554 1.00 31.75 84 GLY C CA 1
ATOM 5505 C C . GLY C 1 84 ? 14.344 -21.945 17.287 1.00 34.51 84 GLY C C 1
ATOM 5506 O O . GLY C 1 84 ? 15.041 -22.797 16.713 1.00 32.56 84 GLY C O 1
ATOM 5507 N N . THR C 1 85 ? 13.133 -21.575 16.851 1.00 32.88 85 THR C N 1
ATOM 5508 C CA . THR C 1 85 ? 12.586 -22.072 15.594 1.00 33.07 85 THR C CA 1
ATOM 5509 C C . THR C 1 85 ? 13.490 -21.720 14.423 1.00 30.91 85 THR C C 1
ATOM 5510 O O . THR C 1 85 ? 13.746 -22.550 13.545 1.00 27.64 85 THR C O 1
ATOM 5514 N N . PHE C 1 86 ? 13.961 -20.485 14.385 1.00 31.38 86 PHE C N 1
ATOM 5515 C CA . PHE C 1 86 ? 15.040 -20.078 13.511 1.00 30.63 86 PHE C CA 1
ATOM 5516 C C . PHE C 1 86 ? 16.255 -19.813 14.377 1.00 35.01 86 PHE C C 1
ATOM 5517 O O . PHE C 1 86 ? 16.148 -19.563 15.578 1.00 36.46 86 PHE C O 1
ATOM 5525 N N . GLN C 1 87 ? 17.416 -19.904 13.768 1.00 39.64 87 GLN C N 1
ATOM 5526 C CA . GLN C 1 87 ? 18.617 -19.602 14.509 1.00 41.32 87 GLN C CA 1
ATOM 5527 C C . GLN C 1 87 ? 19.012 -18.155 14.271 1.00 37.23 87 GLN C C 1
ATOM 5528 O O . GLN C 1 87 ? 18.760 -17.573 13.210 1.00 35.28 87 GLN C O 1
ATOM 5534 N N . MET C 1 88 ? 19.611 -17.579 15.301 1.00 39.14 88 MET C N 1
ATOM 5535 C CA . MET C 1 88 ? 20.186 -16.250 15.305 1.00 31.64 88 MET C CA 1
ATOM 5536 C C . MET C 1 88 ? 21.677 -16.364 15.577 1.00 33.69 88 MET C C 1
ATOM 5537 O O . MET C 1 88 ? 22.063 -16.807 16.674 1.00 34.20 88 MET C O 1
ATOM 5542 N N . PRO C 1 89 ? 22.542 -15.966 14.655 1.00 31.03 89 PRO C N 1
ATOM 5543 C CA . PRO C 1 89 ? 23.977 -15.994 14.939 1.00 33.79 89 PRO C CA 1
ATOM 5544 C C . PRO C 1 89 ? 24.376 -14.898 15.914 1.00 30.98 89 PRO C C 1
ATOM 5545 O O . PRO C 1 89 ? 23.704 -13.875 16.068 1.00 29.62 89 PRO C O 1
ATOM 5549 N N . VAL C 1 90 ? 25.509 -15.120 16.565 1.00 28.63 90 VAL C N 1
ATOM 5550 C CA . VAL C 1 90 ? 26.182 -14.089 17.343 1.00 27.81 90 VAL C CA 1
ATOM 5551 C C . VAL C 1 90 ? 27.576 -13.917 16.758 1.00 27.72 90 VAL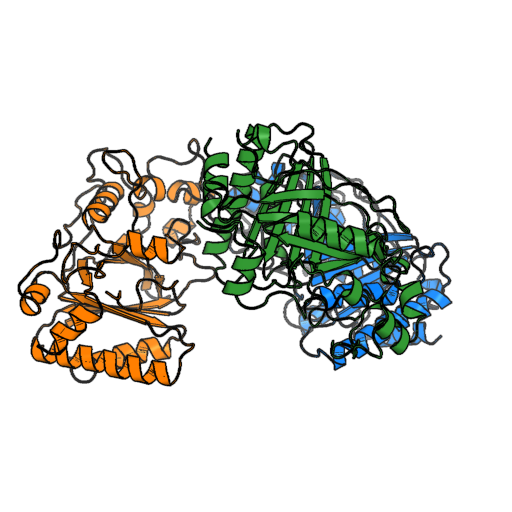 C C 1
ATOM 5552 O O . VAL C 1 90 ? 28.335 -14.888 16.655 1.00 23.76 90 VAL C O 1
ATOM 5556 N N . VAL C 1 91 ? 27.896 -12.696 16.344 1.00 24.93 91 VAL C N 1
ATOM 5557 C CA . VAL C 1 91 ? 29.215 -12.388 15.808 1.00 24.79 91 VAL C CA 1
ATOM 5558 C C . VAL C 1 91 ? 29.800 -11.248 16.631 1.00 25.03 91 VAL C C 1
ATOM 5559 O O . VAL C 1 91 ? 29.539 -10.071 16.331 1.00 25.81 91 VAL C O 1
ATOM 5563 N N . PRO C 1 92 ? 30.574 -11.546 17.677 1.00 23.00 92 PRO C N 1
ATOM 5564 C CA . PRO C 1 92 ? 31.121 -10.480 18.523 1.00 25.47 92 PRO C CA 1
ATOM 5565 C C . PRO C 1 92 ? 31.996 -9.520 17.737 1.00 25.55 92 PRO C C 1
ATOM 5566 O O . PRO C 1 92 ? 32.702 -9.904 16.798 1.00 26.70 92 PRO C O 1
ATOM 5570 N N . ALA C 1 93 ? 31.942 -8.252 18.136 1.00 25.36 93 ALA C N 1
ATOM 5571 C CA . ALA C 1 93 ? 32.823 -7.234 17.589 1.00 24.82 93 ALA C CA 1
ATOM 5572 C C . ALA C 1 93 ? 33.305 -6.346 18.724 1.00 25.68 93 ALA C C 1
ATOM 5573 O O . ALA C 1 93 ? 32.599 -6.151 19.718 1.00 27.06 93 ALA C O 1
ATOM 5575 N N . ASP C 1 94 ? 34.517 -5.805 18.563 1.00 25.91 94 ASP C N 1
ATOM 5576 C CA . ASP C 1 94 ? 35.082 -4.918 19.580 1.00 28.03 94 ASP C CA 1
ATOM 5577 C C . ASP C 1 94 ? 34.572 -3.489 19.444 1.00 26.80 94 ASP C C 1
ATOM 5578 O O . ASP C 1 94 ? 34.368 -2.810 20.453 1.00 25.74 94 ASP C O 1
ATOM 5583 N N . VAL C 1 95 ? 34.404 -2.991 18.218 1.00 23.27 95 VAL C N 1
ATOM 5584 C CA . VAL C 1 95 ? 34.020 -1.602 17.996 1.00 22.44 95 VAL C CA 1
ATOM 5585 C C . VAL C 1 95 ? 32.844 -1.568 17.034 1.00 23.03 95 VAL C C 1
ATOM 5586 O O . VAL C 1 95 ? 32.857 -2.253 16.005 1.00 22.88 95 VAL C O 1
ATOM 5590 N N . PHE C 1 96 ? 31.833 -0.778 17.374 1.00 23.70 96 PHE C N 1
ATOM 5591 C CA . PHE C 1 96 ? 30.732 -0.462 16.478 1.00 23.49 96 PHE C CA 1
ATOM 5592 C C . PHE C 1 96 ? 30.688 1.046 16.269 1.00 24.81 96 PHE C C 1
ATOM 5593 O O . PHE C 1 96 ? 30.847 1.821 17.224 1.00 24.38 96 PHE C O 1
ATOM 5601 N N . ILE C 1 97 ? 30.462 1.465 15.026 1.00 19.85 97 ILE C N 1
ATOM 5602 C CA . ILE C 1 97 ? 30.416 2.882 14.677 1.00 18.37 97 ILE C CA 1
ATOM 5603 C C . ILE C 1 97 ? 29.157 3.135 13.864 1.00 21.96 97 ILE C C 1
ATOM 5604 O O . ILE C 1 97 ? 28.934 2.485 12.835 1.00 21.39 97 ILE C O 1
ATOM 5609 N N . HIS C 1 98 ? 28.343 4.072 14.331 1.00 18.70 98 HIS C N 1
ATOM 5610 C CA . HIS C 1 98 ? 27.116 4.507 13.677 1.00 20.40 98 HIS C CA 1
ATOM 5611 C C . HIS C 1 98 ? 27.375 5.919 13.171 1.00 20.42 98 HIS C C 1
ATOM 5612 O O . HIS C 1 98 ? 27.566 6.838 13.974 1.00 21.82 98 HIS C O 1
ATOM 5619 N N . ILE C 1 99 ? 27.411 6.086 11.853 1.00 19.53 99 ILE C N 1
ATOM 5620 C CA . ILE C 1 99 ? 27.619 7.383 11.220 1.00 17.74 99 ILE C CA 1
ATOM 5621 C C . ILE C 1 99 ? 26.335 7.762 10.502 1.00 20.68 99 ILE C C 1
ATOM 5622 O O . ILE C 1 99 ? 25.763 6.937 9.785 1.00 20.53 99 ILE C O 1
ATOM 5627 N N . ALA C 1 100 ? 25.879 9.000 10.698 1.00 18.89 100 ALA C N 1
ATOM 5628 C CA . ALA C 1 100 ? 24.667 9.494 10.049 1.00 21.38 100 ALA C CA 1
ATOM 5629 C C . ALA C 1 100 ? 24.838 10.945 9.626 1.00 20.26 100 ALA C C 1
ATOM 5630 O O . ALA C 1 100 ? 25.547 11.719 10.281 1.00 20.89 100 ALA C O 1
ATOM 5632 N N . SER C 1 101 ? 24.147 11.318 8.547 1.00 20.68 101 SER C N 1
ATOM 5633 C CA . SER C 1 101 ? 24.178 12.679 8.018 1.00 19.77 101 SER C CA 1
ATOM 5634 C C . SER C 1 101 ? 23.047 12.848 7.014 1.00 19.73 101 SER C C 1
ATOM 5635 O O . SER C 1 101 ? 22.518 11.870 6.481 1.00 22.51 101 SER C O 1
ATOM 5638 N N . ALA C 1 102 ? 22.693 14.111 6.752 1.00 19.20 102 ALA C N 1
ATOM 5639 C CA . ALA C 1 102 ? 21.847 14.414 5.605 1.00 21.34 102 ALA C CA 1
ATOM 5640 C C . ALA C 1 102 ? 22.529 14.123 4.280 1.00 24.47 102 ALA C C 1
ATOM 5641 O O . ALA C 1 102 ? 21.847 14.124 3.247 1.00 19.69 102 ALA C O 1
ATOM 5643 N N . ARG C 1 103 ? 23.841 13.887 4.276 1.00 20.00 103 ARG C N 1
ATOM 5644 C CA . ARG C 1 103 ? 24.602 13.771 3.034 1.00 20.48 103 ARG C CA 1
ATOM 5645 C C . ARG C 1 103 ? 25.446 12.506 3.027 1.00 20.85 103 ARG C C 1
ATOM 5646 O O . ARG C 1 103 ? 26.133 12.207 4.007 1.00 20.78 103 ARG C O 1
ATOM 5654 N N . ALA C 1 104 ? 25.414 11.782 1.903 1.00 19.04 104 ALA C N 1
ATOM 5655 C CA . ALA C 1 104 ? 26.191 10.550 1.795 1.00 19.79 104 ALA C CA 1
ATOM 5656 C C . ALA C 1 104 ? 27.689 10.820 1.779 1.00 20.21 104 ALA C C 1
ATOM 5657 O O . ALA C 1 104 ? 28.464 10.005 2.301 1.00 18.34 104 ALA C O 1
ATOM 5659 N N . ASP C 1 105 ? 28.120 11.944 1.192 1.00 19.37 105 ASP C N 1
ATOM 5660 C CA . ASP C 1 105 ? 29.554 12.204 1.121 1.00 18.95 105 ASP C CA 1
ATOM 5661 C C . ASP C 1 105 ? 30.140 12.415 2.509 1.00 20.54 105 ASP C C 1
ATOM 5662 O O . ASP C 1 105 ? 31.246 11.944 2.797 1.00 20.97 105 ASP C O 1
ATOM 5667 N N . ILE C 1 106 ? 29.395 13.072 3.398 1.00 19.78 106 ILE C N 1
ATOM 5668 C CA . ILE C 1 106 ? 29.894 13.301 4.752 1.00 21.77 106 ILE C CA 1
ATOM 5669 C C . ILE C 1 106 ? 29.963 11.990 5.530 1.00 20.91 106 ILE C C 1
ATOM 5670 O O . ILE C 1 106 ? 30.882 11.771 6.326 1.00 17.47 106 ILE C O 1
ATOM 5675 N N . CYS C 1 107 ? 28.981 11.106 5.338 1.00 19.22 107 CYS C N 1
ATOM 5676 C CA . CYS C 1 107 ? 29.072 9.785 5.950 1.00 21.18 107 CYS C CA 1
ATOM 5677 C C . CYS C 1 107 ? 30.360 9.093 5.533 1.00 20.85 107 CYS C C 1
ATOM 5678 O O . CYS C 1 107 ? 31.066 8.509 6.372 1.00 20.44 107 CYS C O 1
ATOM 5681 N N . PHE C 1 108 ? 30.688 9.166 4.236 1.00 19.16 108 PHE C N 1
ATOM 5682 C CA . PHE C 1 108 ? 31.930 8.580 3.752 1.00 19.27 108 PHE C CA 1
ATOM 5683 C C . PHE C 1 108 ? 33.133 9.266 4.385 1.00 20.54 108 PHE C C 1
ATOM 5684 O O . PHE C 1 108 ? 34.080 8.596 4.808 1.00 21.06 108 PHE C O 1
ATOM 5692 N N . ALA C 1 109 ? 33.097 10.597 4.494 1.00 19.15 109 ALA C N 1
ATOM 5693 C CA . ALA C 1 109 ? 34.263 11.315 5.012 1.00 21.69 109 ALA C CA 1
ATOM 5694 C C . ALA C 1 109 ? 34.577 10.922 6.455 1.00 22.12 109 ALA C C 1
ATOM 5695 O O . ALA C 1 109 ? 35.749 10.849 6.839 1.00 21.15 109 ALA C O 1
ATOM 5697 N N . LEU C 1 110 ? 33.550 10.676 7.279 1.00 20.79 110 LEU C N 1
ATOM 5698 C CA . LEU C 1 110 ? 33.825 10.266 8.656 1.00 20.06 110 LEU C CA 1
ATOM 5699 C C . LEU C 1 110 ? 34.424 8.864 8.702 1.00 23.70 110 LEU C C 1
ATOM 5700 O O . LEU C 1 110 ? 35.323 8.585 9.507 1.00 22.21 110 LEU C O 1
ATOM 5705 N N . SER C 1 111 ? 33.924 7.961 7.861 1.00 21.36 111 SER C N 1
ATOM 5706 C CA . SER C 1 111 ? 34.487 6.616 7.810 1.00 21.42 111 SER C CA 1
ATOM 5707 C C . SER C 1 111 ? 35.927 6.659 7.316 1.00 21.56 111 SER C C 1
ATOM 5708 O O . SER C 1 111 ? 36.820 6.025 7.892 1.00 19.98 111 SER C O 1
ATOM 5711 N N . GLN C 1 112 ? 36.162 7.404 6.233 1.00 20.26 112 GLN C N 1
ATOM 5712 C CA . GLN C 1 112 ? 37.514 7.589 5.712 1.00 20.55 112 GLN C CA 1
ATOM 5713 C C . GLN C 1 112 ? 38.463 8.110 6.786 1.00 24.32 112 GLN C C 1
ATOM 5714 O O . GLN C 1 112 ? 39.604 7.643 6.903 1.00 20.13 112 GLN C O 1
ATOM 5720 N N . ALA C 1 113 ? 37.997 9.075 7.590 1.00 23.85 113 ALA C N 1
ATOM 5721 C CA . ALA C 1 113 ? 38.824 9.646 8.648 1.00 22.75 113 ALA C CA 1
ATOM 5722 C C . ALA C 1 113 ? 39.233 8.592 9.667 1.00 23.79 113 ALA C C 1
ATOM 5723 O O . ALA C 1 113 ? 40.392 8.555 10.099 1.00 22.41 113 ALA C O 1
ATOM 5725 N N . PHE C 1 114 ? 38.292 7.734 10.076 1.00 20.57 114 PHE C N 1
ATOM 5726 C CA . PHE C 1 114 ? 38.619 6.703 11.056 1.00 22.31 114 PHE C CA 1
ATOM 5727 C C . PHE C 1 114 ? 39.644 5.715 10.504 1.00 23.30 114 PHE C C 1
ATOM 5728 O O . PHE C 1 114 ? 40.585 5.325 11.205 1.00 22.12 114 PHE C O 1
ATOM 5736 N N . PHE C 1 115 ? 39.481 5.306 9.247 1.00 22.14 115 PHE C N 1
ATOM 5737 C CA . PHE C 1 115 ? 40.216 4.173 8.692 1.00 23.71 115 PHE C CA 1
ATOM 5738 C C . PHE C 1 115 ? 41.558 4.524 8.077 1.00 22.73 115 PHE C C 1
ATOM 5739 O O . PHE C 1 115 ? 42.316 3.604 7.763 1.00 23.96 115 PHE C O 1
ATOM 5747 N N . GLU C 1 116 ? 41.847 5.807 7.862 1.00 22.81 116 GLU C N 1
ATOM 5748 C CA . GLU C 1 116 ? 43.072 6.267 7.208 1.00 26.20 116 GLU C CA 1
ATOM 5749 C C . GLU C 1 116 ? 44.320 5.645 7.823 1.00 27.00 116 GLU C C 1
ATOM 5750 O O . GLU C 1 116 ? 44.654 5.926 8.977 1.00 27.35 116 GLU C O 1
ATOM 5756 N N . GLY C 1 117 ? 45.016 4.803 7.062 1.00 25.70 117 GLY C N 1
ATOM 5757 C CA . GLY C 1 117 ? 46.248 4.205 7.527 1.00 27.58 117 GLY C CA 1
ATOM 5758 C C . GLY C 1 117 ? 46.112 2.957 8.380 1.00 33.31 117 GLY C C 1
ATOM 5759 O O . GLY C 1 117 ? 47.144 2.389 8.771 1.00 33.14 117 GLY C O 1
ATOM 5760 N N . ILE C 1 118 ? 44.891 2.507 8.694 1.00 29.03 118 ILE C N 1
ATOM 5761 C CA . ILE C 1 118 ? 44.714 1.306 9.503 1.00 30.78 118 ILE C CA 1
ATOM 5762 C C . ILE C 1 118 ? 43.832 0.267 8.818 1.00 31.04 118 ILE C C 1
ATOM 5763 O O . ILE C 1 118 ? 43.365 -0.666 9.473 1.00 33.08 118 ILE C O 1
ATOM 5768 N N . LYS C 1 119 ? 43.596 0.398 7.512 1.00 31.54 119 LYS C N 1
ATOM 5769 C CA . LYS C 1 119 ? 42.672 -0.522 6.842 1.00 33.65 119 LYS C CA 1
ATOM 5770 C C . LYS C 1 119 ? 43.115 -1.978 6.963 1.00 35.12 119 LYS C C 1
ATOM 5771 O O . LYS C 1 119 ? 42.270 -2.875 7.084 1.00 31.73 119 LYS C O 1
ATOM 5777 N N . ASP C 1 120 ? 44.423 -2.233 6.967 1.00 36.80 120 ASP C N 1
ATOM 5778 C CA . ASP C 1 120 ? 44.9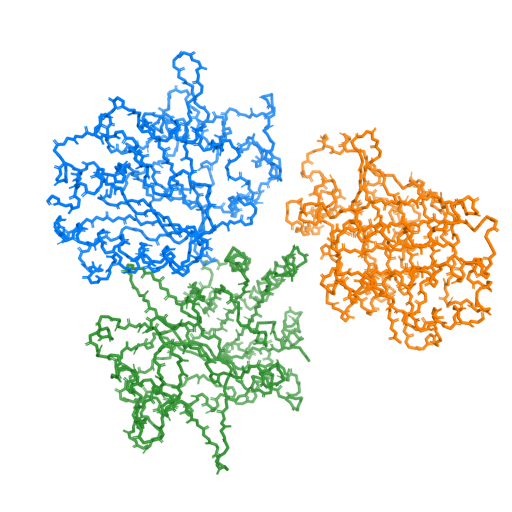24 -3.598 7.053 1.00 38.66 120 ASP C CA 1
ATOM 5779 C C . ASP C 1 120 ? 45.252 -4.033 8.477 1.00 37.26 120 ASP C C 1
ATOM 5780 O O . ASP C 1 120 ? 45.580 -5.205 8.685 1.00 39.29 120 ASP C O 1
ATOM 5785 N N . LYS C 1 121 ? 45.157 -3.136 9.461 1.00 34.24 121 LYS C N 1
ATOM 5786 C CA . LYS C 1 121 ? 45.430 -3.489 10.851 1.00 32.33 121 LYS C CA 1
ATOM 5787 C C . LYS C 1 121 ? 44.208 -4.026 11.595 1.00 34.49 121 LYS C C 1
ATOM 5788 O O . LYS C 1 121 ? 44.365 -4.773 12.570 1.00 31.17 121 LYS C O 1
ATOM 5794 N N . VAL C 1 122 ? 43.004 -3.650 11.178 1.00 31.00 122 VAL C N 1
ATOM 5795 C CA . VAL C 1 122 ? 41.776 -4.077 11.826 1.00 29.70 122 VAL C CA 1
ATOM 5796 C C . VAL C 1 122 ? 41.117 -5.145 10.967 1.00 31.72 122 VAL C C 1
ATOM 5797 O O . VAL C 1 122 ? 41.421 -5.307 9.784 1.00 32.69 122 VAL C O 1
ATOM 5801 N N . GLU C 1 123 ? 40.180 -5.873 11.564 1.00 30.00 123 GLU C N 1
ATOM 5802 C CA . GLU C 1 123 ? 39.352 -6.835 10.844 1.00 29.43 123 GLU C CA 1
ATOM 5803 C C . GLU C 1 123 ? 37.945 -6.246 10.772 1.00 31.69 123 GLU C C 1
ATOM 5804 O O . GLU C 1 123 ? 37.207 -6.251 11.763 1.00 27.00 123 GLU C O 1
ATOM 5810 N N . VAL C 1 124 ? 37.579 -5.714 9.612 1.00 27.13 124 VAL C N 1
ATOM 5811 C CA . VAL C 1 124 ? 36.258 -5.117 9.466 1.00 26.16 124 VAL C CA 1
ATOM 5812 C C . VAL C 1 124 ? 35.271 -6.225 9.133 1.00 26.56 124 VAL C C 1
ATOM 5813 O O . VAL C 1 124 ? 35.412 -6.916 8.116 1.00 28.07 124 VAL C O 1
ATOM 5817 N N . LEU C 1 125 ? 34.290 -6.417 10.013 1.00 25.25 125 LEU C N 1
ATOM 5818 C CA . LEU C 1 125 ? 33.251 -7.403 9.765 1.00 25.45 125 LEU C CA 1
ATOM 5819 C C . LEU C 1 125 ? 32.282 -6.897 8.711 1.00 27.53 125 LEU C C 1
ATOM 5820 O O . LEU C 1 125 ? 31.903 -7.641 7.805 1.00 26.47 125 LEU C O 1
ATOM 5825 N N . ASP C 1 126 ? 31.891 -5.631 8.807 1.00 24.56 126 ASP C N 1
ATOM 5826 C CA . ASP C 1 126 ? 30.996 -5.033 7.829 1.00 27.12 126 ASP C CA 1
ATOM 5827 C C . ASP C 1 126 ? 31.077 -3.520 7.940 1.00 25.50 126 ASP C C 1
ATOM 5828 O O . ASP C 1 126 ? 31.284 -2.989 9.030 1.00 24.18 126 ASP C O 1
ATOM 5833 N N . GLU C 1 127 ? 30.970 -2.846 6.795 1.00 21.87 127 GLU C N 1
ATOM 5834 C CA . GLU C 1 127 ? 30.728 -1.405 6.707 1.00 23.82 127 GLU C CA 1
ATOM 5835 C C . GLU C 1 127 ? 29.525 -1.300 5.782 1.00 24.70 127 GLU C C 1
ATOM 5836 O O . GLU C 1 127 ? 29.661 -1.504 4.574 1.00 23.93 127 GLU C O 1
ATOM 5842 N N . ARG C 1 128 ? 28.344 -1.041 6.341 1.00 22.53 128 ARG C N 1
ATOM 5843 C CA . ARG C 1 128 ? 27.107 -1.066 5.565 1.00 21.10 128 ARG C CA 1
ATOM 5844 C C . ARG C 1 128 ? 26.643 0.346 5.239 1.00 22.00 128 ARG C C 1
ATOM 5845 O O . ARG C 1 128 ? 26.322 1.122 6.147 1.00 22.31 128 ARG C O 1
ATOM 5853 N N . VAL C 1 129 ? 26.544 0.649 3.950 1.00 21.39 129 VAL C N 1
ATOM 5854 C CA . VAL C 1 129 ? 25.930 1.892 3.496 1.00 20.64 129 VAL C CA 1
ATOM 5855 C C . VAL C 1 129 ? 24.413 1.737 3.522 1.00 22.28 129 VAL C C 1
ATOM 5856 O O . VAL C 1 129 ? 23.861 0.813 2.913 1.00 20.42 129 VAL C O 1
ATOM 5860 N N . CYS C 1 130 ? 23.731 2.652 4.211 1.00 18.60 130 CYS C N 1
ATOM 5861 C CA . CYS C 1 130 ? 22.285 2.582 4.356 1.00 21.61 130 CYS C CA 1
ATOM 5862 C C . CYS C 1 130 ? 21.651 3.894 3.914 1.00 21.17 130 CYS C C 1
ATOM 5863 O O . CYS C 1 130 ? 22.304 4.945 3.883 1.00 19.80 130 CYS C O 1
ATOM 5866 N N . PHE C 1 131 ? 20.357 3.823 3.583 1.00 19.60 131 PHE C N 1
ATOM 5867 C CA . PHE C 1 131 ? 19.609 4.986 3.117 1.00 20.53 131 PHE C CA 1
ATOM 5868 C C . PHE C 1 131 ? 18.158 4.878 3.568 1.00 22.44 131 PHE C C 1
ATOM 5869 O O . PHE C 1 131 ? 17.593 3.782 3.625 1.00 22.74 131 PHE C O 1
ATOM 5877 N N . ARG C 1 132 ? 17.558 6.027 3.884 1.00 21.28 132 ARG C N 1
ATOM 5878 C CA . ARG C 1 132 ? 16.105 6.098 3.992 1.00 22.71 132 ARG C CA 1
ATOM 5879 C C . ARG C 1 132 ? 15.475 5.700 2.665 1.00 25.37 132 ARG C C 1
ATOM 5880 O O . ARG C 1 132 ? 15.913 6.134 1.594 1.00 22.94 132 ARG C O 1
ATOM 5888 N N . TYR C 1 133 ? 14.463 4.848 2.742 1.00 21.36 133 TYR C N 1
ATOM 5889 C CA . TYR C 1 133 ? 13.856 4.195 1.589 1.00 21.86 133 TYR C CA 1
ATOM 5890 C C . TYR C 1 133 ? 12.434 4.726 1.448 1.00 25.00 133 TYR C C 1
ATOM 5891 O O . TYR C 1 133 ? 11.533 4.342 2.204 1.00 21.90 133 TYR C O 1
ATOM 5900 N N . PHE C 1 134 ? 12.250 5.625 0.486 1.00 24.04 134 PHE C N 1
ATOM 5901 C CA . PHE C 1 134 ? 10.980 6.301 0.272 1.00 24.30 134 PHE C CA 1
ATOM 5902 C C . PHE C 1 134 ? 10.462 6.888 1.583 1.00 25.06 134 PHE C C 1
ATOM 5903 O O . PHE C 1 134 ? 11.238 7.506 2.321 1.00 27.05 134 PHE C O 1
ATOM 5911 N N . ASP C 1 135 ? 9.175 6.740 1.894 1.00 23.25 135 ASP C N 1
ATOM 5912 C CA . ASP C 1 135 ? 8.634 7.441 3.062 1.00 29.08 135 ASP C CA 1
ATOM 5913 C C . ASP C 1 135 ? 8.868 6.621 4.335 1.00 30.94 135 ASP C C 1
ATOM 5914 O O . ASP C 1 135 ? 7.943 6.142 4.985 1.00 30.45 135 ASP C O 1
ATOM 5919 N N . GLY C 1 136 ? 10.148 6.460 4.669 1.00 26.70 136 GLY C N 1
ATOM 5920 C CA . GLY C 1 136 ? 10.555 5.709 5.855 1.00 26.18 136 GLY C CA 1
ATOM 5921 C C . GLY C 1 136 ? 10.151 4.249 5.861 1.00 25.84 136 GLY C C 1
ATOM 5922 O O . GLY C 1 136 ? 9.773 3.717 6.915 1.00 25.60 136 GLY C O 1
ATOM 5923 N N . ARG C 1 137 ? 10.215 3.584 4.709 1.00 20.37 137 ARG C N 1
ATOM 5924 C CA . ARG C 1 137 ? 9.769 2.203 4.592 1.00 19.78 137 ARG C CA 1
ATOM 5925 C C . ARG C 1 137 ? 10.942 1.231 4.629 1.00 19.88 137 ARG C C 1
ATOM 5926 O O . ARG C 1 137 ? 12.081 1.580 4.302 1.00 22.21 137 ARG C O 1
ATOM 5934 N N . ASP C 1 138 ? 10.651 0.005 5.065 1.00 18.34 138 ASP C N 1
ATOM 5935 C CA . ASP C 1 138 ? 11.521 -1.140 4.858 1.00 18.04 138 ASP C CA 1
ATOM 5936 C C . ASP C 1 138 ? 11.255 -1.656 3.440 1.00 18.47 138 ASP C C 1
ATOM 5937 O O . ASP C 1 138 ? 10.209 -1.363 2.858 1.00 19.66 138 ASP C O 1
ATOM 5942 N N . ILE C 1 139 ? 12.199 -2.420 2.873 1.00 18.83 139 ILE C N 1
ATOM 5943 C CA . ILE C 1 139 ? 12.032 -2.831 1.479 1.00 20.71 139 ILE C CA 1
ATOM 5944 C C . ILE C 1 139 ? 10.920 -3.860 1.287 1.00 20.29 139 ILE C C 1
ATOM 5945 O O . ILE C 1 139 ? 10.551 -4.148 0.139 1.00 18.11 139 ILE C O 1
ATOM 5950 N N . THR C 1 140 ? 10.336 -4.393 2.374 1.00 19.95 140 THR C N 1
ATOM 5951 C CA . THR C 1 140 ? 9.070 -5.117 2.245 1.00 19.08 140 THR C CA 1
ATOM 5952 C C . THR C 1 140 ? 7.946 -4.222 1.753 1.00 20.18 140 THR C C 1
ATOM 5953 O O . THR C 1 140 ? 6.895 -4.733 1.349 1.00 19.94 140 THR C O 1
ATOM 5957 N N . GLY C 1 141 ? 8.118 -2.900 1.830 1.00 19.34 141 GLY C N 1
ATOM 5958 C CA . GLY C 1 141 ? 7.071 -1.955 1.503 1.00 18.55 141 GLY C CA 1
ATOM 5959 C C . GLY C 1 141 ? 6.330 -1.417 2.709 1.00 18.30 141 GLY C C 1
ATOM 5960 O O . GLY C 1 141 ? 5.491 -0.523 2.556 1.00 18.42 141 GLY C O 1
ATOM 5961 N N . PHE C 1 142 ? 6.623 -1.933 3.897 1.00 18.15 142 PHE C N 1
ATOM 5962 C CA . PHE C 1 142 ? 5.972 -1.508 5.126 1.00 19.03 142 PHE C CA 1
ATOM 5963 C C . PHE C 1 142 ? 6.768 -0.395 5.789 1.00 18.67 142 PHE C C 1
ATOM 5964 O O . PHE C 1 142 ? 8.001 -0.416 5.789 1.00 18.72 142 PHE C O 1
ATOM 5972 N N . ILE C 1 143 ? 6.044 0.570 6.358 1.00 18.57 143 ILE C N 1
ATOM 5973 C CA . ILE C 1 143 ? 6.662 1.652 7.121 1.00 20.63 143 ILE C CA 1
ATOM 5974 C C . ILE C 1 143 ? 7.345 1.094 8.364 1.00 21.42 143 ILE C C 1
ATOM 5975 O O . ILE C 1 143 ? 6.756 0.309 9.120 1.00 21.73 143 ILE C O 1
ATOM 5980 N N . ASP C 1 144 ? 8.592 1.506 8.586 1.00 21.16 144 ASP C N 1
ATOM 5981 C CA . ASP C 1 144 ? 9.368 1.131 9.762 1.00 23.45 144 ASP C CA 1
ATOM 5982 C C . ASP C 1 144 ? 9.521 2.352 10.663 1.00 30.05 144 ASP C C 1
ATOM 5983 O O . ASP C 1 144 ? 10.117 3.356 10.248 1.00 28.31 144 ASP C O 1
ATOM 5988 N N . GLY C 1 145 ? 8.984 2.264 11.884 1.00 26.39 145 GLY C N 1
ATOM 5989 C CA . GLY C 1 145 ? 9.206 3.285 12.896 1.00 26.79 145 GLY C CA 1
ATOM 5990 C C . GLY C 1 145 ? 7.957 3.839 13.563 1.00 23.74 145 GLY C C 1
ATOM 5991 O O . GLY C 1 145 ? 8.064 4.686 14.458 1.00 21.94 145 GLY C O 1
ATOM 5992 N N . THR C 1 146 ? 6.776 3.354 13.162 1.00 22.20 146 THR C N 1
ATOM 5993 C CA . THR C 1 146 ? 5.515 3.955 13.598 1.00 20.73 146 THR C CA 1
ATOM 5994 C C . THR C 1 146 ? 5.412 4.050 15.122 1.00 25.48 146 THR C C 1
ATOM 5995 O O . THR C 1 146 ? 4.965 5.071 15.657 1.00 21.90 146 THR C O 1
ATOM 5999 N N . GLU C 1 147 ? 5.813 2.997 15.836 1.00 21.75 147 GLU C N 1
ATOM 6000 C CA . GLU C 1 147 ? 5.707 2.948 17.291 1.00 24.73 147 GLU C CA 1
ATOM 6001 C C . GLU C 1 147 ? 7.024 3.255 18.001 1.00 24.68 147 GLU C C 1
ATOM 6002 O O . GLU C 1 147 ? 7.098 3.152 19.234 1.00 22.80 147 GLU C O 1
ATOM 6008 N N . ASN C 1 148 ? 8.048 3.640 17.254 1.00 20.76 148 ASN C N 1
ATOM 6009 C CA . ASN C 1 148 ? 9.283 4.130 17.847 1.00 24.76 148 ASN C CA 1
ATOM 6010 C C . ASN C 1 148 ? 8.998 5.368 18.694 1.00 20.80 148 ASN C C 1
ATOM 6011 O O . ASN C 1 148 ? 8.199 6.222 18.293 1.00 21.89 148 ASN C O 1
ATOM 6016 N N . PRO C 1 149 ? 9.650 5.517 19.842 1.00 20.55 149 PRO C N 1
ATOM 6017 C CA . PRO C 1 149 ? 9.551 6.784 20.578 1.00 21.14 149 PRO C CA 1
ATOM 6018 C C . PRO C 1 149 ? 9.903 7.944 19.663 1.00 24.92 149 PRO C C 1
ATOM 6019 O O . PRO C 1 149 ? 10.841 7.862 18.868 1.00 20.21 149 PRO C O 1
ATOM 6023 N N . GLN C 1 150 ? 9.133 9.027 19.777 1.00 22.57 150 GLN C N 1
ATOM 6024 C CA . GLN C 1 150 ? 9.164 10.136 18.831 1.00 23.82 150 GLN C CA 1
ATOM 6025 C C . GLN C 1 150 ? 9.563 11.446 19.497 1.00 22.60 150 GLN C C 1
ATOM 6026 O O . GLN C 1 150 ? 10.437 12.147 18.988 1.00 22.28 150 GLN C O 1
ATOM 6032 N N . PHE C 1 151 ? 8.977 11.782 20.645 1.00 22.91 151 PHE C N 1
ATOM 6033 C CA . PHE C 1 151 ? 9.379 12.987 21.361 1.00 22.70 151 PHE C CA 1
ATOM 6034 C C . PHE C 1 151 ? 10.812 12.858 21.876 1.00 25.09 151 PHE C C 1
ATOM 6035 O O . PHE C 1 151 ? 11.245 11.779 22.287 1.00 24.74 151 PHE C O 1
ATOM 6043 N N . ASN C 1 152 ? 11.546 13.976 21.872 1.00 25.26 152 ASN C N 1
ATOM 6044 C CA . ASN C 1 152 ? 12.920 13.970 22.377 1.00 26.26 152 ASN C CA 1
ATOM 6045 C C . ASN C 1 152 ? 13.002 13.386 23.783 1.00 25.95 152 ASN C C 1
ATOM 6046 O O . ASN C 1 152 ? 13.874 12.555 24.076 1.00 25.32 152 ASN C O 1
ATOM 6051 N N . ASP C 1 153 ? 12.106 13.827 24.672 1.00 27.41 153 ASP C N 1
ATOM 6052 C CA . ASP C 1 153 ? 12.127 13.361 26.055 1.00 27.81 153 ASP C CA 1
ATOM 6053 C C . ASP C 1 153 ? 11.862 11.861 26.147 1.00 23.80 153 ASP C C 1
ATOM 6054 O O . ASP C 1 153 ? 12.520 11.161 26.919 1.00 26.25 153 ASP C O 1
ATOM 6059 N N . ASP C 1 154 ? 10.895 11.351 25.369 1.00 22.86 154 ASP C N 1
ATOM 6060 C CA . ASP C 1 154 ? 10.626 9.914 25.336 1.00 25.42 154 ASP C CA 1
ATOM 6061 C C . ASP C 1 154 ? 11.823 9.139 24.796 1.00 25.09 154 ASP C C 1
ATOM 6062 O O . ASP C 1 154 ? 12.194 8.087 25.337 1.00 26.04 154 ASP C O 1
ATOM 6067 N N . ARG C 1 155 ? 12.444 9.646 23.732 1.00 21.05 155 ARG C N 1
ATOM 6068 C CA . ARG C 1 155 ? 13.611 8.972 23.172 1.00 22.82 155 ARG C CA 1
ATOM 6069 C C . ARG C 1 155 ? 14.743 8.890 24.195 1.00 23.62 155 ARG C C 1
ATOM 6070 O O . ARG C 1 155 ? 15.360 7.833 24.368 1.00 20.92 155 ARG C O 1
ATOM 6078 N N . ALA C 1 156 ? 14.997 9.985 24.921 1.00 22.32 156 ALA C N 1
ATOM 6079 C CA . ALA C 1 156 ? 16.055 9.973 25.925 1.00 23.42 156 ALA C CA 1
ATOM 6080 C C . ALA C 1 156 ? 15.716 9.033 27.078 1.00 25.34 156 ALA C C 1
ATOM 6081 O O . ALA C 1 156 ? 16.589 8.305 27.572 1.00 25.97 156 ALA C O 1
ATOM 6083 N N . GLU C 1 157 ? 14.454 9.038 27.522 1.00 22.43 157 GLU C N 1
ATOM 6084 C CA . GLU C 1 157 ? 14.039 8.162 28.618 1.00 27.11 157 GLU C CA 1
ATOM 6085 C C . GLU C 1 157 ? 14.252 6.694 28.269 1.00 28.36 157 GLU C C 1
ATOM 6086 O O . GLU C 1 157 ? 14.611 5.882 29.133 1.00 23.33 157 GLU C O 1
ATOM 6092 N N . VAL C 1 158 ? 14.027 6.337 27.006 1.00 24.69 158 VAL C N 1
ATOM 6093 C CA . VAL C 1 158 ? 14.058 4.937 26.591 1.00 23.64 158 VAL C CA 1
ATOM 6094 C C . VAL C 1 158 ? 15.488 4.461 26.351 1.00 24.18 158 VAL C C 1
ATOM 6095 O O . VAL C 1 158 ? 15.860 3.340 26.730 1.00 24.63 158 VAL C O 1
ATOM 6099 N N . ALA C 1 159 ? 16.318 5.302 25.739 1.00 22.33 159 ALA C N 1
ATOM 6100 C CA . ALA C 1 159 ? 17.609 4.850 25.236 1.00 23.72 159 ALA C CA 1
ATOM 6101 C C . ALA C 1 159 ? 18.753 4.983 26.238 1.00 24.31 159 ALA C C 1
ATOM 6102 O O . ALA C 1 159 ? 19.713 4.203 26.161 1.00 23.56 159 ALA C O 1
ATOM 6104 N N . LEU C 1 160 ? 18.680 5.937 27.171 1.00 25.43 160 LEU C N 1
ATOM 6105 C CA . LEU C 1 160 ? 19.846 6.400 27.921 1.00 27.03 160 LEU C CA 1
ATOM 6106 C C . LEU C 1 160 ? 19.834 5.899 29.361 1.00 30.58 160 LEU C C 1
ATOM 6107 O O . LEU C 1 160 ? 18.792 5.894 30.026 1.00 28.59 160 LEU C O 1
ATOM 6112 N N . LEU C 1 161 ? 21.002 5.497 29.845 1.00 30.12 161 LEU C N 1
ATOM 6113 C CA . LEU C 1 161 ? 21.132 5.171 31.255 1.00 30.65 161 LEU C CA 1
ATOM 6114 C C . LEU C 1 161 ? 20.841 6.413 32.097 1.00 32.54 161 LEU C C 1
ATOM 6115 O O . LEU C 1 161 ? 21.211 7.528 31.710 1.00 31.93 161 LEU C O 1
ATOM 6120 N N . PRO C 1 162 ? 20.184 6.259 33.237 1.00 36.06 162 PRO C N 1
ATOM 6121 C CA . PRO C 1 162 ? 19.766 7.413 34.045 1.00 40.49 162 PRO C CA 1
ATOM 6122 C C . PRO C 1 162 ? 20.908 7.981 34.890 1.00 44.78 162 PRO C C 1
ATOM 6123 O O . PRO C 1 162 ? 22.022 7.464 34.915 1.00 40.87 162 PRO C O 1
ATOM 6127 N N . GLU C 1 163 ? 20.598 9.069 35.605 1.00 46.80 163 GLU C N 1
ATOM 6128 C CA . GLU C 1 163 ? 21.619 9.770 36.384 1.00 49.88 163 GLU C CA 1
ATOM 6129 C C . GLU C 1 163 ? 22.267 8.868 37.425 1.00 46.40 163 GLU C C 1
ATOM 6130 O O . GLU C 1 163 ? 23.473 8.973 37.678 1.00 49.59 163 GLU C O 1
ATOM 6136 N N . ASP C 1 164 ? 21.494 7.972 38.034 1.00 45.97 164 ASP C N 1
ATOM 6137 C CA . ASP C 1 164 ? 22.040 7.141 39.102 1.00 49.63 164 ASP C CA 1
ATOM 6138 C C . ASP C 1 164 ? 23.048 6.112 38.601 1.00 51.55 164 ASP C C 1
ATOM 6139 O O . ASP C 1 164 ? 23.593 5.360 39.419 1.00 53.41 164 ASP C O 1
ATOM 6144 N N . SER C 1 165 ? 23.305 6.044 37.294 1.00 48.20 165 SER C N 1
ATOM 6145 C CA . SER C 1 165 ? 24.310 5.134 36.765 1.00 44.72 165 SER C CA 1
ATOM 6146 C C . SER C 1 165 ? 25.717 5.690 36.888 1.00 41.90 165 SER C C 1
ATOM 6147 O O . SER C 1 165 ? 26.672 5.018 36.477 1.00 37.35 165 SER C O 1
ATOM 6150 N N . GLY C 1 166 ? 25.861 6.895 37.438 1.00 44.78 166 GLY C N 1
ATOM 6151 C CA . GLY C 1 166 ? 27.161 7.466 37.718 1.00 43.41 166 GLY C CA 1
ATOM 6152 C C . GLY C 1 166 ? 27.885 7.923 36.473 1.00 39.71 166 GLY C C 1
ATOM 6153 O O . GLY C 1 166 ? 27.376 8.744 35.706 1.00 36.03 166 GLY C O 1
ATOM 6154 N N . VAL C 1 167 ? 29.090 7.394 36.270 1.00 37.28 167 VAL C N 1
ATOM 6155 C CA . VAL C 1 167 ? 29.833 7.718 35.062 1.00 39.71 167 VAL C CA 1
ATOM 6156 C C . VAL C 1 167 ? 29.097 7.185 33.833 1.00 37.64 167 VAL C C 1
ATOM 6157 O O . VAL C 1 167 ? 29.216 7.740 32.736 1.00 38.09 167 VAL C O 1
ATOM 6161 N N . PHE C 1 168 ? 28.304 6.125 34.001 1.00 35.23 168 PHE C N 1
ATOM 6162 C CA . PHE C 1 168 ? 27.646 5.490 32.869 1.00 35.58 168 PHE C CA 1
ATOM 6163 C C . PHE C 1 168 ? 26.361 6.193 32.455 1.00 35.89 168 PHE C C 1
ATOM 6164 O O . PHE C 1 168 ? 25.796 5.841 31.413 1.00 32.10 168 PHE C O 1
ATOM 6172 N N . ALA C 1 169 ? 25.897 7.170 33.234 1.00 35.76 169 ALA C N 1
ATOM 6173 C CA . ALA C 1 169 ? 24.749 7.976 32.843 1.00 36.77 169 ALA C CA 1
ATOM 6174 C C . ALA C 1 169 ? 24.940 8.551 31.447 1.00 31.90 169 ALA C C 1
ATOM 6175 O O . ALA C 1 169 ? 26.052 8.917 31.050 1.00 30.85 169 ALA C O 1
ATOM 6177 N N . ASP C 1 170 ? 23.832 8.622 30.706 1.00 31.36 170 ASP C N 1
ATOM 6178 C CA . ASP C 1 170 ? 23.725 9.120 29.339 1.00 30.06 170 ASP C CA 1
ATOM 6179 C C . ASP C 1 170 ? 24.473 8.243 28.339 1.00 29.84 170 ASP C C 1
ATOM 6180 O O . ASP C 1 170 ? 24.509 8.575 27.145 1.00 29.96 170 ASP C O 1
ATOM 6185 N N . GLY C 1 171 ? 25.084 7.152 28.785 1.00 26.81 171 GLY C N 1
ATOM 6186 C CA . GLY C 1 171 ? 25.463 6.084 27.896 1.00 28.44 171 GLY C CA 1
ATOM 6187 C C . GLY C 1 171 ? 24.226 5.329 27.452 1.00 28.92 171 GLY C C 1
ATOM 6188 O O . GLY C 1 171 ? 23.099 5.610 27.866 1.00 27.05 171 GLY C O 1
ATOM 6189 N N . SER C 1 172 ? 24.453 4.348 26.577 1.00 27.11 172 SER C N 1
ATOM 6190 C CA . SER C 1 172 ? 23.375 3.576 25.974 1.00 22.67 172 SER C CA 1
ATOM 6191 C C . SER C 1 172 ? 23.950 2.269 25.446 1.00 25.63 172 SER C C 1
ATOM 6192 O O . SER C 1 172 ? 25.094 2.225 24.989 1.00 27.86 172 SER C O 1
ATOM 6195 N N . PHE C 1 173 ? 23.145 1.207 25.513 1.00 23.12 173 PHE C N 1
ATOM 6196 C CA . PHE C 1 173 ? 23.510 -0.090 24.949 1.00 23.38 173 PHE C CA 1
ATOM 6197 C C . PHE C 1 173 ? 22.977 -0.228 23.527 1.00 22.87 173 PHE C C 1
ATOM 6198 O O . PHE C 1 173 ? 21.823 0.106 23.255 1.00 22.91 173 PHE C O 1
ATOM 6206 N N . ILE C 1 174 ? 23.812 -0.756 22.633 1.00 20.62 174 ILE C N 1
ATOM 6207 C CA . ILE C 1 174 ? 23.449 -0.953 21.227 1.00 21.92 174 ILE C CA 1
ATOM 6208 C C . ILE C 1 174 ? 23.285 -2.439 20.946 1.00 21.08 174 ILE C C 1
ATOM 6209 O O . ILE C 1 174 ? 24.113 -3.257 21.363 1.00 23.36 174 ILE C O 1
ATOM 6214 N N . PHE C 1 175 ? 22.225 -2.784 20.221 1.00 22.07 175 PHE C N 1
ATOM 6215 C CA . PHE C 1 175 ? 22.094 -4.082 19.570 1.00 20.27 175 PHE C CA 1
ATOM 6216 C C . PHE C 1 175 ? 22.074 -3.816 18.073 1.00 20.28 175 PHE C C 1
ATOM 6217 O O . PHE C 1 175 ? 21.256 -3.023 17.599 1.00 20.80 175 PHE C O 1
ATOM 6225 N N . ALA C 1 176 ? 22.997 -4.432 17.337 1.00 22.15 176 ALA C N 1
ATOM 6226 C CA . ALA C 1 176 ? 23.071 -4.257 15.890 1.00 20.96 176 ALA C CA 1
ATOM 6227 C C . ALA C 1 176 ? 23.050 -5.616 15.202 1.00 21.06 176 ALA C C 1
ATOM 6228 O O . ALA C 1 176 ? 23.807 -6.524 15.573 1.00 22.32 176 ALA C O 1
ATOM 6230 N N . GLN C 1 177 ? 22.208 -5.734 14.181 1.00 21.21 177 GLN C N 1
ATOM 6231 C CA . GLN C 1 177 ? 22.004 -6.997 13.478 1.00 21.14 177 GLN C CA 1
ATOM 6232 C C . GLN C 1 177 ? 21.535 -6.725 12.058 1.00 21.94 177 GLN C C 1
ATOM 6233 O O . GLN C 1 177 ? 20.463 -6.141 11.861 1.00 18.80 177 GLN C O 1
ATOM 6239 N N . ARG C 1 178 ? 22.304 -7.189 11.077 1.00 21.68 178 ARG C N 1
ATOM 6240 C CA . ARG C 1 178 ? 21.951 -7.018 9.674 1.00 23.22 178 ARG C CA 1
ATOM 6241 C C . ARG C 1 178 ? 21.039 -8.148 9.207 1.00 22.47 178 ARG C C 1
ATOM 6242 O O . ARG C 1 178 ? 21.303 -9.324 9.473 1.00 25.17 178 ARG C O 1
ATOM 6250 N N . TYR C 1 179 ? 19.973 -7.791 8.502 1.00 20.88 179 TYR C N 1
ATOM 6251 C CA . TYR C 1 179 ? 19.031 -8.757 7.956 1.00 21.12 179 TYR C CA 1
ATOM 6252 C C . TYR C 1 179 ? 19.075 -8.730 6.432 1.00 26.58 179 TYR C C 1
ATOM 6253 O O . TYR C 1 179 ? 19.147 -7.656 5.827 1.00 23.65 179 TYR C O 1
ATOM 6262 N N . ALA C 1 180 ? 19.020 -9.912 5.813 1.00 22.99 180 ALA C N 1
ATOM 6263 C CA . ALA C 1 180 ? 18.798 -10.044 4.377 1.00 22.12 180 ALA C CA 1
ATOM 6264 C C . ALA C 1 180 ? 17.377 -10.545 4.143 1.00 22.96 180 ALA C C 1
ATOM 6265 O O . ALA C 1 180 ? 16.932 -11.483 4.817 1.00 23.04 180 ALA C O 1
ATOM 6267 N N . HIS C 1 181 ? 16.667 -9.917 3.203 1.00 21.09 181 HIS C N 1
ATOM 6268 C CA . HIS C 1 181 ? 15.278 -10.234 2.903 1.00 21.10 181 HIS C CA 1
ATOM 6269 C C . HIS C 1 181 ? 15.186 -11.178 1.711 1.00 25.05 181 HIS C C 1
ATOM 6270 O O . HIS C 1 181 ? 15.985 -11.107 0.775 1.00 26.92 181 HIS C O 1
ATOM 6277 N N . ASP C 1 182 ? 14.187 -12.058 1.744 1.00 22.36 182 ASP C N 1
ATOM 6278 C CA . ASP C 1 182 ? 13.850 -12.879 0.584 1.00 23.75 182 ASP C CA 1
ATOM 6279 C C . ASP C 1 182 ? 12.632 -12.234 -0.068 1.00 25.08 182 ASP C C 1
ATOM 6280 O O . ASP C 1 182 ? 11.485 -12.621 0.153 1.00 23.77 182 ASP C O 1
ATOM 6285 N N . LEU C 1 183 ? 12.900 -11.213 -0.886 1.00 21.09 183 LEU C N 1
ATOM 6286 C CA . LEU C 1 183 ? 11.816 -10.470 -1.513 1.00 23.77 183 LEU C CA 1
ATOM 6287 C C . LEU C 1 183 ? 11.090 -11.321 -2.547 1.00 24.04 183 LEU C C 1
ATOM 6288 O O . LEU C 1 183 ? 9.890 -11.127 -2.772 1.00 22.15 183 LEU C O 1
ATOM 6293 N N . GLU C 1 184 ? 11.787 -12.270 -3.178 1.00 24.37 184 GLU C N 1
ATOM 6294 C CA . GLU C 1 184 ? 11.106 -13.167 -4.111 1.00 28.41 184 GLU C CA 1
ATOM 6295 C C . GLU C 1 184 ? 9.959 -13.900 -3.416 1.00 25.47 184 GLU C C 1
ATOM 6296 O O . GLU C 1 184 ? 8.825 -13.914 -3.905 1.00 23.40 184 GLU C O 1
ATOM 6302 N N . LYS C 1 185 ? 10.241 -14.482 -2.249 1.00 22.87 185 LYS C N 1
ATOM 6303 C CA . LYS C 1 185 ? 9.221 -15.156 -1.447 1.00 25.06 185 LYS C CA 1
ATOM 6304 C C . LYS C 1 185 ? 8.151 -14.177 -0.972 1.00 24.30 185 LYS C C 1
ATOM 6305 O O . LYS C 1 185 ? 6.948 -14.453 -1.059 1.00 23.87 185 LYS C O 1
ATOM 6311 N N . TRP C 1 186 ? 8.587 -13.034 -0.442 1.00 21.88 186 TRP C N 1
ATOM 6312 C CA . TRP C 1 186 ? 7.674 -12.034 0.112 1.00 22.01 186 TRP C CA 1
ATOM 6313 C C . TRP C 1 186 ? 6.669 -11.543 -0.927 1.00 21.83 186 TRP C C 1
ATOM 6314 O O . TRP C 1 186 ? 5.469 -11.423 -0.641 1.00 21.00 186 TRP C O 1
ATOM 6325 N N . LYS C 1 187 ? 7.132 -11.264 -2.148 1.00 22.44 187 LYS C N 1
ATOM 6326 C CA . LYS C 1 187 ? 6.266 -10.645 -3.145 1.00 23.25 187 LYS C CA 1
ATOM 6327 C C . LYS C 1 187 ? 5.254 -11.616 -3.730 1.00 23.48 187 LYS C C 1
ATOM 6328 O O . LYS C 1 187 ? 4.325 -11.178 -4.413 1.00 23.73 187 LYS C O 1
ATOM 6334 N N . ARG C 1 188 ? 5.395 -12.908 -3.464 1.00 23.88 188 ARG C N 1
ATOM 6335 C CA . ARG C 1 188 ? 4.405 -13.894 -3.878 1.00 24.74 188 ARG C CA 1
ATOM 6336 C C . ARG C 1 188 ? 3.175 -13.906 -2.977 1.00 24.17 188 ARG C C 1
ATOM 6337 O O . ARG C 1 188 ? 2.163 -14.507 -3.346 1.00 22.35 188 ARG C O 1
ATOM 6345 N N . LEU C 1 189 ? 3.228 -13.232 -1.831 1.00 23.78 189 LEU C N 1
ATOM 6346 C CA . LEU C 1 189 ? 2.090 -13.136 -0.924 1.00 20.78 189 LEU C CA 1
ATOM 6347 C C . LEU C 1 189 ? 1.082 -12.095 -1.406 1.00 23.21 189 LEU C C 1
ATOM 6348 O O . LEU C 1 189 ? 1.445 -11.096 -2.029 1.00 22.05 189 LEU C O 1
ATOM 6353 N N . LYS C 1 190 ? -0.198 -12.328 -1.099 1.00 21.57 190 LYS C N 1
ATOM 6354 C CA . LYS C 1 190 ? -1.174 -11.251 -1.192 1.00 24.05 190 LYS C CA 1
ATOM 6355 C C . LYS C 1 190 ? -0.864 -10.181 -0.148 1.00 22.55 190 LYS C C 1
ATOM 6356 O O . LYS C 1 190 ? -0.243 -10.451 0.881 1.00 17.82 190 LYS C O 1
ATOM 6362 N N . VAL C 1 191 ? -1.274 -8.945 -0.438 1.00 20.32 191 VAL C N 1
ATOM 6363 C CA . VAL C 1 191 ? -0.987 -7.849 0.485 1.00 20.47 191 VAL C CA 1
ATOM 6364 C C . VAL C 1 191 ? -1.699 -8.080 1.812 1.00 19.74 191 VAL C C 1
ATOM 6365 O O . VAL C 1 191 ? -1.148 -7.822 2.885 1.00 19.22 191 VAL C O 1
ATOM 6369 N N . ASP C 1 192 ? -2.914 -8.622 1.757 1.00 20.57 192 ASP C N 1
ATOM 6370 C CA . ASP C 1 192 ? -3.657 -8.929 2.972 1.00 22.34 192 ASP C CA 1
ATOM 6371 C C . ASP C 1 192 ? -2.877 -9.885 3.876 1.00 23.25 192 ASP C C 1
ATOM 6372 O O . ASP C 1 192 ? -2.879 -9.735 5.103 1.00 19.60 192 ASP C O 1
ATOM 6377 N N . THR C 1 193 ? -2.180 -10.862 3.280 1.00 21.10 193 THR C N 1
ATOM 6378 C CA . THR C 1 193 ? -1.352 -11.780 4.058 1.00 19.52 193 THR C CA 1
ATOM 6379 C C . THR C 1 193 ? -0.135 -11.071 4.641 1.00 19.06 193 THR C C 1
ATOM 6380 O O . THR C 1 193 ? 0.228 -11.310 5.791 1.00 20.83 193 THR C O 1
ATOM 6384 N N . GLN C 1 194 ? 0.526 -10.213 3.854 1.00 19.85 194 GLN C N 1
ATOM 6385 C CA . GLN C 1 194 ? 1.668 -9.473 4.383 1.00 19.02 194 GLN C CA 1
ATOM 6386 C C . GLN C 1 194 ? 1.253 -8.633 5.579 1.00 19.53 194 GLN C C 1
ATOM 6387 O O . GLN C 1 194 ? 2.022 -8.481 6.537 1.00 18.77 194 GLN C O 1
ATOM 6393 N N . GLU C 1 195 ? 0.042 -8.069 5.535 1.00 17.12 195 GLU C N 1
ATOM 6394 C CA . GLU C 1 195 ? -0.455 -7.301 6.676 1.00 20.80 195 GLU C CA 1
ATOM 6395 C C . GLU C 1 195 ? -0.696 -8.208 7.887 1.00 19.68 195 GLU C C 1
ATOM 6396 O O . GLU C 1 195 ? -0.443 -7.803 9.029 1.00 22.81 195 GLU C O 1
ATOM 6402 N N . GLN C 1 196 ? -1.159 -9.441 7.656 1.00 20.12 196 GLN C N 1
ATOM 6403 C CA . GLN C 1 196 ? -1.256 -10.434 8.734 1.00 21.95 196 GLN C CA 1
ATOM 6404 C C . GLN C 1 196 ? 0.101 -10.704 9.370 1.00 22.29 196 GLN C C 1
ATOM 6405 O O . GLN C 1 196 ? 0.205 -10.914 10.588 1.00 20.20 196 GLN C O 1
ATOM 6411 N N . ILE C 1 197 ? 1.153 -10.721 8.551 1.00 18.99 197 ILE C N 1
ATOM 6412 C CA . ILE C 1 197 ? 2.484 -11.079 9.025 1.00 20.49 197 ILE C CA 1
ATOM 6413 C C . ILE C 1 197 ? 3.094 -9.945 9.844 1.00 20.68 197 ILE C C 1
ATOM 6414 O O . ILE C 1 197 ? 3.740 -10.184 10.871 1.00 18.55 197 ILE C O 1
ATOM 6419 N N . MET C 1 198 ? 2.896 -8.694 9.414 1.00 19.47 198 MET C N 1
ATOM 6420 C CA . MET C 1 198 ? 3.485 -7.588 10.165 1.00 19.96 198 MET C CA 1
ATOM 6421 C C . MET C 1 198 ? 2.608 -7.120 11.314 1.00 16.89 198 MET C C 1
ATOM 6422 O O . MET C 1 198 ? 3.131 -6.767 12.382 1.00 19.31 198 MET C O 1
ATOM 6427 N N . GLY C 1 199 ? 1.293 -7.095 11.117 1.00 16.95 199 GLY C N 1
ATOM 6428 C CA . GLY C 1 199 ? 0.37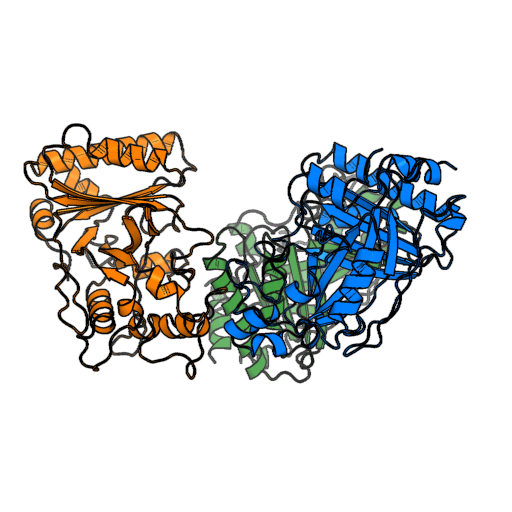3 -6.620 12.129 1.00 19.97 199 GLY C CA 1
ATOM 6429 C C . GLY C 1 199 ? -0.073 -5.185 11.958 1.00 20.62 199 GLY C C 1
ATOM 6430 O O . GLY C 1 199 ? -0.795 -4.674 12.828 1.00 19.78 199 GLY C O 1
ATOM 6431 N N . ARG C 1 200 ? 0.338 -4.516 10.871 1.00 16.34 200 ARG C N 1
ATOM 6432 C CA . ARG C 1 200 ? -0.173 -3.201 10.507 1.00 15.87 200 ARG C CA 1
ATOM 6433 C C . ARG C 1 200 ? -0.504 -3.210 9.017 1.00 18.46 200 ARG C C 1
ATOM 6434 O O . ARG C 1 200 ? -0.044 -4.081 8.271 1.00 18.14 200 ARG C O 1
ATOM 6442 N N . THR C 1 201 ? -1.303 -2.243 8.568 1.00 17.47 201 THR C N 1
ATOM 6443 C CA . THR C 1 201 ? -1.585 -2.189 7.132 1.00 17.48 201 THR C CA 1
ATOM 6444 C C . THR C 1 201 ? -0.345 -1.715 6.371 1.00 17.05 201 THR C C 1
ATOM 6445 O O . THR C 1 201 ? 0.520 -1.017 6.915 1.00 18.45 201 THR C O 1
ATOM 6449 N N . LYS C 1 202 ? -0.264 -2.109 5.095 1.00 18.73 202 LYS C N 1
ATOM 6450 C CA . LYS C 1 202 ? 0.928 -1.826 4.297 1.00 16.58 202 LYS C CA 1
ATOM 6451 C C . LYS C 1 202 ? 1.015 -0.351 3.901 1.00 14.63 202 LYS C C 1
ATOM 6452 O O . LYS C 1 202 ? 2.048 0.295 4.119 1.00 18.55 202 LYS C O 1
ATOM 6458 N N . LEU C 1 203 ? -0.030 0.189 3.271 1.00 17.82 203 LEU C N 1
ATOM 6459 C CA . LEU C 1 203 ? 0.060 1.565 2.772 1.00 17.77 203 LEU C CA 1
ATOM 6460 C C . LEU C 1 203 ? 0.182 2.551 3.928 1.00 17.86 203 LEU C C 1
ATOM 6461 O O . LEU C 1 203 ? 1.079 3.404 3.941 1.00 18.32 203 LEU C O 1
ATOM 6466 N N . GLU C 1 204 ? -0.682 2.412 4.932 1.00 18.49 204 GLU C N 1
ATOM 6467 C CA . GLU C 1 204 ? -0.837 3.431 5.961 1.00 18.95 204 GLU C CA 1
ATOM 6468 C C . GLU C 1 204 ? -0.122 3.117 7.266 1.00 22.55 204 GLU C C 1
ATOM 6469 O O . GLU C 1 204 ? 0.130 4.045 8.040 1.00 21.07 204 GLU C O 1
ATOM 6475 N N . SER C 1 205 ? 0.215 1.852 7.535 1.00 19.12 205 SER C N 1
ATOM 6476 C CA . SER C 1 205 ? 0.738 1.445 8.845 1.00 17.95 205 SER C CA 1
ATOM 6477 C C . SER C 1 205 ? -0.304 1.656 9.943 1.00 20.55 205 SER C C 1
ATOM 6478 O O . SER C 1 205 ? 0.024 2.019 11.072 1.00 20.87 205 SER C O 1
ATOM 6481 N N . ILE C 1 206 ? -1.572 1.430 9.617 1.00 18.74 206 ILE C N 1
ATOM 6482 C CA . ILE C 1 206 ? -2.607 1.401 10.648 1.00 19.73 206 ILE C CA 1
ATOM 6483 C C . ILE C 1 206 ? -2.520 0.055 11.365 1.00 22.31 206 ILE C C 1
ATOM 6484 O O . ILE C 1 206 ? -2.420 -0.990 10.719 1.00 20.42 206 ILE C O 1
ATOM 6489 N N . GLU C 1 207 ? -2.521 0.071 12.698 1.00 19.94 207 GLU C N 1
ATOM 6490 C CA . GLU C 1 207 ? -2.420 -1.183 13.443 1.00 22.77 207 GLU C CA 1
ATOM 6491 C C . GLU C 1 207 ? -3.658 -2.041 13.197 1.00 21.88 207 GLU C C 1
ATOM 6492 O O . GLU C 1 207 ? -4.779 -1.530 13.145 1.00 22.13 207 GLU C O 1
ATOM 6498 N N . LEU C 1 208 ? -3.469 -3.355 13.021 1.00 22.87 208 LEU C N 1
ATOM 6499 C CA . LEU C 1 208 ? -4.636 -4.229 12.884 1.00 25.26 208 LEU C CA 1
ATOM 6500 C C . LEU C 1 208 ? -5.346 -4.365 14.230 1.00 25.26 208 LEU C C 1
ATOM 6501 O O . LEU C 1 208 ? -4.693 -4.411 15.278 1.00 24.87 208 LEU C O 1
ATOM 6506 N N . ASP C 1 209 ? -6.684 -4.435 14.198 1.00 29.02 209 ASP C N 1
ATOM 6507 C CA . ASP C 1 209 ? -7.476 -4.705 15.403 1.00 30.26 209 ASP C CA 1
ATOM 6508 C C . ASP C 1 209 ? -7.028 -5.993 16.081 1.00 29.75 209 ASP C C 1
ATOM 6509 O O . ASP C 1 209 ? -6.491 -6.906 15.448 1.00 28.37 209 ASP C O 1
ATOM 6514 N N . ASN C 1 210 ? -7.311 -6.076 17.385 1.00 32.11 210 ASN C N 1
ATOM 6515 C CA . ASN C 1 210 ? -6.970 -7.270 18.158 1.00 34.63 210 ASN C CA 1
ATOM 6516 C C . ASN C 1 210 ? -7.616 -8.527 17.587 1.00 34.89 210 ASN C C 1
ATOM 6517 O O . ASN C 1 210 ? -7.065 -9.626 17.725 1.00 36.48 210 ASN C O 1
ATOM 6522 N N . GLU C 1 211 ? -8.783 -8.390 16.953 1.00 34.57 211 GLU C N 1
ATOM 6523 C CA . GLU C 1 211 ? -9.473 -9.543 16.380 1.00 38.10 211 GLU C CA 1
ATOM 6524 C C . GLU C 1 211 ? -8.792 -10.047 15.113 1.00 37.30 211 GLU C C 1
ATOM 6525 O O . GLU C 1 211 ? -8.924 -11.226 14.765 1.00 36.18 211 GLU C O 1
ATOM 6531 N N . VAL C 1 212 ? -8.074 -9.177 14.413 1.00 28.75 212 VAL C N 1
ATOM 6532 C CA . VAL C 1 212 ? -7.520 -9.489 13.103 1.00 29.97 212 VAL C CA 1
ATOM 6533 C C . VAL C 1 212 ? -6.026 -9.786 13.224 1.00 27.88 212 VAL C C 1
ATOM 6534 O O . VAL C 1 212 ? -5.460 -10.526 12.410 1.00 28.36 212 VAL C O 1
ATOM 6538 N N . LYS C 1 213 ? -5.377 -9.230 14.239 1.00 25.20 213 LYS C N 1
ATOM 6539 C CA . LYS C 1 213 ? -3.926 -9.377 14.372 1.00 28.96 213 LYS C CA 1
ATOM 6540 C C . LYS C 1 213 ? -3.564 -10.757 14.915 1.00 28.33 213 LYS C C 1
ATOM 6541 O O . LYS C 1 213 ? -3.994 -11.110 16.021 1.00 22.23 213 LYS C O 1
ATOM 6547 N N . PRO C 1 214 ? -2.780 -11.554 14.192 1.00 27.08 214 PRO C N 1
ATOM 6548 C CA . PRO C 1 214 ? -2.394 -12.874 14.706 1.00 24.79 214 PRO C CA 1
ATOM 6549 C C . PRO C 1 214 ? -1.385 -12.753 15.833 1.00 24.99 214 PRO C C 1
ATOM 6550 O O . PRO C 1 214 ? -0.651 -11.775 15.950 1.00 23.65 214 PRO C O 1
ATOM 6554 N N . GLU C 1 215 ? -1.341 -13.791 16.667 1.00 24.33 215 GLU C N 1
ATOM 6555 C CA . GLU C 1 215 ? -0.383 -13.798 17.763 1.00 26.45 215 GLU C CA 1
ATOM 6556 C C . GLU C 1 215 ? 1.052 -13.929 17.261 1.00 23.46 215 GLU C C 1
ATOM 6557 O O . GLU C 1 215 ? 1.985 -13.580 17.997 1.00 21.87 215 GLU C O 1
ATOM 6563 N N . ASN C 1 216 ? 1.257 -14.387 16.023 1.00 21.72 216 ASN C N 1
ATOM 6564 C CA . ASN C 1 216 ? 2.605 -14.504 15.478 1.00 22.19 216 ASN C CA 1
ATOM 6565 C C . ASN C 1 216 ? 2.960 -13.359 14.522 1.00 22.40 216 ASN C C 1
ATOM 6566 O O . ASN C 1 216 ? 3.972 -13.443 13.823 1.00 21.00 216 ASN C O 1
ATOM 6571 N N . ALA C 1 217 ? 2.162 -12.291 14.491 1.00 20.72 217 ALA C N 1
ATOM 6572 C CA . ALA C 1 217 ? 2.528 -11.096 13.742 1.00 18.77 217 ALA C CA 1
ATOM 6573 C C . ALA C 1 217 ? 3.768 -10.460 14.356 1.00 22.07 217 ALA C C 1
ATOM 6574 O O . ALA C 1 217 ? 3.985 -10.528 15.570 1.00 21.74 217 ALA C O 1
ATOM 6576 N N . HIS C 1 218 ? 4.579 -9.823 13.507 1.00 19.35 218 HIS C N 1
ATOM 6577 C CA . HIS C 1 218 ? 5.840 -9.251 13.974 1.00 20.83 218 HIS C CA 1
ATOM 6578 C C . HIS C 1 218 ? 5.632 -8.352 15.192 1.00 19.49 218 HIS C C 1
ATOM 6579 O O . HIS C 1 218 ? 6.270 -8.540 16.231 1.00 21.78 218 HIS C O 1
ATOM 6586 N N . ILE C 1 219 ? 4.740 -7.366 15.088 1.00 19.60 219 ILE C N 1
ATOM 6587 C CA . ILE C 1 219 ? 4.568 -6.440 16.209 1.00 21.32 219 ILE C CA 1
ATOM 6588 C C . ILE C 1 219 ? 3.784 -7.032 17.375 1.00 22.36 219 ILE C C 1
ATOM 6589 O O . ILE C 1 219 ? 3.759 -6.431 18.461 1.00 21.77 219 ILE C O 1
ATOM 6594 N N . ALA C 1 220 ? 3.141 -8.187 17.195 1.00 18.09 220 ALA C N 1
ATOM 6595 C CA . ALA C 1 220 ? 2.632 -8.900 18.363 1.00 20.84 220 ALA C CA 1
ATOM 6596 C C . ALA C 1 220 ? 3.776 -9.484 19.179 1.00 24.02 220 ALA C C 1
ATOM 6597 O O . ALA C 1 220 ? 3.684 -9.583 20.407 1.00 22.95 220 ALA C O 1
ATOM 6599 N N . ARG C 1 221 ? 4.860 -9.874 18.514 1.00 20.87 221 ARG C N 1
ATOM 6600 C CA . ARG C 1 221 ? 5.991 -10.465 19.207 1.00 21.95 221 ARG C CA 1
ATOM 6601 C C . ARG C 1 221 ? 6.933 -9.414 19.776 1.00 21.34 221 ARG C C 1
ATOM 6602 O O . ARG C 1 221 ? 7.510 -9.634 20.843 1.00 27.65 221 ARG C O 1
ATOM 6610 N N . THR C 1 222 ? 7.101 -8.275 19.097 1.00 21.02 222 THR C N 1
ATOM 6611 C CA . THR C 1 222 ? 8.043 -7.258 19.558 1.00 22.68 222 THR C CA 1
ATOM 6612 C C . THR C 1 222 ? 7.441 -6.274 20.563 1.00 25.81 222 THR C C 1
ATOM 6613 O O . THR C 1 222 ? 8.173 -5.418 21.069 1.00 24.07 222 THR C O 1
ATOM 6617 N N . VAL C 1 223 ? 6.145 -6.365 20.859 1.00 24.71 223 VAL C N 1
ATOM 6618 C CA . VAL C 1 223 ? 5.538 -5.620 21.960 1.00 24.60 223 VAL C CA 1
ATOM 6619 C C . VAL C 1 223 ? 5.698 -6.463 23.219 1.00 27.13 223 VAL C C 1
ATOM 6620 O O . VAL C 1 223 ? 5.242 -7.610 23.263 1.00 25.73 223 VAL C O 1
ATOM 6624 N N . VAL C 1 224 ? 6.396 -5.920 24.222 1.00 25.16 224 VAL C N 1
ATOM 6625 C CA . VAL C 1 224 ? 6.702 -6.647 25.449 1.00 32.94 224 VAL C CA 1
ATOM 6626 C C . VAL C 1 224 ? 6.339 -5.775 26.645 1.00 37.34 224 VAL C C 1
ATOM 6627 O O . VAL C 1 224 ? 6.389 -4.543 26.577 1.00 34.01 224 VAL C O 1
ATOM 6631 N N . GLU C 1 225 ? 5.986 -6.423 27.754 1.00 43.68 225 GLU C N 1
ATOM 6632 C CA . GLU C 1 225 ? 5.581 -5.706 28.957 1.00 49.21 225 GLU C CA 1
ATOM 6633 C C . GLU C 1 225 ? 6.224 -6.348 30.181 1.00 50.22 225 GLU C C 1
ATOM 6634 O O . GLU C 1 225 ? 6.577 -7.529 30.161 1.00 50.12 225 GLU C O 1
ATOM 6640 N N . ASP C 1 226 ? 6.402 -5.550 31.237 1.00 53.71 226 ASP C N 1
ATOM 6641 C CA . ASP C 1 226 ? 7.097 -6.008 32.437 1.00 57.75 226 ASP C CA 1
ATOM 6642 C C . ASP C 1 226 ? 6.150 -6.818 33.320 1.00 62.80 226 ASP C C 1
ATOM 6643 O O . ASP C 1 226 ? 5.037 -7.177 32.927 1.00 61.57 226 ASP C O 1
ATOM 6648 N N . GLU C 1 227 ? 6.587 -7.097 34.551 1.00 67.80 227 GLU C N 1
ATOM 6649 C CA . GLU C 1 227 ? 5.749 -7.840 35.484 1.00 69.92 227 GLU C CA 1
ATOM 6650 C C . GLU C 1 227 ? 4.486 -7.076 35.862 1.00 70.14 227 GLU C C 1
ATOM 6651 O O . GLU C 1 227 ? 3.489 -7.698 36.244 1.00 74.79 227 GLU C O 1
ATOM 6657 N N . ASN C 1 228 ? 4.494 -5.749 35.752 1.00 65.16 228 ASN C N 1
ATOM 6658 C CA . ASN C 1 228 ? 3.323 -4.939 36.056 1.00 66.84 228 ASN C CA 1
ATOM 6659 C C . ASN C 1 228 ? 2.479 -4.635 34.824 1.00 67.59 228 ASN C C 1
ATOM 6660 O O . ASN C 1 228 ? 1.637 -3.729 34.869 1.00 69.06 228 ASN C O 1
ATOM 6665 N N . GLY C 1 229 ? 2.690 -5.361 33.726 1.00 65.42 229 GLY C N 1
ATOM 6666 C CA . GLY C 1 229 ? 1.907 -5.155 32.523 1.00 62.79 229 GLY C CA 1
ATOM 6667 C C . GLY C 1 229 ? 2.184 -3.874 31.768 1.00 60.42 229 GLY C C 1
ATOM 6668 O O . GLY C 1 229 ? 1.421 -3.535 30.859 1.00 62.92 229 GLY C O 1
ATOM 6669 N N . GLU C 1 230 ? 3.252 -3.154 32.108 1.00 60.19 230 GLU C N 1
ATOM 6670 C CA . GLU C 1 230 ? 3.613 -1.918 31.425 1.00 56.94 230 GLU C CA 1
ATOM 6671 C C . GLU C 1 230 ? 4.581 -2.215 30.286 1.00 49.00 230 GLU C C 1
ATOM 6672 O O . GLU C 1 230 ? 5.521 -2.996 30.450 1.00 46.14 230 GLU C O 1
ATOM 6678 N N . GLU C 1 231 ? 4.356 -1.579 29.137 1.00 45.49 231 GLU C N 1
ATOM 6679 C CA . GLU C 1 231 ? 5.164 -1.870 27.960 1.00 40.04 231 GLU C CA 1
ATOM 6680 C C . GLU C 1 231 ? 6.592 -1.365 28.127 1.00 38.55 231 GLU C C 1
ATOM 6681 O O . GLU C 1 231 ? 6.834 -0.293 28.689 1.00 37.75 231 GLU C O 1
ATOM 6687 N N . MET C 1 232 ? 7.540 -2.141 27.617 1.00 29.07 232 MET C N 1
ATOM 6688 C CA . MET C 1 232 ? 8.944 -1.772 27.635 1.00 28.55 232 MET C CA 1
ATOM 6689 C C . MET C 1 232 ? 9.339 -1.414 26.211 1.00 28.95 232 MET C C 1
ATOM 6690 O O . MET C 1 232 ? 8.920 -2.081 25.259 1.00 28.43 232 MET C O 1
ATOM 6695 N N . GLU C 1 233 ? 10.117 -0.355 26.052 1.00 25.37 233 GLU C N 1
ATOM 6696 C CA . GLU C 1 233 ? 10.396 0.157 24.720 1.00 22.92 233 GLU C CA 1
ATOM 6697 C C . GLU C 1 233 ? 11.889 0.170 24.438 1.00 23.91 233 GLU C C 1
ATOM 6698 O O . GLU C 1 233 ? 12.724 0.093 25.345 1.00 21.79 233 GLU C O 1
ATOM 6704 N N . ILE C 1 234 ? 12.209 0.267 23.146 1.00 21.50 234 ILE C N 1
ATOM 6705 C CA . ILE C 1 234 ? 13.571 0.472 22.677 1.00 20.83 234 ILE C CA 1
ATOM 6706 C C . ILE C 1 234 ? 13.543 1.598 21.650 1.00 21.49 234 ILE C C 1
ATOM 6707 O O . ILE C 1 234 ? 12.487 1.977 21.138 1.00 21.45 234 ILE C O 1
ATOM 6712 N N . LEU C 1 235 ? 14.720 2.160 21.376 1.00 20.70 235 LEU C N 1
ATOM 6713 C CA . LEU C 1 235 ? 14.865 3.239 20.396 1.00 22.19 235 LEU C CA 1
ATOM 6714 C C . LEU C 1 235 ? 15.544 2.672 19.150 1.00 20.02 235 LEU C C 1
ATOM 6715 O O . LEU C 1 235 ? 16.760 2.456 19.137 1.00 19.91 235 LEU C O 1
ATOM 6720 N N . ARG C 1 236 ? 14.771 2.431 18.100 1.00 20.41 236 ARG C N 1
ATOM 6721 C CA . ARG C 1 236 ? 15.359 1.852 16.903 1.00 20.07 236 ARG C CA 1
ATOM 6722 C C . ARG C 1 236 ? 15.927 2.943 16.008 1.00 20.09 236 ARG C C 1
ATOM 6723 O O . ARG C 1 236 ? 15.429 4.072 15.962 1.00 21.93 236 ARG C O 1
ATOM 6731 N N . HIS C 1 237 ? 17.007 2.602 15.318 1.00 19.63 237 HIS C N 1
ATOM 6732 C CA . HIS C 1 237 ? 17.572 3.479 14.305 1.00 21.87 237 HIS C CA 1
ATOM 6733 C C . HIS C 1 237 ? 17.803 2.717 13.001 1.00 22.27 237 HIS C C 1
ATOM 6734 O O . HIS C 1 237 ? 18.623 3.144 12.179 1.00 21.26 237 HIS C O 1
ATOM 6741 N N . SER C 1 238 ? 17.089 1.600 12.802 1.00 19.89 238 SER C N 1
ATOM 6742 C CA . SER C 1 238 ? 17.322 0.721 11.657 1.00 18.77 238 SER C CA 1
ATOM 6743 C C . SER C 1 238 ? 17.164 1.476 10.339 1.00 20.03 238 SER C C 1
ATOM 6744 O O . SER C 1 238 ? 16.386 2.423 10.239 1.00 21.06 238 SER C O 1
ATOM 6747 N N . LEU C 1 239 ? 17.903 1.035 9.310 1.00 21.59 239 LEU C N 1
ATOM 6748 C CA . LEU C 1 239 ? 17.833 1.669 7.984 1.00 20.40 239 LEU C CA 1
ATOM 6749 C C . LEU C 1 239 ? 18.001 0.623 6.888 1.00 20.67 239 LEU C C 1
ATOM 6750 O O . LEU C 1 239 ? 18.815 -0.302 7.039 1.00 18.56 239 LEU C O 1
ATOM 6755 N N . PRO C 1 240 ? 17.264 0.745 5.782 1.00 19.33 240 PRO C N 1
ATOM 6756 C CA . PRO C 1 240 ? 17.441 -0.185 4.658 1.00 19.98 240 PRO C CA 1
ATOM 6757 C C . PRO C 1 240 ? 18.825 -0.086 4.030 1.00 19.33 240 PRO C C 1
ATOM 6758 O O . PRO C 1 240 ? 19.528 0.918 4.141 1.00 20.09 240 PRO C O 1
ATOM 6762 N N . TYR C 1 241 ? 19.210 -1.167 3.354 1.00 20.23 241 TYR C N 1
ATOM 6763 C CA . TYR C 1 241 ? 20.406 -1.201 2.522 1.00 20.25 241 TYR C CA 1
ATOM 6764 C C . TYR C 1 241 ? 20.130 -2.141 1.363 1.00 21.17 241 TYR C C 1
ATOM 6765 O O . TYR C 1 241 ? 19.211 -2.955 1.411 1.00 22.41 241 TYR C O 1
ATOM 6774 N N . GLY C 1 242 ? 20.972 -2.068 0.347 1.00 22.73 242 GLY C N 1
ATOM 6775 C CA . GLY C 1 242 ? 20.914 -3.097 -0.668 1.00 21.65 242 GLY C CA 1
ATOM 6776 C C . GLY C 1 242 ? 21.645 -2.769 -1.943 1.00 22.78 242 GLY C C 1
ATOM 6777 O O . GLY C 1 242 ? 21.991 -1.612 -2.202 1.00 19.82 242 GLY C O 1
ATOM 6778 N N . ASP C 1 243 ? 21.901 -3.802 -2.734 1.00 20.79 243 ASP C N 1
ATOM 6779 C CA . ASP C 1 243 ? 22.348 -3.649 -4.106 1.00 23.39 243 ASP C CA 1
ATOM 6780 C C . ASP C 1 243 ? 21.465 -4.519 -4.976 1.00 21.93 243 ASP C C 1
ATOM 6781 O O . ASP C 1 243 ? 21.015 -5.581 -4.538 1.00 22.28 243 ASP C O 1
ATOM 6786 N N . GLY C 1 244 ? 21.170 -4.043 -6.183 1.00 20.14 244 GLY C N 1
ATOM 6787 C CA . GLY C 1 244 ? 20.362 -4.840 -7.087 1.00 21.69 244 GLY C CA 1
ATOM 6788 C C . GLY C 1 244 ? 20.950 -6.212 -7.338 1.00 25.11 244 GLY C C 1
ATOM 6789 O O . GLY C 1 244 ? 20.214 -7.195 -7.460 1.00 26.40 244 GLY C O 1
ATOM 6790 N N . LYS C 1 245 ? 22.280 -6.311 -7.399 1.00 24.70 245 LYS C N 1
ATOM 6791 C CA . LYS C 1 245 ? 22.880 -7.577 -7.810 1.00 27.95 245 LYS C CA 1
ATOM 6792 C C . LYS C 1 245 ? 22.841 -8.637 -6.722 1.00 28.45 245 LYS C C 1
ATOM 6793 O O . LYS C 1 245 ? 22.960 -9.829 -7.041 1.00 31.58 245 LYS C O 1
ATOM 6799 N N . GLY C 1 246 ? 22.677 -8.244 -5.460 1.00 25.16 246 GLY C N 1
ATOM 6800 C CA . GLY C 1 246 ? 22.870 -9.172 -4.365 1.00 28.15 246 GLY C CA 1
ATOM 6801 C C . GLY C 1 246 ? 21.967 -8.937 -3.171 1.00 24.85 246 GLY C C 1
ATOM 6802 O O . GLY C 1 246 ? 20.763 -8.726 -3.329 1.00 25.34 246 GLY C O 1
ATOM 6803 N N . ASP C 1 247 ? 22.546 -8.980 -1.975 1.00 24.95 247 ASP C N 1
ATOM 6804 C CA . ASP C 1 247 ? 21.761 -8.872 -0.751 1.00 27.87 247 ASP C CA 1
ATOM 6805 C C . ASP C 1 247 ? 21.046 -7.533 -0.665 1.00 22.77 247 ASP C C 1
ATOM 6806 O O . ASP C 1 247 ? 21.612 -6.486 -0.994 1.00 22.52 247 ASP C O 1
ATOM 6811 N N . GLN C 1 248 ? 19.804 -7.575 -0.181 1.00 21.91 248 GLN C N 1
ATOM 6812 C CA . GLN C 1 248 ? 19.004 -6.397 0.126 1.00 20.61 248 GLN C CA 1
ATOM 6813 C C . GLN C 1 248 ? 18.260 -6.649 1.430 1.00 22.54 248 GLN C C 1
ATOM 6814 O O . GLN C 1 248 ? 17.784 -7.760 1.670 1.00 21.76 248 GLN C O 1
ATOM 6820 N N . GLY C 1 249 ? 18.165 -5.626 2.279 1.00 22.31 249 GLY C N 1
ATOM 6821 C CA . GLY C 1 249 ? 17.482 -5.842 3.545 1.00 22.07 249 GLY C CA 1
ATOM 6822 C C . GLY C 1 249 ? 17.398 -4.659 4.485 1.00 20.65 249 GLY C C 1
ATOM 6823 O O . GLY C 1 249 ? 17.281 -3.510 4.055 1.00 19.42 249 GLY C O 1
ATOM 6824 N N . LEU C 1 250 ? 17.417 -4.940 5.785 1.00 20.10 250 LEU C N 1
ATOM 6825 C CA . LEU C 1 250 ? 17.335 -3.924 6.821 1.00 19.76 250 LEU C CA 1
ATOM 6826 C C . LEU C 1 250 ? 18.558 -4.059 7.710 1.00 19.55 250 LEU C C 1
ATOM 6827 O O . LEU C 1 250 ? 18.887 -5.166 8.141 1.00 20.71 250 LEU C O 1
ATOM 6832 N N . PHE C 1 251 ? 19.257 -2.956 7.953 1.00 17.8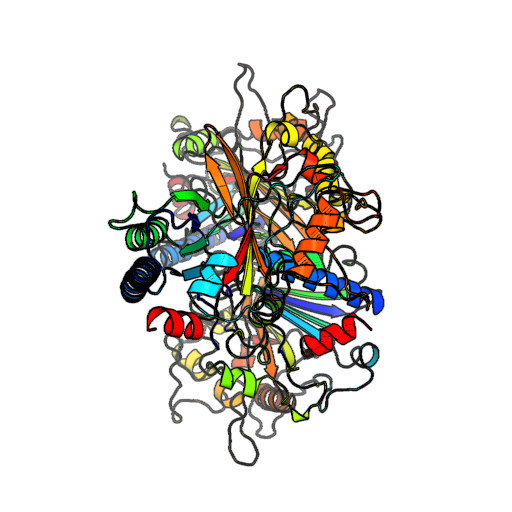8 251 PHE C N 1
ATOM 6833 C CA . PHE C 1 251 ? 20.254 -2.967 9.019 1.00 21.00 251 PHE C CA 1
ATOM 6834 C C . PHE C 1 251 ? 19.532 -2.621 10.310 1.00 20.73 251 PHE C C 1
ATOM 6835 O O . PHE C 1 251 ? 19.174 -1.463 10.544 1.00 19.95 251 PHE C O 1
ATOM 6843 N N . PHE C 1 252 ? 19.297 -3.625 11.147 1.00 20.12 252 PHE C N 1
ATOM 6844 C CA . PHE C 1 252 ? 18.574 -3.375 12.378 1.00 17.85 252 PHE C CA 1
ATOM 6845 C C . PHE C 1 252 ? 19.530 -2.872 13.457 1.00 18.87 252 PHE C C 1
ATOM 6846 O O . PHE C 1 252 ? 20.604 -3.438 13.666 1.00 20.30 252 PHE C O 1
ATOM 6854 N N . ILE C 1 253 ? 19.118 -1.825 14.166 1.00 19.09 253 ILE C N 1
ATOM 6855 C CA . ILE C 1 253 ? 19.907 -1.317 15.289 1.00 18.11 253 ILE C CA 1
ATOM 6856 C C . ILE C 1 253 ? 18.961 -0.675 16.293 1.00 20.15 253 ILE C C 1
ATOM 6857 O O . ILE C 1 253 ? 18.029 0.041 15.922 1.00 20.19 253 ILE C O 1
ATOM 6862 N N . ALA C 1 254 ? 19.201 -0.947 17.570 1.00 21.51 254 ALA C N 1
ATOM 6863 C CA . ALA C 1 254 ? 18.418 -0.358 18.645 1.00 20.72 254 ALA C CA 1
ATOM 6864 C C . ALA C 1 254 ? 19.355 0.156 19.725 1.00 23.37 254 ALA C C 1
ATOM 6865 O O . ALA C 1 254 ? 20.439 -0.397 19.952 1.00 20.71 254 ALA C O 1
ATOM 6867 N N . TYR C 1 255 ? 18.919 1.226 20.375 1.00 20.84 255 TYR C N 1
ATOM 6868 C CA . TYR C 1 255 ? 19.576 1.787 21.540 1.00 22.52 255 TYR C CA 1
ATOM 6869 C C . TYR C 1 255 ? 18.646 1.574 22.724 1.00 22.51 255 TYR C C 1
ATOM 6870 O O . TYR C 1 255 ? 17.432 1.769 22.605 1.00 20.51 255 TYR C O 1
ATOM 6879 N N . THR C 1 256 ? 19.201 1.155 23.857 1.00 23.79 256 THR C N 1
ATOM 6880 C CA . THR C 1 256 ? 18.358 0.838 25.001 1.00 20.77 256 THR C CA 1
ATOM 6881 C C . THR C 1 256 ? 19.123 1.063 26.299 1.00 22.90 256 THR C C 1
ATOM 6882 O O . THR C 1 256 ? 20.345 0.921 26.355 1.00 22.92 256 THR C O 1
ATOM 6886 N N . LYS C 1 257 ? 18.390 1.402 27.350 1.00 23.54 257 LYS C N 1
ATOM 6887 C CA . LYS C 1 257 ? 19.014 1.464 28.661 1.00 23.21 257 LYS C CA 1
ATOM 6888 C C . LYS C 1 257 ? 18.980 0.124 29.382 1.00 27.75 257 LYS C C 1
ATOM 6889 O O . LYS C 1 257 ? 19.480 0.033 30.506 1.00 26.42 257 LYS C O 1
ATOM 6895 N N . ASP C 1 258 ? 18.430 -0.924 28.758 1.00 24.22 258 ASP C N 1
ATOM 6896 C CA . ASP C 1 258 ? 18.307 -2.227 29.416 1.00 26.94 258 ASP C CA 1
ATOM 6897 C C . ASP C 1 258 ? 18.319 -3.321 28.351 1.00 26.78 258 ASP C C 1
ATOM 6898 O O . ASP C 1 258 ? 17.283 -3.599 27.742 1.00 24.49 258 ASP C O 1
ATOM 6903 N N . LEU C 1 259 ? 19.468 -3.981 28.189 1.00 24.13 259 LEU C N 1
ATOM 6904 C CA . LEU C 1 259 ? 19.583 -5.049 27.204 1.00 24.68 259 LEU C CA 1
ATOM 6905 C C . LEU C 1 259 ? 18.624 -6.208 27.478 1.00 25.23 259 LEU C C 1
ATOM 6906 O O . LEU C 1 259 ? 18.312 -6.968 26.552 1.00 25.23 259 LEU C O 1
ATOM 6911 N N . ASN C 1 260 ? 18.136 -6.357 28.715 1.00 25.99 260 ASN C N 1
ATOM 6912 C CA . ASN C 1 260 ? 17.158 -7.409 29.000 1.00 24.27 260 ASN C CA 1
ATOM 6913 C C . ASN C 1 260 ? 15.892 -7.248 28.160 1.00 25.86 260 ASN C C 1
ATOM 6914 O O . ASN C 1 260 ? 15.237 -8.245 27.830 1.00 24.98 260 ASN C O 1
ATOM 6919 N N . ILE C 1 261 ? 15.529 -6.010 27.811 1.00 22.57 261 ILE C N 1
ATOM 6920 C CA . ILE C 1 261 ? 14.364 -5.798 26.952 1.00 22.08 261 ILE C CA 1
ATOM 6921 C C . ILE C 1 261 ? 14.591 -6.429 25.580 1.00 24.16 261 ILE C C 1
ATOM 6922 O O . ILE C 1 261 ? 13.703 -7.085 25.014 1.00 21.41 261 ILE C O 1
ATOM 6927 N N . ILE C 1 262 ? 15.786 -6.248 25.023 1.00 22.42 262 ILE C N 1
ATOM 6928 C CA . ILE C 1 262 ? 16.051 -6.822 23.712 1.00 22.41 262 ILE C CA 1
ATOM 6929 C C . ILE C 1 262 ? 16.140 -8.339 23.798 1.00 23.49 262 ILE C C 1
ATOM 6930 O O . ILE C 1 262 ? 15.671 -9.045 22.896 1.00 24.67 262 ILE C O 1
ATOM 6935 N N . ASP C 1 263 ? 16.721 -8.871 24.882 1.00 23.18 263 ASP C N 1
ATOM 6936 C CA . ASP C 1 263 ? 16.697 -10.320 25.083 1.00 24.95 263 ASP C CA 1
ATOM 6937 C C . ASP C 1 263 ? 15.272 -10.851 24.970 1.00 25.86 263 ASP C C 1
ATOM 6938 O O . ASP C 1 263 ? 15.005 -11.828 24.256 1.00 22.55 263 ASP C O 1
ATOM 6943 N N . LEU C 1 264 ? 14.335 -10.199 25.662 1.00 23.38 264 LEU C N 1
ATOM 6944 C CA . LEU C 1 264 ? 12.961 -10.685 25.667 1.00 25.72 264 LEU C CA 1
ATOM 6945 C C . LEU C 1 264 ? 12.339 -10.595 24.280 1.00 23.49 264 LEU C C 1
ATOM 6946 O O . LEU C 1 264 ? 11.646 -11.522 23.846 1.00 24.29 264 LEU C O 1
ATOM 6951 N N . MET C 1 265 ? 12.580 -9.498 23.560 1.00 21.34 265 MET C N 1
ATOM 6952 C CA . MET C 1 265 ? 11.979 -9.395 22.236 1.00 24.50 265 MET C CA 1
ATOM 6953 C C . MET C 1 265 ? 12.538 -10.480 21.323 1.00 22.00 265 MET C C 1
ATOM 6954 O O . MET C 1 265 ? 11.784 -11.124 20.589 1.00 22.07 265 MET C O 1
ATOM 6959 N N . LEU C 1 266 ? 13.856 -10.724 21.389 1.00 20.70 266 LEU C N 1
ATOM 6960 C CA . LEU C 1 266 ? 14.460 -11.744 20.533 1.00 20.12 266 LEU C CA 1
ATOM 6961 C C . LEU C 1 266 ? 13.973 -13.139 20.904 1.00 21.63 266 LEU C C 1
ATOM 6962 O O . LEU C 1 266 ? 13.748 -13.977 20.022 1.00 22.93 266 LEU C O 1
ATOM 6967 N N . ASN C 1 267 ? 13.817 -13.413 22.202 1.00 21.65 267 ASN C N 1
ATOM 6968 C CA . ASN C 1 267 ? 13.246 -14.693 22.615 1.00 25.01 267 ASN C CA 1
ATOM 6969 C C . ASN C 1 267 ? 11.862 -14.895 22.005 1.00 23.62 267 ASN C C 1
ATOM 6970 O O . ASN C 1 267 ? 11.550 -15.973 21.488 1.00 25.78 267 ASN C O 1
ATOM 6975 N N . ARG C 1 268 ? 11.014 -13.863 22.062 1.00 22.01 268 ARG C N 1
ATOM 6976 C CA . ARG C 1 268 ? 9.660 -13.989 21.519 1.00 22.65 268 ARG C CA 1
ATOM 6977 C C . ARG C 1 268 ? 9.680 -14.101 19.997 1.00 22.95 268 ARG C C 1
ATOM 6978 O O . ARG C 1 268 ? 8.860 -14.814 19.406 1.00 20.50 268 ARG C O 1
ATOM 6986 N N . MET C 1 269 ? 10.627 -13.420 19.361 1.00 21.20 269 MET C N 1
ATOM 6987 C CA . MET C 1 269 ? 10.761 -13.433 17.913 1.00 21.21 269 MET C CA 1
ATOM 6988 C C . MET C 1 269 ? 11.194 -14.809 17.429 1.00 22.50 269 MET C C 1
ATOM 6989 O O . MET C 1 269 ? 10.547 -15.412 16.570 1.00 18.12 269 MET C O 1
ATOM 6994 N N . PHE C 1 270 ? 12.289 -15.328 17.976 1.00 23.32 270 PHE C N 1
ATOM 6995 C CA . PHE C 1 270 ? 12.879 -16.565 17.478 1.00 22.70 270 PHE C CA 1
ATOM 6996 C C . PHE C 1 270 ? 12.300 -17.810 18.136 1.00 24.39 270 PHE C C 1
ATOM 6997 O O . PHE C 1 270 ? 12.624 -18.929 17.721 1.00 24.40 270 PHE C O 1
ATOM 7005 N N . GLY C 1 271 ? 11.423 -17.647 19.115 1.00 21.22 271 GLY C N 1
ATOM 7006 C CA . GLY C 1 271 ? 10.653 -18.769 19.607 1.00 25.03 271 GLY C CA 1
ATOM 7007 C C . GLY C 1 271 ? 11.219 -19.460 20.822 1.00 24.92 271 GLY C C 1
ATOM 7008 O O . GLY C 1 271 ? 11.059 -20.679 20.958 1.00 28.01 271 GLY C O 1
ATOM 7009 N N . THR C 1 272 ? 11.885 -18.728 21.711 1.00 26.54 272 THR C N 1
ATOM 7010 C CA . THR C 1 272 ? 12.421 -19.300 22.940 1.00 24.45 272 THR C CA 1
ATOM 7011 C C . THR C 1 272 ? 11.838 -18.637 24.182 1.00 28.59 272 THR C C 1
ATOM 7012 O O . THR C 1 272 ? 12.400 -18.783 25.268 1.00 25.19 272 THR C O 1
ATOM 7016 N N . SER C 1 273 ? 10.743 -17.889 24.048 1.00 26.78 273 SER C N 1
ATOM 7017 C CA . SER C 1 273 ? 10.203 -17.183 25.205 1.00 26.42 273 SER C CA 1
ATOM 7018 C C . SER C 1 273 ? 9.402 -18.086 26.130 1.00 30.01 273 SER C C 1
ATOM 7019 O O . SER C 1 273 ? 9.158 -17.709 27.280 1.00 28.83 273 SER C O 1
ATOM 7022 N N . GLY C 1 274 ? 8.972 -19.249 25.664 1.00 27.86 274 GLY C N 1
ATOM 7023 C CA . GLY C 1 274 ? 8.216 -20.168 26.486 1.00 33.95 274 GLY C CA 1
ATOM 7024 C C . GLY C 1 274 ? 6.773 -20.356 26.065 1.00 34.06 274 GLY C C 1
ATOM 7025 O O . GLY C 1 274 ? 6.151 -21.345 26.481 1.00 33.14 274 GLY C O 1
ATOM 7026 N N . ASP C 1 275 ? 6.212 -19.462 25.251 1.00 29.15 275 ASP C N 1
ATOM 7027 C CA . ASP C 1 275 ? 4.853 -19.716 24.797 1.00 26.24 275 ASP C CA 1
ATOM 7028 C C . ASP C 1 275 ? 4.812 -20.524 23.508 1.00 25.58 275 ASP C C 1
ATOM 7029 O O . ASP C 1 275 ? 3.719 -20.817 23.011 1.00 25.63 275 ASP C O 1
ATOM 7034 N N . GLY C 1 276 ? 5.969 -20.916 22.977 1.00 25.51 276 GLY C N 1
ATOM 7035 C CA . GLY C 1 276 ? 6.021 -21.729 21.783 1.00 24.81 276 GLY C CA 1
ATOM 7036 C C . GLY C 1 276 ? 5.713 -21.003 20.493 1.00 21.89 276 GLY C C 1
ATOM 7037 O O . GLY C 1 276 ? 5.586 -21.652 19.457 1.00 23.45 276 GLY C O 1
ATOM 7038 N N . ILE C 1 277 ? 5.577 -19.683 20.528 1.00 21.88 277 ILE C N 1
ATOM 7039 C CA . ILE C 1 277 ? 5.239 -18.880 19.354 1.00 21.88 277 ILE C CA 1
ATOM 7040 C C . ILE C 1 277 ? 6.507 -18.220 18.821 1.00 24.16 277 ILE C C 1
ATOM 7041 O O . ILE C 1 277 ? 7.347 -17.744 19.600 1.00 22.96 277 ILE C O 1
ATOM 7046 N N . HIS C 1 278 ? 6.640 -18.157 17.497 1.00 22.46 278 HIS C N 1
ATOM 7047 C CA . HIS C 1 278 ? 7.705 -17.368 16.891 1.00 22.38 278 HIS C CA 1
ATOM 7048 C C . HIS C 1 278 ? 7.110 -16.351 15.920 1.00 23.69 278 HIS C C 1
ATOM 7049 O O . HIS C 1 278 ? 5.931 -16.408 15.559 1.00 22.06 278 HIS C O 1
ATOM 7056 N N . ASP C 1 279 ? 7.954 -15.407 15.506 1.00 24.54 279 ASP C N 1
ATOM 7057 C CA . ASP C 1 279 ? 7.574 -14.324 14.600 1.00 21.11 279 ASP C CA 1
ATOM 7058 C C . ASP C 1 279 ? 7.482 -14.851 13.169 1.00 21.32 279 ASP C C 1
ATOM 7059 O O . ASP C 1 279 ? 8.483 -15.305 12.602 1.00 19.89 279 ASP C O 1
ATOM 7064 N N . ARG C 1 280 ? 6.284 -14.790 12.581 1.00 20.12 280 ARG C N 1
ATOM 7065 C CA . ARG C 1 280 ? 6.120 -15.257 11.209 1.00 22.41 280 ARG C CA 1
ATOM 7066 C C . ARG C 1 280 ? 7.014 -14.494 10.226 1.00 20.77 280 ARG C C 1
ATOM 7067 O O . ARG C 1 280 ? 7.348 -15.031 9.170 1.00 19.47 280 ARG C O 1
ATOM 7075 N N . LEU C 1 281 ? 7.420 -13.262 10.555 1.00 21.38 281 LEU C N 1
ATOM 7076 C CA . LEU C 1 281 ? 8.264 -12.501 9.630 1.00 23.22 281 LEU C CA 1
ATOM 7077 C C . LEU C 1 281 ? 9.604 -13.190 9.400 1.00 21.44 281 LEU C C 1
ATOM 7078 O O . LEU C 1 281 ? 10.236 -12.990 8.357 1.00 19.92 281 LEU C O 1
ATOM 7083 N N . LEU C 1 282 ? 10.051 -14.010 10.359 1.00 18.73 282 LEU C N 1
ATOM 7084 C CA . LEU C 1 282 ? 11.333 -14.687 10.199 1.00 22.02 282 LEU C CA 1
ATOM 7085 C C . LEU C 1 282 ? 11.309 -15.741 9.098 1.00 22.55 282 LEU C C 1
ATOM 7086 O O . LEU C 1 282 ? 12.368 -16.285 8.760 1.00 24.02 282 LEU C O 1
ATOM 7091 N N . HIS C 1 283 ? 10.144 -16.032 8.518 1.00 20.58 283 HIS C N 1
ATOM 7092 C CA . HIS C 1 283 ? 10.084 -16.877 7.330 1.00 24.08 283 HIS C CA 1
ATOM 7093 C C . HIS C 1 283 ? 10.543 -16.150 6.069 1.00 23.03 283 HIS C C 1
ATOM 7094 O O . HIS C 1 283 ? 10.650 -16.777 5.008 1.00 22.46 283 HIS C O 1
ATOM 7101 N N . PHE C 1 284 ? 10.841 -14.858 6.165 1.00 22.45 284 PHE C N 1
ATOM 7102 C CA . PHE C 1 284 ? 11.099 -14.043 4.985 1.00 21.05 284 PHE C CA 1
ATOM 7103 C C . PHE C 1 284 ? 12.351 -13.184 5.097 1.00 22.60 284 PHE C C 1
ATOM 7104 O O . PHE C 1 284 ? 12.776 -12.610 4.083 1.00 20.62 284 PHE C O 1
ATOM 7112 N N . VAL C 1 285 ? 12.951 -13.081 6.285 1.00 20.19 285 VAL C N 1
ATOM 7113 C CA . VAL C 1 285 ? 14.160 -12.312 6.539 1.00 22.77 285 VAL C CA 1
ATOM 7114 C C . VAL C 1 285 ? 15.094 -13.183 7.368 1.00 23.47 285 VAL C C 1
ATOM 7115 O O . VAL C 1 285 ? 14.650 -14.093 8.081 1.00 23.58 285 VAL C O 1
ATOM 7119 N N . THR C 1 286 ? 16.397 -12.907 7.265 1.00 20.27 286 THR C N 1
ATOM 7120 C CA . THR C 1 286 ? 17.440 -13.724 7.886 1.00 22.95 286 THR C CA 1
ATOM 7121 C C . THR C 1 286 ? 18.464 -12.840 8.580 1.00 23.55 286 THR C C 1
ATOM 7122 O O . THR C 1 286 ? 19.071 -11.963 7.925 1.00 21.81 286 THR C O 1
ATOM 7126 N N . PRO C 1 287 ? 18.729 -13.042 9.867 1.00 22.21 287 PRO C N 1
ATOM 7127 C CA . PRO C 1 287 ? 19.843 -12.326 10.500 1.00 23.59 287 PRO C CA 1
ATOM 7128 C C . PRO C 1 287 ? 21.165 -12.898 10.015 1.00 25.62 287 PRO C C 1
ATOM 7129 O O . PRO C 1 287 ? 21.329 -14.117 9.913 1.00 24.86 287 PRO C O 1
ATOM 7133 N N . LEU C 1 288 ? 22.126 -12.013 9.743 1.00 24.50 288 LEU C N 1
ATOM 7134 C CA . LEU C 1 288 ? 23.426 -12.439 9.243 1.00 25.30 288 LEU C CA 1
ATOM 7135 C C . LEU C 1 288 ? 24.562 -12.236 10.238 1.00 28.96 288 LEU C C 1
ATOM 7136 O O . LEU C 1 288 ? 25.673 -12.714 9.987 1.00 27.93 288 LEU C O 1
ATOM 7141 N N . ASP C 1 289 ? 24.323 -11.539 11.341 1.00 25.67 289 ASP C N 1
ATOM 7142 C CA . ASP C 1 289 ? 25.331 -11.326 12.377 1.00 26.15 289 ASP C CA 1
ATOM 7143 C C . ASP C 1 289 ? 24.597 -10.919 13.652 1.00 23.84 289 ASP C C 1
ATOM 7144 O O . ASP C 1 289 ? 23.418 -11.233 13.825 1.00 23.90 289 ASP C O 1
ATOM 7149 N N . GLY C 1 290 ? 25.288 -10.220 14.545 1.00 24.67 290 GLY C N 1
ATOM 7150 C CA . GLY C 1 290 ? 24.616 -9.726 15.727 1.00 21.74 290 GLY C CA 1
ATOM 7151 C C . GLY C 1 290 ? 25.534 -9.599 16.922 1.00 24.34 290 GLY C C 1
ATOM 7152 O O . GLY C 1 290 ? 26.362 -10.483 17.182 1.00 27.57 290 GLY C O 1
ATOM 7153 N N . ALA C 1 291 ? 25.407 -8.496 17.649 1.00 21.55 291 ALA C N 1
ATOM 7154 C CA . ALA C 1 291 ? 26.242 -8.286 18.823 1.00 25.18 291 ALA C CA 1
ATOM 7155 C C . ALA C 1 291 ? 25.631 -7.185 19.675 1.00 23.93 291 ALA C C 1
ATOM 7156 O O . ALA C 1 291 ? 24.788 -6.417 19.207 1.00 21.95 291 ALA C O 1
ATOM 7158 N N . TYR C 1 292 ? 26.074 -7.124 20.934 1.00 22.10 292 TYR C N 1
ATOM 7159 C CA . TYR C 1 292 ? 25.740 -6.064 21.876 1.00 23.55 292 TYR C CA 1
ATOM 7160 C C . TYR C 1 292 ? 26.974 -5.208 22.128 1.00 24.50 292 TYR C C 1
ATOM 7161 O O . TYR C 1 292 ? 28.104 -5.714 22.142 1.00 28.32 292 TYR C O 1
ATOM 7170 N N . TYR C 1 293 ? 26.748 -3.914 22.356 1.00 22.34 293 TYR C N 1
ATOM 7171 C CA . TYR C 1 293 ? 27.812 -2.955 22.621 1.00 23.23 293 TYR C CA 1
ATOM 7172 C C . TYR C 1 293 ? 27.340 -1.955 23.670 1.00 24.87 293 TYR C C 1
ATOM 7173 O O . TYR C 1 293 ? 26.147 -1.832 23.948 1.00 24.37 293 TYR C O 1
ATOM 7182 N N . PHE C 1 294 ? 28.286 -1.205 24.230 1.00 23.37 294 PHE C N 1
ATOM 7183 C CA . PHE C 1 294 ? 27.975 -0.071 25.091 1.00 24.78 294 PHE C CA 1
ATOM 7184 C C . PHE C 1 294 ? 28.508 1.211 24.460 1.00 25.86 294 PHE C C 1
ATOM 7185 O O . PHE C 1 294 ? 29.683 1.286 24.085 1.00 23.74 294 PHE C O 1
ATOM 7193 N N . ALA C 1 295 ? 27.636 2.210 24.332 1.00 22.42 295 ALA C N 1
ATOM 7194 C CA . ALA C 1 295 ? 28.031 3.516 23.840 1.00 22.43 295 ALA C CA 1
ATOM 7195 C C . ALA C 1 295 ? 28.126 4.464 25.028 1.00 25.47 295 ALA C C 1
ATOM 7196 O O . ALA C 1 295 ? 27.092 4.813 25.608 1.00 24.33 295 ALA C O 1
ATOM 7198 N N . PRO C 1 296 ? 29.314 4.892 25.434 1.00 24.11 296 PRO C N 1
ATOM 7199 C CA . PRO C 1 296 ? 29.417 5.810 26.581 1.00 25.20 296 PRO C CA 1
ATOM 7200 C C . PRO C 1 296 ? 28.837 7.174 26.238 1.00 26.23 296 PRO C C 1
ATOM 7201 O O . PRO C 1 296 ? 28.589 7.505 25.079 1.00 27.34 296 PRO C O 1
ATOM 7205 N N . SER C 1 297 ? 28.606 7.978 27.275 1.00 25.85 297 SER C N 1
ATOM 7206 C CA . SER C 1 297 ? 28.339 9.387 27.035 1.00 24.49 297 SER C CA 1
ATOM 7207 C C . SER C 1 297 ? 29.523 10.027 26.307 1.00 27.10 297 SER C C 1
ATOM 7208 O O . SER C 1 297 ? 30.637 9.493 26.290 1.00 26.24 297 SER C O 1
ATOM 7211 N N . ALA C 1 298 ? 29.266 11.184 25.689 1.00 24.76 298 ALA C N 1
ATOM 7212 C CA . ALA C 1 298 ? 30.343 11.941 25.058 1.00 26.58 298 ALA C CA 1
ATOM 7213 C C . ALA C 1 298 ? 31.427 12.323 26.064 1.00 29.04 298 ALA C C 1
ATOM 7214 O O . ALA C 1 298 ? 32.612 12.372 25.711 1.00 26.68 298 ALA C O 1
ATOM 7216 N N . GLU C 1 299 ? 31.036 12.605 27.311 1.00 26.42 299 GLU C N 1
ATOM 7217 C CA . GLU C 1 299 ? 32.004 12.948 28.349 1.00 29.62 299 GLU C CA 1
ATOM 7218 C C . GLU C 1 299 ? 32.878 11.750 28.699 1.00 28.21 299 GLU C C 1
ATOM 7219 O O . GLU C 1 299 ? 34.108 11.862 28.752 1.00 30.59 299 GLU C O 1
ATOM 7225 N N . LEU C 1 300 ? 32.255 10.600 28.966 1.00 25.99 300 LEU C N 1
ATOM 7226 C CA . LEU C 1 300 ? 33.019 9.404 29.298 1.00 27.79 300 LEU C CA 1
ATOM 7227 C C . LEU C 1 300 ? 33.918 8.986 28.140 1.00 30.51 300 LEU C C 1
ATOM 7228 O O . LEU C 1 300 ? 35.074 8.602 28.351 1.00 28.32 300 LEU C O 1
ATOM 7233 N N . LEU C 1 301 ? 33.399 9.047 26.907 1.00 26.61 301 LEU C N 1
ATOM 7234 C CA . LEU C 1 301 ? 34.228 8.768 25.739 1.00 28.35 301 LEU C CA 1
ATOM 7235 C C . LEU C 1 301 ? 35.456 9.670 25.720 1.00 28.27 301 LEU C C 1
ATOM 7236 O O . LEU C 1 301 ? 36.576 9.211 25.468 1.00 27.68 301 LEU C O 1
ATOM 7241 N N . GLU C 1 302 ? 35.261 10.957 26.013 1.00 28.86 302 GLU C N 1
ATOM 7242 C CA . GLU C 1 302 ? 36.381 11.890 26.032 1.00 31.25 302 GLU C CA 1
ATOM 7243 C C . GLU C 1 302 ? 37.414 11.478 27.077 1.00 33.24 302 GLU C C 1
ATOM 7244 O O . GLU C 1 302 ? 38.625 11.514 26.818 1.00 32.70 302 GLU C O 1
ATOM 7250 N N . VAL C 1 303 ? 36.951 11.061 28.258 1.00 30.38 303 VAL C N 1
ATOM 7251 C CA . VAL C 1 303 ? 37.866 10.589 29.291 1.00 33.83 303 VAL C CA 1
ATOM 7252 C C . VAL C 1 303 ? 38.643 9.384 28.786 1.00 35.93 303 VAL C C 1
ATOM 7253 O O . VAL C 1 303 ? 39.867 9.301 28.948 1.00 34.25 303 VAL C O 1
ATOM 7257 N N . ILE C 1 304 ? 37.950 8.448 28.132 1.00 32.10 304 ILE C N 1
ATOM 7258 C CA . ILE C 1 304 ? 38.624 7.286 27.560 1.00 34.37 304 ILE C CA 1
ATOM 7259 C C . ILE C 1 304 ? 39.667 7.723 26.537 1.00 34.72 304 ILE C C 1
ATOM 7260 O O . ILE C 1 304 ? 40.799 7.221 26.533 1.00 37.53 304 ILE C O 1
ATOM 7265 N N . LEU C 1 305 ? 39.318 8.689 25.682 1.00 31.84 305 LEU C N 1
ATOM 7266 C CA . LEU C 1 305 ? 40.249 9.158 24.657 1.00 33.88 305 LEU C CA 1
ATOM 7267 C C . LEU C 1 305 ? 41.476 9.829 25.262 1.00 36.12 305 LEU C C 1
ATOM 7268 O O . LEU C 1 305 ? 42.581 9.701 24.729 1.00 36.07 305 LEU C O 1
ATOM 7273 N N . GLU C 1 306 ? 41.296 10.576 26.351 1.00 39.04 306 GLU C N 1
ATOM 7274 C CA . GLU C 1 306 ? 42.398 11.312 26.963 1.00 42.11 306 GLU C CA 1
ATOM 7275 C C . GLU C 1 306 ? 43.260 10.433 27.861 1.00 43.12 306 GLU C C 1
ATOM 7276 O O . GLU C 1 306 ? 44.428 10.759 28.095 1.00 49.14 306 GLU C O 1
ATOM 7282 N N . SER C 1 307 ? 42.712 9.335 28.366 1.00 43.88 307 SER C N 1
ATOM 7283 C CA . SER C 1 307 ? 43.416 8.455 29.293 1.00 43.31 307 SER C CA 1
ATOM 7284 C C . SER C 1 307 ? 44.651 7.821 28.666 1.00 44.93 307 SER C C 1
ATOM 7285 O O . SER C 1 307 ? 44.597 7.323 27.543 1.00 49.10 307 SER C O 1
#

Solvent-accessible surface area: 38924 Å² total; per-residue (Å²): 67,77,13,11,46,2,0,34,58,102,62,5,67,21,4,8,2,0,9,0,76,13,124,101,9,50,37,73,46,0,34,127,9,2,44,70,0,20,64,13,50,70,131,6,68,113,113,45,112,91,7,92,11,15,5,0,0,0,0,0,15,99,14,0,98,117,13,28,176,90,66,1,112,54,15,73,41,8,60,98,13,154,28,77,56,122,1,80,34,43,48,2,23,0,2,0,4,0,6,0,35,78,20,7,0,3,0,7,0,0,31,13,0,0,83,57,5,71,128,81,7,70,34,57,19,11,46,51,1,8,97,24,37,82,16,12,11,10,5,7,9,53,49,20,57,124,14,10,100,157,88,110,71,3,25,102,7,0,16,19,56,163,134,30,52,76,10,12,32,0,0,4,0,4,5,0,32,17,17,24,66,16,119,69,3,112,176,44,129,21,49,27,5,14,53,0,19,0,32,27,16,24,82,8,97,84,21,99,134,172,78,38,37,129,49,0,41,30,24,5,32,70,4,99,52,172,129,44,118,110,45,85,14,0,52,9,14,15,7,1,5,36,0,86,30,67,16,0,23,4,38,0,0,0,0,67,60,4,90,15,3,36,59,16,7,47,54,19,0,19,58,41,77,72,69,44,41,0,78,18,5,72,13,14,73,13,71,27,2,1,0,5,0,0,0,4,41,86,8,1,86,84,2,25,139,92,71,73,12,12,50,2,0,35,59,64,61,6,69,56,3,43,1,0,10,0,81,18,122,102,8,53,34,73,50,0,37,126,7,0,44,58,0,24,60,16,52,68,121,20,68,104,103,57,114,90,8,94,12,17,5,0,0,0,0,0,18,106,3,0,76,111,15,53,183,93,67,2,107,55,14,77,51,8,65,84,12,146,21,81,57,116,3,48,31,45,52,2,28,0,2,0,5,0,5,0,37,98,56,80,6,2,98,23,0,3,96,12,0,14,116,67,5,154,126,78,6,72,58,56,23,60,45,72,1,73,84,66,156,58,15,14,11,20,5,7,10,17,51,14,18,125,18,12,44,152,91,113,70,4,25,106,7,0,17,10,71,163,136,30,55,73,10,14,33,0,0,2,0,4,4,0,31,17,16,23,68,28,122,79,3,148,165,44,125,20,53,28,5,12,49,1,20,0,30,25,16,27,52,2,77,83,20,105,140,175,77,33,37,123,50,0,42,30,21,5,32,60,4,94,58,181,134,48,114,109,45,78,14,0,54,8,14,15,6,2,25,76,94,194,43,66,66,0,22,5,38,0,0,0,0,71,58,4,94,15,3,32,57,18,6,46,54,18,0,27,57,42,78,71,80,50,42,0,82,18,6,72,12,12,73,9,73,26,2,1,0,5,0,0,0,4,42,86,8,1,87,87,2,28,137,93,72,73,15,10,50,2,0,35,58,90,62,4,74,20,3,7,1,0,10,0,82,13,123,101,7,52,28,74,54,0,37,123,6,1,44,62,0,20,63,15,49,71,33,6,44,26,20,38,74,89,8,92,12,16,5,0,0,0,0,0,12,95,15,0,95,125,14,48,197,96,77,2,103,49,17,75,40,7,61,95,15,170,24,82,61,150,4,48,38,44,47,1,26,0,2,0,4,0,6,0,36,78,18,7,0,2,0,7,0,0,33,14,0,0,73,58,5,55,131,89,7,70,35,54,21,9,46,52,0,8,102,24,42,81,14,32,11,11,5,19,10,52,50,24,66,121,20,10,111,154,91,113,68,4,27,116,12,0,17,20,62,161,130,30,53,58,17,12,31,0,0,4,0,4,5,0,34,18,18,27,65,26,117,78,4,116,166,44,160,77,100,32,4,32,51,0,19,0,28,26,49,127,96,9,105,84,20,103,134,168,79,38,35,131,51,0,43,30,22,5,32,69,4,103,50,169,124,42,115,119,49,82,13,0,53,10,15,13,6,1,5,30,0,82,26,73,9,0,24,8,39,0,0,0,0,71,55,3,90,16,3,36,56,19,7,45,53,19,0,20,54,43,75,75,71,42,42,0,80,16,5,73,14,13,74,9,66,26,2,1,0,4,0,0,1,4,41,83,5,1,85,86,2,29,140,88

Secondary structure (P-SEA, 3-state):
ccccccccccccccbbbbbbbcccccaaaaaaaaaaaaaaaaaaaaacccccccbbbbbccccccccccccccccccbbbbcccbbbbbbbbcbbbbbbcccaaaaaaaaaaaacccccccccccbbbbbbcccccccccccccccccccaaaaaaaccccccccccccbbbbbbbbbbbaaaaaaaccaaaaaaaaccccccccccccccccccccccccccccccbbbbbbbbbbbbbbccccccccbbbbbcccaaaaaaaaaaaaccccccccccccccccccccbbbbbccaaaaaaaaac/ccccccccccccccbbbbbbbcccccaaaaaaaaaaaaaaaaaaaaacccccccbbbbbcaaaaaaaccccccccccbbbbcccbbbbbbbbcbbbbbbcccaaaaaaaaaaaaccccccccccccccccccccccccccccccccccccaaaaaaaccccccccccccbbbbbbbbbbbaaaaaaaccaaaaaaaccccccccccccccccccccccccccccccccbbbbbbbbbbbbbccccccccbbbbbcccaaaaaaaaaaaaccccccccccccccccccccbbbbbccaaaaaaaaac/ccccccccccccccbbbbbbbcccccaaaaaaaaaaaaaaaaaaaaacccccccbbbbbccccccccccccccccccbbbbcccbbbbbbbbcbbbbbbcccaaaaaaaaaaaacccccccccccbbbbbbcccccccccccccccccccaaaaaaccccccccccccccbbbbbbbbbbaaaaaaaccaaaaaaaacccccccccccccccccccccccccccccccbbbbbbbbbbbbbccccccccbbbbbcccaaaaaaaaaaaaccccccccccccccccccccbbbbbccaaaaaaaaac

Radius of gyration: 31.46 Å; Cα contacts (8 Å, |Δi|>4): 1990; chains: 3; bounding box: 70×88×80 Å

B-factor: mean 25.9, std 8.75, range [13.54, 82.78]

Sequence (918 aa):
GTAQSVILPLPSDHARFISLRLKDLSVAELKKHIALLHSTRDRLITQHPAAQIKAAVAFGPEIWLQLYKEMPSGFKQLAPQQGTFQMPVVPADVFIHIASARADICFALSQAFFEGIKDKVEVLDERVCFRYFDGRDITGFIDGTENPQFNDDRAEVALLPEDSGVFADGSFIFAQRYAHDLEKWKRLKVDTQEQIMGRTKLESIELDNEVKPENAHIARTVVEDENGEEMEILRHSLPYGDGKGDQGLFFIAYTKDLNIIDLMLNRMFGTSGDGIHDRLLHFVTPLDGAYYFAPSAELLEVILESGTAQSVILPLPSDHARFISLRLKDLSVAELKKHIALLHSTRDRLITQHPAAQIKAAVAFGPEIWLQLYKEMPSGFKQLAPQQGTFQMPVVPADVFIHIASARADICFALSQAFFEGIKDKVEVLDERVCFRYFDGRDITGFIDGTENPQFNDDRAEVALLPEDSGVFADGSFIFAQRYAHDLEKWKRLKVDTQEQIMGRTKLESIELDNEVKPENAHIARTVVEDENGEEMEILRHSLPYGDGKGDQGLFFIAYTKDLNIIDLMLNRMFGTSGDGIHDRLLHFVTPLDGAYYFAPSAELLEVILESGTAQSVILPLPSDHARFISLRLKDLSVAELKKHIALLHSTRDRLITQHPAAQIKAAVAFGPEIWLQLYKEMPSGFKQLAPQQGTFQMPVVPADVFIHIASARADICFALSQAFFEGIKDKVEVLDERVCFRYFDGRDITGFIDGTENPQFNDDRAEVALLPEDSGVFADGSFIFAQRYAHDLEKWKRLKVDTQEQIMGRTKLESIELDNEVKPENAHIARTVVEDENGEEMEILRHSLPYGDGKGDQGLFFIAYTKDLNIIDLMLNRMFGTSGDGIHDRLLHFVTPLDGAYYFAPSAELLEVILES

Foldseek 3Di:
DDAFQQQQDDAAFKKKKWFWAQQQPDLLNQLVLVVLLVVLLVVVCVVCVPFSWGKFKWFAPVCVCVLDVDDQPQHDKDDWDDFLDTGDAFTGGMIMMTGTNDPVSNVVSVCRSCPPCVVRIGIPDTFIFGQDPPCDWPLQAHPCPPADDDSVRSQVFFFADPVSPQQGSKWKKKKWWKFFQVVVSVPDDQLVVCLLAQAHRPPRHGHDPVSRDCQHLVNLLFDADPVGHTRDWHWRKGWGDDPVDTTGITTMIIGNHCVSVVSSVCSARQNNPPRHHRPCCVTMDIDYIIMTMGGDPVSSVVSSVD/DDAFQQQQDDAAFKKKKWFWAQQQPDLLNQLVLVVLLVVLLVVVCVVCVPFSWGKFKWAAPPVVCVLPVDDQPQHDKDDWDDFLDTAAADTGGMIMMTHTNDHVSNVVSVCRSCPPCVPRIGIPDTFIFGQDPPCDWPLQAHPCPPADDDSVRSQVFFFADPVSPQQTSKWKKKKWWKFFQSVVSVVDDQLVVCLLAQAHRPPRHGDDPVSHDCQHLVNLLFDADPVRHTHDWHWRKGWGDDPVDTTTITTMTIGNHCVSVVRSVCSARHNNPPRYHRPCCVTMGIDYIIMTMGGDPVVSVVSSVD/DDAFQQQQDDAAFKKKKWFWAQQQPDLLNQLVLVVLLVVLLVVVCVVCVPFSWGKFKWFAPVCVCVLPVDDQPQHDKDDWDPFPDTAAADDGGMMMMTGTNDHVSNVVSVCRSPPPCVPRMGIPDIFIFGQDPPCAWVLQAHPCPPADDDSVRSQVFFFADVVSPQQGSKWKKKKWWKFFQVVVSVVDDQLVVCLQAQAHRPPRHGDDPVRHDCQHLVNLLFDADPVRHTHHWHWRKGWGDDPVDTTGITTMTIGNHCVSVVRSVCSARQNNPPRHHRPCCVTMDTDYIIMTMTGDPVSSVVSSVD